Protein AF-0000000085050894 (afdb_homodimer)

Organism: Asticcacaulis excentricus (strain ATCC 15261 / DSM 4724 / KCTC 12464 / NCIMB 9791 / VKM B-1370 / CB 48) (NCBI:txid573065)

pLDDT: mean 85.48, std 16.92, range [28.52, 98.62]

Nearest PDB structures (foldseek):
  6xg8-assembly1_A  TM=5.434E-01  e=5.047E-07  Acetivibrio thermocellus ATCC 27405
  6xg8-assembly1_B  TM=5.609E-01  e=1.117E-05  Acetivibrio thermocellus ATCC 27405
  6xgx-assembly1_B  TM=5.479E-01  e=1.453E-05  Acetivibrio thermocellus ATCC 27405
  4d1q-assembly1_H-2  TM=3.005E-01  e=1.818E-03  Musca domestica
  5ejk-assembly1_D  TM=3.659E-01  e=9.323E-02  Rous sarcoma virus - Prague C

Sequence (912 aa):
MIRPPLRPLSDKEKDALIAEQAELLRQQGAMIEDLVRRLKDLEQRGGKPRKTSKNSHQPPSSDGPGKGNRSGGGGKKPRPSRPGVSRRLAETPNRTERVFASECRHCHADVSGLSQHVRCRYDHIDLPPIQPVVTRVELMGGRCRCGKRFRAPAPQSMPTGSPFGPGIRSLVMYLHHSHHVSFERLSRIMSELFGLKISEGGIGNIFKSLKGKMATACEAITARLRTASIVASDETTTRVSGVTQWQWSFSSEKAVLHKIAPSRAKSVPQDVMAGHYPDVWVSDRYGGQQELAKDHQVCLAHVLRDIQYAIDSGDSVFAPKIRDHLRWCIRVGKRRPDLKDNTLRAYAARADDKLDQLLALPAAHPAGAYLKKQIKGWRTKFFVFMTNRNVPPTNNISEREIRPSVVFRKVTNGFRSQWGADIHAGYRSITGTARLSGETPYAAIRRLVDGNFSLAMIRPPLRPLSDKEKDALIAEQAELLRQQGAMIEDLVRRLKDLEQRGGKPRKTSKNSHQPPSSDGPGKGNRSGGGGKKPRPSRPGVSRRLAETPNRTERVFASECRHCHADVSGLSQHVRCRYDHIDLPPIQPVVTRVELMGGRCRCGKRFRAPAPQSMPTGSPFGPGIRSLVMYLHHSHHVSFERLSRIMSELFGLKISEGGIGNIFKSLKGKMATACEAITARLRTASIVASDETTTRVSGVTQWQWSFSSEKAVLHKIAPSRAKSVPQDVMAGHYPDVWVSDRYGGQQELAKDHQVCLAHVLRDIQYAIDSGDSVFAPKIRDHLRWCIRVGKRRPDLKDNTLRAYAARADDKLDQLLALPAAHPAGAYLKKQIKGWRTKFFVFMTNRNVPPTNNISEREIRPSVVFRKVTNGFRSQWGADIHAGYRSITGTARLSGETPYAAIRRLVDGNFSLA

InterPro domains:
  IPR004291 Transposase IS66, central domain [PF03050] (162-422)
  IPR045618 Domain of unknown function DUF6444 [PF20042] (4-67)
  IPR052344 Transposase-related protein [PTHR33678] (12-452)

Secondary structure (DSSP, 8-state):
--PPPSS---HHHHHHHHHHHHHHHHHHHHHHHHHHHHHHHHHHHHHS----TTTSSS-GGGSTT------S-S-----------PPPPPSS-SEEEEE--SB-TTT--B-TTS--EEEEEEEEEEPPP--PEEEEEEEEEEE-TTS-EEEPPPPTTS-SS--B-HHHHHHHHIIIIIS---HHHHHHHHHHHH-----HHHHHHHHHHTHHHHHHHHHHHHHHHTT-SEEEEEEEEEEETTEEEEEEEEE-SS-EEEEEES--STHHHHHHHTT---SEEEE-S-GGGSSSSSEEEE-HHHHHHHHHHHHHHT--SHHHHHHHHHHHHHHHHHHGGGS-HHHHHHHHHHHHHHHHHHHTSPPSSHHHHHHHHHHHHHGGGSSGGGTSTTS-SS-HHHHHHHHHHHHHHHHH-SBSSHHHHHHHHHHHHHHHHHHHTT--HHHHHHHHHHT-----/-----SS---HHHHHHHHHHHHHHHHHHHHHHHHHHHHHHHHHHHHHS----TTTSSS-GGGSTT------S-------------PPPPPSS-SEEEEE--SB-TTT--B-TTS--EEEEEEEEEEPPP--PEEEEEEEEEEE-TTS-EEEPPPPTTS-SS--B-HHHHHHHHIIIIIS---HHHHHHHHHHHH-----HHHHHHHHHHTHHHHHHHHHHHHHHHTT-SEEEEEEEEEEETTEEEEEEEEE-SS-EEEEEES--STHHHHHHHTT---SEEEE-S-GGGSSSSSEEEE-HHHHHHHHHHHHHHT--SHHHHHHHHHHHHHHHHHHGGGS-HHHHHHHHHHHHHHHHHHHTSPPSSHHHHHHHHHHHHHGGGSSGGGTSTTS-SS-HHHHHHHHHHHHHHHHH-SBSSHHHHHHHHHHHHHHHHHHHTT--HHHHHHHHHHT-----

Foldseek 3Di:
DPPDDPDDQPPVRVVVVVVVVVVVVVVVVVVVVVVVVVVCVVCCVVVQPPDAVQQDVDPNVPRPPPDPDPDPDDPPPPPPPPPPPDDDDDPDDPDDDDDDDQADPPPRDGCNPPDDDDDDDDDDDDDDQAEDDQDDDDWDWDADPVGDIDTDADDPQCHPDQRDHLVLLLVLLCCCQVVQADLVRSQVCCCPRRVDHDHSVSNVVSLVVLLVLLVVLLVVLLVVLLVAQEKEKDKDWFAEQNAIWIWMWIDGLQFIFIDIGRDPALVVVCVSNVPRAHAEYEYAPDPSRPPRHVAYAHAVSNLLSLLVSLVVVPWDQLSVVVNVLLVVLLVCLVCLVVDDLVVLVVVLVVSLVVLVVSLPDDTPDPSSVVSSVVCVVCVRNQRVCSNPVVDHNHSVVNVVLCVSVVVSCVSHVHHSHPSVVVSSRSLSRQQVSCVSVPDHSSVSSSCSSVVNHDRD/DPPDDPDDQPPVRVVVVVVVVVVVVVVVVVVVVVVVVVVCVVCCVVPQPPDAVQQAVDPNVVRPPPDPPPDPDDPPPPPPPPPPPDDDDDPDDPDDDDDDDQADPPPRDGCVPPDDDDDDDDDDDDDDQAEDDQDDDDWDWDADPVGDIDTDADDPQCHPDQRDHLVLLLVLLCCCQVVLADLVRSQVCCCPRRVDHDHSVSNVVSLVVLLVLLVVLLVVLLVVLLVAQEKEKDKDWFAEQNAIWIWMWIDGLQFIFIDIGRDPALVVVCVSSVPRAHAEYEYAPDPSRPPRHVAYAHAVSNLLSLLVSLVVVPWDQLSVVVNVLLVVLLVCLVCLVVDDLVVLVVVVVVSLVVLVVSLPDDTPDPSNVVSSVVCVVCVRNQRVCSNPVVDHNHSVVNVVLCVSVVVSCVNHVGHSHPSVVSSSRSLSRQQVSCVSVPDHSSVSSSCSSVVNHDRD

Structure (mmCIF, N/CA/C/O backbone):
data_AF-0000000085050894-model_v1
#
loop_
_entity.id
_entity.type
_entity.pdbx_description
1 polymer 'Transposase IS66'
#
loop_
_atom_site.group_PDB
_atom_site.id
_atom_site.type_symbol
_atom_site.label_atom_id
_atom_site.label_alt_id
_atom_site.label_comp_id
_atom_site.label_asym_id
_atom_site.label_entity_id
_atom_site.label_seq_id
_atom_site.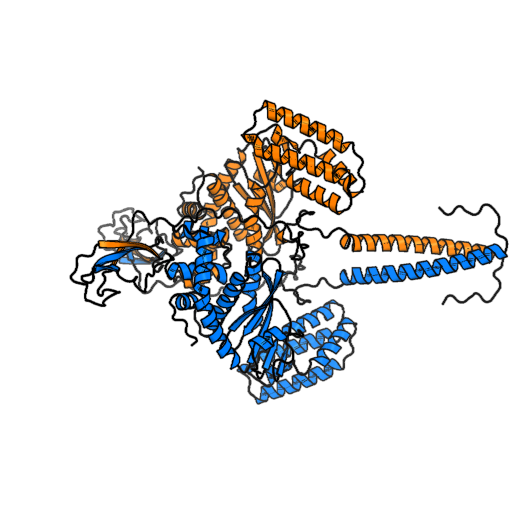pdbx_PDB_ins_code
_atom_site.Cartn_x
_atom_site.Cartn_y
_atom_site.Cartn_z
_atom_site.occupancy
_atom_site.B_iso_or_equiv
_atom_site.auth_seq_id
_atom_site.auth_comp_id
_atom_site.auth_asym_id
_atom_site.auth_atom_id
_atom_site.pdbx_PDB_model_num
ATOM 1 N N . MET A 1 1 ? 51.156 34.094 12.844 1 30.59 1 MET A N 1
ATOM 2 C CA . MET A 1 1 ? 52.062 35.188 12.531 1 30.59 1 MET A CA 1
ATOM 3 C C . MET A 1 1 ? 53.438 34.906 13.086 1 30.59 1 MET A C 1
ATOM 5 O O . MET A 1 1 ? 53.656 35 14.297 1 30.59 1 MET A O 1
ATOM 9 N N . ILE A 1 2 ? 54.25 34.062 12.414 1 37.66 2 ILE A N 1
ATOM 10 C CA . ILE A 1 2 ? 55.625 33.875 12.82 1 37.66 2 ILE A CA 1
ATOM 11 C C . ILE A 1 2 ? 56.344 35.219 12.797 1 37.66 2 ILE A C 1
ATOM 13 O O . ILE A 1 2 ? 56.438 35.875 11.75 1 37.66 2 ILE A O 1
ATOM 17 N N . ARG A 1 3 ? 56.594 35.844 14 1 42.56 3 ARG A N 1
ATOM 18 C CA . ARG A 1 3 ? 57.375 37.031 14.227 1 42.56 3 ARG A CA 1
ATOM 19 C C . ARG A 1 3 ? 58.75 36.938 13.547 1 42.56 3 ARG A C 1
ATOM 21 O O . ARG A 1 3 ? 59.438 35.906 13.672 1 42.56 3 ARG A O 1
ATOM 28 N N . PRO A 1 4 ? 58.969 37.812 12.602 1 45.06 4 PRO A N 1
ATOM 29 C CA . PRO A 1 4 ? 60.312 37.875 12.039 1 45.06 4 PRO A CA 1
ATOM 30 C C . PRO A 1 4 ? 61.406 37.875 13.117 1 45.06 4 PRO A C 1
ATOM 32 O O . PRO A 1 4 ? 61.188 38.438 14.195 1 45.06 4 PRO A O 1
ATOM 35 N N . PRO A 1 5 ? 62.312 36.938 13.07 1 47.81 5 PRO A N 1
ATOM 36 C CA . PRO A 1 5 ? 63.375 37 14.062 1 47.81 5 PRO A CA 1
ATOM 37 C C . PRO A 1 5 ? 64.062 38.375 14.094 1 47.81 5 PRO A C 1
ATOM 39 O O . PRO A 1 5 ? 64.25 39 13.055 1 47.81 5 PRO A O 1
ATOM 42 N N . LEU A 1 6 ? 64.062 39.156 15.211 1 47.5 6 LEU A N 1
ATOM 43 C CA . LEU A 1 6 ? 64.688 40.438 15.453 1 47.5 6 LEU A CA 1
ATOM 44 C C . LEU A 1 6 ? 66.188 40.406 15.039 1 47.5 6 LEU A C 1
ATOM 46 O O . LEU A 1 6 ? 66.75 41.438 14.812 1 47.5 6 LEU A O 1
ATOM 50 N N . ARG A 1 7 ? 67.062 39.344 15.359 1 58.28 7 ARG A N 1
ATOM 51 C CA . ARG A 1 7 ? 68.5 39.438 15.156 1 58.28 7 ARG A CA 1
ATOM 52 C C . ARG A 1 7 ? 68.938 38.719 13.898 1 58.28 7 ARG A C 1
ATOM 54 O O . ARG A 1 7 ? 68.312 37.75 13.492 1 58.28 7 ARG A O 1
ATOM 61 N N . PRO A 1 8 ? 70 39.344 13.094 1 61.5 8 PRO A N 1
ATOM 62 C CA . PRO A 1 8 ? 70.5 38.75 11.852 1 61.5 8 PRO A CA 1
ATOM 63 C C . PRO A 1 8 ? 71 37.344 12.039 1 61.5 8 PRO A C 1
ATOM 65 O O . PRO A 1 8 ? 71.75 37.062 13 1 61.5 8 PRO A O 1
ATOM 68 N N . LEU A 1 9 ? 70.438 36.344 11.516 1 69.81 9 LEU A N 1
ATOM 69 C CA . LEU A 1 9 ? 70.75 34.938 11.664 1 69.81 9 LEU A CA 1
ATOM 70 C C . LEU A 1 9 ? 72.188 34.625 11.109 1 69.81 9 LEU A C 1
ATOM 72 O O . LEU A 1 9 ? 72.562 35.188 10.086 1 69.81 9 LEU A O 1
ATOM 76 N N . SER A 1 10 ? 73.25 34.156 11.945 1 77.12 10 SER A N 1
ATOM 77 C CA . SER A 1 10 ? 74.562 33.719 11.492 1 77.12 10 SER A CA 1
ATOM 78 C C . SER A 1 10 ? 74.438 32.719 10.359 1 77.12 10 SER A C 1
ATOM 80 O O . SER A 1 10 ? 73.375 32.156 10.117 1 77.12 10 SER A O 1
ATOM 82 N N . ASP A 1 11 ? 75.5 32.5 9.586 1 76.19 11 ASP A N 1
ATOM 83 C CA . ASP A 1 11 ? 75.562 31.625 8.43 1 76.19 11 ASP A CA 1
ATOM 84 C C . ASP A 1 11 ? 75.125 30.203 8.797 1 76.19 11 ASP A C 1
ATOM 86 O O . ASP A 1 11 ? 74.375 29.562 8.055 1 76.19 11 ASP A O 1
ATOM 90 N N . LYS A 1 12 ? 75.5 29.828 9.992 1 77.94 12 LYS A N 1
ATOM 91 C CA . LYS A 1 12 ? 75.188 28.484 10.469 1 77.94 12 LYS A CA 1
ATOM 92 C C . LYS A 1 12 ? 73.688 28.406 10.836 1 77.94 12 LYS A C 1
ATOM 94 O O . LYS A 1 12 ? 73.062 27.375 10.594 1 77.94 12 LYS A O 1
ATOM 99 N N . GLU A 1 13 ? 73.25 29.531 11.312 1 78 13 GLU A N 1
ATOM 100 C CA . GLU A 1 13 ? 71.812 29.547 11.703 1 78 13 GLU A CA 1
ATOM 101 C C . GLU A 1 13 ? 70.938 29.594 10.477 1 78 13 GLU A C 1
ATOM 103 O O . GLU A 1 13 ? 69.812 29 10.484 1 78 13 GLU A O 1
ATOM 108 N N . LYS A 1 14 ? 71.312 30.156 9.445 1 78.94 14 LYS A N 1
ATOM 109 C CA . LYS A 1 14 ? 70.562 30.219 8.203 1 78.94 14 LYS A CA 1
ATOM 110 C C . LYS A 1 14 ? 70.5 28.859 7.535 1 78.94 14 LYS A C 1
ATOM 112 O O . LYS A 1 14 ? 69.438 28.453 7.039 1 78.94 14 LYS A O 1
ATOM 117 N N . ASP A 1 15 ? 71.688 28.188 7.664 1 79.19 15 ASP A N 1
ATOM 118 C CA . ASP A 1 15 ? 71.688 26.844 7.102 1 79.19 15 ASP A CA 1
ATOM 119 C C . ASP A 1 15 ? 70.75 25.922 7.867 1 79.19 15 ASP A C 1
ATOM 121 O O . ASP A 1 15 ? 70.062 25.109 7.262 1 79.19 15 ASP A O 1
ATOM 125 N N . ALA A 1 16 ? 70.75 26.125 9.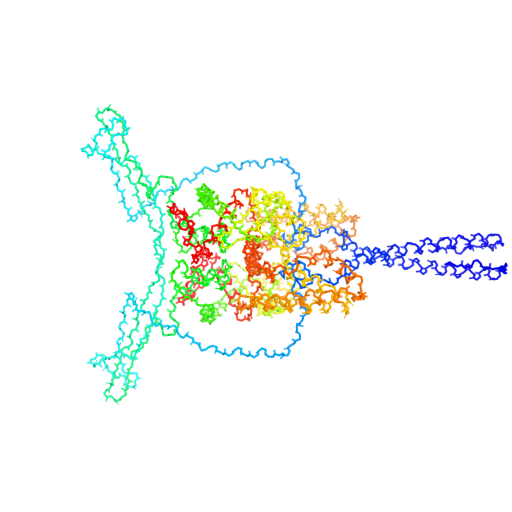203 1 78.38 16 ALA A N 1
ATOM 126 C CA . ALA A 1 16 ? 69.875 25.312 10.023 1 78.38 16 ALA A CA 1
ATOM 127 C C . ALA A 1 16 ? 68.375 25.641 9.734 1 78.38 16 ALA A C 1
ATOM 129 O O . ALA A 1 16 ? 67.562 24.734 9.664 1 78.38 16 ALA A O 1
ATOM 130 N N . LEU A 1 17 ? 68.125 26.844 9.461 1 78.88 17 LEU A N 1
ATOM 131 C CA . LEU A 1 17 ? 66.75 27.266 9.188 1 78.88 17 LEU A CA 1
ATOM 132 C C . LEU A 1 17 ? 66.312 26.766 7.812 1 78.88 17 LEU A C 1
ATOM 134 O O . LEU A 1 17 ? 65.188 26.359 7.645 1 78.88 17 LEU A O 1
ATOM 138 N N . ILE A 1 18 ? 67.25 26.734 6.902 1 78.94 18 ILE A N 1
ATOM 139 C CA . ILE A 1 18 ? 66.938 26.234 5.57 1 78.94 18 ILE A CA 1
ATOM 140 C C . ILE A 1 18 ? 66.625 24.75 5.637 1 78.94 18 ILE A C 1
ATOM 142 O O . ILE A 1 18 ? 65.625 24.281 5.023 1 78.94 18 ILE A O 1
ATOM 146 N N . ALA A 1 19 ? 67.438 24.094 6.457 1 77.88 19 ALA A N 1
ATOM 147 C CA . ALA A 1 19 ? 67.188 22.656 6.602 1 77.88 19 ALA A CA 1
ATOM 148 C C . ALA A 1 19 ? 65.875 22.375 7.324 1 77.88 19 ALA A C 1
ATOM 150 O O . ALA A 1 19 ? 65.188 21.469 6.945 1 77.88 19 ALA A O 1
ATOM 151 N N . GLU A 1 20 ? 65.562 23.156 8.32 1 78 20 GLU A N 1
ATOM 152 C CA . GLU A 1 20 ? 64.312 22.984 9.062 1 78 20 GLU A CA 1
ATOM 153 C C . GLU A 1 20 ? 63.125 23.312 8.195 1 78 20 GLU A C 1
ATOM 155 O O . GLU A 1 20 ? 62.125 22.594 8.203 1 78 20 GLU A O 1
ATOM 160 N N . GLN A 1 21 ? 63.219 24.281 7.402 1 77.69 21 GLN A N 1
ATOM 161 C CA . GLN A 1 21 ? 62.125 24.656 6.527 1 77.69 21 GLN A CA 1
ATOM 162 C C . GLN A 1 21 ? 61.906 23.609 5.422 1 77.69 21 GLN A C 1
ATOM 164 O O . GLN A 1 21 ? 60.781 23.297 5.047 1 77.69 21 GLN A O 1
ATOM 169 N N . ALA A 1 22 ? 63.031 23.078 5 1 77.5 22 ALA A N 1
ATOM 170 C CA . ALA A 1 22 ? 62.938 22.031 3.988 1 77.5 22 ALA A CA 1
ATOM 171 C C . ALA A 1 22 ? 62.25 20.797 4.551 1 77.5 22 ALA A C 1
ATOM 173 O O . ALA A 1 22 ? 61.438 20.172 3.869 1 77.5 22 ALA A O 1
ATOM 174 N N . GLU A 1 23 ? 62.594 20.484 5.824 1 76.75 23 GLU A N 1
ATOM 175 C CA . GLU A 1 23 ? 61.938 19.359 6.457 1 76.75 23 GLU A CA 1
ATOM 176 C C . GLU A 1 23 ? 60.438 19.641 6.684 1 76.75 23 GLU A C 1
ATOM 178 O O . GLU A 1 23 ? 59.594 18.781 6.473 1 76.75 23 GLU A O 1
ATOM 183 N N . LEU A 1 24 ? 60.125 20.828 7.043 1 78.12 24 LEU A N 1
ATOM 184 C CA . LEU A 1 24 ? 58.75 21.203 7.238 1 78.12 24 LEU A CA 1
ATOM 185 C C . LEU A 1 24 ? 57.969 21.203 5.914 1 78.12 24 LEU A C 1
ATOM 187 O O . LEU A 1 24 ? 56.812 20.766 5.855 1 78.12 24 LEU A O 1
ATOM 191 N N . LEU A 1 25 ? 58.594 21.547 4.875 1 77.88 25 LEU A N 1
ATOM 192 C CA . LEU A 1 25 ? 58 21.516 3.547 1 77.88 25 LEU A CA 1
ATOM 193 C C . LEU A 1 25 ? 57.719 20.078 3.105 1 77.88 25 LEU A C 1
ATOM 195 O O . LEU A 1 25 ? 56.688 19.797 2.521 1 77.88 25 LEU A O 1
ATOM 199 N N . ARG A 1 26 ? 58.656 19.234 3.438 1 75.38 26 ARG A N 1
ATOM 200 C CA . ARG A 1 26 ? 58.469 17.812 3.121 1 75.38 26 ARG A CA 1
ATOM 201 C C . ARG A 1 26 ? 57.312 17.234 3.926 1 75.38 26 ARG A C 1
ATOM 203 O O . ARG A 1 26 ? 56.469 16.5 3.387 1 75.38 26 ARG A O 1
ATOM 210 N N . GLN A 1 27 ? 57.219 17.578 5.168 1 76.81 27 GLN A N 1
ATOM 211 C CA . GLN A 1 27 ? 56.156 17.078 6.012 1 76.81 27 GLN A CA 1
ATOM 212 C C . GLN A 1 27 ? 54.812 17.641 5.574 1 76.81 27 GLN A C 1
ATOM 214 O O . GLN A 1 27 ? 53.812 16.906 5.484 1 76.81 27 GLN A O 1
ATOM 219 N N . GLN A 1 28 ? 54.75 18.891 5.25 1 73.69 28 GLN A N 1
ATOM 220 C CA . GLN A 1 28 ? 53.531 19.469 4.77 1 73.69 28 GLN A CA 1
ATOM 221 C C . GLN A 1 28 ? 53.125 18.922 3.4 1 73.69 28 GLN A C 1
ATOM 223 O O . GLN A 1 28 ? 51.969 18.688 3.127 1 73.69 28 GLN A O 1
ATOM 228 N N . GLY A 1 29 ? 54.156 18.625 2.615 1 73.06 29 GLY A N 1
ATOM 229 C CA . GLY A 1 29 ? 53.906 17.969 1.346 1 73.06 29 GLY A CA 1
ATOM 230 C C . GLY A 1 29 ? 53.312 16.578 1.506 1 73.06 29 GLY A C 1
ATOM 231 O O . GLY A 1 29 ? 52.344 16.219 0.813 1 73.06 29 GLY A O 1
ATOM 232 N N . ALA A 1 30 ? 53.844 15.859 2.441 1 73.38 30 ALA A N 1
ATOM 233 C CA . ALA A 1 30 ? 53.281 14.539 2.725 1 73.38 30 ALA A CA 1
ATOM 234 C C . ALA A 1 30 ? 51.875 14.641 3.297 1 73.38 30 ALA A C 1
ATOM 236 O O . ALA A 1 30 ? 51 13.852 2.943 1 73.38 30 ALA A O 1
ATOM 237 N N . MET A 1 31 ? 51.656 15.641 4.121 1 73.44 31 MET A N 1
ATOM 238 C CA . MET A 1 31 ? 50.344 15.859 4.676 1 73.44 31 MET A CA 1
ATOM 239 C C . MET A 1 31 ? 49.344 16.281 3.588 1 73.44 31 MET A C 1
ATOM 241 O O . MET A 1 31 ? 48.188 15.828 3.57 1 73.44 31 MET A O 1
ATOM 245 N N . ILE A 1 32 ? 49.719 17.016 2.693 1 69.75 32 ILE A N 1
ATOM 246 C CA . ILE A 1 32 ? 48.875 17.422 1.574 1 69.75 32 ILE A CA 1
ATOM 247 C C . ILE A 1 32 ? 48.562 16.219 0.688 1 69.75 32 ILE A C 1
ATOM 249 O O . ILE A 1 32 ? 47.406 16 0.288 1 69.75 32 ILE A O 1
ATOM 253 N N . GLU A 1 33 ? 49.562 15.422 0.422 1 68.06 33 GLU A N 1
ATOM 254 C CA . GLU A 1 33 ? 49.344 14.227 -0.373 1 68.06 33 GLU A CA 1
ATOM 255 C C . GLU A 1 33 ? 48.344 13.281 0.328 1 68.06 33 GLU A C 1
ATOM 257 O O . GLU A 1 33 ? 47.469 12.711 -0.311 1 68.06 33 GLU A O 1
ATOM 262 N N . ASP A 1 34 ? 48.5 13.141 1.566 1 67.62 34 ASP A N 1
ATOM 263 C CA . ASP A 1 34 ? 47.562 12.312 2.336 1 67.62 34 ASP A CA 1
ATOM 264 C C . ASP A 1 34 ? 46.188 12.93 2.369 1 67.62 34 ASP A C 1
ATOM 266 O O . ASP A 1 34 ? 45.188 12.227 2.191 1 67.62 34 ASP A O 1
ATOM 270 N N . LEU A 1 35 ? 46.062 14.18 2.596 1 67.69 35 LEU A N 1
ATOM 271 C CA . LEU A 1 35 ? 44.75 14.859 2.611 1 67.69 35 LEU A CA 1
ATOM 272 C C . LEU A 1 35 ? 44.125 14.844 1.228 1 67.69 35 LEU A C 1
ATOM 274 O O . LEU A 1 35 ? 42.906 14.633 1.099 1 67.69 35 LEU A O 1
ATOM 278 N N . VAL A 1 36 ? 44.938 14.938 0.213 1 65.12 36 VAL A N 1
ATOM 279 C CA . VAL A 1 36 ? 44.406 14.828 -1.149 1 65.12 36 VAL A CA 1
ATOM 280 C C . VAL A 1 36 ? 44 13.391 -1.424 1 65.12 36 VAL A C 1
ATOM 282 O O . VAL A 1 36 ? 42.938 13.156 -2.027 1 65.12 36 VAL A O 1
ATOM 285 N N . ARG A 1 37 ? 44.75 12.445 -1.027 1 64.62 37 ARG A N 1
ATOM 286 C CA . ARG A 1 37 ? 44.344 11.055 -1.15 1 64.62 37 ARG A CA 1
ATOM 287 C C . ARG A 1 37 ? 43.062 10.797 -0.357 1 64.62 37 ARG A C 1
ATOM 289 O O . ARG A 1 37 ? 42.125 10.156 -0.856 1 64.62 37 ARG A O 1
ATOM 296 N N . ARG A 1 38 ? 43 11.258 0.858 1 61.81 38 ARG A N 1
ATOM 297 C CA . ARG A 1 38 ? 41.781 11.125 1.659 1 61.81 38 ARG A CA 1
ATOM 298 C C . ARG A 1 38 ? 40.656 11.922 1.057 1 61.81 38 ARG A C 1
ATOM 300 O O . ARG A 1 38 ? 39.5 11.461 1.033 1 61.81 38 ARG A O 1
ATOM 307 N N . LEU A 1 39 ? 40.875 13.039 0.641 1 59.28 39 LEU A N 1
ATOM 308 C CA . LEU A 1 39 ? 39.875 13.828 -0.07 1 59.28 39 LEU A CA 1
ATOM 309 C C . LEU A 1 39 ? 39.469 13.156 -1.375 1 59.28 39 LEU A C 1
ATOM 311 O O . LEU A 1 39 ? 38.281 13.117 -1.721 1 59.28 39 LEU A O 1
ATOM 315 N N . LYS A 1 40 ? 40.438 12.734 -2.174 1 57.81 40 LYS A N 1
ATOM 316 C CA . LYS A 1 40 ? 40.125 11.953 -3.367 1 57.81 40 LYS A CA 1
ATOM 317 C C . LYS A 1 40 ? 39.375 10.68 -3.006 1 57.81 40 LYS A C 1
ATOM 319 O O . LYS A 1 40 ? 38.406 10.32 -3.682 1 57.81 40 LYS A O 1
ATOM 324 N N . ASP A 1 41 ? 39.781 9.961 -2.062 1 52.09 41 ASP A N 1
ATOM 325 C CA . ASP A 1 41 ? 39.031 8.812 -1.561 1 52.09 41 ASP A CA 1
ATOM 326 C C . ASP A 1 41 ? 37.625 9.242 -1.077 1 52.09 41 ASP A C 1
ATOM 328 O O . ASP A 1 41 ? 36.656 8.562 -1.354 1 52.09 41 ASP A O 1
ATOM 332 N N . LEU A 1 42 ? 37.5 10.227 -0.39 1 50.31 42 LEU A N 1
ATOM 333 C CA . LEU A 1 42 ? 36.219 10.773 0.021 1 50.31 42 LEU A CA 1
ATOM 334 C C . LEU A 1 42 ? 35.5 11.445 -1.153 1 50.31 42 LEU A C 1
ATOM 336 O O . LEU A 1 42 ? 34.281 11.336 -1.295 1 50.31 42 LEU A O 1
ATOM 340 N N . GLU A 1 43 ? 36.125 12.25 -1.919 1 46.84 43 GLU A N 1
ATOM 341 C CA . GLU A 1 43 ? 35.594 12.75 -3.172 1 46.84 43 GLU A CA 1
ATOM 342 C C . GLU A 1 43 ? 35.344 11.625 -4.168 1 46.84 43 GLU A C 1
ATOM 344 O O . GLU A 1 43 ? 34.375 11.641 -4.926 1 46.84 43 GLU A O 1
ATOM 349 N N . GLN A 1 44 ? 36.312 10.789 -4.562 1 44.78 44 GLN A N 1
ATOM 350 C CA . GLN A 1 44 ? 36.031 9.602 -5.352 1 44.78 44 GLN A CA 1
ATOM 351 C C . GLN A 1 44 ? 34.906 8.781 -4.723 1 44.78 44 GLN A C 1
ATOM 353 O O . GLN A 1 44 ? 34.125 8.156 -5.434 1 44.78 44 GLN A O 1
ATOM 358 N N . ARG A 1 45 ? 34.812 8.609 -3.523 1 40.75 45 ARG A N 1
ATOM 359 C CA . ARG A 1 45 ? 33.531 8.234 -2.932 1 40.75 45 ARG A CA 1
ATOM 360 C C . ARG A 1 45 ? 32.469 9.312 -3.182 1 40.75 45 ARG A C 1
ATOM 362 O O . ARG A 1 45 ? 31.297 9 -3.367 1 40.75 45 ARG A O 1
ATOM 369 N N . GLY A 1 46 ? 32.781 10.516 -3.225 1 41.22 46 GLY A N 1
ATOM 370 C CA . GLY A 1 46 ? 32.062 11.648 -3.785 1 41.22 46 GLY A CA 1
ATOM 371 C C . GLY A 1 46 ? 32.125 11.719 -5.297 1 41.22 46 GLY A C 1
ATOM 372 O O . GLY A 1 46 ? 31.234 12.25 -5.945 1 41.22 46 GLY A O 1
ATOM 373 N N . GLY A 1 47 ? 33.344 11.586 -6.031 1 41.84 47 GLY A N 1
ATOM 374 C CA . GLY A 1 47 ? 33.469 11.672 -7.477 1 41.84 47 GLY A CA 1
ATOM 375 C C . GLY A 1 47 ? 32.969 10.43 -8.195 1 41.84 47 GLY A C 1
ATOM 376 O O . GLY A 1 47 ? 33.188 10.273 -9.398 1 41.84 47 GLY A O 1
ATOM 377 N N . LYS A 1 48 ? 33.094 9.336 -7.609 1 46.25 48 LYS A N 1
ATOM 378 C CA . LYS A 1 48 ? 32.438 8.234 -8.289 1 46.25 48 LYS A CA 1
ATOM 379 C C . LYS A 1 48 ? 31.047 8.633 -8.766 1 46.25 48 LYS A C 1
ATOM 381 O O . LYS A 1 48 ? 30.344 9.367 -8.07 1 46.25 48 LYS A O 1
ATOM 386 N N . PRO A 1 49 ? 31.031 8.5 -10.148 1 49.59 49 PRO A N 1
ATOM 387 C CA . PRO A 1 49 ? 29.656 8.836 -10.57 1 49.59 49 PRO A CA 1
ATOM 388 C C . PRO A 1 49 ? 28.609 8.352 -9.578 1 49.59 49 PRO A C 1
ATOM 390 O O . PRO A 1 49 ? 28.797 7.332 -8.914 1 49.59 49 PRO A O 1
ATOM 393 N N . ARG A 1 50 ? 27.875 9.227 -9.211 1 51.06 50 ARG A N 1
ATOM 394 C CA . ARG A 1 50 ? 26.734 8.875 -8.367 1 51.06 50 ARG A CA 1
ATOM 395 C C . ARG A 1 50 ? 26.156 7.527 -8.773 1 51.06 50 ARG A C 1
ATOM 397 O O . ARG A 1 50 ? 25.859 7.297 -9.953 1 51.06 50 ARG A O 1
ATOM 404 N N . LYS A 1 51 ? 26.422 6.508 -8.008 1 52.31 51 LYS A N 1
ATOM 405 C CA . LYS A 1 51 ? 25.812 5.203 -8.258 1 52.31 51 LYS A CA 1
ATOM 406 C C . LYS A 1 51 ? 24.297 5.324 -8.43 1 52.31 51 LYS A C 1
ATOM 408 O O . LYS A 1 51 ? 23.625 5.918 -7.586 1 52.31 51 LYS A O 1
ATOM 413 N N . THR A 1 52 ? 23.875 5.25 -9.641 1 52.22 52 THR A N 1
ATOM 414 C CA . THR A 1 52 ? 22.453 5.195 -9.961 1 52.22 52 THR A CA 1
ATOM 415 C C . THR A 1 52 ? 22.016 3.76 -10.234 1 52.22 52 THR A C 1
ATOM 417 O O . THR A 1 52 ? 22.844 2.848 -10.266 1 52.22 52 THR A O 1
ATOM 420 N N . SER A 1 53 ? 20.906 3.445 -10.195 1 50.28 53 SER A N 1
ATOM 421 C CA . SER A 1 53 ? 20.391 2.123 -10.523 1 50.28 53 SER A CA 1
ATOM 422 C C . SER A 1 53 ? 20.922 1.646 -11.875 1 50.28 53 SER A C 1
ATOM 424 O O . SER A 1 53 ? 20.938 0.445 -12.148 1 50.28 53 SER A O 1
ATOM 426 N N . LYS A 1 54 ? 21.469 2.666 -12.695 1 50.06 54 LYS A N 1
ATOM 427 C CA . LYS A 1 54 ? 21.938 2.322 -14.039 1 50.06 54 LYS A CA 1
ATOM 428 C C . LYS A 1 54 ? 23.391 1.856 -14.016 1 50.06 54 LYS A C 1
ATOM 430 O O . LYS A 1 54 ? 23.812 1.119 -14.906 1 50.06 54 LYS A O 1
ATOM 435 N N . ASN A 1 55 ? 24.094 2.281 -13.062 1 52.69 55 ASN A N 1
ATOM 436 C CA . ASN A 1 55 ? 25.516 1.972 -13.109 1 52.69 55 ASN A CA 1
ATOM 437 C C . ASN A 1 55 ? 25.969 1.229 -11.852 1 52.69 55 ASN A C 1
ATOM 439 O O . ASN A 1 55 ? 27.156 1.137 -11.57 1 52.69 55 ASN A O 1
ATOM 443 N N . SER A 1 56 ? 24.938 0.979 -11.023 1 53.22 56 SER A N 1
ATOM 444 C CA . SER A 1 56 ? 25.219 0.234 -9.797 1 53.22 56 SER A CA 1
ATOM 445 C C . SER A 1 56 ? 24.172 -0.833 -9.539 1 53.22 56 SER A C 1
ATOM 447 O O . SER A 1 56 ? 23.266 -1.032 -10.359 1 53.22 56 SER A O 1
ATOM 449 N N . HIS A 1 57 ? 24.422 -1.636 -8.547 1 49.75 57 HIS A N 1
ATOM 450 C CA . HIS A 1 57 ? 23.5 -2.713 -8.211 1 49.75 57 HIS A CA 1
ATOM 451 C C . HIS A 1 57 ? 22.359 -2.209 -7.34 1 49.75 57 HIS A C 1
ATOM 453 O O . HIS A 1 57 ? 21.641 -3.004 -6.734 1 49.75 57 HIS A O 1
ATOM 459 N N . GLN A 1 58 ? 22.406 -0.866 -7.336 1 52.5 58 GLN A N 1
ATOM 460 C CA . GLN A 1 58 ? 21.344 -0.278 -6.547 1 52.5 58 GLN A CA 1
ATOM 461 C C . GLN A 1 58 ? 20.016 -0.332 -7.293 1 52.5 58 GLN A C 1
ATOM 463 O O . GLN A 1 58 ? 19.969 -0.188 -8.516 1 52.5 58 GLN A O 1
ATOM 468 N N . PRO A 1 59 ? 19.062 -0.76 -6.621 1 50.56 59 PRO A N 1
ATOM 469 C CA . PRO A 1 59 ? 17.75 -0.806 -7.293 1 50.56 59 PRO A CA 1
ATOM 470 C C . PRO A 1 59 ? 17.344 0.547 -7.867 1 50.56 59 PRO A C 1
ATOM 472 O O . PRO A 1 59 ? 17.734 1.592 -7.352 1 50.56 59 PRO A O 1
ATOM 475 N N . PRO A 1 60 ? 16.797 0.61 -9.023 1 47.72 60 PRO A N 1
ATOM 476 C CA . PRO A 1 60 ? 16.359 1.861 -9.648 1 47.72 60 PRO A CA 1
ATOM 477 C C . PRO A 1 60 ? 15.625 2.777 -8.68 1 47.72 60 PRO A C 1
ATOM 479 O O . PRO A 1 60 ? 15.688 4.004 -8.812 1 47.72 60 PRO A O 1
ATOM 482 N N . SER A 1 61 ? 14.984 2.213 -7.77 1 48.16 61 SER A N 1
ATOM 483 C CA . SER A 1 61 ? 14.18 2.996 -6.84 1 48.16 61 SER A CA 1
ATOM 484 C C . SER A 1 61 ? 15.055 3.877 -5.953 1 48.16 61 SER A C 1
ATOM 486 O O . SER A 1 61 ? 14.586 4.859 -5.383 1 48.16 61 SER A O 1
ATOM 488 N N . SER A 1 62 ? 16.297 3.506 -5.957 1 46.88 62 SER A N 1
ATOM 489 C CA . SER A 1 62 ? 17.203 4.215 -5.047 1 46.88 62 SER A CA 1
ATOM 490 C C . SER A 1 62 ? 17.781 5.457 -5.707 1 46.88 62 SER A C 1
ATOM 492 O O . SER A 1 62 ? 18.484 6.238 -5.059 1 46.88 62 SER A O 1
ATOM 494 N N . ASP A 1 63 ? 17.719 5.523 -7.055 1 51.03 63 ASP A N 1
ATOM 495 C CA . ASP A 1 63 ? 18.375 6.613 -7.773 1 51.03 63 ASP A CA 1
ATOM 496 C C . ASP A 1 63 ? 17.766 7.961 -7.406 1 51.03 63 ASP A C 1
ATOM 498 O O . ASP A 1 63 ? 18.312 9.016 -7.766 1 51.03 63 ASP A O 1
ATOM 502 N N . GLY A 1 64 ? 17.375 8.141 -6.383 1 45.41 64 GLY A N 1
ATOM 503 C CA . GLY A 1 64 ? 16.797 9.43 -6.02 1 45.41 64 GLY A CA 1
ATOM 504 C C . GLY A 1 64 ? 16.25 10.188 -7.211 1 45.41 64 GLY A C 1
ATOM 505 O O . GLY A 1 64 ? 16.422 9.773 -8.359 1 45.41 64 GLY A O 1
ATOM 506 N N . PRO A 1 65 ? 15.414 11.156 -7.145 1 43.53 65 PRO A N 1
ATOM 507 C CA . PRO A 1 65 ? 14.664 11.836 -8.211 1 43.53 65 PRO A CA 1
ATOM 508 C C . PRO A 1 65 ? 15.578 12.516 -9.227 1 43.53 65 PRO A C 1
ATOM 510 O O . PRO A 1 65 ? 15.094 13.102 -10.195 1 43.53 65 PRO A O 1
ATOM 513 N N . GLY A 1 66 ? 16.859 12.727 -9.039 1 39.38 66 GLY A N 1
ATOM 514 C CA . GLY A 1 66 ? 17.547 13.672 -9.891 1 39.38 66 GLY A CA 1
ATOM 515 C C . GLY A 1 66 ? 17.922 13.094 -11.242 1 39.38 66 GLY A C 1
ATOM 516 O O . GLY A 1 66 ? 19.109 13.016 -11.578 1 39.38 66 GLY A O 1
ATOM 517 N N . LYS A 1 67 ? 17.297 12.102 -11.68 1 39.44 67 LYS A N 1
ATOM 518 C CA . LYS A 1 67 ? 17.734 11.727 -13.023 1 39.44 67 LYS A CA 1
ATOM 519 C C . LYS A 1 67 ? 17.828 12.953 -13.938 1 39.44 67 LYS A C 1
ATOM 521 O O . LYS A 1 67 ? 16.938 13.812 -13.906 1 39.44 67 LYS A O 1
ATOM 526 N N . GLY A 1 68 ? 18.984 13.336 -14.492 1 33.28 68 GLY A N 1
ATOM 527 C CA . GLY A 1 68 ? 19.078 14.289 -15.586 1 33.28 68 GLY A CA 1
ATOM 528 C C . GLY A 1 68 ? 18.031 14.086 -16.656 1 33.28 68 GLY A C 1
ATOM 529 O O . GLY A 1 68 ? 17.469 12.992 -16.781 1 33.28 68 GLY A O 1
ATOM 530 N N . ASN A 1 69 ? 17.453 15.109 -17.125 1 30.78 69 ASN A N 1
ATOM 531 C CA . ASN A 1 69 ? 16.516 15.258 -18.234 1 30.78 69 ASN A CA 1
ATOM 532 C C . ASN A 1 69 ? 16.891 14.344 -19.406 1 30.78 69 ASN A C 1
ATOM 534 O O . ASN A 1 69 ? 18.016 14.406 -19.906 1 30.78 69 ASN A O 1
ATOM 538 N N . ARG A 1 70 ? 16.641 13.062 -19.469 1 30.53 70 ARG A N 1
ATOM 539 C CA . ARG A 1 70 ? 16.766 12.602 -20.859 1 30.53 70 ARG A CA 1
ATOM 540 C C . ARG A 1 70 ? 16.438 13.727 -21.828 1 30.53 70 ARG A C 1
ATOM 542 O O . ARG A 1 70 ? 15.633 14.609 -21.531 1 30.53 70 ARG A O 1
ATOM 549 N N . SER A 1 71 ? 17.328 13.961 -22.797 1 28.52 71 SER A N 1
ATOM 550 C CA . SER A 1 71 ? 17.078 14.805 -23.953 1 28.52 71 SER A CA 1
ATOM 551 C C . SER A 1 71 ? 15.641 14.641 -24.453 1 28.52 71 SER A C 1
ATOM 553 O O . SER A 1 71 ? 15.047 13.57 -24.297 1 28.52 71 SER A O 1
ATOM 555 N N . GLY A 1 72 ? 14.906 15.75 -24.547 1 29.75 72 GLY A N 1
ATOM 556 C CA . GLY A 1 72 ? 13.547 16.125 -24.891 1 29.75 72 GLY A CA 1
ATOM 557 C C . GLY A 1 72 ? 12.953 15.312 -26.016 1 29.75 72 GLY A C 1
ATOM 558 O O . GLY A 1 72 ? 11.742 15.359 -26.266 1 29.75 72 GLY A O 1
ATOM 559 N N . GLY A 1 73 ? 13.727 15.258 -27.234 1 29.72 73 GLY A N 1
ATOM 560 C CA . GLY A 1 73 ? 13.047 15.508 -28.5 1 29.72 73 GLY A CA 1
ATOM 561 C C . GLY A 1 73 ? 12.039 14.43 -28.859 1 29.72 73 GLY A C 1
ATOM 562 O O . GLY A 1 73 ? 11.242 14.609 -29.781 1 29.72 73 GLY A O 1
ATOM 563 N N . GLY A 1 74 ? 12.547 13.172 -28.953 1 31.5 74 GLY A N 1
ATOM 564 C CA . GLY A 1 74 ? 11.648 12.469 -29.844 1 31.5 74 GLY A CA 1
ATOM 565 C C . GLY A 1 74 ? 10.258 12.273 -29.281 1 31.5 74 GLY A C 1
ATOM 566 O O . GLY A 1 74 ? 10.102 12.008 -28.078 1 31.5 74 GLY A O 1
ATOM 567 N N . GLY A 1 75 ? 9.375 13.078 -29.719 1 31.8 75 GLY A N 1
ATOM 568 C CA . GLY A 1 75 ? 7.949 12.875 -29.516 1 31.8 75 GLY A CA 1
ATOM 569 C C . GLY A 1 75 ? 7.57 11.414 -29.375 1 31.8 75 GLY A C 1
ATOM 570 O O . GLY A 1 75 ? 7.949 10.578 -30.188 1 31.8 75 GLY A O 1
ATOM 571 N N . LYS A 1 76 ? 7.801 10.836 -28.312 1 33.53 76 LYS A N 1
ATOM 572 C CA . LYS A 1 76 ? 7.223 9.5 -28.328 1 33.53 76 LYS A CA 1
ATOM 573 C C . LYS A 1 76 ? 6.031 9.422 -29.281 1 33.53 76 LYS A C 1
ATOM 575 O O . LYS A 1 76 ? 5.109 10.234 -29.203 1 33.53 76 LYS A O 1
ATOM 580 N N . LYS A 1 77 ? 6.25 9.07 -30.547 1 33.59 77 LYS A N 1
ATOM 581 C CA . LYS A 1 77 ? 5.105 8.836 -31.422 1 33.59 77 LYS A CA 1
ATOM 582 C C . LYS A 1 77 ? 3.924 8.273 -30.641 1 33.59 77 LYS A C 1
ATOM 584 O O . LYS A 1 77 ? 4.094 7.383 -29.797 1 33.59 77 LYS A O 1
ATOM 589 N N . PRO A 1 78 ? 2.859 9.039 -30.531 1 35.12 78 PRO A N 1
ATOM 590 C CA . PRO A 1 78 ? 1.655 8.453 -29.938 1 35.12 78 PRO A CA 1
ATOM 591 C C . PRO A 1 78 ? 1.529 6.961 -30.219 1 35.12 78 PRO A C 1
ATOM 593 O O . PRO A 1 78 ? 1.82 6.504 -31.328 1 35.12 78 PRO A O 1
ATOM 596 N N . ARG A 1 79 ? 2.018 6.172 -29.438 1 37.34 79 ARG A N 1
ATOM 597 C CA . ARG A 1 79 ? 1.661 4.789 -29.75 1 37.34 79 ARG A CA 1
ATOM 598 C C . ARG A 1 79 ? 0.358 4.719 -30.531 1 37.34 79 ARG A C 1
ATOM 600 O O . ARG A 1 79 ? -0.563 5.5 -30.297 1 37.34 79 ARG A O 1
ATOM 607 N N . PRO A 1 80 ? 0.315 4.285 -31.688 1 35.31 80 PRO A N 1
ATOM 608 C CA . PRO A 1 80 ? -0.979 4.176 -32.375 1 35.31 80 PRO A CA 1
ATOM 609 C C . PRO A 1 80 ? -2.115 3.822 -31.406 1 35.31 80 PRO A C 1
ATOM 611 O O . PRO A 1 80 ? -1.896 3.127 -30.406 1 35.31 80 PRO A O 1
ATOM 614 N N . SER A 1 81 ? -3.037 4.773 -31.188 1 37.47 81 SER A N 1
ATOM 615 C CA . SER A 1 81 ? -4.258 4.527 -30.422 1 37.47 81 SER A CA 1
ATOM 616 C C . SER A 1 81 ? -4.734 3.09 -30.594 1 37.47 81 SER A C 1
ATOM 618 O O . SER A 1 81 ? -4.898 2.615 -31.719 1 37.47 81 SER A O 1
ATOM 620 N N . ARG A 1 82 ? -4.227 2.215 -29.953 1 43.62 82 ARG A N 1
ATOM 621 C CA . ARG A 1 82 ? -4.914 0.936 -30.094 1 43.62 82 ARG A CA 1
ATOM 622 C C . ARG A 1 82 ? -6.422 1.138 -30.219 1 43.62 82 ARG A C 1
ATOM 624 O O . ARG A 1 82 ? -6.98 2.074 -29.656 1 43.62 82 ARG A O 1
ATOM 631 N N . PRO A 1 83 ? -7.012 0.646 -31.141 1 43.59 83 PRO A N 1
ATOM 632 C CA . PRO A 1 83 ? -8.469 0.774 -31.219 1 43.59 83 PRO A CA 1
ATOM 633 C C . PRO A 1 83 ? -9.156 0.569 -29.875 1 43.59 83 PRO A C 1
ATOM 635 O O . PRO A 1 83 ? -8.711 -0.249 -29.062 1 43.59 83 PRO A O 1
ATOM 638 N N . GLY A 1 84 ? -9.617 1.65 -29.312 1 47.69 84 GLY A N 1
ATOM 639 C CA . GLY A 1 84 ? -10.398 1.569 -28.078 1 47.69 84 GLY A CA 1
ATOM 640 C C . GLY A 1 84 ? -11.297 0.348 -28.031 1 47.69 84 GLY A C 1
ATOM 641 O O . GLY A 1 84 ? -11.961 0.014 -29.016 1 47.69 84 GLY A O 1
ATOM 642 N N . VAL A 1 85 ? -10.93 -0.664 -27.5 1 56.47 85 VAL A N 1
ATOM 643 C CA . VAL A 1 85 ? -11.828 -1.801 -27.344 1 56.47 85 VAL A CA 1
ATOM 644 C C . VAL A 1 85 ? -12.961 -1.438 -26.375 1 56.47 85 VAL A C 1
ATOM 646 O O . VAL A 1 85 ? -12.711 -0.97 -25.266 1 56.47 85 VAL A O 1
ATOM 649 N N . SER A 1 86 ? -14.055 -1.083 -27 1 64.56 86 SER A N 1
ATOM 650 C CA . SER A 1 86 ? -15.234 -0.82 -26.188 1 64.56 86 SER A CA 1
ATOM 651 C C . SER A 1 86 ? -15.68 -2.074 -25.453 1 64.56 86 SER A C 1
ATOM 653 O O . SER A 1 86 ? -15.484 -3.191 -25.922 1 64.56 86 SER A O 1
ATOM 655 N N . ARG A 1 87 ? -15.93 -1.982 -24.25 1 71.5 87 ARG A N 1
ATOM 656 C CA . ARG A 1 87 ? -16.438 -3.098 -23.453 1 71.5 87 ARG A CA 1
ATOM 657 C C . ARG A 1 87 ? -17.688 -3.709 -24.094 1 71.5 87 ARG A C 1
ATOM 659 O O . ARG A 1 87 ? -18.641 -2.998 -24.406 1 71.5 87 ARG A O 1
ATOM 666 N N . ARG A 1 88 ? -17.547 -4.969 -24.375 1 77.25 88 ARG A N 1
ATOM 667 C CA . ARG A 1 88 ? -18.672 -5.699 -24.922 1 77.25 88 ARG A CA 1
ATOM 668 C C . ARG A 1 88 ? -19.781 -5.883 -23.875 1 77.25 88 ARG A C 1
ATOM 670 O O . ARG A 1 88 ? -19.5 -5.914 -22.672 1 77.25 88 ARG A O 1
ATOM 677 N N . LEU A 1 89 ? -21.031 -5.824 -24.391 1 84.94 89 LEU A N 1
ATOM 678 C CA . LEU A 1 89 ? -22.156 -6.098 -23.516 1 84.94 89 LEU A CA 1
ATOM 679 C C . LEU A 1 89 ? -22.047 -7.484 -22.891 1 84.94 89 LEU A C 1
ATOM 681 O O . LEU A 1 89 ? -21.562 -8.414 -23.531 1 84.94 89 LEU A O 1
ATOM 685 N N . ALA A 1 90 ? -22.359 -7.57 -21.641 1 87.19 90 ALA A N 1
ATOM 686 C CA . ALA A 1 90 ? -22.312 -8.859 -20.953 1 87.19 90 ALA A CA 1
ATOM 687 C C . ALA A 1 90 ? -23.219 -9.875 -21.656 1 87.19 90 ALA A C 1
ATOM 689 O O . ALA A 1 90 ? -24.297 -9.539 -22.125 1 87.19 90 ALA A O 1
ATOM 690 N N . GLU A 1 91 ? -22.781 -11.102 -21.75 1 85.06 91 GLU A N 1
ATOM 691 C CA . GLU A 1 91 ? -23.562 -12.156 -22.375 1 85.06 91 GLU A CA 1
ATOM 692 C C . GLU A 1 91 ? -24.844 -12.445 -21.594 1 85.06 91 GLU A C 1
ATOM 694 O O . GLU A 1 91 ? -25.922 -12.594 -22.188 1 85.06 91 GLU A O 1
ATOM 699 N N . THR A 1 92 ? -24.672 -12.453 -20.25 1 88.75 92 THR A N 1
ATOM 700 C CA . THR A 1 92 ? -25.828 -12.742 -19.406 1 88.75 92 THR A CA 1
ATOM 701 C C . THR A 1 92 ? -25.969 -11.688 -18.297 1 88.75 92 THR A C 1
ATOM 703 O O . THR A 1 92 ? -25.406 -11.844 -17.219 1 88.75 92 THR A O 1
ATOM 706 N N . PRO A 1 93 ? -26.844 -10.68 -18.672 1 92.19 93 PRO A N 1
ATOM 707 C CA . PRO A 1 93 ? -27.078 -9.695 -17.609 1 92.19 93 PRO A CA 1
ATOM 708 C C . PRO A 1 93 ? -27.906 -10.242 -16.453 1 92.19 93 PRO A C 1
ATOM 710 O O . PRO A 1 93 ? -28.703 -11.172 -16.641 1 92.19 93 PRO A O 1
ATOM 713 N N . ASN A 1 94 ? -27.656 -9.789 -15.289 1 92.94 94 ASN A N 1
ATOM 714 C CA . ASN A 1 94 ? -28.406 -10.219 -14.117 1 92.94 94 ASN A CA 1
ATOM 715 C C . ASN A 1 94 ? -29.844 -9.68 -14.141 1 92.94 94 ASN A C 1
ATOM 717 O O . ASN A 1 94 ? -30.766 -10.359 -13.703 1 92.94 94 ASN A O 1
ATOM 721 N N . ARG A 1 95 ? -29.922 -8.375 -14.531 1 93.69 95 ARG A N 1
ATOM 722 C CA . ARG A 1 95 ? -31.219 -7.703 -14.617 1 93.69 95 ARG A CA 1
ATOM 723 C C . ARG A 1 95 ? -31.328 -6.891 -15.906 1 93.69 95 ARG A C 1
ATOM 725 O O . ARG A 1 95 ? -30.312 -6.422 -16.438 1 93.69 95 ARG A O 1
ATOM 732 N N . THR A 1 96 ? -32.531 -6.852 -16.422 1 94.75 96 THR A N 1
ATOM 733 C CA . THR A 1 96 ? -32.812 -6.012 -17.578 1 94.75 96 THR A CA 1
ATOM 734 C C . THR A 1 96 ? -33.875 -4.961 -17.25 1 94.75 96 THR A C 1
ATOM 736 O O . THR A 1 96 ? -34.938 -5.281 -16.688 1 94.75 96 THR A O 1
ATOM 739 N N . GLU A 1 97 ? -33.5 -3.752 -17.453 1 94.56 97 GLU A N 1
ATOM 740 C CA . GLU A 1 97 ? -34.438 -2.643 -17.219 1 94.56 97 GLU A CA 1
ATOM 741 C C . GLU A 1 97 ? -34.781 -1.935 -18.516 1 94.56 97 GLU A C 1
ATOM 743 O O . GLU A 1 97 ? -33.938 -1.324 -19.156 1 94.56 97 GLU A O 1
ATOM 748 N N . ARG A 1 98 ? -36.062 -1.987 -18.891 1 94.94 98 ARG A N 1
ATOM 749 C CA . ARG A 1 98 ? -36.562 -1.312 -20.078 1 94.94 98 ARG A CA 1
ATOM 750 C C . ARG A 1 98 ? -37.094 0.068 -19.75 1 94.94 98 ARG A C 1
ATOM 752 O O . ARG A 1 98 ? -37.969 0.197 -18.875 1 94.94 98 ARG A O 1
ATOM 759 N N . VAL A 1 99 ? -36.531 1.081 -20.406 1 95.12 99 VAL A N 1
ATOM 760 C CA . VAL A 1 99 ? -37 2.451 -20.172 1 95.12 99 VAL A CA 1
ATOM 761 C C . VAL A 1 99 ? -37.781 2.945 -21.359 1 95.12 99 VAL A C 1
ATOM 763 O O . VAL A 1 99 ? -37.281 3.018 -22.484 1 95.12 99 VAL A O 1
ATOM 766 N N . PHE A 1 100 ? -39 3.34 -21.062 1 94.94 100 PHE A N 1
ATOM 767 C CA . PHE A 1 100 ? -39.906 3.791 -22.109 1 94.94 100 PHE A CA 1
ATOM 768 C C . PHE A 1 100 ? -40 5.312 -22.141 1 94.94 100 PHE A C 1
ATOM 770 O O . PHE A 1 100 ? -39.906 5.957 -21.094 1 94.94 100 PHE A O 1
ATOM 777 N N . ALA A 1 101 ? -40.156 5.77 -23.344 1 94.62 101 ALA A N 1
ATOM 778 C CA . ALA A 1 101 ? -40.344 7.211 -23.484 1 94.62 101 ALA A CA 1
ATOM 779 C C . ALA A 1 101 ? -41.781 7.594 -23.25 1 94.62 101 ALA A C 1
ATOM 781 O O . ALA A 1 101 ? -42.719 6.875 -23.656 1 94.62 101 ALA A O 1
ATOM 782 N N . SER A 1 102 ? -41.906 8.656 -22.5 1 93.56 102 SER A N 1
ATOM 783 C CA . SER A 1 102 ? -43.281 9.148 -22.234 1 93.56 102 SER A CA 1
ATOM 784 C C . SER A 1 102 ? -43.625 10.32 -23.141 1 93.56 102 SER A C 1
ATOM 786 O O . SER A 1 102 ? -44.781 10.586 -23.406 1 93.56 102 SER A O 1
ATOM 788 N N . GLU A 1 103 ? -42.531 10.984 -23.578 1 94.06 103 GLU A N 1
ATOM 789 C CA . GLU A 1 103 ? -42.719 12.18 -24.391 1 94.06 103 GLU A CA 1
ATOM 790 C C . GLU A 1 103 ? -41.719 12.234 -25.547 1 94.06 103 GLU A C 1
ATOM 792 O O . GLU A 1 103 ? -40.594 11.75 -25.422 1 94.06 103 GLU A O 1
ATOM 797 N N . CYS A 1 104 ? -42.25 12.75 -26.703 1 93.62 104 CYS A N 1
ATOM 798 C CA . CYS A 1 104 ? -41.375 12.984 -27.828 1 93.62 104 CYS A CA 1
ATOM 799 C C . CYS A 1 104 ? -40.469 14.195 -27.578 1 93.62 104 CYS A C 1
ATOM 801 O O . CYS A 1 104 ? -40.969 15.273 -27.234 1 93.62 104 CYS A O 1
ATOM 803 N N . ARG A 1 105 ? -39.156 13.992 -27.766 1 89.25 105 ARG A N 1
ATOM 804 C CA . ARG A 1 105 ? -38.188 15.062 -27.5 1 89.25 105 ARG A CA 1
ATOM 805 C C . ARG A 1 105 ? -38.344 16.203 -28.5 1 89.25 105 ARG A C 1
ATOM 807 O O . ARG A 1 105 ? -37.938 17.328 -28.234 1 89.25 105 ARG A O 1
ATOM 814 N N . HIS A 1 106 ? -39.094 15.992 -29.609 1 90.81 106 HIS A N 1
ATOM 815 C CA . HIS A 1 106 ? -39.188 16.969 -30.688 1 90.81 106 HIS A CA 1
ATOM 816 C C . HIS A 1 106 ? -40.469 17.781 -30.578 1 90.81 106 HIS A C 1
ATOM 818 O O . HIS A 1 106 ? -40.438 19.016 -30.641 1 90.81 106 HIS A O 1
ATOM 824 N N . CYS A 1 107 ? -41.656 17.172 -30.516 1 93.81 107 CYS A N 1
ATOM 825 C CA . CYS A 1 107 ? -42.938 17.891 -30.469 1 93.81 107 CYS A CA 1
ATOM 826 C C . CYS A 1 107 ? -43.562 17.828 -29.094 1 93.81 107 CYS A C 1
ATOM 828 O O . CYS A 1 107 ? -44.625 18.422 -28.844 1 93.81 107 CYS A O 1
ATOM 830 N N . HIS A 1 108 ? -43 17.062 -28.125 1 92.88 108 HIS A N 1
ATOM 831 C CA . HIS A 1 108 ? -43.438 16.938 -26.734 1 92.88 108 HIS A CA 1
ATOM 832 C C . HIS A 1 108 ? -44.781 16.234 -26.641 1 92.88 108 HIS A C 1
ATOM 834 O O . HIS A 1 108 ? -45.438 16.312 -25.594 1 92.88 108 HIS A O 1
ATOM 840 N N . ALA A 1 109 ? -45.156 15.641 -27.75 1 92.75 109 ALA A N 1
ATOM 841 C CA . ALA A 1 109 ? -46.406 14.859 -27.703 1 92.75 109 ALA A CA 1
ATOM 842 C C . ALA A 1 109 ? -46.219 13.594 -26.875 1 92.75 109 ALA A C 1
ATOM 844 O O . ALA A 1 109 ? -45.125 13.102 -26.719 1 92.75 109 ALA A O 1
ATOM 845 N N . ASP A 1 110 ? -47.344 13.102 -26.281 1 93.94 110 ASP A N 1
ATOM 846 C CA . ASP A 1 110 ? -47.344 11.867 -25.5 1 93.94 110 ASP A CA 1
ATOM 847 C C . ASP A 1 110 ? -47.125 10.648 -26.391 1 93.94 110 ASP A C 1
ATOM 849 O O . ASP A 1 110 ? -47.938 10.391 -27.297 1 93.94 110 ASP A O 1
ATOM 853 N N . VAL A 1 111 ? -46.062 9.922 -26.172 1 93.62 111 VAL A N 1
ATOM 854 C CA . VAL A 1 111 ? -45.719 8.773 -27.016 1 93.62 111 VAL A CA 1
ATOM 855 C C . VAL A 1 111 ? -45.844 7.484 -26.203 1 93.62 111 VAL A C 1
ATOM 857 O O . VAL A 1 111 ? -45.406 6.426 -26.641 1 93.62 111 VAL A O 1
ATOM 860 N N . SER A 1 112 ? -46.406 7.531 -24.984 1 91.25 112 SER A N 1
ATOM 861 C CA . SER A 1 112 ? -46.5 6.371 -24.094 1 91.25 112 SER A CA 1
ATOM 862 C C . SER A 1 112 ? -47.375 5.289 -24.719 1 91.25 112 SER A C 1
ATOM 864 O O . SER A 1 112 ? -47.219 4.102 -24.438 1 91.25 112 SER A O 1
ATOM 866 N N . GLY A 1 113 ? -48.281 5.648 -25.641 1 89.38 113 GLY A N 1
ATOM 867 C CA . GLY A 1 113 ? -49.188 4.707 -26.25 1 89.38 113 GLY A CA 1
ATOM 868 C C . GLY A 1 113 ? -48.688 4.152 -27.578 1 89.38 113 GLY A C 1
ATOM 869 O O . GLY A 1 113 ? -49.281 3.217 -28.125 1 89.38 113 GLY A O 1
ATOM 870 N N . LEU A 1 114 ? -47.625 4.68 -28.062 1 92.31 114 LEU A N 1
ATOM 871 C CA . LEU A 1 114 ? -47.062 4.23 -29.328 1 92.31 114 LEU A CA 1
ATOM 872 C C . LEU A 1 114 ? -46.188 3.012 -29.141 1 92.31 114 LEU A C 1
ATOM 874 O O . LEU A 1 114 ? -45.656 2.777 -28.047 1 92.31 114 LEU A O 1
ATOM 878 N N . SER A 1 115 ? -46.094 2.156 -30.266 1 92.06 115 SER A N 1
ATOM 879 C CA . SER A 1 115 ? -45.188 1.005 -30.234 1 92.06 115 SER A CA 1
ATOM 880 C C . SER A 1 115 ? -43.75 1.443 -30.156 1 92.06 115 SER A C 1
ATOM 882 O O . SER A 1 115 ? -43.312 2.273 -30.969 1 92.06 115 SER A O 1
ATOM 884 N N . GLN A 1 116 ? -43.094 0.955 -29.109 1 95.25 116 GLN A N 1
ATOM 885 C CA . GLN A 1 116 ? -41.688 1.287 -28.938 1 95.25 116 GLN A CA 1
ATOM 886 C C . GLN A 1 116 ? -40.812 0.041 -29.016 1 95.25 116 GLN A C 1
ATOM 888 O O . GLN A 1 116 ? -41.219 -1.038 -28.578 1 95.25 116 GLN A O 1
ATOM 893 N N . HIS A 1 117 ? -39.656 0.169 -29.75 1 94.31 117 HIS A N 1
ATOM 894 C CA . HIS A 1 117 ? -38.656 -0.891 -29.859 1 94.31 117 HIS A CA 1
ATOM 895 C C . HIS A 1 117 ? -37.312 -0.455 -29.266 1 94.31 117 HIS A C 1
ATOM 897 O O . HIS A 1 117 ? -37.125 0.729 -28.984 1 94.31 117 HIS A O 1
ATOM 903 N N . VAL A 1 118 ? -36.406 -1.461 -29.078 1 95.12 118 VAL A N 1
ATOM 904 C CA . VAL A 1 118 ? -35.125 -1.172 -28.484 1 95.12 118 VAL A CA 1
ATOM 905 C C . VAL A 1 118 ? -34.281 -0.327 -29.453 1 95.12 118 VAL A C 1
ATOM 907 O O . VAL A 1 118 ? -34.031 -0.73 -30.578 1 95.12 118 VAL A O 1
ATOM 910 N N . ARG A 1 119 ? -33.938 0.864 -29 1 92.81 119 ARG A N 1
ATOM 911 C CA . ARG A 1 119 ? -33.125 1.747 -29.828 1 92.81 119 ARG A CA 1
ATOM 912 C C . ARG A 1 119 ? -31.656 1.716 -29.391 1 92.81 119 ARG A C 1
ATOM 914 O O . ARG A 1 119 ? -30.75 1.929 -30.203 1 92.81 119 ARG A O 1
ATOM 921 N N . CYS A 1 120 ? -31.516 1.599 -28.125 1 92.5 120 CYS A N 1
ATOM 922 C CA . CYS A 1 120 ? -30.172 1.61 -27.562 1 92.5 120 CYS A CA 1
ATOM 923 C C . CYS A 1 120 ? -30.078 0.679 -26.359 1 92.5 120 CYS A C 1
ATOM 925 O O . CYS A 1 120 ? -31.016 0.588 -25.562 1 92.5 120 CYS A O 1
ATOM 927 N N . ARG A 1 121 ? -28.984 -0.139 -26.391 1 92.81 121 ARG A N 1
ATOM 928 C CA . ARG A 1 121 ? -28.719 -1.011 -25.25 1 92.81 121 ARG A CA 1
ATOM 929 C C . ARG A 1 121 ? -27.328 -0.757 -24.672 1 92.81 121 ARG A C 1
ATOM 931 O O . ARG A 1 121 ? -26.375 -0.521 -25.422 1 92.81 121 ARG A O 1
ATOM 938 N N . TYR A 1 122 ? -27.281 -0.661 -23.297 1 92.75 122 TYR A N 1
ATOM 939 C CA . TYR A 1 122 ? -25.984 -0.583 -22.641 1 92.75 122 TYR A CA 1
ATOM 940 C C . TYR A 1 122 ? -26.031 -1.229 -21.266 1 92.75 122 TYR A C 1
ATOM 942 O O . TYR A 1 122 ? -27.109 -1.485 -20.734 1 92.75 122 TYR A O 1
ATOM 950 N N . ASP A 1 123 ? -24.922 -1.564 -20.75 1 93.44 123 ASP A N 1
ATOM 951 C CA . ASP A 1 123 ? -24.844 -2.242 -19.453 1 93.44 123 ASP A CA 1
ATOM 952 C C . ASP A 1 123 ? -24.391 -1.281 -18.359 1 93.44 123 ASP A C 1
ATOM 954 O O . ASP A 1 123 ? -23.578 -0.395 -18.594 1 93.44 123 ASP A O 1
ATOM 958 N N . HIS A 1 124 ? -25.047 -1.456 -17.266 1 93.69 124 HIS A N 1
ATOM 959 C CA . HIS A 1 124 ? -24.625 -0.828 -16.016 1 93.69 124 HIS A CA 1
ATOM 960 C C . HIS A 1 124 ? -24.156 -1.869 -15.008 1 93.69 124 HIS A C 1
ATOM 962 O O . HIS A 1 124 ? -24.906 -2.795 -14.68 1 93.69 124 HIS A O 1
ATOM 968 N N . ILE A 1 125 ? -22.891 -1.753 -14.602 1 94 125 ILE A N 1
ATOM 969 C CA . ILE A 1 125 ? -22.297 -2.74 -13.703 1 94 125 ILE A CA 1
ATOM 970 C C . ILE A 1 125 ? -22 -2.098 -12.352 1 94 125 ILE A C 1
ATOM 972 O O . ILE A 1 125 ? -21.375 -1.034 -12.289 1 94 125 ILE A O 1
ATOM 976 N N . ASP A 1 126 ? -22.406 -2.729 -11.289 1 93.38 126 ASP A N 1
ATOM 977 C CA . ASP A 1 126 ? -22.094 -2.238 -9.953 1 93.38 126 ASP A CA 1
ATOM 978 C C . ASP A 1 126 ? -21.984 -3.391 -8.961 1 93.38 126 ASP A C 1
ATOM 980 O O . ASP A 1 126 ? -22.312 -4.535 -9.289 1 93.38 126 ASP A O 1
ATOM 984 N N . LEU A 1 127 ? -21.453 -3.117 -7.824 1 90.56 127 LEU A N 1
ATOM 985 C CA . LEU A 1 127 ? -21.328 -4.117 -6.77 1 90.56 127 LEU A CA 1
ATOM 986 C C . LEU A 1 127 ? -22.453 -3.98 -5.75 1 90.56 127 LEU A C 1
ATOM 988 O O . LEU A 1 127 ? -22.828 -2.865 -5.379 1 90.56 127 LEU A O 1
ATOM 992 N N . PRO A 1 128 ? -23.016 -5.066 -5.457 1 87.12 128 PRO A N 1
ATOM 993 C CA . PRO A 1 128 ? -23.984 -5.02 -4.355 1 87.12 128 PRO A CA 1
ATOM 994 C C . PRO A 1 128 ? -23.328 -4.695 -3.012 1 87.12 128 PRO A C 1
ATOM 996 O O . PRO A 1 128 ? -22.109 -4.797 -2.875 1 87.12 128 PRO A O 1
ATOM 999 N N . PRO A 1 129 ? -24.172 -4.184 -2.082 1 82.94 129 PRO A N 1
ATOM 1000 C CA . PRO A 1 129 ? -23.594 -3.982 -0.754 1 82.94 129 PRO A CA 1
ATOM 1001 C C . PRO A 1 129 ? -22.984 -5.258 -0.179 1 82.94 129 PRO A C 1
ATOM 1003 O O . PRO A 1 129 ? -23.578 -6.332 -0.272 1 82.94 129 PRO A O 1
ATOM 1006 N N . ILE A 1 130 ? -21.781 -5.16 0.232 1 86.25 130 ILE A N 1
ATOM 1007 C CA . ILE A 1 130 ? -21.078 -6.312 0.763 1 86.25 130 ILE A CA 1
ATOM 1008 C C . ILE A 1 130 ? -21.25 -6.383 2.277 1 86.25 130 ILE A C 1
ATOM 1010 O O . ILE A 1 130 ? -20.812 -5.484 3.002 1 86.25 130 ILE A O 1
ATOM 1014 N N . GLN A 1 131 ? -21.938 -7.367 2.719 1 89.06 131 GLN A N 1
ATOM 1015 C CA . GLN A 1 131 ? -22.156 -7.566 4.148 1 89.06 131 GLN A CA 1
ATOM 1016 C C . GLN A 1 131 ? -21.797 -8.984 4.566 1 89.06 131 GLN A C 1
ATOM 1018 O O . GLN A 1 131 ? -22.047 -9.945 3.834 1 89.06 131 GLN A O 1
ATOM 1023 N N . PRO A 1 132 ? -21.156 -9.031 5.691 1 92.31 132 PRO A N 1
ATOM 1024 C CA . PRO A 1 132 ? -20.844 -10.383 6.172 1 92.31 132 PRO A CA 1
ATOM 1025 C C . PRO A 1 132 ? -22.094 -11.18 6.539 1 92.31 132 PRO A C 1
ATOM 1027 O O . PRO A 1 132 ? -23.125 -10.602 6.906 1 92.31 132 PRO A O 1
ATOM 1030 N N . VAL A 1 133 ? -22.016 -12.422 6.418 1 93.69 133 VAL A N 1
ATOM 1031 C CA . VAL A 1 133 ? -23.078 -13.336 6.82 1 93.69 133 VAL A CA 1
ATOM 1032 C C . VAL A 1 133 ? -22.703 -14.016 8.141 1 93.69 133 VAL A C 1
ATOM 1034 O O . VAL A 1 133 ? -21.688 -14.711 8.227 1 93.69 133 VAL A O 1
ATOM 1037 N N . VAL A 1 134 ? -23.531 -13.75 9.125 1 94.56 134 VAL A N 1
ATOM 1038 C CA . VAL A 1 134 ? -23.297 -14.336 10.445 1 94.56 134 VAL A CA 1
ATOM 1039 C C . VAL A 1 134 ? -24.188 -15.562 10.625 1 94.56 134 VAL A C 1
ATOM 1041 O O . VAL A 1 134 ? -25.422 -15.453 10.594 1 94.56 134 VAL A O 1
ATOM 1044 N N . THR A 1 135 ? -23.578 -16.688 10.805 1 94.81 135 THR A N 1
ATOM 1045 C CA . THR A 1 135 ? -24.297 -17.922 11.102 1 94.81 135 THR A CA 1
ATOM 1046 C C . THR A 1 135 ? -24.094 -18.328 12.555 1 94.81 135 THR A C 1
ATOM 1048 O O . THR A 1 135 ? -22.969 -18.578 12.992 1 94.81 135 THR A O 1
ATOM 1051 N N . ARG A 1 136 ? -25.188 -18.344 13.305 1 95.81 136 ARG A N 1
ATOM 1052 C CA . ARG A 1 136 ? -25.141 -18.844 14.672 1 95.81 136 ARG A CA 1
ATOM 1053 C C . ARG A 1 136 ? -25.219 -20.359 14.719 1 95.81 136 ARG A C 1
ATOM 1055 O O . ARG A 1 136 ? -26.172 -20.953 14.211 1 95.81 136 ARG A O 1
ATOM 1062 N N . VAL A 1 137 ? -24.203 -20.953 15.25 1 94.94 137 VAL A N 1
ATOM 1063 C CA . VAL A 1 137 ? -24.188 -22.406 15.398 1 94.94 137 VAL A CA 1
ATOM 1064 C C . VAL A 1 137 ? -24.547 -22.766 16.844 1 94.94 137 VAL A C 1
ATOM 1066 O O . VAL A 1 137 ? -23.891 -22.328 17.781 1 94.94 137 VAL A O 1
ATOM 1069 N N . GLU A 1 138 ? -25.578 -23.516 16.922 1 95.31 138 GLU A N 1
ATOM 1070 C CA . GLU A 1 138 ? -26 -24.016 18.219 1 95.31 138 GLU A CA 1
ATOM 1071 C C . GLU A 1 138 ? -25.75 -25.516 18.344 1 95.31 138 GLU A C 1
ATOM 1073 O O . GLU A 1 138 ? -26.375 -26.312 17.641 1 95.31 138 GLU A O 1
ATOM 1078 N N . LEU A 1 139 ? -24.828 -25.828 19.266 1 95.38 139 LEU A N 1
ATOM 1079 C CA . LEU A 1 139 ? -24.562 -27.234 19.531 1 95.38 139 LEU A CA 1
ATOM 1080 C C . LEU A 1 139 ? -25.516 -27.781 20.594 1 95.38 139 LEU A C 1
ATOM 1082 O O . LEU A 1 139 ? -25.5 -27.344 21.734 1 95.38 139 LEU A O 1
ATOM 1086 N N . MET A 1 140 ? -26.266 -28.734 20.094 1 95.81 140 MET A N 1
ATOM 1087 C CA . MET A 1 140 ? -27.281 -29.312 20.969 1 95.81 140 MET A CA 1
ATOM 1088 C C . MET A 1 140 ? -26.703 -30.484 21.781 1 95.81 140 MET A C 1
ATOM 1090 O O . MET A 1 140 ? -25.703 -31.078 21.375 1 95.81 140 MET A O 1
ATOM 1094 N N . GLY A 1 141 ? -27.266 -30.641 22.969 1 94.38 141 GLY A N 1
ATOM 1095 C CA . GLY A 1 141 ? -26.844 -31.734 23.844 1 94.38 141 GLY A CA 1
ATOM 1096 C C . GLY A 1 141 ? -27.875 -32.062 24.906 1 94.38 141 GLY A C 1
ATOM 1097 O O . GLY A 1 141 ? -28.969 -31.516 24.906 1 94.38 141 GLY A O 1
ATOM 1098 N N . GLY A 1 142 ? -27.5 -33.094 25.734 1 93.69 142 GLY A N 1
ATOM 1099 C CA . GLY A 1 142 ? -28.375 -33.562 26.797 1 93.69 142 GLY A CA 1
ATOM 1100 C C . GLY A 1 142 ? -27.703 -34.594 27.688 1 93.69 142 GLY A C 1
ATOM 1101 O O . GLY A 1 142 ? -26.484 -34.594 27.859 1 93.69 142 GLY A O 1
ATOM 1102 N N . ARG A 1 143 ? -28.578 -35.219 28.359 1 94.06 143 ARG A N 1
ATOM 1103 C CA . ARG A 1 143 ? -28.094 -36.281 29.234 1 94.06 143 ARG A CA 1
ATOM 1104 C C . ARG A 1 143 ? -28.406 -37.656 28.641 1 94.06 143 ARG A C 1
ATOM 1106 O O . ARG A 1 143 ? -29.547 -37.938 28.281 1 94.06 143 ARG A O 1
ATOM 1113 N N . CYS A 1 144 ? -27.359 -38.375 28.516 1 94.25 144 CYS A N 1
ATOM 1114 C CA . CYS A 1 144 ? -27.5 -39.719 27.953 1 94.25 144 CYS A CA 1
ATOM 1115 C C . CYS A 1 144 ? -28.047 -40.688 29 1 94.25 144 CYS A C 1
ATOM 1117 O O . CYS A 1 144 ? -28.047 -40.375 30.203 1 94.25 144 CYS A O 1
ATOM 1119 N N . ARG A 1 145 ? -28.453 -41.875 28.609 1 91.69 145 ARG A N 1
ATOM 1120 C CA . ARG A 1 145 ? -28.922 -42.938 29.516 1 91.69 145 ARG A CA 1
ATOM 1121 C C . ARG A 1 145 ? -27.781 -43.469 30.359 1 91.69 145 ARG A C 1
ATOM 1123 O O . ARG A 1 145 ? -28.016 -44.031 31.438 1 91.69 145 ARG A O 1
ATOM 1130 N N . CYS A 1 146 ? -26.656 -43.281 29.859 1 93.88 146 CYS A N 1
ATOM 1131 C CA . CYS A 1 146 ? -25.484 -43.719 30.609 1 93.88 146 CYS A CA 1
ATOM 1132 C C . CYS A 1 146 ? -25.203 -42.75 31.766 1 93.88 146 CYS A C 1
ATOM 1134 O O . CYS A 1 146 ? -24.328 -43.031 32.594 1 93.88 146 CYS A O 1
ATOM 1136 N N . GLY A 1 147 ? -25.859 -41.656 31.828 1 92.19 147 GLY A N 1
ATOM 1137 C CA . GLY A 1 147 ? -25.75 -40.719 32.938 1 92.19 147 GLY A CA 1
ATOM 1138 C C . GLY A 1 147 ? -24.844 -39.562 32.594 1 92.19 147 GLY A C 1
ATOM 1139 O O . GLY A 1 147 ? -24.797 -38.562 33.344 1 92.19 147 GLY A O 1
ATOM 1140 N N . LYS A 1 148 ? -24.125 -39.625 31.578 1 93.81 148 LYS A N 1
ATOM 1141 C CA . LYS A 1 148 ? -23.172 -38.562 31.25 1 93.81 148 LYS A CA 1
ATOM 1142 C C . LYS A 1 148 ? -23.781 -37.531 30.297 1 93.81 148 LYS A C 1
ATOM 1144 O O . LYS A 1 148 ? -24.781 -37.812 29.625 1 93.81 148 LYS A O 1
ATOM 1149 N N . ARG A 1 149 ? -23.266 -36.344 30.297 1 94.12 149 ARG A N 1
ATOM 1150 C CA . ARG A 1 149 ? -23.703 -35.281 29.406 1 94.12 149 ARG A CA 1
ATOM 1151 C C . ARG A 1 149 ? -23.031 -35.406 28.031 1 94.12 149 ARG A C 1
ATOM 1153 O O . ARG A 1 149 ? -21.859 -35.781 27.953 1 94.12 149 ARG A O 1
ATOM 1160 N N . PHE A 1 150 ? -23.844 -35.219 27 1 93 150 PHE A N 1
ATOM 1161 C CA . PHE A 1 150 ? -23.297 -35.281 25.641 1 93 150 PHE A CA 1
ATOM 1162 C C . PHE A 1 150 ? -23.594 -33.969 24.922 1 93 150 PHE A C 1
ATOM 1164 O O . PHE A 1 150 ? -24.469 -33.188 25.328 1 93 150 PHE A O 1
ATOM 1171 N N . ARG A 1 151 ? -22.75 -33.562 23.906 1 94.44 151 ARG A N 1
ATOM 1172 C CA . ARG A 1 151 ? -22.875 -32.406 23.031 1 94.44 151 ARG A CA 1
ATOM 1173 C C . ARG A 1 151 ? -22.516 -32.75 21.594 1 94.44 151 ARG A C 1
ATOM 1175 O O . ARG A 1 151 ? -21.578 -33.5 21.359 1 94.44 151 ARG A O 1
ATOM 1182 N N . ALA A 1 152 ? -23.328 -32.219 20.719 1 94.06 152 ALA A N 1
ATOM 1183 C CA . ALA A 1 152 ? -23.031 -32.406 19.312 1 94.06 152 ALA A CA 1
ATOM 1184 C C . ALA A 1 152 ? -21.656 -31.844 18.953 1 94.06 152 ALA A C 1
ATOM 1186 O O . ALA A 1 152 ? -21.266 -30.781 19.438 1 94.06 152 ALA A O 1
ATOM 1187 N N . PRO A 1 153 ? -20.875 -32.594 18.188 1 91.25 153 PRO A N 1
ATOM 1188 C CA . PRO A 1 153 ? -19.609 -32.062 17.719 1 91.25 153 PRO A CA 1
ATOM 1189 C C . PRO A 1 153 ? -19.797 -30.875 16.75 1 91.25 153 PRO A C 1
ATOM 1191 O O . PRO A 1 153 ? -20.797 -30.828 16.031 1 91.25 153 PRO A O 1
ATOM 1194 N N . ALA A 1 154 ? -18.891 -29.969 16.781 1 92.19 154 ALA A N 1
ATOM 1195 C CA . ALA A 1 154 ? -18.938 -28.828 15.867 1 92.19 154 ALA A CA 1
ATOM 1196 C C . ALA A 1 154 ? -18.812 -29.297 14.422 1 92.19 154 ALA A C 1
ATOM 1198 O O . ALA A 1 154 ? -18.016 -30.188 14.117 1 92.19 154 ALA A O 1
ATOM 1199 N N . PRO A 1 155 ? -19.641 -28.719 13.57 1 90.5 155 PRO A N 1
ATOM 1200 C CA . PRO A 1 155 ? -19.484 -29.078 12.156 1 90.5 155 PRO A CA 1
ATOM 1201 C C . PRO A 1 155 ? -18.094 -28.75 11.609 1 90.5 155 PRO A C 1
ATOM 1203 O O . PRO A 1 155 ? -17.484 -27.75 12.008 1 90.5 155 PRO A O 1
ATOM 1206 N N . GLN A 1 156 ? -17.656 -29.5 10.641 1 85.44 156 GLN A N 1
ATOM 1207 C CA . GLN A 1 156 ? -16.328 -29.344 10.07 1 85.44 156 GLN A CA 1
ATOM 1208 C C . GLN A 1 156 ? -16.188 -28.016 9.344 1 85.44 156 GLN A C 1
ATOM 1210 O O . GLN A 1 156 ? -15.102 -27.422 9.352 1 85.44 156 GLN A O 1
ATOM 1215 N N . SER A 1 157 ? -17.188 -27.562 8.742 1 84.5 157 SER A N 1
ATOM 1216 C CA . SER A 1 157 ? -17.156 -26.328 7.953 1 84.5 157 SER A CA 1
ATOM 1217 C C . SER A 1 157 ? -17.188 -25.094 8.844 1 84.5 157 SER A C 1
ATOM 1219 O O . SER A 1 157 ? -16.844 -24 8.414 1 84.5 157 SER A O 1
ATOM 1221 N N . MET A 1 158 ? -17.672 -25.281 10.031 1 89.81 158 MET A N 1
ATOM 1222 C CA . MET A 1 158 ? -17.766 -24.172 10.977 1 89.81 158 MET A CA 1
ATOM 1223 C C . MET A 1 158 ? -17.281 -24.578 12.359 1 89.81 158 MET A C 1
ATOM 1225 O O . MET A 1 158 ? -18.062 -24.641 13.305 1 89.81 158 MET A O 1
ATOM 1229 N N . PRO A 1 159 ? -16.016 -24.797 12.445 1 85.75 159 PRO A N 1
ATOM 1230 C CA . PRO A 1 159 ? -15.453 -25.25 13.719 1 85.75 159 PRO A CA 1
ATOM 1231 C C . PRO A 1 159 ? -15.531 -24.172 14.812 1 85.75 159 PRO A C 1
ATOM 1233 O O . PRO A 1 159 ? -15.781 -23 14.516 1 85.75 159 PRO A O 1
ATOM 1236 N N . THR A 1 160 ? -15.32 -24.656 16.031 1 84.06 160 THR A N 1
ATOM 1237 C CA . THR A 1 160 ? -15.258 -23.734 17.156 1 84.06 160 THR A CA 1
ATOM 1238 C C . THR A 1 160 ? -13.938 -22.969 17.141 1 84.06 160 THR A C 1
ATOM 1240 O O . THR A 1 160 ? -13.008 -23.328 16.422 1 84.06 160 THR A O 1
ATOM 1243 N N . GLY A 1 161 ? -13.953 -21.859 17.812 1 79.88 161 GLY A N 1
ATOM 1244 C CA . GLY A 1 161 ? -12.734 -21.062 17.844 1 79.88 161 GLY A CA 1
ATOM 1245 C C . GLY A 1 161 ? -12.898 -19.688 17.219 1 79.88 161 GLY A C 1
ATOM 1246 O O . GLY A 1 161 ? -13.797 -18.922 17.594 1 79.88 161 GLY A O 1
ATOM 1247 N N . SER A 1 162 ? -12.133 -19.594 16.062 1 82.62 162 SER A N 1
ATOM 1248 C CA . SER A 1 162 ? -12.211 -18.297 15.406 1 82.62 162 SER A CA 1
ATOM 1249 C C . SER A 1 162 ? -13.531 -18.141 14.648 1 82.62 162 SER A C 1
ATOM 1251 O O . SER A 1 162 ? -13.93 -19.031 13.898 1 82.62 162 SER A O 1
ATOM 1253 N N . PRO A 1 163 ? -14.133 -17.078 14.867 1 90.38 163 PRO A N 1
ATOM 1254 C CA . PRO A 1 163 ? -15.438 -16.875 14.234 1 90.38 163 PRO A CA 1
ATOM 1255 C C . PRO A 1 163 ? -15.336 -16.578 12.734 1 90.38 163 PRO A C 1
ATOM 1257 O O . PRO A 1 163 ? -16.344 -16.594 12.031 1 90.38 163 PRO A O 1
ATOM 1260 N N . PHE A 1 164 ? -14.188 -16.406 12.234 1 93.19 164 PHE A N 1
ATOM 1261 C CA . PHE A 1 164 ? -14.039 -15.938 10.859 1 93.19 164 PHE A CA 1
ATOM 1262 C C . PHE A 1 164 ? -13.891 -17.125 9.906 1 93.19 164 PHE A C 1
ATOM 1264 O O . PHE A 1 164 ? -13.031 -17.984 10.102 1 93.19 164 PHE A O 1
ATOM 1271 N N . GLY A 1 165 ? -14.719 -17.109 8.898 1 93.06 165 GLY A N 1
ATOM 1272 C CA . GLY A 1 165 ? -14.734 -18.172 7.91 1 93.06 165 GLY A CA 1
ATOM 1273 C C . GLY A 1 165 ? -13.625 -18.047 6.879 1 93.06 165 GLY A C 1
ATOM 1274 O O . GLY A 1 165 ? -12.812 -17.141 6.945 1 93.06 165 GLY A O 1
ATOM 1275 N N . PRO A 1 166 ? -13.594 -19 5.941 1 92.5 166 PRO A N 1
ATOM 1276 C CA . PRO A 1 166 ? -12.516 -19.062 4.949 1 92.5 166 PRO A CA 1
ATOM 1277 C C . PRO A 1 166 ? -12.477 -17.844 4.035 1 92.5 166 PRO A C 1
ATOM 1279 O O . PRO A 1 166 ? -11.406 -17.438 3.584 1 92.5 166 PRO A O 1
ATOM 1282 N N . GLY A 1 167 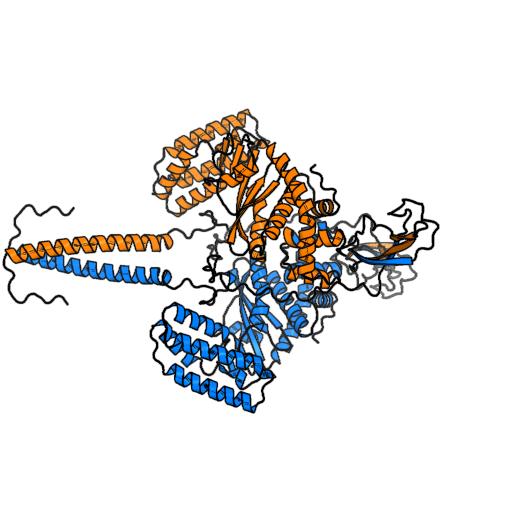? -13.602 -17.297 3.768 1 93 167 GLY A N 1
ATOM 1283 C CA . GLY A 1 167 ? -13.625 -16.125 2.924 1 93 167 GLY A CA 1
ATOM 1284 C C . GLY A 1 167 ? -12.898 -14.938 3.537 1 93 167 GLY A C 1
ATOM 1285 O O . GLY A 1 167 ? -12.109 -14.266 2.863 1 93 167 GLY A O 1
ATOM 1286 N N . ILE A 1 168 ? -13.148 -14.695 4.75 1 95 168 ILE A N 1
ATOM 1287 C CA . ILE A 1 168 ? -12.523 -13.586 5.465 1 95 168 ILE A CA 1
ATOM 1288 C C . ILE A 1 168 ? -11.031 -13.852 5.637 1 95 168 ILE A C 1
ATOM 1290 O O . ILE A 1 168 ? -10.211 -12.961 5.422 1 95 168 ILE A O 1
ATOM 1294 N N . ARG A 1 169 ? -10.727 -15.07 5.969 1 95.25 169 ARG A N 1
ATOM 1295 C CA . ARG A 1 169 ? -9.328 -15.438 6.176 1 95.25 169 ARG A CA 1
ATOM 1296 C C . ARG A 1 169 ? -8.516 -15.258 4.898 1 95.25 169 ARG A C 1
ATOM 1298 O O . ARG A 1 169 ? -7.426 -14.688 4.926 1 95.25 169 ARG A O 1
ATOM 1305 N N . SER A 1 170 ? -9.055 -15.703 3.76 1 95.5 170 SER A N 1
ATOM 1306 C CA . SER A 1 170 ? -8.383 -15.578 2.475 1 95.5 170 SER A CA 1
ATOM 1307 C C . SER A 1 170 ? -8.25 -14.117 2.062 1 95.5 170 SER A C 1
ATOM 1309 O O . SER A 1 170 ? -7.207 -13.703 1.549 1 95.5 170 SER A O 1
ATOM 1311 N N . LEU A 1 171 ? -9.297 -13.391 2.357 1 95.5 171 LEU A N 1
ATOM 1312 C CA . LEU A 1 171 ? -9.336 -11.984 1.973 1 95.5 171 LEU A CA 1
ATOM 1313 C C . LEU A 1 171 ? -8.25 -11.195 2.703 1 95.5 171 LEU A C 1
ATOM 1315 O O . LEU A 1 171 ? -7.52 -10.422 2.086 1 95.5 171 LEU A O 1
ATOM 1319 N N . VAL A 1 172 ? -8.109 -11.391 3.973 1 96.31 172 VAL A N 1
ATOM 1320 C CA . VAL A 1 172 ? -7.156 -10.641 4.781 1 96.31 172 VAL A CA 1
ATOM 1321 C C . VAL A 1 172 ? -5.73 -11.016 4.375 1 96.31 172 VAL A C 1
ATOM 1323 O O . VAL A 1 172 ? -4.863 -10.148 4.258 1 96.31 172 VAL A O 1
ATOM 1326 N N . MET A 1 173 ? -5.48 -12.258 4.07 1 96.56 173 MET A N 1
ATOM 1327 C CA . MET A 1 173 ? -4.164 -12.703 3.627 1 96.56 173 MET A CA 1
ATOM 1328 C C . MET A 1 173 ? -3.811 -12.094 2.275 1 96.56 173 MET A C 1
ATOM 1330 O O . MET A 1 173 ? -2.697 -11.602 2.082 1 96.56 173 MET A O 1
ATOM 1334 N N . TYR A 1 174 ? -4.762 -12.164 1.433 1 96.69 174 TYR A N 1
ATOM 1335 C CA . TYR A 1 174 ? -4.582 -11.672 0.07 1 96.69 174 TYR A CA 1
ATOM 1336 C C . TYR A 1 174 ? -4.27 -10.18 0.062 1 96.69 174 TYR A C 1
ATOM 1338 O O . TYR A 1 174 ? -3.297 -9.75 -0.562 1 96.69 174 TYR A O 1
ATOM 1346 N N . LEU A 1 175 ? -5.02 -9.375 0.799 1 96 175 LEU A N 1
ATOM 1347 C CA . LEU A 1 175 ? -4.832 -7.93 0.816 1 96 175 LEU A CA 1
ATOM 1348 C C . LEU A 1 175 ? -3.523 -7.559 1.51 1 96 175 LEU A C 1
ATOM 1350 O O . LEU A 1 175 ? -2.826 -6.637 1.078 1 96 175 LEU A O 1
ATOM 1354 N N . HIS A 1 176 ? -3.203 -8.25 2.541 1 96.31 176 HIS A N 1
ATOM 1355 C CA . HIS A 1 176 ? -1.998 -7.93 3.297 1 96.31 176 HIS A CA 1
ATOM 1356 C C . HIS A 1 176 ? -0.742 -8.25 2.494 1 96.31 176 HIS A C 1
ATOM 1358 O O . HIS A 1 176 ? 0.145 -7.406 2.355 1 96.31 176 HIS A O 1
ATOM 1364 N N . HIS A 1 177 ? -0.684 -9.43 1.901 1 95.81 177 HIS A N 1
ATOM 1365 C CA . HIS A 1 177 ? 0.591 -9.898 1.369 1 95.81 177 HIS A CA 1
ATOM 1366 C C . HIS A 1 177 ? 0.705 -9.609 -0.123 1 95.81 177 HIS A C 1
ATOM 1368 O O . HIS A 1 177 ? 1.805 -9.391 -0.636 1 95.81 177 HIS A O 1
ATOM 1374 N N . SER A 1 178 ? -0.355 -9.648 -0.844 1 94.88 178 SER A N 1
ATOM 1375 C CA . SER A 1 178 ? -0.292 -9.375 -2.275 1 94.88 178 SER A CA 1
ATOM 1376 C C . SER A 1 178 ? -0.374 -7.879 -2.555 1 94.88 178 SER A C 1
ATOM 1378 O O . SER A 1 178 ? 0.195 -7.395 -3.535 1 94.88 178 SER A O 1
ATOM 1380 N N . HIS A 1 179 ? -1.112 -7.234 -1.663 1 93.31 179 HIS A N 1
ATOM 1381 C CA . HIS A 1 179 ? -1.365 -5.836 -1.979 1 93.31 179 HIS A CA 1
ATOM 1382 C C . HIS A 1 179 ? -0.826 -4.918 -0.885 1 93.31 179 HIS A C 1
ATOM 1384 O O . HIS A 1 179 ? -1.16 -3.732 -0.843 1 93.31 179 HIS A O 1
ATOM 1390 N N . HIS A 1 180 ? -0.114 -5.438 0.005 1 92.06 180 HIS A N 1
ATOM 1391 C CA . HIS A 1 180 ? 0.747 -4.73 0.947 1 92.06 180 HIS A CA 1
ATOM 1392 C C . HIS A 1 180 ? -0.064 -3.807 1.85 1 92.06 180 HIS A C 1
ATOM 1394 O O . HIS A 1 180 ? 0.302 -2.645 2.047 1 92.06 180 HIS A O 1
ATOM 1400 N N . VAL A 1 181 ? -1.16 -4.281 2.316 1 92.62 181 VAL A N 1
ATOM 1401 C CA . VAL A 1 181 ? -1.993 -3.508 3.232 1 92.62 181 VAL A CA 1
ATOM 1402 C C . VAL A 1 181 ? -1.618 -3.84 4.676 1 92.62 181 VAL A C 1
ATOM 1404 O O . VAL A 1 181 ? -1.603 -5.008 5.066 1 92.62 181 VAL A O 1
ATOM 1407 N N . SER A 1 182 ? -1.308 -2.82 5.457 1 91.06 182 SER A N 1
ATOM 1408 C CA . SER A 1 182 ? -0.918 -3.025 6.848 1 91.06 182 SER A CA 1
ATOM 1409 C C . SER A 1 182 ? -2.094 -3.521 7.684 1 91.06 182 SER A C 1
ATOM 1411 O O . SER A 1 182 ? -3.246 -3.447 7.25 1 91.06 182 SER A O 1
ATOM 1413 N N . PHE A 1 183 ? -1.823 -3.998 8.898 1 91.75 183 PHE A N 1
ATOM 1414 C CA . PHE A 1 183 ? -2.854 -4.535 9.781 1 91.75 183 PHE A CA 1
ATOM 1415 C C . PHE A 1 183 ? -3.879 -3.461 10.133 1 91.75 183 PHE A C 1
ATOM 1417 O O . PHE A 1 183 ? -5.082 -3.717 10.117 1 91.75 183 PHE A O 1
ATOM 1424 N N . GLU A 1 184 ? -3.391 -2.328 10.414 1 91.88 184 GLU A N 1
ATOM 1425 C CA . GLU A 1 184 ? -4.289 -1.23 10.758 1 91.88 184 GLU A CA 1
ATOM 1426 C C . GLU A 1 184 ? -5.219 -0.894 9.594 1 91.88 184 GLU A C 1
ATOM 1428 O O . GLU A 1 184 ? -6.426 -0.735 9.789 1 91.88 184 GLU A O 1
ATOM 1433 N N . ARG A 1 185 ? -4.68 -0.817 8.438 1 92.94 185 ARG A N 1
ATOM 1434 C CA . ARG A 1 185 ? -5.477 -0.492 7.262 1 92.94 185 ARG A CA 1
ATOM 1435 C C . ARG A 1 185 ? -6.414 -1.639 6.898 1 92.94 185 ARG A C 1
ATOM 1437 O O . ARG A 1 185 ? -7.52 -1.411 6.406 1 92.94 185 ARG A O 1
ATOM 1444 N N . LEU A 1 186 ? -5.918 -2.797 7.145 1 94.94 186 LEU A N 1
ATOM 1445 C CA . LEU A 1 186 ? -6.777 -3.951 6.91 1 94.94 186 LEU A CA 1
ATOM 1446 C C . LEU A 1 186 ? -8.016 -3.895 7.797 1 94.94 186 LEU A C 1
ATOM 1448 O O . LEU A 1 186 ? -9.133 -4.133 7.328 1 94.94 186 LEU A O 1
ATOM 1452 N N . SER A 1 187 ? -7.754 -3.652 9.062 1 95.62 187 SER A N 1
ATOM 1453 C CA . SER A 1 187 ? -8.867 -3.516 9.984 1 95.62 187 SER A CA 1
ATOM 1454 C C . SER A 1 187 ? -9.844 -2.436 9.523 1 95.62 187 SER A C 1
ATOM 1456 O O . SER A 1 187 ? -11.062 -2.627 9.57 1 95.62 187 SER A O 1
ATOM 1458 N N . ARG A 1 188 ? -9.352 -1.38 8.984 1 94.69 188 ARG A N 1
ATOM 1459 C CA . ARG A 1 188 ? -10.172 -0.283 8.484 1 94.69 188 ARG A CA 1
ATOM 1460 C C . ARG A 1 188 ? -10.961 -0.708 7.25 1 94.69 188 ARG A C 1
ATOM 1462 O O . ARG A 1 188 ? -12.164 -0.434 7.152 1 94.69 188 ARG A O 1
ATOM 1469 N N . ILE A 1 189 ? -10.289 -1.365 6.332 1 95.12 189 ILE A N 1
ATOM 1470 C CA . ILE A 1 189 ? -10.953 -1.836 5.121 1 95.12 189 ILE A CA 1
ATOM 1471 C C . ILE A 1 189 ? -12.102 -2.771 5.488 1 95.12 189 ILE A C 1
ATOM 1473 O O . ILE A 1 189 ? -13.211 -2.631 4.969 1 95.12 189 ILE A O 1
ATOM 1477 N N . MET A 1 190 ? -11.82 -3.672 6.41 1 95.38 190 MET A N 1
ATOM 1478 C CA . MET A 1 190 ? -12.828 -4.652 6.797 1 95.38 190 MET A CA 1
ATOM 1479 C C . MET A 1 190 ? -14.039 -3.969 7.43 1 95.38 190 MET A C 1
ATOM 1481 O O . MET A 1 190 ? -15.18 -4.359 7.176 1 95.38 190 MET A O 1
ATOM 1485 N N . SER A 1 191 ? -13.812 -2.973 8.164 1 94.56 191 SER A N 1
ATOM 1486 C CA . SER A 1 191 ? -14.891 -2.246 8.82 1 94.56 191 SER A CA 1
ATOM 1487 C C . SER A 1 191 ? -15.641 -1.35 7.836 1 94.56 191 SER A C 1
ATOM 1489 O O . SER A 1 191 ? -16.859 -1.408 7.742 1 94.56 191 SER A O 1
ATOM 1491 N N . GLU A 1 192 ? -14.906 -0.602 7.047 1 92.81 192 GLU A N 1
ATOM 1492 C CA . GLU A 1 192 ? -15.5 0.444 6.219 1 92.81 192 GLU A CA 1
ATOM 1493 C C . GLU A 1 192 ? -16.125 -0.139 4.953 1 92.81 192 GLU A C 1
ATOM 1495 O O . GLU A 1 192 ? -17.156 0.332 4.492 1 92.81 192 GLU A O 1
ATOM 1500 N N . LEU A 1 193 ? -15.492 -1.132 4.379 1 90.81 193 LEU A N 1
ATOM 1501 C CA . LEU A 1 193 ? -15.945 -1.658 3.096 1 90.81 193 LEU A CA 1
ATOM 1502 C C . LEU A 1 193 ? -16.859 -2.859 3.295 1 90.81 193 LEU A C 1
ATOM 1504 O O . LEU A 1 193 ? -17.844 -3.023 2.564 1 90.81 193 LEU A O 1
ATOM 1508 N N . PHE A 1 194 ? -16.531 -3.674 4.316 1 91.62 194 PHE A N 1
ATOM 1509 C CA . PHE A 1 194 ? -17.266 -4.934 4.441 1 91.62 194 PHE A CA 1
ATOM 1510 C C . PHE A 1 194 ? -18.156 -4.926 5.676 1 91.62 194 PHE A C 1
ATOM 1512 O O . PHE A 1 194 ? -18.875 -5.891 5.934 1 91.62 194 PHE A O 1
ATOM 1519 N N . GLY A 1 195 ? -18.094 -3.896 6.488 1 89.75 195 GLY A N 1
ATOM 1520 C CA . GLY A 1 195 ? -18.938 -3.795 7.676 1 89.75 195 GLY A CA 1
ATOM 1521 C C . GLY A 1 195 ? -18.547 -4.781 8.758 1 89.75 195 GLY A C 1
ATOM 1522 O O . GLY A 1 195 ? -19.406 -5.223 9.539 1 89.75 195 GLY A O 1
ATOM 1523 N N . LEU A 1 196 ? -17.344 -5.203 8.766 1 92.38 196 LEU A N 1
ATOM 1524 C CA . LEU A 1 196 ? -16.859 -6.188 9.727 1 92.38 196 LEU A CA 1
ATOM 1525 C C . LEU A 1 196 ? -15.797 -5.586 10.641 1 92.38 196 LEU A C 1
ATOM 1527 O O . LEU A 1 196 ? -14.727 -5.191 10.172 1 92.38 196 LEU A O 1
ATOM 1531 N N . LYS A 1 197 ? -16.094 -5.547 11.883 1 92.06 197 LYS A N 1
ATOM 1532 C CA . LYS A 1 197 ? -15.109 -5.066 12.844 1 92.06 197 LYS A CA 1
ATOM 1533 C C . LYS A 1 197 ? -14.141 -6.176 13.25 1 92.06 197 LYS A C 1
ATOM 1535 O O . LYS A 1 197 ? -14.555 -7.188 13.82 1 92.06 197 LYS A O 1
ATOM 1540 N N . ILE A 1 198 ? -12.938 -6.078 12.93 1 93.12 198 ILE A N 1
ATOM 1541 C CA . ILE A 1 198 ? -11.898 -7.035 13.289 1 93.12 198 ILE A CA 1
ATOM 1542 C C . ILE A 1 198 ? -10.672 -6.289 13.82 1 93.12 198 ILE A C 1
ATOM 1544 O O . ILE A 1 198 ? -10.258 -5.281 13.242 1 93.12 198 ILE A O 1
ATOM 1548 N N . SER A 1 199 ? -10.148 -6.711 14.906 1 93.62 199 SER A N 1
ATOM 1549 C CA . SER A 1 199 ? -8.969 -6.082 15.492 1 93.62 199 SER A CA 1
ATOM 1550 C C . SER A 1 199 ? -7.691 -6.566 14.82 1 93.62 199 SER A C 1
ATOM 1552 O O . SER A 1 199 ? -7.703 -7.574 14.109 1 93.62 199 SER A O 1
ATOM 1554 N N . GLU A 1 200 ? -6.641 -5.797 15.023 1 93.19 200 GLU A N 1
ATOM 1555 C CA . GLU A 1 200 ? -5.336 -6.211 14.516 1 93.19 200 GLU A CA 1
ATOM 1556 C C . GLU A 1 200 ? -4.914 -7.551 15.102 1 93.19 200 GLU A C 1
ATOM 1558 O O . GLU A 1 200 ? -4.301 -8.375 14.422 1 93.19 200 GLU A O 1
ATOM 1563 N N . GLY A 1 201 ? -5.223 -7.723 16.406 1 90.38 201 GLY A N 1
ATOM 1564 C CA . GLY A 1 201 ? -4.953 -9.008 17.031 1 90.38 201 GLY A CA 1
ATOM 1565 C C . GLY A 1 201 ? -5.703 -10.156 16.391 1 90.38 201 GLY A C 1
ATOM 1566 O O . GLY A 1 201 ? -5.156 -11.25 16.219 1 90.38 201 GLY A O 1
ATOM 1567 N N . GLY A 1 202 ? -6.98 -9.891 16.031 1 91.75 202 GLY A N 1
ATOM 1568 C CA . GLY A 1 202 ? -7.762 -10.891 15.32 1 91.75 202 GLY A CA 1
ATOM 1569 C C . GLY A 1 202 ? -7.152 -11.273 13.984 1 91.75 202 GLY A C 1
ATOM 1570 O O . GLY A 1 202 ? -7.129 -12.453 13.633 1 91.75 202 GLY A O 1
ATOM 1571 N N . ILE A 1 203 ? -6.668 -10.289 13.273 1 94.56 203 ILE A N 1
ATOM 1572 C CA . ILE A 1 203 ? -6 -10.531 12 1 94.56 203 ILE A CA 1
ATOM 1573 C C . ILE A 1 203 ? -4.742 -11.367 12.227 1 94.56 203 ILE A C 1
ATOM 1575 O O . ILE A 1 203 ? -4.492 -12.328 11.5 1 94.56 203 ILE A O 1
ATOM 1579 N N . GLY A 1 204 ? -3.957 -10.992 13.234 1 93.62 204 GLY A N 1
ATOM 1580 C CA . GLY A 1 204 ? -2.783 -11.773 13.586 1 93.62 204 GLY A CA 1
ATOM 1581 C C . GLY A 1 204 ? -3.105 -13.227 13.891 1 93.62 204 GLY A C 1
ATOM 1582 O O . GLY A 1 204 ? -2.389 -14.133 13.461 1 93.62 204 GLY A O 1
ATOM 1583 N N . ASN A 1 205 ? -4.168 -13.414 14.578 1 92.5 205 ASN A N 1
ATOM 1584 C CA . ASN A 1 205 ? -4.586 -14.766 14.93 1 92.5 205 ASN A CA 1
ATOM 1585 C C . ASN A 1 205 ? -4.973 -15.578 13.688 1 92.5 205 ASN A C 1
ATOM 1587 O O . ASN A 1 205 ? -4.711 -16.781 13.617 1 92.5 205 ASN A O 1
ATOM 1591 N N . ILE A 1 206 ? -5.609 -14.922 12.805 1 93.94 206 ILE A N 1
ATOM 1592 C CA . ILE A 1 206 ? -5.957 -15.57 11.547 1 93.94 206 ILE A CA 1
ATOM 1593 C C . ILE A 1 206 ? -4.688 -16.062 10.852 1 93.94 206 ILE A C 1
ATOM 1595 O O . ILE A 1 206 ? -4.617 -17.203 10.414 1 93.94 206 ILE A O 1
ATOM 1599 N N . PHE A 1 207 ? -3.705 -15.258 10.781 1 94.75 207 PHE A N 1
ATOM 1600 C CA . PHE A 1 207 ? -2.451 -15.609 10.125 1 94.75 207 PHE A CA 1
ATOM 1601 C C . PHE A 1 207 ? -1.763 -16.75 10.859 1 94.75 207 PHE A C 1
ATOM 1603 O O . PHE A 1 207 ? -1.317 -17.719 10.234 1 94.75 207 PHE A O 1
ATOM 1610 N N . LYS A 1 208 ? -1.731 -16.703 12.141 1 92.62 208 LYS A N 1
ATOM 1611 C CA . LYS A 1 208 ? -1.085 -17.734 12.945 1 92.62 208 LYS A CA 1
ATOM 1612 C C . LYS A 1 208 ? -1.78 -19.078 12.773 1 92.62 208 LYS A C 1
ATOM 1614 O O . LYS A 1 208 ? -1.128 -20.125 12.773 1 92.62 208 LYS A O 1
ATOM 1619 N N . SER A 1 209 ? -3.037 -18.984 12.641 1 91.25 209 SER A N 1
ATOM 1620 C CA . SER A 1 209 ? -3.811 -20.219 12.516 1 91.25 209 SER A CA 1
ATOM 1621 C C . SER A 1 209 ? -3.492 -20.938 11.211 1 91.25 209 SER A C 1
ATOM 1623 O O . SER A 1 209 ? -3.754 -22.141 11.078 1 91.25 209 SER A O 1
ATOM 1625 N N . LEU A 1 210 ? -2.924 -20.266 10.297 1 92.38 210 LEU A N 1
ATOM 1626 C CA . LEU A 1 210 ? -2.646 -20.859 8.984 1 92.38 210 LEU A CA 1
ATOM 1627 C C . LEU A 1 210 ? -1.196 -21.312 8.891 1 92.38 210 LEU A C 1
ATOM 1629 O O . LEU A 1 210 ? -0.776 -21.859 7.867 1 92.38 210 LEU A O 1
ATOM 1633 N N . LYS A 1 211 ? -0.457 -21.156 9.898 1 92.81 211 LYS A N 1
ATOM 1634 C CA . LYS A 1 211 ? 0.967 -21.484 9.922 1 92.81 211 LYS A CA 1
ATOM 1635 C C . LYS A 1 211 ? 1.208 -22.938 9.555 1 92.81 211 LYS A C 1
ATOM 1637 O O . LYS A 1 211 ? 2.08 -23.25 8.742 1 92.81 211 LYS A O 1
ATOM 1642 N N . GLY A 1 212 ? 0.426 -23.797 10.188 1 92.12 212 GLY A N 1
ATOM 1643 C CA . GLY A 1 212 ? 0.586 -25.219 9.93 1 92.12 212 GLY A CA 1
ATOM 1644 C C . GLY A 1 212 ? 0.331 -25.594 8.484 1 92.12 212 GLY A C 1
ATOM 1645 O O . GLY A 1 212 ? 1.15 -26.266 7.859 1 92.12 212 GLY A O 1
ATOM 1646 N N . LYS A 1 213 ? -0.771 -25.141 7.941 1 92.5 213 LYS A N 1
ATOM 1647 C CA . LYS A 1 213 ? -1.113 -25.406 6.547 1 92.5 213 LYS A CA 1
ATOM 1648 C C . LYS A 1 213 ? -0.059 -24.844 5.602 1 92.5 213 LYS A C 1
ATOM 1650 O O . LYS A 1 213 ? 0.287 -25.469 4.598 1 92.5 213 LYS A O 1
ATOM 1655 N N . MET A 1 214 ? 0.438 -23.734 5.914 1 94.25 214 MET A N 1
ATOM 1656 C CA . MET A 1 214 ? 1.449 -23.094 5.09 1 94.25 214 MET A CA 1
ATOM 1657 C C . MET A 1 214 ? 2.758 -23.875 5.109 1 94.25 214 MET A C 1
ATOM 1659 O O . MET A 1 214 ? 3.404 -24.031 4.074 1 94.25 214 MET A O 1
ATOM 1663 N N . ALA A 1 215 ? 3.111 -24.297 6.289 1 94.12 215 ALA A N 1
ATOM 1664 C CA . ALA A 1 215 ? 4.336 -25.094 6.414 1 94.12 215 ALA A CA 1
ATOM 1665 C C . ALA A 1 215 ? 4.258 -26.359 5.578 1 94.12 215 ALA A C 1
ATOM 1667 O O . ALA A 1 215 ? 5.219 -26.719 4.891 1 94.12 215 ALA A O 1
ATOM 1668 N N . THR A 1 216 ? 3.123 -26.969 5.609 1 95.06 216 THR A N 1
ATOM 1669 C CA . THR A 1 216 ? 2.916 -28.188 4.84 1 95.06 216 THR A CA 1
ATOM 1670 C C . THR A 1 216 ? 3.01 -27.906 3.344 1 95.06 216 THR A C 1
ATOM 1672 O O . THR A 1 216 ? 3.662 -28.656 2.605 1 95.06 216 THR A O 1
ATOM 1675 N N . ALA A 1 217 ? 2.373 -26.891 2.924 1 95.88 217 ALA A N 1
ATOM 1676 C CA . ALA A 1 217 ? 2.42 -26.5 1.518 1 95.88 217 ALA A CA 1
ATOM 1677 C C . ALA A 1 217 ? 3.848 -26.172 1.087 1 95.88 217 ALA A C 1
ATOM 1679 O O . ALA A 1 217 ? 4.285 -26.578 0.007 1 95.88 217 ALA A O 1
ATOM 1680 N N . CYS A 1 218 ? 4.59 -25.516 1.902 1 96.44 218 CYS A N 1
ATOM 1681 C CA . CYS A 1 218 ? 5.957 -25.125 1.584 1 96.44 218 CYS A CA 1
ATOM 1682 C C . CYS A 1 218 ? 6.875 -26.344 1.521 1 96.44 218 CYS A C 1
ATOM 1684 O O . CYS A 1 218 ? 7.82 -26.359 0.729 1 96.44 218 CYS A O 1
ATOM 1686 N N . GLU A 1 219 ? 6.594 -27.266 2.34 1 96.12 219 GLU A N 1
ATOM 1687 C CA . GLU A 1 219 ? 7.359 -28.5 2.273 1 96.12 219 GLU A CA 1
ATOM 1688 C C . GLU A 1 219 ? 7.16 -29.203 0.933 1 96.12 219 GLU A C 1
ATOM 1690 O O . GLU A 1 219 ? 8.117 -29.703 0.339 1 96.12 219 GLU A O 1
ATOM 1695 N N . ALA A 1 220 ? 5.957 -29.203 0.542 1 96.44 220 ALA A N 1
ATOM 1696 C CA . ALA A 1 220 ? 5.664 -29.797 -0.76 1 96.44 220 ALA A CA 1
ATOM 1697 C C . ALA A 1 220 ? 6.352 -29.031 -1.881 1 96.44 220 ALA A C 1
ATOM 1699 O O . ALA A 1 220 ? 6.887 -29.625 -2.818 1 96.44 220 ALA A O 1
ATOM 1700 N N . ILE A 1 221 ? 6.348 -27.75 -1.812 1 97.75 221 ILE A N 1
ATOM 1701 C CA . ILE A 1 221 ? 6.977 -26.875 -2.807 1 97.75 221 ILE A CA 1
ATOM 1702 C C . ILE A 1 221 ? 8.484 -27.125 -2.816 1 97.75 221 ILE A C 1
ATOM 1704 O O . ILE A 1 221 ? 9.094 -27.203 -3.883 1 97.75 221 ILE A O 1
ATOM 1708 N N . THR A 1 222 ? 9.055 -27.25 -1.643 1 97.88 222 THR A N 1
ATOM 1709 C CA . THR A 1 222 ? 10.484 -27.5 -1.514 1 97.88 222 THR A CA 1
ATOM 1710 C C . THR A 1 222 ? 10.859 -28.828 -2.139 1 97.88 222 THR A C 1
ATOM 1712 O O . THR A 1 222 ? 11.875 -28.938 -2.84 1 97.88 222 THR A O 1
ATOM 1715 N N . ALA A 1 223 ? 10.07 -29.812 -1.907 1 97.19 223 ALA A N 1
ATOM 1716 C CA . ALA A 1 223 ? 10.312 -31.125 -2.492 1 97.19 223 ALA A CA 1
ATOM 1717 C C . ALA A 1 223 ? 10.297 -31.062 -4.016 1 97.19 223 ALA A C 1
ATOM 1719 O O . ALA A 1 223 ? 11.125 -31.688 -4.68 1 97.19 223 ALA A O 1
ATOM 1720 N N . ARG A 1 224 ? 9.414 -30.312 -4.512 1 97.06 224 ARG A N 1
ATOM 1721 C CA . ARG A 1 224 ? 9.336 -30.141 -5.957 1 97.06 224 ARG A CA 1
ATOM 1722 C C . ARG A 1 224 ? 10.539 -29.375 -6.488 1 97.06 224 ARG A C 1
ATOM 1724 O O . ARG A 1 224 ? 11.07 -29.703 -7.551 1 97.06 224 ARG A O 1
ATOM 1731 N N . LEU A 1 225 ? 10.898 -28.391 -5.777 1 97.81 225 LEU A N 1
ATOM 1732 C CA . LEU A 1 225 ? 12.07 -27.594 -6.148 1 97.81 225 LEU A CA 1
ATOM 1733 C C . LEU A 1 225 ? 13.312 -28.469 -6.234 1 97.81 225 LEU A C 1
ATOM 1735 O O . LEU A 1 225 ? 14.148 -28.281 -7.125 1 97.81 225 LEU A O 1
ATOM 1739 N N . ARG A 1 226 ? 13.422 -29.438 -5.379 1 97.69 226 ARG A N 1
ATOM 1740 C CA . ARG A 1 226 ? 14.578 -30.328 -5.273 1 97.69 226 ARG A CA 1
ATOM 1741 C C . ARG A 1 226 ? 14.578 -31.359 -6.383 1 97.69 226 ARG A C 1
ATOM 1743 O O . ARG A 1 226 ? 15.391 -32.281 -6.371 1 97.69 226 ARG A O 1
ATOM 1750 N N . THR A 1 227 ? 13.766 -31.219 -7.312 1 96.81 227 THR A N 1
ATOM 1751 C CA . THR A 1 227 ? 13.773 -32.062 -8.492 1 96.81 227 THR A CA 1
ATOM 1752 C C . THR A 1 227 ? 14.117 -31.266 -9.742 1 96.81 227 THR A C 1
ATOM 1754 O O . THR A 1 227 ? 14.281 -31.844 -10.828 1 96.81 227 THR A O 1
ATOM 1757 N N . ALA A 1 228 ? 14.258 -30.031 -9.617 1 97.44 228 ALA A N 1
ATOM 1758 C CA . ALA A 1 228 ? 14.445 -29.141 -10.766 1 97.44 228 ALA A CA 1
ATOM 1759 C C . ALA A 1 228 ? 15.875 -29.234 -11.297 1 97.44 228 ALA A C 1
ATOM 1761 O O . ALA A 1 228 ? 16.828 -29.328 -10.516 1 97.44 228 ALA A O 1
ATOM 1762 N N . SER A 1 229 ? 16.047 -29.125 -12.617 1 97.69 229 SER A N 1
ATOM 1763 C CA . SER A 1 229 ? 17.359 -29.141 -13.258 1 97.69 229 SER A CA 1
ATOM 1764 C C . SER A 1 229 ? 17.953 -27.734 -13.32 1 97.69 229 SER A C 1
ATOM 1766 O O . SER A 1 229 ? 19.172 -27.594 -13.367 1 97.69 229 SER A O 1
ATOM 1768 N N . ILE A 1 230 ? 17.047 -26.812 -13.383 1 98.12 230 ILE A N 1
ATOM 1769 C CA . ILE A 1 230 ? 17.484 -25.422 -13.43 1 98.12 230 ILE A CA 1
ATOM 1770 C C . ILE A 1 230 ? 16.844 -24.641 -12.281 1 98.12 230 ILE A C 1
ATOM 1772 O O . ILE A 1 230 ? 15.625 -24.656 -12.109 1 98.12 230 ILE A O 1
ATOM 1776 N N . VAL A 1 231 ? 17.656 -23.938 -11.484 1 98.44 231 VAL A N 1
ATOM 1777 C CA . VAL A 1 231 ? 17.172 -23.156 -10.359 1 98.44 231 VAL A CA 1
ATOM 1778 C C . VAL A 1 231 ? 17.734 -21.734 -10.438 1 98.44 231 VAL A C 1
ATOM 1780 O O . VAL A 1 231 ? 18.938 -21.547 -10.633 1 98.44 231 VAL A O 1
ATOM 1783 N N . ALA A 1 232 ? 16.844 -20.781 -10.406 1 98.44 232 ALA A N 1
ATOM 1784 C CA . ALA A 1 232 ? 17.219 -19.375 -10.328 1 98.44 232 ALA A CA 1
ATOM 1785 C C . ALA A 1 232 ? 17.047 -18.844 -8.906 1 98.44 232 ALA A C 1
ATOM 1787 O O . ALA A 1 232 ? 16.078 -19.188 -8.219 1 98.44 232 ALA A O 1
ATOM 1788 N N . SER A 1 233 ? 17.953 -18.031 -8.438 1 98.12 233 SER A N 1
ATOM 1789 C CA . SER A 1 233 ? 17.875 -17.562 -7.059 1 98.12 233 SER A CA 1
ATOM 1790 C C . SER A 1 233 ? 18.344 -16.109 -6.945 1 98.12 233 SER A C 1
ATOM 1792 O O . SER A 1 233 ? 19.156 -15.656 -7.746 1 98.12 233 SER A O 1
ATOM 1794 N N . ASP A 1 234 ? 17.75 -15.422 -6.109 1 96.62 234 ASP A N 1
ATOM 1795 C CA . ASP A 1 234 ? 18.109 -14.062 -5.73 1 96.62 234 ASP A CA 1
ATOM 1796 C C . ASP A 1 234 ? 17.734 -13.781 -4.277 1 96.62 234 ASP A C 1
ATOM 1798 O O . ASP A 1 234 ? 17.047 -14.578 -3.639 1 96.62 234 ASP A O 1
ATOM 1802 N N . GLU A 1 235 ? 18.344 -12.773 -3.723 1 94.25 235 GLU A N 1
ATOM 1803 C CA . GLU A 1 235 ? 18.047 -12.445 -2.334 1 94.25 235 GLU A CA 1
ATOM 1804 C C . GLU A 1 235 ? 17.922 -10.938 -2.141 1 94.25 235 GLU A C 1
ATOM 1806 O O . GLU A 1 235 ? 18.453 -10.156 -2.932 1 94.25 235 GLU A O 1
ATOM 1811 N N . THR A 1 236 ? 17.094 -10.508 -1.242 1 93.88 236 THR A N 1
ATOM 1812 C CA . THR A 1 236 ? 16.938 -9.117 -0.824 1 93.88 236 THR A CA 1
ATOM 1813 C C . THR A 1 236 ? 16.875 -9.016 0.697 1 93.88 236 THR A C 1
ATOM 1815 O O . THR A 1 236 ? 16.688 -10.016 1.388 1 93.88 236 THR A O 1
ATOM 1818 N N . THR A 1 237 ? 17.125 -7.895 1.205 1 92.94 237 THR A N 1
ATOM 1819 C CA . THR A 1 237 ? 17.125 -7.703 2.65 1 92.94 237 THR A CA 1
ATOM 1820 C C . THR A 1 237 ? 15.703 -7.477 3.164 1 92.94 237 THR A C 1
ATOM 1822 O O . THR A 1 237 ? 14.82 -7.078 2.404 1 92.94 237 THR A O 1
ATOM 1825 N N . THR A 1 238 ? 15.492 -7.844 4.371 1 92.5 238 THR A N 1
ATOM 1826 C CA . THR A 1 238 ? 14.266 -7.543 5.102 1 92.5 238 THR A CA 1
ATOM 1827 C C . THR A 1 238 ? 14.555 -7.312 6.582 1 92.5 238 THR A C 1
ATOM 1829 O O . THR A 1 238 ? 15.68 -7.539 7.039 1 92.5 238 THR A O 1
ATOM 1832 N N . ARG A 1 239 ? 13.602 -6.711 7.246 1 91.5 239 ARG A N 1
ATOM 1833 C CA . ARG A 1 239 ? 13.75 -6.438 8.672 1 91.5 239 ARG A CA 1
ATOM 1834 C C . ARG A 1 239 ? 12.766 -7.262 9.492 1 91.5 239 ARG A C 1
ATOM 1836 O O . ARG A 1 239 ? 11.562 -7.242 9.234 1 91.5 239 ARG A O 1
ATOM 1843 N N . VAL A 1 240 ? 13.344 -8 10.445 1 92.25 240 VAL A N 1
ATOM 1844 C CA . VAL A 1 240 ? 12.531 -8.781 11.375 1 92.25 240 VAL A CA 1
ATOM 1845 C C . VAL A 1 240 ? 12.844 -8.359 12.812 1 92.25 240 VAL A C 1
ATOM 1847 O O . VAL A 1 240 ? 13.969 -8.547 13.289 1 92.25 240 VAL A O 1
ATOM 1850 N N . SER A 1 241 ? 11.883 -7.832 13.453 1 88.88 241 SER A N 1
ATOM 1851 C CA . SER A 1 241 ? 12.062 -7.332 14.812 1 88.88 241 SER A CA 1
ATOM 1852 C C . SER A 1 241 ? 13.266 -6.402 14.914 1 88.88 241 SER A C 1
ATOM 1854 O O . SER A 1 241 ? 14.102 -6.551 15.805 1 88.88 241 SER A O 1
ATOM 1856 N N . GLY A 1 242 ? 13.414 -5.668 13.93 1 82.62 242 GLY A N 1
ATOM 1857 C CA . GLY A 1 242 ? 14.453 -4.645 13.938 1 82.62 242 GLY A CA 1
ATOM 1858 C C . GLY A 1 242 ? 15.797 -5.156 13.469 1 82.62 242 GLY A C 1
ATOM 1859 O O . GLY A 1 242 ? 16.75 -4.387 13.336 1 82.62 242 GLY A O 1
ATOM 1860 N N . VAL A 1 243 ? 15.852 -6.418 13.25 1 87.31 243 VAL A N 1
ATOM 1861 C CA . VAL A 1 243 ? 17.109 -7.02 12.812 1 87.31 243 VAL A CA 1
ATOM 1862 C C . VAL A 1 243 ? 17.062 -7.309 11.32 1 87.31 243 VAL A C 1
ATOM 1864 O O . VAL A 1 243 ? 16.031 -7.773 10.805 1 87.31 243 VAL A O 1
ATOM 1867 N N . THR A 1 244 ? 18.156 -7.008 10.688 1 91 244 THR A N 1
ATOM 1868 C CA . THR A 1 244 ? 18.219 -7.25 9.25 1 91 244 THR A CA 1
ATOM 1869 C C . THR A 1 244 ? 18.344 -8.742 8.961 1 91 244 THR A C 1
ATOM 1871 O O . THR A 1 244 ? 19.188 -9.422 9.547 1 91 244 THR A O 1
ATOM 1874 N N . GLN A 1 245 ? 17.531 -9.188 8.172 1 94.94 245 GLN A N 1
ATOM 1875 C CA . GLN A 1 245 ? 17.562 -10.547 7.637 1 94.94 245 GLN A CA 1
ATOM 1876 C C . GLN A 1 245 ? 17.5 -10.539 6.113 1 94.94 245 GLN A C 1
ATOM 1878 O O . GLN A 1 245 ? 17.531 -9.477 5.488 1 94.94 245 GLN A O 1
ATOM 1883 N N . TRP A 1 246 ? 17.578 -11.844 5.523 1 95.62 246 TRP A N 1
ATOM 1884 C CA . TRP A 1 246 ? 17.594 -11.938 4.07 1 95.62 246 TRP A CA 1
ATOM 1885 C C . TRP A 1 246 ? 16.469 -12.828 3.561 1 95.62 246 TRP A C 1
ATOM 1887 O O . TRP A 1 246 ? 16.281 -13.938 4.055 1 95.62 246 TRP A O 1
ATOM 1897 N N . GLN A 1 247 ? 15.711 -12.242 2.658 1 96.81 247 GLN A N 1
ATOM 1898 C CA . GLN A 1 247 ? 14.703 -13.047 1.969 1 96.81 247 GLN A CA 1
ATOM 1899 C C . GLN A 1 247 ? 15.258 -13.633 0.675 1 96.81 247 GLN A C 1
ATOM 1901 O O . GLN A 1 247 ? 15.617 -12.891 -0.244 1 96.81 247 GLN A O 1
ATOM 1906 N N . TRP A 1 248 ? 15.328 -14.922 0.638 1 97.62 248 TRP A N 1
ATOM 1907 C CA . TRP A 1 248 ? 15.797 -15.656 -0.533 1 97.62 248 TRP A CA 1
ATOM 1908 C C . TRP A 1 248 ? 14.625 -16.109 -1.4 1 97.62 248 TRP A C 1
ATOM 1910 O O . TRP A 1 248 ? 13.57 -16.484 -0.884 1 97.62 248 TRP A O 1
ATOM 1920 N N . SER A 1 249 ? 14.789 -16.047 -2.643 1 98.12 249 SER A N 1
ATOM 1921 C CA . SER A 1 249 ? 13.836 -16.625 -3.59 1 98.12 249 SER A CA 1
ATOM 1922 C C . SER A 1 249 ? 14.492 -17.688 -4.457 1 98.12 249 SER A C 1
ATOM 1924 O O . SER A 1 249 ? 15.617 -17.5 -4.938 1 98.12 249 SER A O 1
ATOM 1926 N N . PHE A 1 250 ? 13.961 -18.797 -4.547 1 98.62 250 PHE A N 1
ATOM 1927 C CA . PHE A 1 250 ? 14.352 -19.906 -5.418 1 98.62 250 PHE A CA 1
ATOM 1928 C C . PHE A 1 250 ? 13.258 -20.219 -6.426 1 98.62 250 PHE A C 1
ATOM 1930 O O . PHE A 1 250 ? 12.117 -20.5 -6.043 1 98.62 250 PHE A O 1
ATOM 1937 N N . SER A 1 251 ? 13.57 -20.125 -7.668 1 98.06 251 SER A N 1
ATOM 1938 C CA . SER A 1 251 ? 12.555 -20.328 -8.703 1 98.06 251 SER A CA 1
ATOM 1939 C C . SER A 1 251 ? 12.977 -21.422 -9.68 1 98.06 251 SER A C 1
ATOM 1941 O O . SER A 1 251 ? 14.148 -21.5 -10.062 1 98.06 251 SER A O 1
ATOM 1943 N N . SER A 1 252 ? 12.141 -22.25 -9.984 1 97.62 252 SER A N 1
ATOM 1944 C CA . SER A 1 252 ? 12.258 -23.25 -11.047 1 97.62 252 SER A CA 1
ATOM 1945 C C . SER A 1 252 ? 11.047 -23.219 -11.969 1 97.62 252 SER A C 1
ATOM 1947 O O . SER A 1 252 ? 10.195 -22.344 -11.859 1 97.62 252 SER A O 1
ATOM 1949 N N . GLU A 1 253 ? 11.039 -24.109 -12.883 1 95 253 GLU A N 1
ATOM 1950 C CA . GLU A 1 253 ? 9.938 -24.188 -13.836 1 95 253 GLU A CA 1
ATOM 1951 C C . GLU A 1 253 ? 8.633 -24.578 -13.148 1 95 253 GLU A C 1
ATOM 1953 O O . GLU A 1 253 ? 7.551 -24.188 -13.57 1 95 253 GLU A O 1
ATOM 1958 N N . LYS A 1 254 ? 8.773 -25.25 -11.969 1 95.44 254 LYS A N 1
ATOM 1959 C CA . LYS A 1 254 ? 7.574 -25.844 -11.398 1 95.44 254 LYS A CA 1
ATOM 1960 C C . LYS A 1 254 ? 7.34 -25.359 -9.969 1 95.44 254 LYS A C 1
ATOM 1962 O O . LYS A 1 254 ? 6.289 -25.641 -9.383 1 95.44 254 LYS A O 1
ATOM 1967 N N . ALA A 1 255 ? 8.312 -24.656 -9.453 1 97.12 255 ALA A N 1
ATOM 1968 C CA . ALA A 1 255 ? 8.18 -24.281 -8.047 1 97.12 255 ALA A CA 1
ATOM 1969 C C . ALA A 1 255 ? 8.898 -22.969 -7.758 1 97.12 255 ALA A C 1
ATOM 1971 O O . ALA A 1 255 ? 9.945 -22.688 -8.352 1 97.12 255 ALA A O 1
ATOM 1972 N N . VAL A 1 256 ? 8.32 -22.25 -6.906 1 98.31 256 VAL A N 1
ATOM 1973 C CA . VAL A 1 256 ? 8.914 -21.031 -6.367 1 98.31 256 VAL A CA 1
ATOM 1974 C C . VAL A 1 256 ? 8.938 -21.094 -4.844 1 98.31 256 VAL A C 1
ATOM 1976 O O . VAL A 1 256 ? 7.906 -21.328 -4.211 1 98.31 256 VAL A O 1
ATOM 1979 N N . LEU A 1 257 ? 10.102 -20.891 -4.262 1 98.56 257 LEU A N 1
ATOM 1980 C CA . LEU A 1 257 ? 10.242 -20.953 -2.811 1 98.56 257 LEU A CA 1
ATOM 1981 C C . LEU A 1 257 ? 10.891 -19.672 -2.283 1 98.56 257 LEU A C 1
ATOM 1983 O O . LEU A 1 257 ? 11.906 -19.219 -2.812 1 98.56 257 LEU A O 1
ATOM 1987 N N . HIS A 1 258 ? 10.234 -19.109 -1.389 1 98.44 258 HIS A N 1
ATOM 1988 C CA . HIS A 1 258 ? 10.805 -17.984 -0.642 1 98.44 258 HIS A CA 1
ATOM 1989 C C . HIS A 1 258 ? 11.188 -18.406 0.772 1 98.44 258 HIS A C 1
ATOM 1991 O O . HIS A 1 258 ? 10.461 -19.172 1.412 1 98.44 258 HIS A O 1
ATOM 1997 N N . LYS A 1 259 ? 12.305 -17.953 1.216 1 97.5 259 LYS A N 1
ATOM 1998 C CA . LYS A 1 259 ? 12.781 -18.234 2.566 1 97.5 259 LYS A CA 1
ATOM 1999 C C . LYS A 1 259 ? 13.484 -17.016 3.17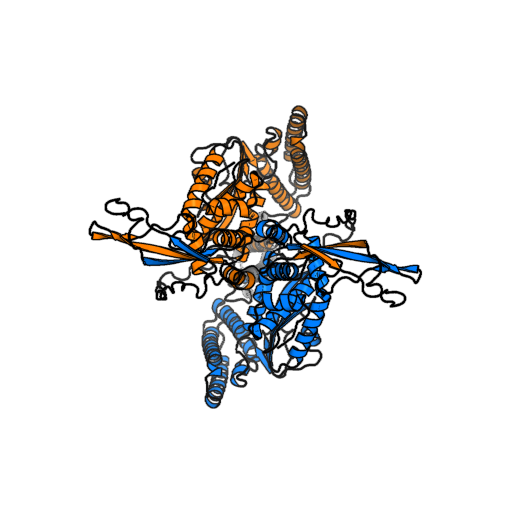 1 97.5 259 LYS A C 1
ATOM 2001 O O . LYS A 1 259 ? 14.312 -16.391 2.516 1 97.5 259 LYS A O 1
ATOM 2006 N N . ILE A 1 260 ? 13.047 -16.703 4.332 1 96.88 260 ILE A N 1
ATOM 2007 C CA . ILE A 1 260 ? 13.719 -15.625 5.059 1 96.88 260 ILE A CA 1
ATOM 2008 C C . ILE A 1 260 ? 14.688 -16.219 6.082 1 96.88 260 ILE A C 1
ATOM 2010 O O . ILE A 1 260 ? 14.297 -17.031 6.914 1 96.88 260 ILE A O 1
ATOM 2014 N N . ALA A 1 261 ? 15.945 -15.836 5.965 1 96.06 261 ALA A N 1
ATOM 2015 C CA . ALA A 1 261 ? 17 -16.375 6.824 1 96.06 261 ALA A CA 1
ATOM 2016 C C . ALA A 1 261 ? 17.844 -15.242 7.426 1 96.06 261 ALA A C 1
ATOM 2018 O O . ALA A 1 261 ? 17.922 -14.148 6.859 1 96.06 261 ALA A O 1
ATOM 2019 N N . PRO A 1 262 ? 18.391 -15.484 8.562 1 92.44 262 PRO A N 1
ATOM 2020 C CA . PRO A 1 262 ? 19.188 -14.453 9.227 1 92.44 262 PRO A CA 1
ATOM 2021 C C . PRO A 1 262 ? 20.516 -14.195 8.516 1 92.44 262 PRO A C 1
ATOM 2023 O O . PRO A 1 262 ? 21.156 -13.164 8.742 1 92.44 262 PRO A O 1
ATOM 2026 N N . SER A 1 263 ? 20.906 -15.156 7.691 1 90.12 263 SER A N 1
ATOM 2027 C CA . SER A 1 263 ? 22.219 -15.039 7.062 1 90.12 263 SER A CA 1
ATOM 2028 C C . SER A 1 263 ? 22.094 -15 5.543 1 90.12 263 SER A C 1
ATOM 2030 O O . SER A 1 263 ? 21.141 -15.516 4.977 1 90.12 263 SER A O 1
ATOM 2032 N N . ARG A 1 264 ? 23.094 -14.32 5.012 1 91.81 264 ARG A N 1
ATOM 2033 C CA . ARG A 1 264 ? 23.234 -14.281 3.559 1 91.81 264 ARG A CA 1
ATOM 2034 C C . ARG A 1 264 ? 24.266 -15.297 3.078 1 91.81 264 ARG A C 1
ATOM 2036 O O . ARG A 1 264 ? 24.734 -15.219 1.943 1 91.81 264 ARG A O 1
ATOM 2043 N N . ALA A 1 265 ? 24.578 -16.203 3.902 1 92.06 265 ALA A N 1
ATOM 2044 C CA . ALA A 1 265 ? 25.672 -17.141 3.637 1 92.06 265 ALA A CA 1
ATOM 2045 C C . ALA A 1 265 ? 25.219 -18.266 2.709 1 92.06 265 ALA A C 1
ATOM 2047 O O . ALA A 1 265 ? 24.016 -18.531 2.586 1 92.06 265 ALA A O 1
ATOM 2048 N N . LYS A 1 266 ? 26.203 -18.938 2.074 1 94.12 266 LYS A N 1
ATOM 2049 C CA . LYS A 1 266 ? 25.969 -20.031 1.151 1 94.12 266 LYS A CA 1
ATOM 2050 C C . LYS A 1 266 ? 25.266 -21.203 1.85 1 94.12 266 LYS A C 1
ATOM 2052 O O . LYS A 1 266 ? 24.641 -22.047 1.195 1 94.12 266 LYS A O 1
ATOM 2057 N N . SER A 1 267 ? 25.328 -21.188 3.133 1 94.5 267 SER A N 1
ATOM 2058 C CA . SER A 1 267 ? 24.719 -22.266 3.898 1 94.5 267 SER A CA 1
ATOM 2059 C C . SER A 1 267 ? 23.203 -22.266 3.725 1 94.5 267 SER A C 1
ATOM 2061 O O . SER A 1 267 ? 22.562 -23.312 3.795 1 94.5 267 SER A O 1
ATOM 2063 N N . VAL A 1 268 ? 22.609 -21.109 3.428 1 95.94 268 VAL A N 1
ATOM 2064 C CA . VAL A 1 268 ? 21.156 -20.984 3.316 1 95.94 268 VAL A CA 1
ATOM 2065 C C . VAL A 1 268 ? 20.672 -21.75 2.088 1 95.94 268 VAL A C 1
ATOM 2067 O O . VAL A 1 268 ? 19.844 -22.672 2.203 1 95.94 268 VAL A O 1
ATOM 2070 N N . PRO A 1 269 ? 21.203 -21.422 0.877 1 97.19 269 PRO A N 1
ATOM 2071 C CA . PRO A 1 269 ? 20.766 -22.219 -0.273 1 97.19 269 PRO A CA 1
ATOM 2072 C C . PRO A 1 269 ? 21.156 -23.688 -0.162 1 97.19 269 PRO A C 1
ATOM 2074 O O . PRO A 1 269 ? 20.438 -24.562 -0.647 1 97.19 269 PRO A O 1
ATOM 2077 N N . GLN A 1 270 ? 22.281 -24 0.451 1 96.81 270 GLN A N 1
ATOM 2078 C CA . GLN A 1 270 ? 22.688 -25.391 0.639 1 96.81 270 GLN A CA 1
ATOM 2079 C C . GLN A 1 270 ? 21.688 -26.156 1.506 1 96.81 270 GLN A C 1
ATOM 2081 O O . GLN A 1 270 ? 21.328 -27.281 1.2 1 96.81 270 GLN A O 1
ATOM 2086 N N . ASP A 1 271 ? 21.266 -25.516 2.529 1 96.06 271 ASP A N 1
ATOM 2087 C CA . ASP A 1 271 ? 20.281 -26.125 3.418 1 96.06 271 ASP A CA 1
ATOM 2088 C C . ASP A 1 271 ? 18.938 -26.328 2.705 1 96.06 271 ASP A C 1
ATOM 2090 O O . ASP A 1 271 ? 18.281 -27.359 2.873 1 96.06 271 ASP A O 1
ATOM 2094 N N . VAL A 1 272 ? 18.531 -25.344 1.927 1 96.88 272 VAL A N 1
ATOM 2095 C CA . VAL A 1 272 ? 17.266 -25.391 1.21 1 96.88 272 VAL A CA 1
ATOM 2096 C C . VAL A 1 272 ? 17.297 -26.547 0.203 1 96.88 272 VAL A C 1
ATOM 2098 O O . VAL A 1 272 ? 16.328 -27.297 0.082 1 96.88 272 VAL A O 1
ATOM 2101 N N . MET A 1 273 ? 18.406 -26.688 -0.52 1 97.31 273 MET A N 1
ATOM 2102 C CA . MET A 1 273 ? 18.531 -27.719 -1.558 1 97.31 273 MET A CA 1
ATOM 2103 C C . MET A 1 273 ? 18.781 -29.078 -0.946 1 97.31 273 MET A C 1
ATOM 2105 O O . MET A 1 273 ? 18.594 -30.109 -1.603 1 97.31 273 MET A O 1
ATOM 2109 N N . ALA A 1 274 ? 19.25 -29.141 0.288 1 96.25 274 ALA A N 1
ATOM 2110 C CA . ALA A 1 274 ? 19.422 -30.344 1.077 1 96.25 274 ALA A CA 1
ATOM 2111 C C . ALA A 1 274 ? 20.062 -31.453 0.243 1 96.25 274 ALA A C 1
ATOM 2113 O O . ALA A 1 274 ? 19.547 -32.562 0.182 1 96.25 274 ALA A O 1
ATOM 2114 N N . GLY A 1 275 ? 21.125 -31.188 -0.438 1 94.25 275 GLY A N 1
ATOM 2115 C CA . GLY A 1 275 ? 21.875 -32.188 -1.165 1 94.25 275 GLY A CA 1
ATOM 2116 C C . GLY A 1 275 ? 21.547 -32.25 -2.643 1 94.25 275 GLY A C 1
ATOM 2117 O O . GLY A 1 275 ? 22.297 -32.812 -3.441 1 94.25 275 GLY A O 1
ATOM 2118 N N . HIS A 1 276 ? 20.359 -31.688 -3.006 1 96.88 276 HIS A N 1
ATOM 2119 C CA . HIS A 1 276 ? 20.047 -31.625 -4.426 1 96.88 276 HIS A CA 1
ATOM 2120 C C . HIS A 1 276 ? 21 -30.703 -5.164 1 96.88 276 HIS A C 1
ATOM 2122 O O . HIS A 1 276 ? 21.234 -29.562 -4.734 1 96.88 276 HIS A O 1
ATOM 2128 N N . TYR A 1 277 ? 21.547 -31.188 -6.215 1 97.56 277 TYR A N 1
ATOM 2129 C CA . TYR A 1 277 ? 22.516 -30.453 -7.023 1 97.56 277 TYR A CA 1
ATOM 2130 C C . TYR A 1 277 ? 22.031 -30.312 -8.461 1 97.56 277 TYR A C 1
ATOM 2132 O O . TYR A 1 277 ? 22.297 -31.188 -9.297 1 97.56 277 TYR A O 1
ATOM 2140 N N . PRO A 1 278 ? 21.375 -29.203 -8.812 1 97.94 278 PRO A N 1
ATOM 2141 C CA . PRO A 1 278 ? 20.797 -29.016 -10.148 1 97.94 278 PRO A CA 1
ATOM 2142 C C . PRO A 1 278 ? 21.875 -28.938 -11.234 1 97.94 278 PRO A C 1
ATOM 2144 O O . PRO A 1 278 ? 23.062 -28.906 -10.93 1 97.94 278 PRO A O 1
ATOM 2147 N N . ASP A 1 279 ? 21.375 -28.891 -12.484 1 97.5 279 ASP A N 1
ATOM 2148 C CA . ASP A 1 279 ? 22.297 -28.781 -13.609 1 97.5 279 ASP A CA 1
ATOM 2149 C C . ASP A 1 279 ? 22.828 -27.359 -13.758 1 97.5 279 ASP A C 1
ATOM 2151 O O . ASP A 1 279 ? 24 -27.156 -14.07 1 97.5 279 ASP A O 1
ATOM 2155 N N . VAL A 1 280 ? 21.891 -26.469 -13.539 1 98.12 280 VAL A N 1
ATOM 2156 C CA . VAL A 1 280 ? 22.281 -25.094 -13.758 1 98.12 280 VAL A CA 1
ATOM 2157 C C . VAL A 1 280 ? 21.734 -24.219 -12.641 1 98.12 280 VAL A C 1
ATOM 2159 O O . VAL A 1 280 ? 20.578 -24.391 -12.219 1 98.12 280 VAL A O 1
ATOM 2162 N N . TRP A 1 281 ? 22.531 -23.312 -12.125 1 98.12 281 TRP A N 1
ATOM 2163 C CA . TRP A 1 281 ? 22.156 -22.281 -11.18 1 98.12 281 TRP A CA 1
ATOM 2164 C C . TRP A 1 281 ? 22.234 -20.906 -11.82 1 98.12 281 TRP A C 1
ATOM 2166 O O . TRP A 1 281 ? 23.25 -20.547 -12.438 1 98.12 281 TRP A O 1
ATOM 2176 N N . VAL A 1 282 ? 21.141 -20.172 -11.781 1 98.12 282 VAL A N 1
ATOM 2177 C CA . VAL A 1 282 ? 21.094 -18.844 -12.383 1 98.12 282 VAL A CA 1
ATOM 2178 C C . VAL A 1 282 ? 21.047 -17.781 -11.281 1 98.12 282 VAL A C 1
ATOM 2180 O O . VAL A 1 282 ? 20.109 -17.75 -10.484 1 98.12 282 VAL A O 1
ATOM 2183 N N . SER A 1 283 ? 21.938 -16.922 -11.188 1 97.38 283 SER A N 1
ATOM 2184 C CA . SER A 1 283 ? 22 -15.875 -10.164 1 97.38 283 SER A CA 1
ATOM 2185 C C . SER A 1 283 ? 23 -14.789 -10.539 1 97.38 283 SER A C 1
ATOM 2187 O O . SER A 1 283 ? 23.562 -14.812 -11.633 1 97.38 283 SER A O 1
ATOM 2189 N N . ASP A 1 284 ? 23.109 -13.859 -9.664 1 93.44 284 ASP A N 1
ATOM 2190 C CA . ASP A 1 284 ? 24.188 -12.891 -9.828 1 93.44 284 ASP A CA 1
ATOM 2191 C C . ASP A 1 284 ? 25.516 -13.484 -9.406 1 93.44 284 ASP A C 1
ATOM 2193 O O . ASP A 1 284 ? 25.656 -14.703 -9.266 1 93.44 284 ASP A O 1
ATOM 2197 N N . ARG A 1 285 ? 26.547 -12.664 -9.266 1 90.44 285 ARG A N 1
ATOM 2198 C CA . ARG A 1 285 ? 27.906 -13.148 -9.016 1 90.44 285 ARG A CA 1
ATOM 2199 C C . ARG A 1 285 ? 28.203 -13.172 -7.516 1 90.44 285 ARG A C 1
ATOM 2201 O O . ARG A 1 285 ? 29.359 -13.234 -7.113 1 90.44 285 ARG A O 1
ATOM 2208 N N . TYR A 1 286 ? 27.156 -13.102 -6.762 1 90.81 286 TYR A N 1
ATOM 2209 C CA . TYR A 1 286 ? 27.344 -13.086 -5.312 1 90.81 286 TYR A CA 1
ATOM 2210 C C . TYR A 1 286 ? 27.969 -14.383 -4.832 1 90.81 286 TYR A C 1
ATOM 2212 O O . TYR A 1 286 ? 27.609 -15.469 -5.289 1 90.81 286 TYR A O 1
ATOM 2220 N N . GLY A 1 287 ? 28.938 -14.312 -3.959 1 89.12 287 GLY A N 1
ATOM 2221 C CA . GLY A 1 287 ? 29.688 -15.453 -3.467 1 89.12 287 GLY A CA 1
ATOM 2222 C C . GLY A 1 287 ? 28.812 -16.531 -2.846 1 89.12 287 GLY A C 1
ATOM 2223 O O . GLY A 1 287 ? 29.094 -17.719 -2.973 1 89.12 287 GLY A O 1
ATOM 2224 N N . GLY A 1 288 ? 27.75 -16.109 -2.188 1 91.31 288 GLY A N 1
ATOM 2225 C CA . GLY A 1 288 ? 26.844 -17.047 -1.542 1 91.31 288 GLY A CA 1
ATOM 2226 C C . GLY A 1 288 ? 26.047 -17.875 -2.525 1 91.31 288 GLY A C 1
ATOM 2227 O O . GLY A 1 288 ? 25.438 -18.875 -2.148 1 91.31 288 GLY A O 1
ATOM 2228 N N . GLN A 1 289 ? 26.125 -17.531 -3.789 1 93.12 289 GLN A N 1
ATOM 2229 C CA . GLN A 1 289 ? 25.359 -18.203 -4.844 1 93.12 289 GLN A CA 1
ATOM 2230 C C . GLN A 1 289 ? 26.266 -19.094 -5.695 1 93.12 289 GLN A C 1
ATOM 2232 O O . GLN A 1 289 ? 25.828 -19.609 -6.73 1 93.12 289 GLN A O 1
ATOM 2237 N N . GLN A 1 290 ? 27.5 -19.266 -5.293 1 92.31 290 GLN A N 1
ATOM 2238 C CA . GLN A 1 290 ? 28.453 -19.984 -6.121 1 92.31 290 GLN A CA 1
ATOM 2239 C C . GLN A 1 290 ? 28.5 -21.469 -5.746 1 92.31 290 GLN A C 1
ATOM 2241 O O . GLN A 1 290 ? 28.219 -21.828 -4.605 1 92.31 290 GLN A O 1
ATOM 2246 N N . GLU A 1 291 ? 28.828 -22.266 -6.781 1 93.81 291 GLU A N 1
ATOM 2247 C CA . GLU A 1 291 ? 29.078 -23.688 -6.609 1 93.81 291 GLU A CA 1
ATOM 2248 C C . GLU A 1 291 ? 27.859 -24.406 -6.051 1 93.81 291 GLU A C 1
ATOM 2250 O O . GLU A 1 291 ? 27.984 -25.219 -5.133 1 93.81 291 GLU A O 1
ATOM 2255 N N . LEU A 1 292 ? 26.75 -24.031 -6.555 1 96.12 292 LEU A N 1
ATOM 2256 C CA . LEU A 1 292 ? 25.5 -24.641 -6.082 1 96.12 292 LEU A CA 1
ATOM 2257 C C . LEU A 1 292 ? 24.906 -25.562 -7.141 1 96.12 292 LEU A C 1
ATOM 2259 O O . LEU A 1 292 ? 23.891 -26.203 -6.898 1 96.12 292 LEU A O 1
ATOM 2263 N N . ALA A 1 293 ? 25.562 -25.641 -8.289 1 97.44 293 ALA A N 1
ATOM 2264 C CA . ALA A 1 293 ? 25.141 -26.5 -9.391 1 97.44 293 ALA A CA 1
ATOM 2265 C C . ALA A 1 293 ? 26.328 -26.891 -10.273 1 97.44 293 ALA A C 1
ATOM 2267 O O . ALA A 1 293 ? 27.453 -26.453 -10.031 1 97.44 293 ALA A O 1
ATOM 2268 N N . LYS A 1 294 ? 26.016 -27.734 -11.25 1 96.44 294 LYS A N 1
ATOM 2269 C CA . LYS A 1 294 ? 27.062 -28.141 -12.18 1 96.44 294 LYS A CA 1
ATOM 2270 C C . LYS A 1 294 ? 27.562 -26.953 -12.984 1 96.44 294 LYS A C 1
ATOM 2272 O O . LYS A 1 294 ? 28.781 -26.75 -13.109 1 96.44 294 LYS A O 1
ATOM 2277 N N . ASP A 1 295 ? 26.609 -26.219 -13.492 1 96.75 295 ASP A N 1
ATOM 2278 C CA . ASP A 1 295 ? 26.922 -25 -14.219 1 96.75 295 ASP A CA 1
ATOM 2279 C C . ASP A 1 295 ? 26.25 -23.797 -13.586 1 96.75 295 ASP A C 1
ATOM 2281 O O . ASP A 1 295 ? 25.25 -23.938 -12.875 1 96.75 295 ASP A O 1
ATOM 2285 N N . HIS A 1 296 ? 26.875 -22.656 -13.75 1 97.06 296 HIS A N 1
ATOM 2286 C CA . HIS A 1 296 ? 26.344 -21.406 -13.242 1 97.06 296 HIS A CA 1
ATOM 2287 C C . HIS A 1 296 ? 26.172 -20.375 -14.359 1 97.06 296 HIS A C 1
ATOM 2289 O O . HIS A 1 296 ? 27.141 -20.062 -15.07 1 97.06 296 HIS A O 1
ATOM 2295 N N . GLN A 1 297 ? 24.938 -19.953 -14.562 1 97.31 297 GLN A N 1
ATOM 2296 C CA . GLN A 1 297 ? 24.688 -18.844 -15.484 1 97.31 297 GLN A CA 1
ATOM 2297 C C . GLN A 1 297 ? 24.594 -17.516 -14.734 1 97.31 297 GLN A C 1
ATOM 2299 O O . GLN A 1 297 ? 23.625 -17.266 -14.016 1 97.31 297 GLN A O 1
ATOM 2304 N N . VAL A 1 298 ? 25.531 -16.75 -14.992 1 95.94 298 VAL A N 1
ATOM 2305 C CA . VAL A 1 298 ? 25.547 -15.438 -14.359 1 95.94 298 VAL A CA 1
ATOM 2306 C C . VAL A 1 298 ? 24.562 -14.516 -15.055 1 95.94 298 VAL A C 1
ATOM 2308 O O . VAL A 1 298 ? 24.453 -14.523 -16.281 1 95.94 298 VAL A O 1
ATOM 2311 N N . CYS A 1 299 ? 23.828 -13.797 -14.258 1 96.06 299 CYS A N 1
ATOM 2312 C CA . CYS A 1 299 ? 22.875 -12.836 -14.805 1 96.06 299 CYS A CA 1
ATOM 2313 C C . CYS A 1 299 ? 23.594 -11.75 -15.594 1 96.06 299 CYS A C 1
ATOM 2315 O O . CYS A 1 299 ? 24.234 -10.867 -15.016 1 96.06 299 CYS A O 1
ATOM 2317 N N . LEU A 1 300 ? 23.359 -11.68 -16.891 1 95.38 300 LEU A N 1
ATOM 2318 C CA . LEU A 1 300 ? 24.094 -10.766 -17.75 1 95.38 300 LEU A CA 1
ATOM 2319 C C . LEU A 1 300 ? 23.609 -9.328 -17.547 1 95.38 300 LEU A C 1
ATOM 2321 O O . LEU A 1 300 ? 24.312 -8.375 -17.875 1 95.38 300 LEU A O 1
ATOM 2325 N N . ALA A 1 301 ? 22.438 -9.203 -17.016 1 93.12 301 ALA A N 1
ATOM 2326 C CA . ALA A 1 301 ? 21.953 -7.859 -16.734 1 93.12 301 ALA A CA 1
ATOM 2327 C C . ALA A 1 301 ? 22.812 -7.18 -15.672 1 93.12 301 ALA A C 1
ATOM 2329 O O . ALA A 1 301 ? 23.062 -5.973 -15.742 1 93.12 301 ALA A O 1
ATOM 2330 N N . HIS A 1 302 ? 23.234 -7.953 -14.727 1 90.94 302 HIS A N 1
ATOM 2331 C CA . HIS A 1 302 ? 24.109 -7.414 -13.688 1 90.94 302 HIS A CA 1
ATOM 2332 C C . HIS A 1 302 ? 25.484 -7.059 -14.25 1 90.94 302 HIS A C 1
ATOM 2334 O O . HIS A 1 302 ? 26.078 -6.059 -13.844 1 90.94 302 HIS A O 1
ATOM 2340 N N . VAL A 1 303 ? 25.922 -7.832 -15.109 1 91.38 303 VAL A N 1
ATOM 2341 C CA . VAL A 1 303 ? 27.203 -7.559 -15.75 1 91.38 303 VAL A CA 1
ATOM 2342 C C . VAL A 1 303 ? 27.109 -6.27 -16.562 1 91.38 303 VAL A C 1
ATOM 2344 O O . VAL A 1 303 ? 28.031 -5.445 -16.531 1 91.38 303 VAL A O 1
ATOM 2347 N N . LEU A 1 304 ? 26.047 -6.109 -17.219 1 92.38 304 LEU A N 1
ATOM 2348 C CA . LEU A 1 304 ? 25.828 -4.898 -18.016 1 92.38 304 LEU A CA 1
ATOM 2349 C C . LEU A 1 304 ? 25.859 -3.658 -17.125 1 92.38 304 LEU A C 1
ATOM 2351 O O . LEU A 1 304 ? 26.344 -2.602 -17.547 1 92.38 304 LEU A O 1
ATOM 2355 N N . ARG A 1 305 ? 25.359 -3.834 -15.961 1 87.19 305 ARG A N 1
ATOM 2356 C CA . ARG A 1 305 ? 25.391 -2.715 -15.031 1 87.19 305 ARG A CA 1
ATOM 2357 C C . ARG A 1 305 ? 26.828 -2.377 -14.641 1 87.19 305 ARG A C 1
ATOM 2359 O O . ARG A 1 305 ? 27.188 -1.203 -14.531 1 87.19 305 ARG A O 1
ATOM 2366 N N . ASP A 1 306 ? 27.609 -3.326 -14.438 1 86.88 306 ASP A N 1
ATOM 2367 C CA . ASP A 1 306 ? 29.031 -3.123 -14.117 1 86.88 306 ASP A CA 1
ATOM 2368 C C . ASP A 1 306 ? 29.75 -2.457 -15.281 1 86.88 306 ASP A C 1
ATOM 2370 O O . ASP A 1 306 ? 30.625 -1.605 -15.07 1 86.88 306 ASP A O 1
ATOM 2374 N N . ILE A 1 307 ? 29.375 -2.887 -16.406 1 91 307 ILE A N 1
ATOM 2375 C CA . ILE A 1 307 ? 29.969 -2.316 -17.609 1 91 307 ILE A CA 1
ATOM 2376 C C . ILE A 1 307 ? 29.609 -0.836 -17.719 1 91 307 ILE A C 1
ATOM 2378 O O . ILE A 1 307 ? 30.469 -0.002 -18.016 1 91 307 ILE A O 1
ATOM 2382 N N . GLN A 1 308 ? 28.391 -0.588 -17.453 1 88.25 308 GLN A N 1
ATOM 2383 C CA . GLN A 1 308 ? 27.953 0.801 -17.5 1 88.25 308 GLN A CA 1
ATOM 2384 C C . GLN A 1 308 ? 28.703 1.659 -16.5 1 88.25 308 GLN A C 1
ATOM 2386 O O . GLN A 1 308 ? 29.016 2.82 -16.766 1 88.25 308 GLN A O 1
ATOM 2391 N N . TYR A 1 309 ? 28.953 1.085 -15.398 1 85.44 309 TYR A N 1
ATOM 2392 C CA . TYR A 1 309 ? 29.75 1.787 -14.398 1 85.44 309 TYR A CA 1
ATOM 2393 C C . TYR A 1 309 ? 31.141 2.111 -14.938 1 85.44 309 TYR A C 1
ATOM 2395 O O . TYR A 1 309 ? 31.656 3.215 -14.727 1 85.44 309 TYR A O 1
ATOM 2403 N N . ALA A 1 310 ? 31.703 1.221 -15.578 1 86.5 310 ALA A N 1
ATOM 2404 C CA . ALA A 1 310 ? 33.031 1.438 -16.156 1 86.5 310 ALA A CA 1
ATOM 2405 C C . ALA A 1 310 ? 33 2.518 -17.234 1 86.5 310 ALA A C 1
ATOM 2407 O O . ALA A 1 310 ? 33.906 3.344 -17.328 1 86.5 310 ALA A O 1
ATOM 2408 N N . ILE A 1 311 ? 31.969 2.535 -17.984 1 87.25 311 ILE A N 1
ATOM 2409 C CA . ILE A 1 311 ? 31.797 3.549 -19.016 1 87.25 311 ILE A CA 1
ATOM 2410 C C . ILE A 1 311 ? 31.656 4.926 -18.375 1 87.25 311 ILE A C 1
ATOM 2412 O O . ILE A 1 311 ? 32.312 5.887 -18.797 1 87.25 311 ILE A O 1
ATOM 2416 N N . ASP A 1 312 ? 30.859 4.926 -17.312 1 82.38 312 ASP A N 1
ATOM 2417 C CA . ASP A 1 312 ? 30.609 6.188 -16.625 1 82.38 312 ASP A CA 1
ATOM 2418 C C . ASP A 1 312 ? 31.859 6.691 -15.922 1 82.38 312 ASP A C 1
ATOM 2420 O O . ASP A 1 312 ? 32 7.891 -15.68 1 82.38 312 ASP A O 1
ATOM 2424 N N . SER A 1 313 ? 32.688 5.762 -15.633 1 81.5 313 SER A N 1
ATOM 2425 C CA . SER A 1 313 ? 33.938 6.121 -14.969 1 81.5 313 SER A CA 1
ATOM 2426 C C . SER A 1 313 ? 34.969 6.664 -15.969 1 81.5 313 SER A C 1
ATOM 2428 O O . SER A 1 313 ? 35.938 7.301 -15.578 1 81.5 313 SER A O 1
ATOM 2430 N N . GLY A 1 314 ? 34.781 6.395 -17.312 1 80.81 314 GLY A N 1
ATOM 2431 C CA . GLY A 1 314 ? 35.656 7.023 -18.297 1 80.81 314 GLY A CA 1
ATOM 2432 C C . GLY A 1 314 ? 36.25 6.035 -19.281 1 80.81 314 GLY A C 1
ATOM 2433 O O . GLY A 1 314 ? 37.031 6.422 -20.172 1 80.81 314 GLY A O 1
ATOM 2434 N N . ASP A 1 315 ? 35.969 4.754 -19.078 1 84.62 315 ASP A N 1
ATOM 2435 C CA . ASP A 1 315 ? 36.5 3.789 -20.047 1 84.62 315 ASP A CA 1
ATOM 2436 C C . ASP A 1 315 ? 35.75 3.887 -21.375 1 84.62 315 ASP A C 1
ATOM 2438 O O . ASP A 1 315 ? 34.562 3.555 -21.453 1 84.62 315 ASP A O 1
ATOM 2442 N N . SER A 1 316 ? 36.469 4.258 -22.359 1 84.31 316 SER A N 1
ATOM 2443 C CA . SER A 1 316 ? 35.812 4.52 -23.641 1 84.31 316 SER A CA 1
ATOM 2444 C C . SER A 1 316 ? 36.219 3.486 -24.688 1 84.31 316 SER A C 1
ATOM 2446 O O . SER A 1 316 ? 35.688 3.496 -25.797 1 84.31 316 SER A O 1
ATOM 2448 N N . VAL A 1 317 ? 37.031 2.598 -24.359 1 84.31 317 VAL A N 1
ATOM 2449 C CA . VAL A 1 317 ? 37.562 1.684 -25.375 1 84.31 317 VAL A CA 1
ATOM 2450 C C . VAL A 1 317 ? 37.031 0.277 -25.125 1 84.31 317 VAL A C 1
ATOM 2452 O O . VAL A 1 317 ? 36.188 -0.213 -25.891 1 84.31 317 VAL A O 1
ATOM 2455 N N . PHE A 1 318 ? 37.344 -0.286 -24 1 90.06 318 PHE A N 1
ATOM 2456 C CA . PHE A 1 318 ? 37.031 -1.674 -23.688 1 90.06 318 PHE A CA 1
ATOM 2457 C C . PHE A 1 318 ? 35.531 -1.82 -23.312 1 90.06 318 PHE A C 1
ATOM 2459 O O . PHE A 1 318 ? 34.844 -2.643 -23.891 1 90.06 318 PHE A O 1
ATOM 2466 N N . ALA A 1 319 ? 35 -0.926 -22.5 1 91.38 319 ALA A N 1
ATOM 2467 C CA . ALA A 1 319 ? 33.719 -1.085 -21.859 1 91.38 319 ALA A CA 1
ATOM 2468 C C . ALA A 1 319 ? 32.562 -0.948 -22.859 1 91.38 319 ALA A C 1
ATOM 2470 O O . ALA A 1 319 ? 31.656 -1.774 -22.891 1 91.38 319 ALA A O 1
ATOM 2471 N N . PRO A 1 320 ? 32.625 0.015 -23.734 1 92 320 PRO A N 1
ATOM 2472 C CA . PRO A 1 320 ? 31.531 0.133 -24.688 1 92 320 PRO A CA 1
ATOM 2473 C C . PRO A 1 320 ? 31.438 -1.054 -25.641 1 92 320 PRO A C 1
ATOM 2475 O O . PRO A 1 320 ? 30.344 -1.48 -26 1 92 320 PRO A O 1
ATOM 2478 N N . LYS A 1 321 ? 32.5 -1.55 -26 1 92.44 321 LYS A N 1
ATOM 2479 C CA . LYS A 1 321 ? 32.531 -2.67 -26.938 1 92.44 321 LYS A CA 1
ATOM 2480 C C . LYS A 1 321 ? 31.984 -3.939 -26.281 1 92.44 321 LYS A C 1
ATOM 2482 O O . LYS A 1 321 ? 31.234 -4.688 -26.906 1 92.44 321 LYS A O 1
ATOM 2487 N N . ILE A 1 322 ? 32.406 -4.105 -25.078 1 94.12 322 ILE A N 1
ATOM 2488 C CA . ILE A 1 322 ? 31.891 -5.281 -24.375 1 94.12 322 ILE A CA 1
ATOM 2489 C C . ILE A 1 322 ? 30.391 -5.137 -24.125 1 94.12 322 ILE A C 1
ATOM 2491 O O . ILE A 1 322 ? 29.656 -6.125 -24.156 1 94.12 322 ILE A O 1
ATOM 2495 N N . ARG A 1 323 ? 29.953 -3.941 -23.828 1 94.88 323 ARG A N 1
ATOM 2496 C CA . ARG A 1 323 ? 28.516 -3.688 -23.672 1 94.88 323 ARG A CA 1
ATOM 2497 C C . ARG A 1 323 ? 27.734 -4.121 -24.906 1 94.88 323 ARG A C 1
ATOM 2499 O O . ARG A 1 323 ? 26.75 -4.84 -24.797 1 94.88 323 ARG A O 1
ATOM 2506 N N . ASP A 1 324 ? 28.234 -3.717 -26 1 95.5 324 ASP A N 1
ATOM 2507 C CA . ASP A 1 324 ? 27.531 -4.023 -27.25 1 95.5 324 ASP A CA 1
ATOM 2508 C C . ASP A 1 324 ? 27.531 -5.527 -27.516 1 95.5 324 ASP A C 1
ATOM 2510 O O . ASP A 1 324 ? 26.531 -6.074 -27.984 1 95.5 324 ASP A O 1
ATOM 2514 N N . HIS A 1 325 ? 28.594 -6.137 -27.219 1 96.19 325 HIS A N 1
ATOM 2515 C CA . HIS A 1 325 ? 28.688 -7.578 -27.406 1 96.19 325 HIS A CA 1
ATOM 2516 C C . HIS A 1 325 ? 27.703 -8.32 -26.5 1 96.19 325 HIS A C 1
ATOM 2518 O O . HIS A 1 325 ? 26.984 -9.211 -26.969 1 96.19 325 HIS A O 1
ATOM 2524 N N . LEU A 1 326 ? 27.672 -7.977 -25.281 1 95.75 326 LEU A N 1
ATOM 2525 C CA . LEU A 1 326 ? 26.781 -8.648 -24.344 1 95.75 326 LEU A CA 1
ATOM 2526 C C . LEU A 1 326 ? 25.328 -8.375 -24.688 1 95.75 326 LEU A C 1
ATOM 2528 O O . LEU A 1 326 ? 24.469 -9.242 -24.516 1 95.75 326 LEU A O 1
ATOM 2532 N N . ARG A 1 327 ? 25.031 -7.199 -25.156 1 96.38 327 ARG A N 1
ATOM 2533 C CA . ARG A 1 327 ? 23.672 -6.895 -25.594 1 96.38 327 ARG A CA 1
ATOM 2534 C C . ARG A 1 327 ? 23.266 -7.793 -26.75 1 96.38 327 ARG A C 1
ATOM 2536 O O . ARG A 1 327 ? 22.125 -8.266 -26.797 1 96.38 327 ARG A O 1
ATOM 2543 N N . TRP A 1 328 ? 24.203 -7.953 -27.609 1 96.06 328 TRP A N 1
ATOM 2544 C CA . TRP A 1 328 ? 23.953 -8.875 -28.703 1 96.06 328 TRP A CA 1
ATOM 2545 C C . TRP A 1 328 ? 23.688 -10.289 -28.188 1 96.06 328 TRP A C 1
ATOM 2547 O O . TRP A 1 328 ? 22.766 -10.961 -28.641 1 96.06 328 TRP A O 1
ATOM 2557 N N . CYS A 1 329 ? 24.484 -10.719 -27.281 1 96.31 329 CYS A N 1
ATOM 2558 C CA . CYS A 1 329 ? 24.328 -12.055 -26.719 1 96.31 329 CYS A CA 1
ATOM 2559 C C . CYS A 1 329 ? 22.969 -12.203 -26.047 1 96.31 329 CYS A C 1
ATOM 2561 O O . CYS A 1 329 ? 22.312 -13.242 -26.188 1 96.31 329 CYS A O 1
ATOM 2563 N N . ILE A 1 330 ? 22.547 -11.211 -25.344 1 96 330 ILE A N 1
ATOM 2564 C CA . ILE A 1 330 ? 21.25 -11.242 -24.656 1 96 330 ILE A CA 1
ATOM 2565 C C . ILE A 1 330 ? 20.125 -11.328 -25.688 1 96 330 ILE A C 1
ATOM 2567 O O . ILE A 1 330 ? 19.141 -12.039 -25.484 1 96 330 ILE A O 1
ATOM 2571 N N . ARG A 1 331 ? 20.297 -10.656 -26.75 1 95.19 331 ARG A N 1
ATOM 2572 C CA . ARG A 1 331 ? 19.297 -10.734 -27.828 1 95.19 331 ARG A CA 1
ATOM 2573 C C . ARG A 1 331 ? 19.203 -12.141 -28.391 1 95.19 331 ARG A C 1
ATOM 2575 O O . ARG A 1 331 ? 18.109 -12.633 -28.672 1 95.19 331 ARG A O 1
ATOM 2582 N N . VAL A 1 332 ? 20.359 -12.711 -28.562 1 94.12 332 VAL A N 1
ATOM 2583 C CA . VAL A 1 332 ? 20.375 -14.102 -29 1 94.12 332 VAL A CA 1
ATOM 2584 C C . VAL A 1 332 ? 19.656 -14.984 -27.984 1 94.12 332 VAL A C 1
ATOM 2586 O O . VAL A 1 332 ? 18.875 -15.867 -28.359 1 94.12 332 VAL A O 1
ATOM 2589 N N . GLY A 1 333 ? 19.922 -14.766 -26.781 1 93.38 333 GLY A N 1
ATOM 2590 C CA . GLY A 1 333 ? 19.266 -15.5 -25.703 1 93.38 333 GLY A CA 1
ATOM 2591 C C . GLY A 1 333 ? 17.75 -15.375 -25.734 1 93.38 333 GLY A C 1
ATOM 2592 O O . GLY A 1 333 ? 17.047 -16.328 -25.438 1 93.38 333 GLY A O 1
ATOM 2593 N N . LYS A 1 334 ? 17.266 -14.227 -26.062 1 92.44 334 LYS A N 1
ATOM 2594 C CA . LYS A 1 334 ? 15.828 -14 -26.125 1 92.44 334 LYS A CA 1
ATOM 2595 C C . LYS A 1 334 ? 15.195 -14.773 -27.281 1 92.44 334 LYS A C 1
ATOM 2597 O O . LYS A 1 334 ? 14.047 -15.195 -27.188 1 92.44 334 LYS A O 1
ATOM 2602 N N . ARG A 1 335 ? 15.969 -15.078 -28.281 1 92.19 335 ARG A N 1
ATOM 2603 C CA . ARG A 1 335 ? 15.469 -15.758 -29.469 1 92.19 335 ARG A CA 1
ATOM 2604 C C . ARG A 1 335 ? 15.773 -17.25 -29.422 1 92.19 335 ARG A C 1
ATOM 2606 O O . ARG A 1 335 ? 15.414 -18 -30.328 1 92.19 335 ARG A O 1
ATOM 2613 N N . ARG A 1 336 ? 16.344 -17.672 -28.438 1 89.25 336 ARG A N 1
ATOM 2614 C CA . ARG A 1 336 ? 16.891 -19.016 -28.328 1 89.25 336 ARG A CA 1
ATOM 2615 C C . ARG A 1 336 ? 15.82 -20.078 -28.547 1 89.25 336 ARG A C 1
ATOM 2617 O O . ARG A 1 336 ? 16.062 -21.109 -29.172 1 89.25 336 ARG A O 1
ATOM 2624 N N . PRO A 1 337 ? 14.57 -19.812 -28.031 1 87.38 337 PRO A N 1
ATOM 2625 C CA . PRO A 1 337 ? 13.555 -20.844 -28.25 1 87.38 337 PRO A CA 1
ATOM 2626 C C . PRO A 1 337 ? 13.219 -21.047 -29.719 1 87.38 337 PRO A C 1
ATOM 2628 O O . PRO A 1 337 ? 12.805 -22.141 -30.125 1 87.38 337 PRO A O 1
ATOM 2631 N N . ASP A 1 338 ? 13.508 -20.109 -30.547 1 91.44 338 ASP A N 1
ATOM 2632 C CA . ASP A 1 338 ? 13.109 -20.125 -31.953 1 91.44 338 ASP A CA 1
ATOM 2633 C C . ASP A 1 338 ? 14.281 -20.516 -32.844 1 91.44 338 ASP A C 1
ATOM 2635 O O . ASP A 1 338 ? 14.109 -20.734 -34.062 1 91.44 338 ASP A O 1
ATOM 2639 N N . LEU A 1 339 ? 15.398 -20.688 -32.312 1 92.06 339 LEU A N 1
ATOM 2640 C CA . LEU A 1 339 ? 16.594 -20.922 -33.125 1 92.06 339 LEU A CA 1
ATOM 2641 C C . LEU A 1 339 ? 16.875 -22.422 -33.219 1 92.06 339 LEU A C 1
ATOM 2643 O O . LEU A 1 339 ? 16.609 -23.188 -32.281 1 92.06 339 LEU A O 1
ATOM 2647 N N . LYS A 1 340 ? 17.438 -22.75 -34.375 1 93.69 340 LYS A N 1
ATOM 2648 C CA . LYS A 1 340 ? 17.891 -24.125 -34.531 1 93.69 340 LYS A CA 1
ATOM 2649 C C . LYS A 1 340 ? 19.125 -24.406 -33.688 1 93.69 340 LYS A C 1
ATOM 2651 O O . LYS A 1 340 ? 19.875 -23.484 -33.344 1 93.69 340 LYS A O 1
ATOM 2656 N N . ASP A 1 341 ? 19.359 -25.672 -33.344 1 91.31 341 ASP A N 1
ATOM 2657 C CA . ASP A 1 341 ? 20.469 -26.062 -32.5 1 91.31 341 ASP A CA 1
ATOM 2658 C C . ASP A 1 341 ? 21.812 -25.688 -33.125 1 91.31 341 ASP A C 1
ATOM 2660 O O . ASP A 1 341 ? 22.703 -25.203 -32.438 1 91.31 341 ASP A O 1
ATOM 2664 N N . ASN A 1 342 ? 21.859 -25.844 -34.406 1 93.12 342 ASN A N 1
ATOM 2665 C CA . ASN A 1 342 ? 23.094 -25.531 -35.094 1 93.12 342 ASN A CA 1
ATOM 2666 C C . ASN A 1 342 ? 23.391 -24.047 -35.062 1 93.12 342 ASN A C 1
ATOM 2668 O O . ASN A 1 342 ? 24.547 -23.625 -34.906 1 93.12 342 ASN A O 1
ATOM 2672 N N . THR A 1 343 ? 22.375 -23.297 -35.219 1 94.12 343 THR A N 1
ATOM 2673 C CA . THR A 1 343 ? 22.516 -21.844 -35.219 1 94.12 343 THR A CA 1
ATOM 2674 C C . THR A 1 343 ? 22.938 -21.375 -33.812 1 94.12 343 THR A C 1
ATOM 2676 O O . THR A 1 343 ? 23.797 -20.5 -33.688 1 94.12 343 THR A O 1
ATOM 2679 N N . LEU A 1 344 ? 22.375 -22 -32.844 1 94 344 LEU A N 1
ATOM 2680 C CA . LEU A 1 344 ? 22.703 -21.625 -31.484 1 94 344 LEU A CA 1
ATOM 2681 C C . LEU A 1 344 ? 24.141 -21.969 -31.156 1 94 344 LEU A C 1
ATOM 2683 O O . LEU A 1 344 ? 24.844 -21.203 -30.484 1 94 344 LEU A O 1
ATOM 2687 N N . ARG A 1 345 ? 24.578 -23.031 -31.641 1 93.06 345 ARG A N 1
ATOM 2688 C CA . ARG A 1 345 ? 25.969 -23.438 -31.453 1 93.06 345 ARG A CA 1
ATOM 2689 C C . ARG A 1 345 ? 26.922 -22.484 -32.156 1 93.06 345 ARG A C 1
ATOM 2691 O O . ARG A 1 345 ? 27.984 -22.156 -31.625 1 93.06 345 ARG A O 1
ATOM 2698 N N . ALA A 1 346 ? 26.531 -22.094 -33.281 1 94.94 346 ALA A N 1
ATOM 2699 C CA . ALA A 1 346 ? 27.344 -21.141 -34.031 1 94.94 346 ALA A CA 1
ATOM 2700 C C . ALA A 1 346 ? 27.422 -19.797 -33.312 1 94.94 346 ALA A C 1
ATOM 2702 O O . ALA A 1 346 ? 28.484 -19.188 -33.25 1 94.94 346 ALA A O 1
ATOM 2703 N N . TYR A 1 347 ? 26.281 -19.453 -32.875 1 95.25 347 TYR A N 1
ATOM 2704 C CA . TYR A 1 347 ? 26.25 -18.188 -32.125 1 95.25 347 TYR A CA 1
ATOM 2705 C C . TYR A 1 347 ? 27.094 -18.297 -30.859 1 95.25 347 TYR A C 1
ATOM 2707 O O . TYR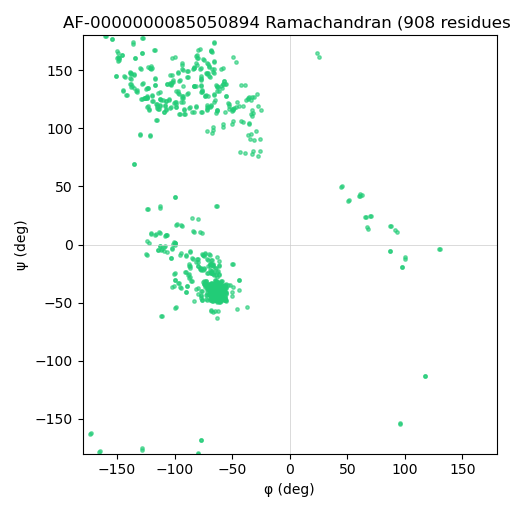 A 1 347 ? 27.75 -17.328 -30.469 1 95.25 347 TYR A O 1
ATOM 2715 N N . ALA A 1 348 ? 27.047 -19.469 -30.219 1 95.31 348 ALA A N 1
ATOM 2716 C CA . ALA A 1 348 ? 27.859 -19.672 -29.016 1 95.31 348 ALA A CA 1
ATOM 2717 C C . ALA A 1 348 ? 29.344 -19.547 -29.328 1 95.31 348 ALA A C 1
ATOM 2719 O O . ALA A 1 348 ? 30.078 -18.906 -28.578 1 95.31 348 ALA A O 1
ATOM 2720 N N . ALA A 1 349 ? 29.719 -20.047 -30.406 1 95.69 349 ALA A N 1
ATOM 2721 C CA . ALA A 1 349 ? 31.125 -19.984 -30.828 1 95.69 349 ALA A CA 1
ATOM 2722 C C . ALA A 1 349 ? 31.516 -18.547 -31.156 1 95.69 349 ALA A C 1
ATOM 2724 O O . ALA A 1 349 ? 32.594 -18.094 -30.766 1 95.69 349 ALA A O 1
ATOM 2725 N N . ARG A 1 350 ? 30.656 -17.953 -31.797 1 95.69 350 ARG A N 1
ATOM 2726 C CA . ARG A 1 350 ? 30.906 -16.562 -32.156 1 95.69 350 ARG A CA 1
ATOM 2727 C C . ARG A 1 350 ? 31 -15.672 -30.922 1 95.69 350 ARG A C 1
ATOM 2729 O O . ARG A 1 350 ? 31.828 -14.773 -30.859 1 95.69 350 ARG A O 1
ATOM 2736 N N . ALA A 1 351 ? 30.109 -15.945 -30.031 1 96.5 351 ALA A N 1
ATOM 2737 C CA . ALA A 1 351 ? 30.094 -15.164 -28.797 1 96.5 351 ALA A CA 1
ATOM 2738 C C . ALA A 1 351 ? 31.391 -15.336 -28.031 1 96.5 351 ALA A C 1
ATOM 2740 O O . ALA A 1 351 ? 31.984 -14.359 -27.562 1 96.5 351 ALA A O 1
ATOM 2741 N N . ASP A 1 352 ? 31.859 -16.531 -27.984 1 95.25 352 ASP A N 1
ATOM 2742 C CA . ASP A 1 352 ? 33.094 -16.828 -27.266 1 95.25 352 ASP A CA 1
ATOM 2743 C C . ASP A 1 352 ? 34.312 -16.219 -27.969 1 95.25 352 ASP A C 1
ATOM 2745 O O . ASP A 1 352 ? 35.188 -15.672 -27.328 1 95.25 352 ASP A O 1
ATOM 2749 N N . ASP A 1 353 ? 34.281 -16.328 -29.234 1 95.56 353 ASP A N 1
ATOM 2750 C CA . ASP A 1 353 ? 35.406 -15.797 -30.016 1 95.56 353 ASP A CA 1
ATOM 2751 C C . ASP A 1 353 ? 35.5 -14.281 -29.891 1 95.56 353 ASP A C 1
ATOM 2753 O O . ASP A 1 353 ? 36.594 -13.734 -29.703 1 95.56 353 ASP A O 1
ATOM 2757 N N . LYS A 1 354 ? 34.375 -13.727 -30.031 1 95.62 354 LYS A N 1
ATOM 2758 C CA . LYS A 1 354 ? 34.375 -12.273 -29.938 1 95.62 354 LYS A CA 1
ATOM 2759 C C . LYS A 1 354 ? 34.75 -11.805 -28.531 1 95.62 354 LYS A C 1
ATOM 2761 O O . LYS A 1 354 ? 35.438 -10.781 -28.391 1 95.62 354 LYS A O 1
ATOM 2766 N N . LEU A 1 355 ? 34.312 -12.547 -27.578 1 95.44 355 LEU A N 1
ATOM 2767 C CA . LEU A 1 355 ? 34.688 -12.195 -26.219 1 95.44 355 LEU A CA 1
ATOM 2768 C C . LEU A 1 355 ? 36.188 -12.281 -26.031 1 95.44 355 LEU A C 1
ATOM 2770 O O . LEU A 1 355 ? 36.781 -11.422 -25.375 1 95.44 355 LEU A O 1
ATOM 2774 N N . ASP A 1 356 ? 36.812 -13.234 -26.625 1 93.94 356 ASP A N 1
ATOM 2775 C CA . ASP A 1 356 ? 38.281 -13.383 -26.562 1 93.94 356 ASP A CA 1
ATOM 2776 C C . ASP A 1 356 ? 38.969 -12.195 -27.219 1 93.94 356 ASP A C 1
ATOM 2778 O O . ASP A 1 356 ? 39.969 -11.68 -26.688 1 93.94 356 ASP A O 1
ATOM 2782 N N . GLN A 1 357 ? 38.438 -11.797 -28.297 1 93.94 357 GLN A N 1
ATOM 2783 C CA . GLN A 1 357 ? 39.031 -10.656 -29 1 93.94 357 GLN A CA 1
ATOM 2784 C C . GLN A 1 357 ? 38.906 -9.375 -28.172 1 93.94 357 GLN A C 1
ATOM 2786 O O . GLN A 1 357 ? 39.844 -8.578 -28.109 1 93.94 357 GLN A O 1
ATOM 2791 N N . LEU A 1 358 ? 37.781 -9.281 -27.531 1 93.81 358 LEU A N 1
ATOM 2792 C CA . LEU A 1 358 ? 37.531 -8.062 -26.766 1 93.81 358 LEU A CA 1
ATOM 2793 C C . LEU A 1 358 ? 38.375 -8.039 -25.5 1 93.81 358 LEU A C 1
ATOM 2795 O O . LEU A 1 358 ? 38.812 -6.973 -25.062 1 93.81 358 LEU A O 1
ATOM 2799 N N . LEU A 1 359 ? 38.594 -9.219 -24.938 1 92.06 359 LEU A N 1
ATOM 2800 C CA . LEU A 1 359 ? 39.375 -9.297 -23.703 1 92.06 359 LEU A CA 1
ATOM 2801 C C . LEU A 1 359 ? 40.844 -9.008 -23.984 1 92.06 359 LEU A C 1
ATOM 2803 O O . LEU A 1 359 ? 41.625 -8.734 -23.062 1 92.06 359 LEU A O 1
ATOM 2807 N N . ALA A 1 360 ? 41.219 -9.008 -25.266 1 89.75 360 ALA A N 1
ATOM 2808 C CA . ALA A 1 360 ? 42.594 -8.703 -25.656 1 89.75 360 ALA A CA 1
ATOM 2809 C C . ALA A 1 360 ? 42.781 -7.195 -25.781 1 89.75 360 ALA A C 1
ATOM 2811 O O . ALA A 1 360 ? 43.938 -6.715 -25.766 1 89.75 360 ALA A O 1
ATOM 2812 N N . LEU A 1 361 ? 41.719 -6.457 -25.766 1 89.5 361 LEU A N 1
ATOM 2813 C CA . LEU A 1 361 ? 41.812 -5.008 -25.875 1 89.5 361 LEU A CA 1
ATOM 2814 C C . LEU A 1 361 ? 42.25 -4.383 -24.562 1 89.5 361 LEU A C 1
ATOM 2816 O O . LEU A 1 361 ? 41.875 -4.848 -23.484 1 89.5 361 LEU A O 1
ATOM 2820 N N . PRO A 1 362 ? 43.062 -3.363 -24.703 1 85.38 362 PRO A N 1
ATOM 2821 C CA . PRO A 1 362 ? 43.469 -2.684 -23.469 1 85.38 362 PRO A CA 1
ATOM 2822 C C . PRO A 1 362 ? 42.344 -1.849 -22.859 1 85.38 362 PRO A C 1
ATOM 2824 O O . PRO A 1 362 ? 41.469 -1.365 -23.578 1 85.38 362 PRO A O 1
ATOM 2827 N N . ALA A 1 363 ? 42.375 -1.785 -21.484 1 84.5 363 ALA A N 1
ATOM 2828 C CA . ALA A 1 363 ? 41.406 -0.93 -20.766 1 84.5 363 ALA A CA 1
ATOM 2829 C C . ALA A 1 363 ? 41.969 0.478 -20.594 1 84.5 363 ALA A C 1
ATOM 2831 O O . ALA A 1 363 ? 43.156 0.647 -20.234 1 84.5 363 ALA A O 1
ATOM 2832 N N . ALA A 1 364 ? 41.25 1.47 -20.938 1 78.62 364 ALA A N 1
ATOM 2833 C CA . ALA A 1 364 ? 41.688 2.857 -20.891 1 78.62 364 ALA A CA 1
ATOM 2834 C C . ALA A 1 364 ? 41.594 3.422 -19.469 1 78.62 364 ALA A C 1
ATOM 2836 O O . ALA A 1 364 ? 42.125 4.492 -19.188 1 78.62 364 ALA A O 1
ATOM 2837 N N . HIS A 1 365 ? 40.906 2.73 -18.719 1 86.19 365 HIS A N 1
ATOM 2838 C CA . HIS A 1 365 ? 40.656 3.203 -17.359 1 86.19 365 HIS A CA 1
ATOM 2839 C C . HIS A 1 365 ? 40.75 2.066 -16.344 1 86.19 365 HIS A C 1
ATOM 2841 O O . HIS A 1 365 ? 40.469 0.91 -16.672 1 86.19 365 HIS A O 1
ATOM 2847 N N . PRO A 1 366 ? 41.188 2.4 -15.148 1 83.69 366 PRO A N 1
ATOM 2848 C CA . PRO A 1 366 ? 41.281 1.36 -14.117 1 83.69 366 PRO A CA 1
ATOM 2849 C C . PRO A 1 366 ? 39.969 0.612 -13.914 1 83.69 366 PRO A C 1
ATOM 2851 O O . PRO A 1 366 ? 39.969 -0.592 -13.648 1 83.69 366 PRO A O 1
ATOM 2854 N N . ALA A 1 367 ? 38.875 1.307 -14.047 1 85.31 367 ALA A N 1
ATOM 2855 C CA . ALA A 1 367 ? 37.594 0.655 -13.922 1 85.31 367 ALA A CA 1
ATOM 2856 C C . ALA A 1 367 ? 37.375 -0.39 -15.016 1 85.31 367 ALA A C 1
ATOM 2858 O O . ALA A 1 367 ? 36.812 -1.451 -14.773 1 85.31 367 ALA A O 1
ATOM 2859 N N . GLY A 1 368 ? 37.906 -0.064 -16.078 1 87.12 368 GLY A N 1
ATOM 2860 C CA . GLY A 1 368 ? 37.844 -1.019 -17.172 1 87.12 368 GLY A CA 1
ATOM 2861 C C . GLY A 1 368 ? 38.75 -2.221 -16.953 1 87.12 368 GLY A C 1
ATOM 2862 O O . GLY A 1 368 ? 38.375 -3.348 -17.297 1 87.12 368 GLY A O 1
ATOM 2863 N N . ALA A 1 369 ? 39.875 -1.956 -16.422 1 88.81 369 ALA A N 1
ATOM 2864 C CA . ALA A 1 369 ? 40.812 -3.041 -16.125 1 88.81 369 ALA A CA 1
ATOM 2865 C C . ALA A 1 369 ? 40.219 -4.012 -15.102 1 88.81 369 ALA A C 1
ATOM 2867 O O . ALA A 1 369 ? 40.375 -5.227 -15.234 1 88.81 369 ALA A O 1
ATOM 2868 N N . TYR A 1 370 ? 39.656 -3.365 -14.164 1 88.5 370 TYR A N 1
ATOM 2869 C CA . TYR A 1 370 ? 39 -4.191 -13.156 1 88.5 370 TYR A CA 1
ATOM 2870 C C . TYR A 1 370 ? 37.906 -5.035 -13.781 1 88.5 370 TYR A C 1
ATOM 2872 O O . TYR A 1 370 ? 37.781 -6.23 -13.492 1 88.5 370 TYR A O 1
ATOM 2880 N N . LEU A 1 371 ? 37.094 -4.41 -14.562 1 89.88 371 LEU A N 1
ATOM 2881 C CA . LEU A 1 371 ? 36.031 -5.109 -15.273 1 89.88 371 LEU A CA 1
ATOM 2882 C C . LEU A 1 371 ? 36.594 -6.258 -16.109 1 89.88 371 LEU A C 1
ATOM 2884 O O . LEU A 1 371 ? 36.031 -7.355 -16.109 1 89.88 371 LEU A O 1
ATOM 2888 N N . LYS A 1 372 ? 37.656 -6 -16.734 1 90.5 372 LYS A N 1
ATOM 2889 C CA . LYS A 1 372 ? 38.281 -7.008 -17.562 1 90.5 372 LYS A CA 1
ATOM 2890 C C . LYS A 1 372 ? 38.719 -8.219 -16.719 1 90.5 372 LYS A C 1
ATOM 2892 O O . LYS A 1 372 ? 38.5 -9.359 -17.125 1 90.5 372 LYS A O 1
ATOM 2897 N N . LYS A 1 373 ? 39.25 -7.969 -15.641 1 90.19 373 LYS A N 1
ATOM 2898 C CA . LYS A 1 373 ? 39.688 -9.039 -14.734 1 90.19 373 LYS A CA 1
ATOM 2899 C C . LYS A 1 373 ? 38.469 -9.867 -14.281 1 90.19 373 LYS A C 1
ATOM 2901 O O . LYS A 1 373 ? 38.531 -11.094 -14.242 1 90.19 373 LYS A O 1
ATOM 2906 N N . GLN A 1 374 ? 37.406 -9.203 -14 1 88.94 374 GLN A N 1
ATOM 2907 C CA . GLN A 1 374 ? 36.188 -9.875 -13.547 1 88.94 374 GLN A CA 1
ATOM 2908 C C . GLN A 1 374 ? 35.625 -10.75 -14.656 1 88.94 374 GLN A C 1
ATOM 2910 O O . GLN A 1 374 ? 35.219 -11.891 -14.406 1 88.94 374 GLN A O 1
ATOM 2915 N N . ILE A 1 375 ? 35.562 -10.164 -15.781 1 91.69 375 ILE A N 1
ATOM 2916 C CA . ILE A 1 375 ? 34.969 -10.883 -16.906 1 91.69 375 ILE A CA 1
ATOM 2917 C C . ILE A 1 375 ? 35.812 -12.125 -17.219 1 91.69 375 ILE A C 1
ATOM 2919 O O . ILE A 1 375 ? 35.281 -13.188 -17.516 1 91.69 375 ILE A O 1
ATOM 2923 N N . LYS A 1 376 ? 37.125 -12.023 -17.109 1 90.69 376 LYS A N 1
ATOM 2924 C CA . LYS A 1 376 ? 38 -13.172 -17.344 1 90.69 376 LYS A CA 1
ATOM 2925 C C . LYS A 1 376 ? 37.719 -14.273 -16.328 1 90.69 376 LYS A C 1
ATOM 2927 O O . LYS A 1 376 ? 37.688 -15.461 -16.688 1 90.69 376 LYS A O 1
ATOM 2932 N N . GLY A 1 377 ? 37.469 -13.891 -15.156 1 90.19 377 GLY A N 1
ATOM 2933 C CA . GLY A 1 377 ? 37.219 -14.852 -14.086 1 90.19 377 GLY A CA 1
ATOM 2934 C C . GLY A 1 377 ? 35.875 -15.562 -14.219 1 90.19 377 GLY A C 1
ATOM 2935 O O . GLY A 1 377 ? 35.75 -16.703 -13.766 1 90.19 377 GLY A O 1
ATOM 2936 N N . TRP A 1 378 ? 34.938 -14.93 -14.898 1 91.56 378 TRP A N 1
ATOM 2937 C CA . TRP A 1 378 ? 33.594 -15.469 -14.953 1 91.56 378 TRP A CA 1
ATOM 2938 C C . TRP A 1 378 ? 33.219 -15.852 -16.375 1 91.56 378 TRP A C 1
ATOM 2940 O O . TRP A 1 378 ? 32.031 -16.156 -16.656 1 91.56 378 TRP A O 1
ATOM 2950 N N . ARG A 1 379 ? 34.062 -15.859 -17.297 1 89.69 379 ARG A N 1
ATOM 2951 C CA . ARG A 1 379 ? 33.781 -16 -18.719 1 89.69 379 ARG A CA 1
ATOM 2952 C C . ARG A 1 379 ? 33.062 -17.328 -19 1 89.69 379 ARG A C 1
ATOM 2954 O O . ARG A 1 379 ? 32.188 -17.375 -19.859 1 89.69 379 ARG A O 1
ATOM 2961 N N . THR A 1 380 ? 33.344 -18.391 -18.188 1 91.81 380 THR A N 1
ATOM 2962 C CA . THR A 1 380 ? 32.75 -19.688 -18.438 1 91.81 380 THR A CA 1
ATOM 2963 C C . THR A 1 380 ? 31.281 -19.719 -18.016 1 91.81 380 THR A C 1
ATOM 2965 O O . THR A 1 380 ? 30.547 -20.656 -18.312 1 91.81 380 THR A O 1
ATOM 2968 N N . LYS A 1 381 ? 30.875 -18.703 -17.359 1 95.38 381 LYS A N 1
ATOM 2969 C CA . LYS A 1 381 ? 29.531 -18.656 -16.797 1 95.38 381 LYS A CA 1
ATOM 2970 C C . LYS A 1 381 ? 28.641 -17.688 -17.578 1 95.38 381 LYS A C 1
ATOM 2972 O O . LYS A 1 381 ? 27.5 -17.438 -17.188 1 95.38 381 LYS A O 1
ATOM 2977 N N . PHE A 1 382 ? 29.094 -17.156 -18.703 1 95.12 382 PHE A N 1
ATOM 2978 C CA . PHE A 1 382 ? 28.375 -16.094 -19.406 1 95.12 382 PHE A CA 1
ATOM 2979 C C . PHE A 1 382 ? 27.391 -16.688 -20.406 1 95.12 382 PHE A C 1
ATOM 2981 O O . PHE A 1 382 ? 26.297 -16.156 -20.594 1 95.12 382 PHE A O 1
ATOM 2988 N N . PHE A 1 383 ? 27.766 -17.812 -21.031 1 95.94 383 PHE A N 1
ATOM 2989 C CA . PHE A 1 383 ? 27.016 -18.219 -22.219 1 95.94 383 PHE A CA 1
ATOM 2990 C C . PHE A 1 383 ? 26.453 -19.625 -22.062 1 95.94 383 PHE A C 1
ATOM 2992 O O . PHE A 1 383 ? 26.328 -20.359 -23.047 1 95.94 383 PHE A O 1
ATOM 2999 N N . VAL A 1 384 ? 26.156 -20 -20.859 1 95.81 384 VAL A N 1
ATOM 3000 C CA . VAL A 1 384 ? 25.562 -21.297 -20.578 1 95.81 384 VAL A CA 1
ATOM 3001 C C . VAL A 1 384 ? 24.219 -21.406 -21.312 1 95.81 384 VAL A C 1
ATOM 3003 O O . VAL A 1 384 ? 23.875 -22.484 -21.797 1 95.81 384 VAL A O 1
ATOM 3006 N N . PHE A 1 385 ? 23.484 -20.359 -21.484 1 96.06 385 PHE A N 1
ATOM 3007 C CA . PHE A 1 385 ? 22.156 -20.328 -22.094 1 96.06 385 PHE A CA 1
ATOM 3008 C C . PHE A 1 385 ? 22.234 -20.625 -23.578 1 96.06 385 PHE A C 1
ATOM 3010 O O . PHE A 1 385 ? 21.219 -20.938 -24.203 1 96.06 385 PHE A O 1
ATOM 3017 N N . MET A 1 386 ? 23.406 -20.531 -24.141 1 94.44 386 MET A N 1
ATOM 3018 C CA . MET A 1 386 ? 23.547 -20.812 -25.562 1 94.44 386 MET A CA 1
ATOM 3019 C C . MET A 1 386 ? 23.766 -22.297 -25.812 1 94.44 386 MET A C 1
ATOM 3021 O O . MET A 1 386 ? 23.594 -22.781 -26.938 1 94.44 386 MET A O 1
ATOM 3025 N N . THR A 1 387 ? 24.172 -23.016 -24.781 1 91.44 387 THR A N 1
ATOM 3026 C CA . THR A 1 387 ? 24.359 -24.469 -24.891 1 91.44 387 THR A CA 1
ATOM 3027 C C . THR A 1 387 ? 23.156 -25.203 -24.312 1 91.44 387 THR A C 1
ATOM 3029 O O . THR A 1 387 ? 22.859 -26.328 -24.719 1 91.44 387 THR A O 1
ATOM 3032 N N . ASN A 1 388 ? 22.547 -24.672 -23.391 1 93.25 388 ASN A N 1
ATOM 3033 C CA . ASN A 1 388 ? 21.312 -25.156 -22.781 1 93.25 388 ASN A CA 1
ATOM 3034 C C . ASN A 1 388 ? 20.156 -24.188 -23.016 1 93.25 388 ASN A C 1
ATOM 3036 O O . ASN A 1 388 ? 20.047 -23.172 -22.328 1 93.25 388 ASN A O 1
ATOM 3040 N N . ARG A 1 389 ? 19.25 -24.578 -23.875 1 91.44 389 ARG A N 1
ATOM 3041 C CA . ARG A 1 389 ? 18.203 -23.688 -24.359 1 91.44 389 ARG A CA 1
ATOM 3042 C C . ARG A 1 389 ? 17.203 -23.344 -23.25 1 91.44 389 ARG A C 1
ATOM 3044 O O . ARG A 1 389 ? 16.469 -22.375 -23.344 1 91.44 389 ARG A O 1
ATOM 3051 N N . ASN A 1 390 ? 17.219 -24.109 -22.219 1 93.25 390 ASN A N 1
ATOM 3052 C CA . ASN A 1 390 ? 16.25 -23.891 -21.156 1 93.25 390 ASN A CA 1
ATOM 3053 C C . ASN A 1 390 ? 16.719 -22.859 -20.141 1 93.25 390 ASN A C 1
ATOM 3055 O O . ASN A 1 390 ? 15.969 -22.438 -19.266 1 93.25 390 ASN A O 1
ATOM 3059 N N . VAL A 1 391 ? 17.938 -22.422 -20.297 1 95.62 391 VAL A N 1
ATOM 3060 C CA . VAL A 1 391 ? 18.547 -21.484 -19.344 1 95.62 391 VAL A CA 1
ATOM 3061 C C . VAL A 1 391 ? 18.406 -20.062 -19.891 1 95.62 391 VAL A C 1
ATOM 3063 O O . VAL A 1 391 ? 18.75 -19.797 -21.047 1 95.62 391 VAL A O 1
ATOM 3066 N N . PRO A 1 392 ? 17.922 -19.125 -19.078 1 95.62 392 PRO A N 1
ATOM 3067 C CA . PRO A 1 392 ? 17.844 -17.719 -19.5 1 95.62 392 PRO A CA 1
ATOM 3068 C C . PRO A 1 392 ? 19.172 -16.984 -19.359 1 95.62 392 PRO A C 1
ATOM 3070 O O . PRO A 1 392 ? 20 -17.359 -18.516 1 95.62 392 PRO A O 1
ATOM 3073 N N . PRO A 1 393 ? 19.312 -15.938 -20.141 1 96 393 PRO A N 1
ATOM 3074 C CA . PRO A 1 393 ? 20.547 -15.164 -20.062 1 96 393 PRO A CA 1
ATOM 3075 C C . PRO A 1 393 ? 20.594 -14.25 -18.844 1 96 393 PRO A C 1
ATOM 3077 O O . PRO A 1 393 ? 21.672 -13.773 -18.453 1 96 393 PRO A O 1
ATOM 3080 N N . THR A 1 394 ? 19.359 -13.984 -18.344 1 96 394 THR A N 1
ATOM 3081 C CA . THR A 1 394 ? 19.281 -13.086 -17.203 1 96 394 THR A CA 1
ATOM 3082 C C . THR A 1 394 ? 18.453 -13.711 -16.078 1 96 394 THR A C 1
ATOM 3084 O O . THR A 1 394 ? 17.828 -14.758 -16.266 1 96 394 THR A O 1
ATOM 3087 N N . ASN A 1 395 ? 18.578 -13.109 -14.875 1 96.38 395 ASN A N 1
ATOM 3088 C CA . ASN A 1 395 ? 17.875 -13.586 -13.695 1 96.38 395 ASN A CA 1
ATOM 3089 C C . ASN A 1 395 ? 16.625 -12.758 -13.414 1 96.38 395 ASN A C 1
ATOM 3091 O O . ASN A 1 395 ? 16.359 -12.391 -12.266 1 96.38 395 ASN A O 1
ATOM 3095 N N . ASN A 1 396 ? 15.906 -12.406 -14.461 1 91.69 396 ASN A N 1
ATOM 3096 C CA . ASN A 1 396 ? 14.727 -11.547 -14.359 1 91.69 396 ASN A CA 1
ATOM 3097 C C . ASN A 1 396 ? 13.617 -12.211 -13.555 1 91.69 396 ASN A C 1
ATOM 3099 O O . ASN A 1 396 ? 12.852 -11.531 -12.867 1 91.69 396 ASN A O 1
ATOM 3103 N N . ILE A 1 397 ? 13.539 -13.508 -13.625 1 93.94 397 ILE A N 1
ATOM 3104 C CA . ILE A 1 397 ? 12.477 -14.234 -12.938 1 93.94 397 ILE A CA 1
ATOM 3105 C C . ILE A 1 397 ? 12.602 -14.031 -11.43 1 93.94 397 ILE A C 1
ATOM 3107 O O . ILE A 1 397 ? 11.609 -13.758 -10.758 1 93.94 397 ILE A O 1
ATOM 3111 N N . SER A 1 398 ? 13.805 -14.18 -10.945 1 95.5 398 SER A N 1
ATOM 3112 C CA . SER A 1 398 ? 14.008 -14 -9.516 1 95.5 398 SER A CA 1
ATOM 3113 C C . SER A 1 398 ? 13.742 -12.555 -9.094 1 95.5 398 SER A C 1
ATOM 3115 O O . SER A 1 398 ? 13.203 -12.305 -8.016 1 95.5 398 SER A O 1
ATOM 3117 N N . GLU A 1 399 ? 14.148 -11.641 -9.945 1 90.75 399 GLU A N 1
ATOM 3118 C CA . GLU A 1 399 ? 13.906 -10.227 -9.664 1 90.75 399 GLU A CA 1
ATOM 3119 C C . GLU A 1 399 ? 12.406 -9.938 -9.562 1 90.75 399 GLU A C 1
ATOM 3121 O O . GLU A 1 399 ? 11.969 -9.211 -8.672 1 90.75 399 GLU A O 1
ATOM 3126 N N . ARG A 1 400 ? 11.68 -10.484 -10.414 1 92.12 400 ARG A N 1
ATOM 3127 C CA . ARG A 1 400 ? 10.234 -10.312 -10.414 1 92.12 400 ARG A CA 1
ATOM 3128 C C . ARG A 1 400 ? 9.609 -10.938 -9.172 1 92.12 400 ARG A C 1
ATOM 3130 O O . ARG A 1 400 ? 8.625 -10.422 -8.641 1 92.12 400 ARG A O 1
ATOM 3137 N N . GLU A 1 401 ? 10.188 -11.992 -8.734 1 95 401 GLU A N 1
ATOM 3138 C CA . GLU A 1 401 ? 9.664 -12.688 -7.562 1 95 401 GLU A CA 1
ATOM 3139 C C . GLU A 1 401 ? 9.945 -11.906 -6.281 1 95 401 GLU A C 1
ATOM 3141 O O . GLU A 1 401 ? 9.156 -11.953 -5.336 1 95 401 GLU A O 1
ATOM 3146 N N . ILE A 1 402 ? 11.016 -11.188 -6.242 1 95.06 402 ILE A N 1
ATOM 3147 C CA . ILE A 1 402 ? 11.422 -10.523 -5.008 1 95.06 402 ILE A CA 1
ATOM 3148 C C . ILE A 1 402 ? 10.812 -9.125 -4.941 1 95.06 402 ILE A C 1
ATOM 3150 O O . ILE A 1 402 ? 10.609 -8.586 -3.855 1 95.06 402 ILE A O 1
ATOM 3154 N N . ARG A 1 403 ? 10.484 -8.562 -6.043 1 91.12 403 ARG A N 1
ATOM 3155 C CA . ARG A 1 403 ? 10.047 -7.172 -6.137 1 91.12 403 ARG A CA 1
ATOM 3156 C C . ARG A 1 403 ? 8.852 -6.906 -5.227 1 91.12 403 ARG A C 1
ATOM 3158 O O . ARG A 1 403 ? 8.836 -5.926 -4.484 1 91.12 403 ARG A O 1
ATOM 3165 N N . PRO A 1 404 ? 7.785 -7.73 -5.215 1 92.31 404 PRO A N 1
ATOM 3166 C CA . PRO A 1 404 ? 6.656 -7.469 -4.32 1 92.31 404 PRO A CA 1
ATOM 3167 C C . PRO A 1 404 ? 7.07 -7.41 -2.85 1 92.31 404 PRO A C 1
ATOM 3169 O O . PRO A 1 404 ? 6.523 -6.613 -2.082 1 92.31 404 PRO A O 1
ATOM 3172 N N . SER A 1 405 ? 8.031 -8.234 -2.5 1 94.12 405 SER A N 1
ATOM 3173 C CA . SER A 1 405 ? 8.477 -8.234 -1.112 1 94.12 405 SER A CA 1
ATOM 3174 C C . SER A 1 405 ? 9.242 -6.961 -0.776 1 94.12 405 SER A C 1
ATOM 3176 O O . SER A 1 405 ? 9.195 -6.48 0.358 1 94.12 405 SER A O 1
ATOM 3178 N N . VAL A 1 406 ? 9.977 -6.434 -1.76 1 90.75 406 VAL A N 1
ATOM 3179 C CA . VAL A 1 406 ? 10.672 -5.168 -1.567 1 90.75 406 VAL A CA 1
ATOM 3180 C C . VAL A 1 406 ? 9.664 -4.047 -1.341 1 90.75 406 VAL A C 1
ATOM 3182 O O . VAL A 1 406 ? 9.82 -3.232 -0.428 1 90.75 406 VAL A O 1
ATOM 3185 N N . VAL A 1 407 ? 8.617 -4.055 -2.115 1 86.69 407 VAL A N 1
ATOM 3186 C CA . VAL A 1 407 ? 7.559 -3.059 -1.974 1 86.69 407 VAL A CA 1
ATOM 3187 C C . VAL A 1 407 ? 6.859 -3.234 -0.628 1 86.69 407 VAL A C 1
ATOM 3189 O O . VAL A 1 407 ? 6.562 -2.254 0.057 1 86.69 407 VAL A O 1
ATOM 3192 N N . PHE A 1 408 ? 6.625 -4.461 -0.262 1 91.44 408 PHE A N 1
ATOM 3193 C CA . PHE A 1 408 ? 6 -4.781 1.015 1 91.44 408 PHE A CA 1
ATOM 3194 C C . PHE A 1 408 ? 6.789 -4.18 2.172 1 91.44 408 PHE A C 1
ATOM 3196 O O . PHE A 1 408 ? 6.207 -3.576 3.076 1 91.44 408 PHE A O 1
ATOM 3203 N N . ARG A 1 409 ? 8.039 -4.32 2.113 1 87.88 409 ARG A N 1
ATOM 3204 C CA . ARG A 1 409 ? 8.914 -3.797 3.156 1 87.88 409 ARG A CA 1
ATOM 3205 C C . ARG A 1 409 ? 8.859 -2.273 3.201 1 87.88 409 ARG A C 1
ATOM 3207 O O . ARG A 1 409 ? 8.914 -1.678 4.281 1 87.88 409 ARG A O 1
ATOM 3214 N N . LYS A 1 410 ? 8.742 -1.625 2.074 1 79.62 410 LYS A N 1
ATOM 3215 C CA . LYS A 1 410 ? 8.672 -0.168 2.014 1 79.62 410 LYS A CA 1
ATOM 3216 C C . LYS A 1 410 ? 7.402 0.345 2.693 1 79.62 410 LYS A C 1
ATOM 3218 O O . LYS A 1 410 ? 7.41 1.418 3.301 1 79.62 410 LYS A O 1
ATOM 3223 N N . VAL A 1 411 ? 6.41 -0.469 2.613 1 81.38 411 VAL A N 1
ATOM 3224 C CA . VAL A 1 411 ? 5.105 -0.038 3.104 1 81.38 411 VAL A CA 1
ATOM 3225 C C . VAL A 1 411 ? 4.961 -0.406 4.578 1 81.38 411 VAL A C 1
ATOM 3227 O O . VAL A 1 411 ? 4.434 0.38 5.371 1 81.38 411 VAL A O 1
ATOM 3230 N N . THR A 1 412 ? 5.414 -1.561 4.965 1 83.25 412 THR A N 1
ATOM 3231 C CA . THR A 1 412 ? 5.133 -2.088 6.297 1 83.25 412 THR A CA 1
ATOM 3232 C C . THR A 1 412 ? 6.348 -1.938 7.207 1 83.25 412 THR A C 1
ATOM 3234 O O . THR A 1 412 ? 6.238 -2.086 8.422 1 83.25 412 THR A O 1
ATOM 3237 N N . ASN A 1 413 ? 7.484 -1.598 6.641 1 78.31 413 ASN A N 1
ATOM 3238 C CA . ASN A 1 413 ? 8.742 -1.479 7.375 1 78.31 413 ASN A CA 1
ATOM 3239 C C . ASN A 1 413 ? 9.203 -2.83 7.914 1 78.31 413 ASN A C 1
ATOM 3241 O O . ASN A 1 413 ? 9.859 -2.896 8.953 1 78.31 413 ASN A O 1
ATOM 3245 N N . GLY A 1 414 ? 8.773 -3.91 7.305 1 85.94 414 GLY A N 1
ATOM 3246 C CA . GLY A 1 414 ? 9.227 -5.242 7.676 1 85.94 414 GLY A CA 1
ATOM 3247 C C . GLY A 1 414 ? 8.297 -5.945 8.641 1 85.94 414 GLY A C 1
ATOM 3248 O O . GLY A 1 414 ? 7.078 -5.734 8.594 1 85.94 414 GLY A O 1
ATOM 3249 N N . PHE A 1 415 ? 8.922 -6.902 9.438 1 91.31 415 PHE A N 1
ATOM 3250 C CA . PHE A 1 415 ? 8.109 -7.754 10.297 1 91.31 415 PHE A CA 1
ATOM 3251 C C . PHE A 1 415 ? 8.445 -7.523 11.766 1 91.31 415 PHE A C 1
ATOM 3253 O O . PHE A 1 415 ? 9.609 -7.309 12.117 1 91.31 415 PHE A O 1
ATOM 3260 N N . ARG A 1 416 ? 7.422 -7.582 12.57 1 87.56 416 ARG A N 1
ATOM 3261 C CA . ARG A 1 416 ? 7.617 -7.379 14.008 1 87.56 416 ARG A CA 1
ATOM 3262 C C . ARG A 1 416 ? 7.902 -8.703 14.711 1 87.56 416 ARG A C 1
ATOM 3264 O O . ARG A 1 416 ? 8.188 -8.727 15.914 1 87.56 416 ARG A O 1
ATOM 3271 N N . SER A 1 417 ? 7.75 -9.812 14.016 1 90.75 417 SER A N 1
ATOM 3272 C CA . SER A 1 417 ? 7.973 -11.141 14.57 1 90.75 417 SER A CA 1
ATOM 3273 C C . SER A 1 417 ? 8.469 -12.109 13.5 1 90.75 417 SER A C 1
ATOM 3275 O O . SER A 1 417 ? 8.258 -11.883 12.305 1 90.75 417 SER A O 1
ATOM 3277 N N . GLN A 1 418 ? 9.125 -13.188 14 1 91.12 418 GLN A N 1
ATOM 3278 C CA . GLN A 1 418 ? 9.625 -14.211 13.086 1 91.12 418 GLN A CA 1
ATOM 3279 C C . GLN A 1 418 ? 8.469 -14.945 12.406 1 91.12 418 GLN A C 1
ATOM 3281 O O . GLN A 1 418 ? 8.555 -15.281 11.219 1 91.12 418 GLN A O 1
ATOM 3286 N N . TRP A 1 419 ? 7.465 -15.219 13.148 1 91.62 419 TRP A N 1
ATOM 3287 C CA . TRP A 1 419 ? 6.355 -15.938 12.539 1 91.62 419 TRP A CA 1
ATOM 3288 C C . TRP A 1 419 ? 5.73 -15.125 11.406 1 91.62 419 TRP A C 1
ATOM 3290 O O . TRP A 1 419 ? 5.285 -15.688 10.406 1 91.62 419 TRP A O 1
ATOM 3300 N N . GLY A 1 420 ? 5.672 -13.844 11.555 1 92.44 420 GLY A N 1
ATOM 3301 C CA . GLY A 1 420 ? 5.195 -12.992 10.477 1 92.44 420 GLY A CA 1
ATOM 3302 C C . GLY A 1 420 ? 6.027 -13.109 9.211 1 92.44 420 GLY A C 1
ATOM 3303 O O . GLY A 1 420 ? 5.48 -13.141 8.109 1 92.44 420 GLY A O 1
ATOM 3304 N N . ALA A 1 421 ? 7.301 -13.148 9.438 1 94.88 421 ALA A N 1
ATOM 3305 C CA . ALA A 1 421 ? 8.219 -13.305 8.312 1 94.88 421 ALA A CA 1
ATOM 3306 C C . ALA A 1 421 ? 8.016 -14.648 7.617 1 94.88 421 ALA A C 1
ATOM 3308 O O . ALA A 1 421 ? 7.988 -14.727 6.387 1 94.88 421 ALA A O 1
ATOM 3309 N N . ASP A 1 422 ? 7.84 -15.633 8.422 1 95.25 422 ASP A N 1
ATOM 3310 C CA . ASP A 1 422 ? 7.633 -16.984 7.891 1 95.25 422 ASP A CA 1
ATOM 3311 C C . ASP A 1 422 ? 6.336 -17.062 7.094 1 95.25 422 ASP A C 1
ATOM 3313 O O . ASP A 1 422 ? 6.285 -17.703 6.043 1 95.25 422 ASP A O 1
ATOM 3317 N N . ILE A 1 423 ? 5.332 -16.453 7.555 1 96.19 423 ILE A N 1
ATOM 3318 C CA . ILE A 1 423 ? 4.039 -16.453 6.879 1 96.19 423 ILE A CA 1
ATOM 3319 C C . ILE A 1 423 ? 4.164 -15.734 5.535 1 96.19 423 ILE A C 1
ATOM 3321 O O . ILE A 1 423 ? 3.623 -16.203 4.527 1 96.19 423 ILE A O 1
ATOM 3325 N N . HIS A 1 424 ? 4.871 -14.648 5.559 1 96.88 424 HIS A N 1
ATOM 3326 C CA . HIS A 1 424 ? 5.051 -13.898 4.316 1 96.88 424 HIS A CA 1
ATOM 3327 C C . HIS A 1 424 ? 5.812 -14.727 3.287 1 96.88 424 HIS A C 1
ATOM 3329 O O . HIS A 1 424 ? 5.414 -14.797 2.121 1 96.88 424 HIS A O 1
ATOM 3335 N N . ALA A 1 425 ? 6.891 -15.344 3.715 1 97.25 425 ALA A N 1
ATOM 3336 C CA . ALA A 1 425 ? 7.656 -16.203 2.82 1 97.25 425 ALA A CA 1
ATOM 3337 C C . ALA A 1 425 ? 6.797 -17.344 2.291 1 97.25 425 ALA A C 1
ATOM 3339 O O . ALA A 1 425 ? 6.867 -17.688 1.108 1 97.25 425 ALA A O 1
ATOM 3340 N N . GLY A 1 426 ? 6.062 -17.922 3.207 1 97.38 426 GLY A N 1
ATOM 3341 C CA . GLY A 1 426 ? 5.152 -18.969 2.795 1 97.38 426 GLY A CA 1
ATOM 3342 C C . GLY A 1 426 ? 4.113 -18.5 1.794 1 97.38 426 GLY A C 1
ATOM 3343 O O . GLY A 1 426 ? 3.854 -19.188 0.798 1 97.38 426 GLY A O 1
ATOM 3344 N N . TYR A 1 427 ? 3.531 -17.375 2.072 1 97.56 427 TYR A N 1
ATOM 3345 C CA . TYR A 1 427 ? 2.539 -16.812 1.169 1 97.56 427 TYR A CA 1
ATOM 3346 C C . TYR A 1 427 ? 3.117 -16.625 -0.229 1 97.56 427 TYR A C 1
ATOM 3348 O O . TYR A 1 427 ? 2.494 -17 -1.222 1 97.56 427 TYR A O 1
ATOM 3356 N N . ARG A 1 428 ? 4.281 -16.062 -0.304 1 97.88 428 ARG A N 1
ATOM 3357 C CA . ARG A 1 428 ? 4.941 -15.797 -1.579 1 97.88 428 ARG A CA 1
ATOM 3358 C C . ARG A 1 428 ? 5.281 -17.094 -2.297 1 97.88 428 ARG A C 1
ATOM 3360 O O . ARG A 1 428 ? 5.203 -17.172 -3.525 1 97.88 428 ARG A O 1
ATOM 3367 N N . SER A 1 429 ? 5.68 -18.062 -1.536 1 98.19 429 SER A N 1
ATOM 3368 C CA . SER A 1 429 ? 5.996 -19.359 -2.115 1 98.19 429 SER A CA 1
ATOM 3369 C C . SER A 1 429 ? 4.766 -20 -2.75 1 98.19 429 SER A C 1
ATOM 3371 O O . SER A 1 429 ? 4.816 -20.469 -3.893 1 98.19 429 SER A O 1
ATOM 3373 N N . ILE A 1 430 ? 3.705 -19.969 -2.014 1 97.56 430 ILE A N 1
ATOM 3374 C CA . ILE A 1 430 ? 2.471 -20.609 -2.449 1 97.56 430 ILE A CA 1
ATOM 3375 C C . ILE A 1 430 ? 1.911 -19.891 -3.67 1 97.56 430 ILE A C 1
ATOM 3377 O O . ILE A 1 430 ? 1.584 -20.516 -4.68 1 97.56 430 ILE A O 1
ATOM 3381 N N . THR A 1 431 ? 1.827 -18.594 -3.602 1 96.94 431 THR A N 1
ATOM 3382 C CA . THR A 1 431 ? 1.246 -17.828 -4.699 1 96.94 431 THR A CA 1
ATOM 3383 C C . THR A 1 431 ? 2.189 -17.797 -5.898 1 96.94 431 THR A C 1
ATOM 3385 O O . THR A 1 431 ? 1.741 -17.797 -7.047 1 96.94 431 THR A O 1
ATOM 3388 N N . GLY A 1 432 ? 3.494 -17.75 -5.641 1 96.88 432 GLY A N 1
ATOM 3389 C CA . GLY A 1 432 ? 4.453 -17.828 -6.734 1 96.88 432 GLY A CA 1
ATOM 3390 C C . GLY A 1 432 ? 4.367 -19.141 -7.5 1 96.88 432 GLY A C 1
ATOM 3391 O O . GLY A 1 432 ? 4.406 -19.141 -8.734 1 96.88 432 GLY A O 1
ATOM 3392 N N . THR A 1 433 ? 4.293 -20.203 -6.789 1 97.38 433 THR A N 1
ATOM 3393 C CA . THR A 1 433 ? 4.168 -21.516 -7.414 1 97.38 433 THR A CA 1
ATOM 3394 C C . THR A 1 433 ? 2.854 -21.625 -8.18 1 97.38 433 THR A C 1
ATOM 3396 O O . THR A 1 433 ? 2.822 -22.141 -9.297 1 97.38 433 THR A O 1
ATOM 3399 N N . ALA A 1 434 ? 1.772 -21.125 -7.535 1 95.75 434 ALA A N 1
ATOM 3400 C CA . ALA A 1 434 ? 0.46 -21.156 -8.172 1 95.75 434 ALA A CA 1
ATOM 3401 C C . ALA A 1 434 ? 0.47 -20.375 -9.484 1 95.75 434 ALA A C 1
ATOM 3403 O O . ALA A 1 434 ? -0.183 -20.781 -10.453 1 95.75 434 ALA A O 1
ATOM 3404 N N . ARG A 1 435 ? 1.147 -19.344 -9.57 1 94.44 435 ARG A N 1
ATOM 3405 C CA . ARG A 1 435 ? 1.228 -18.516 -10.773 1 94.44 435 ARG A CA 1
ATOM 3406 C C . ARG A 1 435 ? 1.829 -19.297 -11.938 1 94.44 435 ARG A C 1
ATOM 3408 O O . ARG A 1 435 ? 1.452 -19.078 -13.094 1 94.44 435 ARG A O 1
ATOM 3415 N N . LEU A 1 436 ? 2.787 -20.172 -11.656 1 94.25 436 LEU A N 1
ATOM 3416 C CA . LEU A 1 436 ? 3.426 -20.969 -12.695 1 94.25 436 LEU A CA 1
ATOM 3417 C C . LEU A 1 436 ? 2.404 -21.859 -13.398 1 94.25 436 LEU A C 1
ATOM 3419 O O . LEU A 1 436 ? 2.566 -22.203 -14.57 1 94.25 436 LEU A O 1
ATOM 3423 N N . SER A 1 437 ? 1.343 -22.188 -12.688 1 92.12 437 SER A N 1
ATOM 3424 C CA . SER A 1 437 ? 0.293 -23.016 -13.258 1 92.12 437 SER A CA 1
ATOM 3425 C C . SER A 1 437 ? -0.887 -22.172 -13.734 1 92.12 437 SER A C 1
ATOM 3427 O O . SER A 1 437 ? -1.951 -22.719 -14.047 1 92.12 437 SER A O 1
ATOM 3429 N N . GLY A 1 438 ? -0.833 -20.906 -13.586 1 92.25 438 GLY A N 1
ATOM 3430 C CA . GLY A 1 438 ? -1.864 -20.016 -14.102 1 92.25 438 GLY A CA 1
ATOM 3431 C C . GLY A 1 438 ? -2.949 -19.703 -13.086 1 92.25 438 GLY A C 1
ATOM 3432 O O . GLY A 1 438 ? -4.004 -19.172 -13.43 1 92.25 438 GLY A O 1
ATOM 3433 N N . GLU A 1 439 ? -2.754 -20.047 -11.906 1 93.88 439 GLU A N 1
ATOM 3434 C CA . GLU A 1 439 ? -3.721 -19.766 -10.844 1 93.88 439 GLU A CA 1
ATOM 3435 C C . GLU A 1 439 ? -3.475 -18.406 -10.219 1 93.88 439 GLU A C 1
ATOM 3437 O O . GLU A 1 439 ? -2.326 -18 -10.008 1 93.88 439 GLU A O 1
ATOM 3442 N N . THR A 1 440 ? -4.562 -17.734 -9.859 1 94.38 440 THR A N 1
ATOM 3443 C CA . THR A 1 440 ? -4.434 -16.422 -9.227 1 94.38 440 THR A CA 1
ATOM 3444 C C . THR A 1 440 ? -4.027 -16.562 -7.758 1 94.38 440 THR A C 1
ATOM 3446 O O . THR A 1 440 ? -4.32 -17.594 -7.129 1 94.38 440 THR A O 1
ATOM 3449 N N . PRO A 1 441 ? -3.346 -15.562 -7.273 1 95.62 441 PRO A N 1
ATOM 3450 C CA . PRO A 1 441 ? -2.955 -15.609 -5.859 1 95.62 441 PRO A CA 1
ATOM 3451 C C . PRO A 1 441 ? -4.145 -15.812 -4.926 1 95.62 441 PRO A C 1
ATOM 3453 O O . PRO A 1 441 ? -4.066 -16.594 -3.98 1 95.62 441 PRO A O 1
ATOM 3456 N N . TYR A 1 442 ? -5.25 -15.18 -5.164 1 95.31 442 TYR A N 1
ATOM 3457 C CA . TYR A 1 442 ? -6.418 -15.305 -4.297 1 95.31 442 TYR A CA 1
ATOM 3458 C C . TYR A 1 442 ? -6.949 -16.734 -4.309 1 95.31 442 TYR A C 1
ATOM 3460 O O . TYR A 1 442 ? -7.266 -17.297 -3.256 1 95.31 442 TYR A O 1
ATOM 3468 N N . ALA A 1 443 ? -7.055 -17.297 -5.465 1 94.25 443 ALA A N 1
ATOM 3469 C CA . ALA A 1 443 ? -7.535 -18.656 -5.582 1 94.25 443 ALA A CA 1
ATOM 3470 C C . ALA A 1 443 ? -6.609 -19.625 -4.852 1 94.25 443 ALA A C 1
ATOM 3472 O O . ALA A 1 443 ? -7.074 -20.562 -4.188 1 94.25 443 ALA A O 1
ATOM 3473 N N . ALA A 1 444 ? -5.344 -19.422 -4.992 1 95.88 444 ALA A N 1
ATOM 3474 C CA . ALA A 1 444 ? -4.355 -20.297 -4.352 1 95.88 444 ALA A CA 1
ATOM 3475 C C . ALA A 1 444 ? -4.492 -20.25 -2.832 1 95.88 444 ALA A C 1
ATOM 3477 O O . ALA A 1 444 ? -4.469 -21.297 -2.172 1 95.88 444 ALA A O 1
ATOM 3478 N N . ILE A 1 445 ? -4.652 -19.047 -2.309 1 95.75 445 ILE A N 1
ATOM 3479 C CA . ILE A 1 445 ? -4.738 -18.891 -0.86 1 95.75 445 ILE A CA 1
ATOM 3480 C C . ILE A 1 445 ? -6.074 -19.453 -0.365 1 95.75 445 ILE A C 1
ATOM 3482 O O . ILE A 1 445 ? -6.148 -20.016 0.723 1 95.75 445 ILE A O 1
ATOM 3486 N N . ARG A 1 446 ? -7.113 -19.234 -1.13 1 93.81 446 ARG A N 1
ATOM 3487 C CA . ARG A 1 446 ? -8.406 -19.812 -0.775 1 93.81 446 ARG A CA 1
ATOM 3488 C C . ARG A 1 446 ? -8.32 -21.328 -0.686 1 93.81 446 ARG A C 1
ATOM 3490 O O . ARG A 1 446 ? -8.852 -21.938 0.247 1 93.81 446 ARG A O 1
ATOM 3497 N N . ARG A 1 447 ? -7.617 -21.938 -1.588 1 94.06 447 ARG A N 1
ATOM 3498 C CA . ARG A 1 447 ? -7.422 -23.391 -1.567 1 94.06 447 ARG A CA 1
ATOM 3499 C C . ARG A 1 447 ? -6.633 -23.812 -0.335 1 94.06 447 ARG A C 1
ATOM 3501 O O . ARG A 1 447 ? -6.941 -24.844 0.282 1 94.06 447 ARG A O 1
ATOM 3508 N N . LEU A 1 448 ? -5.637 -23.047 -0.044 1 94.69 448 LEU A N 1
ATOM 3509 C CA . LEU A 1 448 ? -4.855 -23.344 1.151 1 94.69 448 LEU A CA 1
ATOM 3510 C C . LEU A 1 448 ? -5.734 -23.312 2.398 1 94.69 448 LEU A C 1
ATOM 3512 O O . LEU A 1 448 ? -5.676 -24.219 3.23 1 94.69 448 LEU A O 1
ATOM 3516 N N . VAL A 1 449 ? -6.566 -22.188 2.521 1 93 449 VAL A N 1
ATOM 3517 C CA . VAL A 1 449 ? -7.418 -22 3.689 1 93 449 VAL A CA 1
ATOM 3518 C C . VAL A 1 449 ? -8.438 -23.125 3.781 1 93 449 VAL A C 1
ATOM 3520 O O . VAL A 1 449 ? -8.75 -23.609 4.875 1 93 449 VAL A O 1
ATOM 3523 N N . ASP A 1 450 ? -8.852 -23.609 2.621 1 90.31 450 ASP A N 1
ATOM 3524 C CA . ASP A 1 450 ? -9.836 -24.672 2.566 1 90.31 450 ASP A CA 1
ATOM 3525 C C . ASP A 1 450 ? -9.195 -26.031 2.826 1 90.31 450 ASP A C 1
ATOM 3527 O O . ASP A 1 450 ? -9.891 -27.031 3.021 1 90.31 450 ASP A O 1
ATOM 3531 N N . GLY A 1 451 ? -7.91 -26.109 2.801 1 85.38 451 GLY A N 1
ATOM 3532 C CA . GLY A 1 451 ? -7.207 -27.359 3.047 1 85.38 451 GLY A CA 1
ATOM 3533 C C . GLY A 1 451 ? -7.012 -28.188 1.795 1 85.38 451 GLY A C 1
ATOM 3534 O O . GLY A 1 451 ? -6.738 -29.391 1.877 1 85.38 451 GLY A O 1
ATOM 3535 N N . ASN A 1 452 ? -7.188 -27.578 0.67 1 80.94 452 ASN A N 1
ATOM 3536 C CA . ASN A 1 452 ? -7.102 -28.297 -0.6 1 80.94 452 ASN A CA 1
ATOM 3537 C C . ASN A 1 452 ? -5.891 -27.844 -1.415 1 80.94 452 ASN A C 1
ATOM 3539 O O . ASN A 1 452 ? -5.93 -27.859 -2.646 1 80.94 452 ASN A O 1
ATOM 3543 N N . PHE A 1 453 ? -4.914 -27.516 -0.688 1 82.56 453 PHE A N 1
ATOM 3544 C CA . PHE A 1 453 ? -3.74 -27.094 -1.435 1 82.56 453 PHE A CA 1
ATOM 3545 C C . PHE A 1 453 ? -3.066 -28.266 -2.115 1 82.56 453 PHE A C 1
ATOM 3547 O O . PHE A 1 453 ? -2.859 -29.312 -1.495 1 82.56 453 PHE A O 1
ATOM 3554 N N . SER A 1 454 ? -2.971 -28.203 -3.443 1 79.25 454 SER A N 1
ATOM 3555 C CA . SER A 1 454 ? -2.26 -29.219 -4.211 1 79.25 454 SER A CA 1
ATOM 3556 C C . SER A 1 454 ? -1.367 -28.578 -5.273 1 79.25 454 SER A C 1
ATOM 3558 O O . SER A 1 454 ? -1.71 -27.547 -5.844 1 79.25 454 SER A O 1
ATOM 3560 N N . LEU A 1 455 ? -0.175 -29.094 -5.332 1 78.94 455 LEU A N 1
ATOM 3561 C CA . LEU A 1 455 ? 0.726 -28.641 -6.387 1 78.94 455 LEU A CA 1
ATOM 3562 C C . LEU A 1 455 ? 0.355 -29.266 -7.723 1 78.94 455 LEU A C 1
ATOM 3564 O O . LEU A 1 455 ? -0.055 -30.438 -7.777 1 78.94 455 LEU A O 1
ATOM 3568 N N . ALA A 1 456 ? -0.06 -28.656 -8.672 1 61.47 456 ALA A N 1
ATOM 3569 C CA . ALA A 1 456 ? -0.331 -29.266 -9.977 1 61.47 456 ALA A CA 1
ATOM 3570 C C . ALA A 1 456 ? 0.887 -30.016 -10.492 1 61.47 456 ALA A C 1
ATOM 3572 O O . ALA A 1 456 ? 2.027 -29.656 -10.195 1 61.47 456 ALA A O 1
ATOM 3573 N N . MET B 1 1 ? 62.531 14.75 -5.902 1 30.36 1 MET B N 1
ATOM 3574 C CA . MET B 1 1 ? 63.906 14.711 -5.426 1 30.36 1 MET B CA 1
ATOM 3575 C C . MET B 1 1 ? 64.625 16.047 -5.648 1 30.36 1 MET B C 1
ATOM 3577 O O . MET B 1 1 ? 64.938 16.391 -6.777 1 30.36 1 MET B O 1
ATOM 3581 N N . ILE B 1 2 ? 64.312 17.078 -4.863 1 38.38 2 ILE B N 1
ATOM 3582 C CA . ILE B 1 2 ? 65 18.359 -4.969 1 38.38 2 ILE B CA 1
ATOM 3583 C C . ILE B 1 2 ? 66.5 18.125 -4.754 1 38.38 2 ILE B C 1
ATOM 3585 O O . ILE B 1 2 ? 66.875 17.656 -3.693 1 38.38 2 ILE B O 1
ATOM 3589 N N . ARG B 1 3 ? 67.25 18.094 -5.863 1 41.34 3 ARG B N 1
ATOM 3590 C CA . ARG B 1 3 ? 68.688 18.016 -5.926 1 41.34 3 ARG B CA 1
ATOM 3591 C C . ARG B 1 3 ? 69.375 19.047 -5.008 1 41.34 3 ARG B C 1
ATOM 3593 O O . ARG B 1 3 ? 69 20.219 -5.016 1 41.34 3 ARG B O 1
ATOM 3600 N N . PRO B 1 4 ? 70.125 18.469 -4.012 1 44.94 4 PRO B N 1
ATOM 3601 C CA . PRO B 1 4 ? 70.938 19.406 -3.199 1 44.94 4 PRO B CA 1
ATOM 3602 C C . PRO B 1 4 ? 71.75 20.359 -4.047 1 44.94 4 PRO B C 1
ATOM 3604 O O . PRO B 1 4 ? 72.25 19.984 -5.105 1 44.94 4 PRO B O 1
ATOM 3607 N N . PRO B 1 5 ? 71.5 21.625 -3.984 1 47.66 5 PRO B N 1
ATOM 3608 C CA . PRO B 1 5 ? 72.375 22.531 -4.762 1 47.66 5 PRO B CA 1
ATOM 3609 C C . PRO B 1 5 ? 73.812 22.266 -4.57 1 47.66 5 PRO B C 1
ATOM 3611 O O . PRO B 1 5 ? 74.25 21.922 -3.467 1 47.66 5 PRO B O 1
ATOM 3614 N N . LEU B 1 6 ? 74.688 21.859 -5.598 1 46.59 6 LEU B N 1
ATOM 3615 C CA . LEU B 1 6 ? 76.125 21.609 -5.688 1 46.59 6 LEU B CA 1
ATOM 3616 C C . LEU B 1 6 ? 76.875 22.734 -5.016 1 46.59 6 LEU B C 1
ATOM 3618 O O . LEU B 1 6 ? 78.062 22.547 -4.664 1 46.59 6 LEU B O 1
ATOM 3622 N N . ARG B 1 7 ? 76.75 24.094 -5.336 1 56.03 7 ARG B N 1
ATOM 3623 C CA . ARG B 1 7 ? 77.625 25.156 -4.879 1 56.03 7 ARG B CA 1
ATOM 3624 C C . ARG B 1 7 ? 77.125 25.812 -3.611 1 56.03 7 ARG B C 1
ATOM 3626 O O . ARG B 1 7 ? 75.875 25.844 -3.385 1 56.03 7 ARG B O 1
ATOM 3633 N N . PRO B 1 8 ? 78.062 26.109 -2.539 1 60.84 8 PRO B N 1
ATOM 3634 C CA . PRO B 1 8 ? 77.688 26.766 -1.285 1 60.84 8 PRO B CA 1
ATOM 3635 C C . PRO B 1 8 ? 76.875 28.062 -1.505 1 60.84 8 PRO B C 1
ATOM 3637 O O . PRO B 1 8 ? 77.25 28.875 -2.357 1 60.84 8 PRO B O 1
ATOM 3640 N N . LEU B 1 9 ? 75.75 28.141 -1.154 1 68.56 9 LEU B N 1
ATOM 3641 C CA . LEU B 1 9 ? 74.812 29.266 -1.373 1 68.56 9 LEU B CA 1
ATOM 3642 C C . LEU B 1 9 ? 75.312 30.516 -0.651 1 68.56 9 LEU B C 1
ATOM 3644 O O . LEU B 1 9 ? 75.812 30.438 0.467 1 68.56 9 LEU B O 1
ATOM 3648 N N . SER B 1 10 ? 75.75 31.656 -1.412 1 76 10 SER B N 1
ATOM 3649 C CA . SER B 1 10 ? 76.125 32.938 -0.815 1 76 10 SER B CA 1
ATOM 3650 C C . SER B 1 10 ? 75.125 33.406 0.202 1 76 10 SER B C 1
ATOM 3652 O O . SER B 1 10 ? 74 32.875 0.244 1 76 10 SER B O 1
ATOM 3654 N N . ASP B 1 11 ? 75.5 34.312 1.192 1 76.25 11 ASP B N 1
ATOM 3655 C CA . ASP B 1 11 ? 74.625 34.812 2.262 1 76.25 11 ASP B CA 1
ATOM 3656 C C . ASP B 1 11 ? 73.312 35.375 1.702 1 76.25 11 ASP B C 1
ATOM 3658 O O . ASP B 1 11 ? 72.25 35.125 2.268 1 76.25 11 ASP B O 1
ATOM 3662 N N . LYS B 1 12 ? 73.375 35.969 0.554 1 77.38 12 LYS B N 1
ATOM 3663 C CA . LYS B 1 12 ? 72.188 36.531 -0.079 1 77.38 12 LYS B CA 1
ATOM 3664 C C . LYS B 1 12 ? 71.312 35.438 -0.658 1 77.38 12 LYS B C 1
ATOM 3666 O O . LYS B 1 12 ? 70.062 35.531 -0.599 1 77.38 12 LYS B O 1
ATOM 3671 N N . GLU B 1 13 ? 72 34.438 -1.103 1 77.31 13 GLU B N 1
ATOM 3672 C CA . GLU B 1 13 ? 71.25 33.312 -1.699 1 77.31 13 GLU B CA 1
ATOM 3673 C C . GLU B 1 13 ? 70.562 32.5 -0.628 1 77.31 13 GLU B C 1
ATOM 3675 O O . GLU B 1 13 ? 69.438 32 -0.839 1 77.31 13 GLU B O 1
ATOM 3680 N N . LYS B 1 14 ? 71.125 32.406 0.54 1 78.5 14 LYS B N 1
ATOM 3681 C CA . LYS B 1 14 ? 70.5 31.672 1.646 1 78.5 14 LYS B CA 1
ATOM 3682 C C . LYS B 1 14 ? 69.312 32.406 2.189 1 78.5 14 LYS B C 1
ATOM 3684 O O . LYS B 1 14 ? 68.25 31.797 2.486 1 78.5 14 LYS B O 1
ATOM 3689 N N . ASP B 1 15 ? 69.5 33.75 2.168 1 79.31 15 ASP B N 1
ATOM 3690 C CA . ASP B 1 15 ? 68.375 34.562 2.611 1 79.31 15 ASP B CA 1
ATOM 3691 C C . ASP B 1 15 ? 67.188 34.438 1.639 1 79.31 15 ASP B C 1
ATOM 3693 O O . ASP B 1 15 ? 66 34.312 2.059 1 79.31 15 ASP B O 1
ATOM 3697 N N . ALA B 1 16 ? 67.562 34.406 0.354 1 78.25 16 ALA B N 1
ATOM 3698 C CA . ALA B 1 16 ? 66.5 34.25 -0.656 1 78.25 16 ALA B CA 1
ATOM 3699 C C . ALA B 1 16 ? 65.875 32.875 -0.572 1 78.25 16 ALA B C 1
ATOM 3701 O O . ALA B 1 16 ? 64.625 32.781 -0.704 1 78.25 16 ALA B O 1
ATOM 3702 N N . LEU B 1 17 ? 66.562 31.891 -0.242 1 78.62 17 LEU B N 1
ATOM 3703 C CA . LEU B 1 17 ? 66.062 30.547 -0.151 1 78.62 17 LEU B CA 1
ATOM 3704 C C . LEU B 1 17 ? 65.188 30.391 1.096 1 78.62 17 LEU B C 1
ATOM 3706 O O . LEU B 1 17 ? 64.125 29.734 1.055 1 78.62 17 LEU B O 1
ATOM 3710 N N . ILE B 1 18 ? 65.562 31.047 2.148 1 79.25 18 ILE B N 1
ATOM 3711 C CA . ILE B 1 18 ? 64.75 31.016 3.373 1 79.25 18 ILE B CA 1
ATOM 3712 C C . ILE B 1 18 ? 63.438 31.703 3.137 1 79.25 18 ILE B C 1
ATOM 3714 O O . ILE B 1 18 ? 62.406 31.188 3.557 1 79.25 18 ILE B O 1
ATOM 3718 N N . ALA B 1 19 ? 63.594 32.812 2.408 1 77.69 19 ALA B N 1
ATOM 3719 C CA . ALA B 1 19 ? 62.344 33.531 2.123 1 77.69 19 ALA B CA 1
ATOM 3720 C C . ALA B 1 19 ? 61.438 32.75 1.189 1 77.69 19 ALA B C 1
ATOM 3722 O O . ALA B 1 19 ? 60.219 32.688 1.382 1 77.69 19 ALA B O 1
ATOM 3723 N N . GLU B 1 20 ? 62 32.062 0.222 1 77.69 20 GLU B N 1
ATOM 3724 C CA . GLU B 1 20 ? 61.25 31.25 -0.712 1 77.69 20 GLU B CA 1
ATOM 3725 C C . GLU B 1 20 ? 60.625 30.047 -0.014 1 77.69 20 GLU B C 1
ATOM 3727 O O . GLU B 1 20 ? 59.469 29.719 -0.229 1 77.69 20 GLU B O 1
ATOM 3732 N N . GLN B 1 21 ? 61.312 29.453 0.85 1 77.56 21 GLN B N 1
ATOM 3733 C CA . GLN B 1 21 ? 60.812 28.297 1.576 1 77.56 21 GLN B CA 1
ATOM 3734 C C . GLN B 1 21 ? 59.719 28.703 2.562 1 77.56 21 GLN B C 1
ATOM 3736 O O . GLN B 1 21 ? 58.719 27.984 2.742 1 77.56 21 GLN B O 1
ATOM 3741 N N . ALA B 1 22 ? 59.938 29.875 3.096 1 77.19 22 ALA B N 1
ATOM 3742 C CA . ALA B 1 22 ? 58.906 30.375 3.994 1 77.19 22 ALA B CA 1
ATOM 3743 C C . ALA B 1 22 ? 57.594 30.641 3.242 1 77.19 22 ALA B C 1
ATOM 3745 O O . ALA B 1 22 ? 56.5 30.344 3.744 1 77.19 22 ALA B O 1
ATOM 3746 N N . GLU B 1 23 ? 57.75 31.203 2.029 1 76.62 23 GLU B N 1
ATOM 3747 C CA . GLU B 1 23 ? 56.562 31.422 1.217 1 76.62 23 GLU B CA 1
ATOM 3748 C C . GLU B 1 23 ? 55.938 30.094 0.795 1 76.62 23 GLU B C 1
ATOM 3750 O O . GLU B 1 23 ? 54.719 29.953 0.81 1 76.62 23 GLU B O 1
ATOM 3755 N N . LEU B 1 24 ? 56.719 29.125 0.476 1 77.88 24 LEU B N 1
ATOM 3756 C CA . LEU B 1 24 ? 56.188 27.812 0.102 1 77.88 24 LEU B CA 1
ATOM 3757 C C . LEU B 1 24 ? 55.531 27.125 1.296 1 77.88 24 LEU B C 1
ATOM 3759 O O . LEU B 1 24 ? 54.5 26.484 1.152 1 77.88 24 LEU B O 1
ATOM 3763 N N . LEU B 1 25 ? 56.031 27.312 2.445 1 77.81 25 LEU B N 1
ATOM 3764 C CA . LEU B 1 25 ? 55.438 26.766 3.664 1 77.81 25 LEU B CA 1
ATOM 3765 C C . LEU B 1 25 ? 54.094 27.422 3.951 1 77.81 25 LEU B C 1
ATOM 3767 O O . LEU B 1 25 ? 53.156 26.75 4.348 1 77.81 25 LEU B O 1
ATOM 3771 N N . ARG B 1 26 ? 54.062 28.703 3.686 1 74.75 26 ARG B N 1
ATOM 3772 C CA . ARG B 1 26 ? 52.812 29.406 3.861 1 74.75 26 ARG B CA 1
ATOM 3773 C C . ARG B 1 26 ? 51.75 28.922 2.855 1 74.75 26 ARG B C 1
ATOM 3775 O O . ARG B 1 26 ? 50.594 28.688 3.211 1 74.75 26 ARG B O 1
ATOM 3782 N N . GLN B 1 27 ? 52.156 28.719 1.645 1 76.44 27 GLN B N 1
ATOM 3783 C CA . GLN B 1 27 ? 51.25 28.25 0.615 1 76.44 27 GLN B CA 1
ATOM 3784 C C . GLN B 1 27 ? 50.781 26.828 0.893 1 76.44 27 GLN B C 1
ATOM 3786 O O . GLN B 1 27 ? 49.594 26.5 0.78 1 76.44 27 GLN B O 1
ATOM 3791 N N . GLN B 1 28 ? 51.688 25.969 1.294 1 73.06 28 GLN B N 1
ATOM 3792 C CA . GLN B 1 28 ? 51.344 24.609 1.632 1 73.06 28 GLN B CA 1
ATOM 3793 C C . GLN B 1 28 ? 50.469 24.562 2.891 1 73.06 28 GLN B C 1
ATOM 3795 O O . GLN B 1 28 ? 49.531 23.766 2.977 1 73.06 28 GLN B O 1
ATOM 3800 N N . GLY B 1 29 ? 50.781 25.5 3.799 1 72.62 29 GLY B N 1
ATOM 3801 C CA . GLY B 1 29 ? 49.906 25.625 4.961 1 72.62 29 GLY B CA 1
ATOM 3802 C C . GLY B 1 29 ? 48.5 26.031 4.617 1 72.62 29 GLY B C 1
ATOM 3803 O O . GLY B 1 29 ? 47.531 25.469 5.137 1 72.62 29 GLY B O 1
ATOM 3804 N N . ALA B 1 30 ? 48.406 26.953 3.715 1 72.31 30 ALA B N 1
ATOM 3805 C CA . ALA B 1 30 ? 47.094 27.375 3.262 1 72.31 30 ALA B CA 1
ATOM 3806 C C . ALA B 1 30 ? 46.375 26.25 2.506 1 72.31 30 ALA B C 1
ATOM 3808 O O . ALA B 1 30 ? 45.188 26.031 2.674 1 72.31 30 ALA B O 1
ATOM 3809 N N . MET B 1 31 ? 47.125 25.5 1.737 1 73.06 31 MET B N 1
ATOM 3810 C CA . MET B 1 31 ? 46.562 24.359 1.015 1 73.06 31 MET B CA 1
ATOM 3811 C C . MET B 1 31 ? 46.156 23.266 1.979 1 73.06 31 MET B C 1
ATOM 3813 O O . MET B 1 31 ? 45.094 22.641 1.8 1 73.06 31 MET B O 1
ATOM 3817 N N . ILE B 1 32 ? 46.812 23.016 2.971 1 69.38 32 ILE B N 1
ATOM 3818 C CA . ILE B 1 32 ? 46.469 22.031 3.986 1 69.38 32 ILE B CA 1
ATOM 3819 C C . ILE B 1 32 ? 45.219 22.5 4.738 1 69.38 32 ILE B C 1
ATOM 3821 O O . ILE B 1 32 ? 44.281 21.719 4.957 1 69.38 32 ILE B O 1
ATOM 3825 N N . GLU B 1 33 ? 45.188 23.766 5.074 1 67.06 33 GLU B N 1
ATOM 3826 C CA . GLU B 1 33 ? 44 24.281 5.742 1 67.06 33 GLU B CA 1
ATOM 3827 C C . GLU B 1 33 ? 42.781 24.156 4.848 1 67.06 33 GLU B C 1
ATOM 3829 O O . GLU B 1 33 ? 41.688 23.781 5.316 1 67.06 33 GLU B O 1
ATOM 3834 N N . ASP B 1 34 ? 42.906 24.406 3.631 1 67 34 ASP B N 1
ATOM 3835 C CA . ASP B 1 34 ? 41.812 24.266 2.684 1 67 34 ASP B CA 1
ATOM 3836 C C . ASP B 1 34 ? 41.438 22.797 2.5 1 67 34 ASP B C 1
ATOM 3838 O O . ASP B 1 34 ? 40.25 22.438 2.49 1 67 34 ASP B O 1
ATOM 3842 N N . LEU B 1 35 ? 42.375 21.922 2.344 1 67.69 35 LEU B N 1
ATOM 3843 C CA . LEU B 1 35 ? 42.094 20.5 2.201 1 67.69 35 LEU B CA 1
ATOM 3844 C C . LEU B 1 35 ? 41.531 19.922 3.484 1 67.69 35 LEU B C 1
ATOM 3846 O O . LEU B 1 35 ? 40.594 19.109 3.434 1 67.69 35 LEU B O 1
ATOM 3850 N N . VAL B 1 36 ? 41.969 20.422 4.602 1 64.88 36 VAL B N 1
ATOM 3851 C CA . VAL B 1 36 ? 41.375 20.016 5.871 1 64.88 36 VAL B CA 1
ATOM 3852 C C . VAL B 1 36 ? 39.969 20.562 5.988 1 64.88 36 VAL B C 1
ATOM 3854 O O . VAL B 1 36 ? 39.062 19.859 6.422 1 64.88 36 VAL B O 1
ATOM 3857 N N . ARG B 1 37 ? 39.75 21.781 5.629 1 63.69 37 ARG B N 1
ATOM 3858 C CA . ARG B 1 37 ? 38.375 22.312 5.598 1 63.69 37 ARG B CA 1
ATOM 3859 C C . ARG B 1 37 ? 37.5 21.531 4.621 1 63.69 37 ARG B C 1
ATOM 3861 O O . ARG B 1 37 ? 36.375 21.172 4.945 1 63.69 37 ARG B O 1
ATOM 3868 N N . ARG B 1 38 ? 38.031 21.266 3.449 1 61.53 38 ARG B N 1
ATOM 3869 C CA . ARG B 1 38 ? 37.281 20.453 2.484 1 61.53 38 ARG B CA 1
ATOM 3870 C C . ARG B 1 38 ? 37.125 19.031 2.984 1 61.53 38 ARG B C 1
ATOM 3872 O O . ARG B 1 38 ? 36.062 18.438 2.82 1 61.53 38 ARG B O 1
ATOM 3879 N N . LEU B 1 39 ? 38.094 18.484 3.504 1 60 39 LEU B N 1
ATOM 3880 C CA . LEU B 1 39 ? 37.969 17.172 4.133 1 60 39 LEU B CA 1
ATOM 3881 C C . LEU B 1 39 ? 37.031 17.219 5.328 1 60 39 LEU B C 1
ATOM 3883 O O . LEU B 1 39 ? 36.219 16.297 5.52 1 60 39 LEU B O 1
ATOM 3887 N N . LYS B 1 40 ? 37.219 18.172 6.234 1 56.91 40 LYS B N 1
ATOM 3888 C CA . LYS B 1 40 ? 36.281 18.344 7.328 1 56.91 40 LYS B CA 1
ATOM 3889 C C . LYS B 1 40 ? 34.875 18.578 6.793 1 56.91 40 LYS B C 1
ATOM 3891 O O . LYS B 1 40 ? 33.906 18.016 7.312 1 56.91 40 LYS B O 1
ATOM 3896 N N . ASP B 1 41 ? 34.656 19.422 5.848 1 50.97 41 ASP B N 1
ATOM 3897 C CA . ASP B 1 41 ? 33.375 19.594 5.18 1 50.97 41 ASP B CA 1
ATOM 3898 C C . ASP B 1 41 ? 32.906 18.281 4.551 1 50.97 41 ASP B C 1
ATOM 3900 O O . ASP B 1 41 ? 31.734 17.922 4.648 1 50.97 41 ASP B O 1
ATOM 3904 N N . LEU B 1 42 ? 33.688 17.594 3.92 1 50.84 42 LEU B N 1
ATOM 3905 C CA . LEU B 1 42 ? 33.375 16.266 3.396 1 50.84 42 LEU B CA 1
ATOM 3906 C C . LEU B 1 42 ? 33.281 15.242 4.523 1 50.84 42 LEU B C 1
ATOM 3908 O O . LEU B 1 42 ? 32.438 14.352 4.504 1 50.84 42 LEU B O 1
ATOM 3912 N N . GLU B 1 43 ? 34.219 15.195 5.426 1 47.44 43 GLU B N 1
ATOM 3913 C CA . GLU B 1 43 ? 34.094 14.375 6.629 1 47.44 43 GLU B CA 1
ATOM 3914 C C . GLU B 1 43 ? 32.969 14.859 7.527 1 47.44 43 GLU B C 1
ATOM 3916 O O . GLU B 1 43 ? 32.281 14.055 8.156 1 47.44 43 GLU B O 1
ATOM 3921 N N . GLN B 1 44 ? 32.875 16.109 8.039 1 43.91 44 GLN B N 1
ATOM 3922 C CA . GLN B 1 44 ? 31.688 16.609 8.727 1 43.91 44 GLN B CA 1
ATOM 3923 C C . GLN B 1 44 ? 30.422 16.328 7.91 1 43.91 44 GLN B C 1
ATOM 3925 O O . GLN B 1 44 ? 29.359 16.094 8.469 1 43.91 44 GLN B O 1
ATOM 3930 N N . ARG B 1 45 ? 30.422 16.391 6.684 1 40.41 45 ARG B N 1
ATOM 3931 C CA . ARG B 1 45 ? 29.391 15.672 5.938 1 40.41 45 ARG B CA 1
ATOM 3932 C C . ARG B 1 45 ? 29.5 14.172 6.16 1 40.41 45 ARG B C 1
ATOM 3934 O O . ARG B 1 45 ? 28.484 13.461 6.176 1 40.41 45 ARG B O 1
ATOM 3941 N N . GLY B 1 46 ? 30.594 13.672 6.422 1 41.34 46 GLY B N 1
ATOM 3942 C CA . GLY B 1 46 ? 30.906 12.383 7.027 1 41.34 46 GLY B CA 1
ATOM 3943 C C . GLY B 1 46 ? 30.828 12.398 8.539 1 41.34 46 GLY B C 1
ATOM 3944 O O . GLY B 1 46 ? 30.531 11.375 9.164 1 41.34 46 GLY B O 1
ATOM 3945 N N . GLY B 1 47 ? 31.406 13.352 9.43 1 41.03 47 GLY B N 1
ATOM 3946 C CA . GLY B 1 47 ? 31.422 13.445 10.883 1 41.03 47 GLY B CA 1
ATOM 3947 C C . GLY B 1 47 ? 30.141 14.008 11.461 1 41.03 47 GLY B C 1
ATOM 3948 O O . GLY B 1 47 ? 30.047 14.219 12.672 1 41.03 47 GLY B O 1
ATOM 3949 N N . LYS B 1 48 ? 29.562 14.984 10.938 1 46.41 48 LYS B N 1
ATOM 3950 C CA . LYS B 1 48 ? 28.25 15.336 11.484 1 46.41 48 LYS B CA 1
ATOM 3951 C C . LYS B 1 48 ? 27.438 14.086 11.789 1 46.41 48 LYS B C 1
ATOM 3953 O O . LYS B 1 48 ? 27.5 13.102 11.055 1 46.41 48 LYS B O 1
ATOM 3958 N N . PRO B 1 49 ? 27.172 14.109 13.18 1 50.53 49 PRO B N 1
ATOM 3959 C CA . PRO B 1 49 ? 26.375 12.906 13.461 1 50.53 49 PRO B CA 1
ATOM 3960 C C . PRO B 1 49 ? 25.406 12.562 12.336 1 50.53 49 PRO B C 1
ATOM 3962 O O . PRO B 1 49 ? 24.922 13.453 11.633 1 50.53 49 PRO B O 1
ATOM 3965 N N . ARG B 1 50 ? 25.578 11.398 11.938 1 50.62 50 ARG B N 1
ATOM 3966 C CA . ARG B 1 50 ? 24.625 10.891 10.961 1 50.62 50 ARG B CA 1
ATOM 3967 C C . ARG B 1 50 ? 23.219 11.43 11.227 1 50.62 50 ARG B C 1
ATOM 3969 O O . ARG B 1 50 ? 22.719 11.352 12.352 1 50.62 50 ARG B O 1
ATOM 3976 N N . LYS B 1 51 ? 22.797 12.398 10.43 1 52.75 51 LYS B N 1
ATOM 3977 C CA . LYS B 1 51 ? 21.422 12.891 10.555 1 52.75 51 LYS B CA 1
ATOM 3978 C C . LYS B 1 51 ? 20.422 11.742 10.562 1 52.75 51 LYS B C 1
ATOM 3980 O O . LYS B 1 51 ? 20.453 10.883 9.68 1 52.75 51 LYS B O 1
ATOM 3985 N N . THR B 1 52 ? 19.891 11.484 11.719 1 51.78 52 THR B N 1
ATOM 3986 C CA . THR B 1 52 ? 18.812 10.516 11.875 1 51.78 52 THR B CA 1
ATOM 3987 C C . THR B 1 52 ? 17.469 11.227 12.023 1 51.78 52 THR B C 1
ATOM 3989 O O . THR B 1 52 ? 17.422 12.453 12.102 1 51.78 52 THR B O 1
ATOM 3992 N N . SER B 1 53 ? 16.469 10.688 11.836 1 49.78 53 SER B N 1
ATOM 3993 C CA . SER B 1 53 ? 15.141 11.258 12.047 1 49.78 53 SER B CA 1
ATOM 3994 C C . SER B 1 53 ? 15.031 11.906 13.422 1 49.78 53 SER B C 1
ATOM 3996 O O . SER B 1 53 ? 14.172 12.773 13.641 1 49.78 53 SER B O 1
ATOM 3998 N N . LYS B 1 54 ? 16.031 11.547 14.367 1 50.41 54 LYS B N 1
ATOM 3999 C CA . LYS B 1 54 ? 15.969 12.055 15.727 1 50.41 54 LYS B CA 1
ATOM 4000 C C . LYS B 1 54 ? 16.688 13.398 15.844 1 50.41 54 LYS B C 1
ATOM 4002 O O . LYS B 1 54 ? 16.391 14.195 16.734 1 50.41 54 LYS B O 1
ATOM 4007 N N . ASN B 1 55 ? 17.594 13.617 15.023 1 50.97 55 ASN B N 1
ATOM 4008 C CA . ASN B 1 55 ? 18.406 14.82 15.211 1 50.97 55 ASN B CA 1
ATOM 4009 C C . ASN B 1 55 ? 18.344 15.734 13.984 1 50.97 55 ASN B C 1
ATOM 4011 O O . ASN B 1 55 ? 19.172 16.641 13.844 1 50.97 55 ASN B O 1
ATOM 4015 N N . SER B 1 56 ? 17.531 15.234 13.039 1 52.44 56 SER B N 1
ATOM 4016 C CA . SER B 1 56 ? 17.359 16.031 11.828 1 52.44 56 SER B CA 1
ATOM 4017 C C . SER B 1 56 ? 15.891 16.078 11.406 1 52.44 56 SER B C 1
ATOM 4019 O O . SER B 1 56 ? 15.016 15.555 12.102 1 52.44 56 SER B O 1
ATOM 4021 N N . HIS B 1 57 ? 15.641 16.859 10.398 1 49.66 57 HIS B N 1
ATOM 4022 C CA . HIS B 1 57 ? 14.273 17 9.898 1 49.66 57 HIS B CA 1
ATOM 4023 C C . HIS B 1 57 ? 13.922 15.883 8.93 1 49.66 57 HIS B C 1
ATOM 4025 O O . HIS B 1 57 ? 12.93 15.977 8.203 1 49.66 57 HIS B O 1
ATOM 4031 N N . GLN B 1 58 ? 14.891 14.945 9.008 1 53.06 58 GLN B N 1
ATOM 4032 C CA . GLN B 1 58 ? 14.641 13.805 8.125 1 53.06 58 GLN B CA 1
ATOM 4033 C C . GLN B 1 58 ? 13.57 12.891 8.711 1 53.06 58 GLN B C 1
ATOM 4035 O O . GLN B 1 58 ? 13.492 12.711 9.93 1 53.06 58 GLN B O 1
ATOM 4040 N N . PRO B 1 59 ? 12.68 12.547 7.875 1 49.97 59 PRO B N 1
ATOM 4041 C CA . PRO B 1 59 ? 11.641 11.641 8.383 1 49.97 59 PRO B CA 1
ATOM 4042 C C . PRO B 1 59 ? 12.219 10.359 8.977 1 49.97 59 PRO B C 1
ATOM 4044 O O . PRO B 1 59 ? 13.297 9.914 8.57 1 49.97 59 PRO B O 1
ATOM 4047 N N . PRO B 1 60 ? 11.742 9.891 10.07 1 47.69 60 PRO B N 1
ATOM 4048 C CA . PRO B 1 60 ? 12.227 8.664 10.711 1 47.69 60 PRO B CA 1
ATOM 4049 C C . PRO B 1 60 ? 12.453 7.527 9.711 1 47.69 60 PRO B C 1
ATOM 4051 O O . PRO B 1 60 ? 13.336 6.691 9.906 1 47.69 60 PRO B O 1
ATOM 4054 N N . SER B 1 61 ? 11.719 7.508 8.695 1 48.16 61 SER B N 1
ATOM 4055 C CA . SER B 1 61 ? 11.805 6.422 7.727 1 48.16 61 SER B CA 1
ATOM 4056 C C . SER B 1 61 ? 13.148 6.445 6.996 1 48.16 61 SER B C 1
ATOM 4058 O O . SER B 1 61 ? 13.562 5.434 6.43 1 48.16 61 SER B O 1
ATOM 4060 N N . SER B 1 62 ? 13.766 7.566 7.082 1 46.56 62 SER B N 1
ATOM 4061 C CA . SER B 1 62 ? 15 7.715 6.316 1 46.56 62 SER B CA 1
ATOM 4062 C C . SER B 1 62 ? 16.203 7.219 7.109 1 46.56 62 SER B C 1
ATOM 4064 O O . SER B 1 62 ? 17.328 7.184 6.59 1 46.56 62 SER B O 1
ATOM 4066 N N . ASP B 1 63 ? 16.062 7.059 8.438 1 50.78 63 ASP B N 1
ATOM 4067 C CA . ASP B 1 63 ? 17.203 6.719 9.289 1 50.78 63 ASP B CA 1
ATOM 4068 C C . ASP B 1 63 ? 17.766 5.348 8.93 1 50.78 63 ASP B C 1
ATOM 4070 O O . ASP B 1 63 ? 18.844 4.961 9.414 1 50.78 63 ASP B O 1
ATOM 4074 N N . GLY B 1 64 ? 17.75 4.988 7.887 1 45.28 64 GLY B N 1
ATOM 4075 C CA . GLY B 1 64 ? 18.281 3.682 7.539 1 45.28 64 GLY B CA 1
ATOM 4076 C C . GLY B 1 64 ? 18.297 2.711 8.703 1 45.28 64 GLY B C 1
ATOM 4077 O O . GLY B 1 64 ? 17.969 3.082 9.828 1 45.28 64 GLY B O 1
ATOM 4078 N N . PRO B 1 65 ? 18.453 1.417 8.633 1 45.16 65 PRO B N 1
ATOM 4079 C CA . PRO B 1 65 ? 18.297 0.352 9.625 1 45.16 65 PRO B CA 1
ATOM 4080 C C . PRO B 1 65 ? 19.281 0.479 10.789 1 45.16 65 PRO B C 1
ATOM 4082 O O . PRO B 1 65 ? 19.266 -0.345 11.703 1 45.16 65 PRO B O 1
ATOM 4085 N N . GLY B 1 66 ? 20.281 1.275 10.836 1 37.31 66 GLY B N 1
ATOM 4086 C CA . GLY B 1 66 ? 21.328 1.097 11.82 1 37.31 66 GLY B CA 1
ATOM 4087 C C . GLY B 1 66 ? 21.016 1.74 13.156 1 37.31 66 GLY B C 1
ATOM 4088 O O . GLY B 1 66 ? 21.781 2.58 13.641 1 37.31 66 GLY B O 1
ATOM 4089 N N . LYS B 1 67 ? 19.812 1.969 13.469 1 39.72 67 LYS B N 1
ATOM 4090 C CA . LYS B 1 67 ? 19.703 2.51 14.82 1 39.72 67 LYS B CA 1
ATOM 4091 C C . LYS B 1 67 ? 20.422 1.616 15.828 1 39.72 67 LYS B C 1
ATOM 4093 O O . LYS B 1 67 ? 20.328 0.389 15.758 1 39.72 67 LYS B O 1
ATOM 4098 N N . GLY B 1 68 ? 21.516 2.064 16.547 1 32.19 68 GLY B N 1
ATOM 4099 C CA . GLY B 1 68 ? 22.094 1.426 17.719 1 32.19 68 GLY B CA 1
ATOM 4100 C C . GLY B 1 68 ? 21.062 0.841 18.656 1 32.19 68 GLY B C 1
ATOM 4101 O O . GLY B 1 68 ? 19.891 1.263 18.641 1 32.19 68 GLY B O 1
ATOM 4102 N N . ASN B 1 69 ? 21.297 -0.299 19.141 1 30.39 69 ASN B N 1
ATOM 4103 C CA . ASN B 1 69 ? 20.562 -1.035 20.172 1 30.39 69 ASN B CA 1
ATOM 4104 C C . ASN B 1 69 ? 20.156 -0.125 21.328 1 30.39 69 ASN B C 1
ATOM 4106 O O . ASN B 1 69 ? 21 0.499 21.969 1 30.39 69 ASN B O 1
ATOM 4110 N N . ARG B 1 70 ? 19.109 0.681 21.266 1 30.94 70 ARG B N 1
ATOM 4111 C CA . ARG B 1 70 ? 18.781 1.076 22.641 1 30.94 70 ARG B CA 1
ATOM 4112 C C . ARG B 1 70 ? 19.141 -0.024 23.625 1 30.94 70 ARG B C 1
ATOM 4114 O O . ARG B 1 70 ? 19.125 -1.208 23.281 1 30.94 70 ARG B O 1
ATOM 4121 N N . SER B 1 71 ? 19.938 0.315 24.703 1 28.97 71 SER B N 1
ATOM 4122 C CA . SER B 1 71 ? 20.188 -0.546 25.859 1 28.97 71 SER B CA 1
ATOM 4123 C C . SER B 1 71 ? 18.969 -1.414 26.172 1 28.97 71 SER B C 1
ATOM 4125 O O . SER B 1 71 ? 17.828 -1.002 25.953 1 28.97 71 SER B O 1
ATOM 4127 N N . GLY B 1 72 ? 19.125 -2.711 26.281 1 31.12 72 GLY B N 1
ATOM 4128 C CA . GLY B 1 72 ? 18.344 -3.922 26.5 1 31.12 72 GLY B CA 1
ATOM 4129 C C . GLY B 1 72 ? 17.312 -3.779 27.609 1 31.12 72 GLY B C 1
ATOM 4130 O O . GLY B 1 72 ? 16.609 -4.738 27.938 1 31.12 72 GLY B O 1
ATOM 4131 N N . GLY B 1 73 ? 17.688 -3.059 28.734 1 29.48 73 GLY B N 1
ATOM 4132 C CA . GLY B 1 73 ? 17.203 -3.621 29.984 1 29.48 73 GLY B CA 1
ATOM 4133 C C . GLY B 1 73 ? 15.68 -3.629 30.094 1 29.48 73 GLY B C 1
ATOM 4134 O O . GLY B 1 73 ? 15.117 -4.375 30.891 1 29.48 73 GLY B O 1
ATOM 4135 N N . GLY B 1 74 ? 14.984 -2.43 30.094 1 29.42 74 GLY B N 1
ATOM 4136 C CA . GLY B 1 74 ? 13.727 -2.555 30.812 1 29.42 74 GLY B CA 1
ATOM 4137 C C . GLY B 1 74 ? 12.695 -3.383 30.062 1 29.42 74 GLY B C 1
ATOM 4138 O O . GLY B 1 74 ? 12.547 -3.242 28.844 1 29.42 74 GLY B O 1
ATOM 4139 N N . GLY B 1 75 ? 12.602 -4.656 30.422 1 29.14 75 GLY B N 1
ATOM 4140 C CA . GLY B 1 75 ? 11.453 -5.469 30.078 1 29.14 75 GLY B CA 1
ATOM 4141 C C . GLY B 1 75 ? 10.188 -4.656 29.875 1 29.14 75 GLY B C 1
ATOM 4142 O O . GLY B 1 75 ? 9.812 -3.859 30.734 1 29.14 75 GLY B O 1
ATOM 4143 N N . LYS B 1 76 ? 10.031 -4.059 28.719 1 35.53 76 LYS B N 1
ATOM 4144 C CA . LYS B 1 76 ? 8.711 -3.461 28.609 1 35.53 76 LYS B CA 1
ATOM 4145 C C . LYS B 1 76 ? 7.684 -4.23 29.438 1 35.53 76 LYS B C 1
ATOM 4147 O O . LYS B 1 76 ? 7.578 -5.453 29.312 1 35.53 76 LYS B O 1
ATOM 4152 N N . LYS B 1 77 ? 7.371 -3.809 30.625 1 32.56 77 LYS B N 1
ATOM 4153 C CA . LYS B 1 77 ? 6.281 -4.402 31.391 1 32.56 77 LYS B CA 1
ATOM 4154 C C . LYS B 1 77 ? 5.156 -4.875 30.484 1 32.56 77 LYS B C 1
ATOM 4156 O O . LYS B 1 77 ? 4.781 -4.172 29.547 1 32.56 77 LYS B O 1
ATOM 4161 N N . PRO B 1 78 ? 4.977 -6.184 30.375 1 32.91 78 PRO B N 1
ATOM 4162 C CA . PRO B 1 78 ? 3.791 -6.633 29.641 1 32.91 78 PRO B CA 1
ATOM 4163 C C . PRO B 1 78 ? 2.59 -5.715 29.844 1 32.91 78 PRO B C 1
ATOM 4165 O O . PRO B 1 78 ? 2.307 -5.297 30.969 1 32.91 78 PRO B O 1
ATOM 4168 N N . ARG B 1 79 ? 2.391 -4.738 29.047 1 37.44 79 ARG B N 1
ATOM 4169 C CA . ARG B 1 79 ? 1.124 -4.07 29.312 1 37.44 79 ARG B CA 1
ATOM 4170 C C . ARG B 1 79 ? 0.117 -5.035 29.938 1 37.44 79 ARG B C 1
ATOM 4172 O O . ARG B 1 79 ? 0.118 -6.227 29.625 1 37.44 79 ARG B O 1
ATOM 4179 N N . PRO B 1 80 ? -0.375 -4.824 31.109 1 37.56 80 PRO B N 1
ATOM 4180 C CA . PRO B 1 80 ? -1.407 -5.73 31.625 1 37.56 80 PRO B CA 1
ATOM 4181 C C . PRO B 1 80 ? -2.303 -6.281 30.516 1 37.56 80 PRO B C 1
ATOM 4183 O O . PRO B 1 80 ? -2.494 -5.629 29.484 1 37.56 80 PRO B O 1
ATOM 4186 N N . SER B 1 81 ? -2.238 -7.547 30.344 1 37.28 81 SER B N 1
ATOM 4187 C CA . SER B 1 81 ? -3.148 -8.242 29.438 1 37.28 81 SER B CA 1
ATOM 4188 C C . SER B 1 81 ? -4.516 -7.562 29.406 1 37.28 81 SER B C 1
ATOM 4190 O O . SER B 1 81 ? -5.137 -7.352 30.453 1 37.28 81 SER B O 1
ATOM 4192 N N . ARG B 1 82 ? -4.676 -6.531 28.75 1 43.28 82 ARG B N 1
ATOM 4193 C CA . ARG B 1 82 ? -6.074 -6.121 28.672 1 43.28 82 ARG B CA 1
ATOM 4194 C C . ARG B 1 82 ? -7 -7.332 28.641 1 43.28 82 ARG B C 1
ATOM 4196 O O . ARG B 1 82 ? -6.648 -8.367 28.078 1 43.28 82 ARG B O 1
ATOM 4203 N N . PRO B 1 83 ? -7.898 -7.457 29.469 1 44.91 83 PRO B N 1
ATOM 4204 C CA . PRO B 1 83 ? -8.852 -8.562 29.391 1 44.91 83 PRO B CA 1
ATOM 4205 C C . PRO B 1 83 ? -9.297 -8.859 27.953 1 44.91 83 PRO B C 1
ATOM 4207 O O . PRO B 1 83 ? -9.438 -7.941 27.141 1 44.91 83 PRO B O 1
ATOM 4210 N N . GLY B 1 84 ? -8.758 -9.953 27.438 1 47.97 84 GLY B N 1
ATOM 4211 C CA . GLY B 1 84 ? -9.211 -10.414 26.141 1 47.97 84 GLY B CA 1
ATOM 4212 C C . GLY B 1 84 ? -10.68 -10.141 25.891 1 47.97 84 GLY B C 1
ATOM 4213 O O . GLY B 1 84 ? -11.516 -10.328 26.781 1 47.97 84 GLY B O 1
ATOM 4214 N N . VAL B 1 85 ? -11.031 -9.148 25.297 1 56.88 85 VAL B N 1
ATOM 4215 C CA . VAL B 1 85 ? -12.438 -8.953 24.953 1 56.88 85 VAL B CA 1
ATOM 4216 C C . VAL B 1 85 ? -12.859 -9.977 23.906 1 56.88 85 VAL B C 1
ATOM 4218 O O . VAL B 1 85 ? -12.211 -10.117 22.875 1 56.88 85 VAL B O 1
ATOM 4221 N N . SER B 1 86 ? -13.438 -11.031 24.422 1 64.56 86 SER B N 1
ATOM 4222 C CA . SER B 1 86 ? -14 -12.016 23.5 1 64.56 86 SER B CA 1
ATOM 4223 C C . SER B 1 86 ? -15.102 -11.398 22.641 1 64.56 86 SER B C 1
ATOM 4225 O O . SER B 1 86 ? -15.797 -10.477 23.078 1 64.56 86 SER B O 1
ATOM 4227 N N . ARG B 1 87 ? -15.047 -11.617 21.406 1 71.44 87 ARG B N 1
ATOM 4228 C CA . ARG B 1 87 ? -16.094 -11.141 20.516 1 71.44 87 ARG B CA 1
ATOM 4229 C C . ARG B 1 87 ? -17.469 -11.594 20.984 1 71.44 87 ARG B C 1
ATOM 4231 O O . ARG B 1 87 ? -17.688 -12.781 21.219 1 71.44 87 ARG B O 1
ATOM 4238 N N . ARG B 1 88 ? -18.281 -10.609 21.203 1 77.25 88 ARG B N 1
ATOM 4239 C CA . ARG B 1 88 ? -19.656 -10.898 21.594 1 77.25 88 ARG B CA 1
ATOM 4240 C C . ARG B 1 88 ? -20.438 -11.484 20.422 1 77.25 88 ARG B C 1
ATOM 4242 O O . ARG B 1 88 ? -20.125 -11.219 19.266 1 77.25 88 ARG B O 1
ATOM 4249 N N . LEU B 1 89 ? -21.344 -12.422 20.797 1 84.88 89 LEU B N 1
ATOM 4250 C CA . LEU B 1 89 ? -22.234 -12.977 19.797 1 84.88 89 LEU B CA 1
ATOM 4251 C C . LEU B 1 89 ? -23.047 -11.867 19.125 1 84.88 89 LEU B C 1
ATOM 4253 O O . LEU B 1 89 ? -23.406 -10.883 19.766 1 84.88 89 LEU B O 1
ATOM 4257 N N . ALA B 1 90 ? -23.188 -11.977 17.828 1 87.25 90 ALA B N 1
ATOM 4258 C CA . ALA B 1 90 ? -23.969 -10.992 17.094 1 87.25 90 ALA B CA 1
ATOM 4259 C C . ALA B 1 90 ? -25.391 -10.906 17.641 1 87.25 90 ALA B C 1
ATOM 4261 O O . ALA B 1 90 ? -25.984 -11.922 18.016 1 87.25 90 ALA B O 1
ATOM 4262 N N . GLU B 1 91 ? -25.938 -9.734 17.719 1 84.81 91 GLU B N 1
ATOM 4263 C CA . GLU B 1 91 ? -27.297 -9.547 18.219 1 84.81 91 GLU B CA 1
ATOM 4264 C C . GLU B 1 91 ? -28.328 -10.195 17.281 1 84.81 91 GLU B C 1
ATOM 4266 O O . GLU B 1 91 ? -29.25 -10.852 17.734 1 84.81 91 GLU B O 1
ATOM 4271 N N . THR B 1 92 ? -28.062 -10.023 15.977 1 88.88 92 THR B N 1
ATOM 4272 C CA . THR B 1 92 ? -28.984 -10.57 14.984 1 88.88 92 THR B CA 1
ATOM 4273 C C . THR B 1 92 ? -28.234 -11.375 13.93 1 88.88 92 THR B C 1
ATOM 4275 O O . THR B 1 92 ? -27.812 -10.828 12.906 1 88.88 92 THR B O 1
ATOM 4278 N N . PRO B 1 93 ? -28.203 -12.727 14.242 1 92.25 93 PRO B N 1
ATOM 4279 C CA . PRO B 1 93 ? -27.547 -13.547 13.219 1 92.25 93 PRO B CA 1
ATOM 4280 C C . PRO B 1 93 ? -28.391 -13.68 11.953 1 92.25 93 PRO B C 1
ATOM 4282 O O . PRO B 1 93 ? -29.625 -13.57 12.008 1 92.25 93 PRO B O 1
ATOM 4285 N N . ASN B 1 94 ? -27.766 -13.781 10.828 1 92.94 94 ASN B N 1
ATOM 4286 C CA . ASN B 1 94 ? -28.469 -13.945 9.562 1 92.94 94 ASN B CA 1
ATOM 4287 C C . ASN B 1 94 ? -29.109 -15.32 9.453 1 92.94 94 ASN B C 1
ATOM 4289 O O . ASN B 1 94 ? -30.203 -15.461 8.883 1 92.94 94 ASN B O 1
ATOM 4293 N N . ARG B 1 95 ? -28.297 -16.312 9.898 1 93.69 95 ARG B N 1
ATOM 4294 C CA . ARG B 1 95 ? -28.766 -17.703 9.875 1 93.69 95 ARG B CA 1
ATOM 4295 C C . ARG B 1 95 ? -28.422 -18.406 11.18 1 93.69 95 ARG B C 1
ATOM 4297 O O . ARG B 1 95 ? -27.453 -18.062 11.844 1 93.69 95 ARG B O 1
ATOM 4304 N N . THR B 1 96 ? -29.344 -19.312 11.531 1 94.88 96 THR B N 1
ATOM 4305 C CA . THR B 1 96 ? -29.078 -20.156 12.695 1 94.88 96 THR B CA 1
ATOM 4306 C C . THR B 1 96 ? -29.062 -21.641 12.297 1 94.88 96 THR B C 1
ATOM 4308 O O . THR B 1 96 ? -29.969 -22.109 11.602 1 94.88 96 THR B O 1
ATOM 4311 N N . GLU B 1 97 ? -27.984 -22.25 12.602 1 94.69 97 GLU B N 1
ATOM 4312 C CA . GLU B 1 97 ? -27.844 -23.688 12.32 1 94.69 97 GLU B CA 1
ATOM 4313 C C . GLU B 1 97 ? -27.766 -24.5 13.609 1 94.69 97 GLU B C 1
ATOM 4315 O O . GLU B 1 97 ? -26.797 -24.359 14.367 1 94.69 97 GLU B O 1
ATOM 4320 N N . ARG B 1 98 ? -28.734 -25.359 13.828 1 95.06 98 ARG B N 1
ATOM 4321 C CA . ARG B 1 98 ? -28.766 -26.234 14.992 1 95.06 98 ARG B CA 1
ATOM 4322 C C . ARG B 1 98 ? -28.156 -27.594 14.656 1 95.06 98 ARG B C 1
ATOM 4324 O O . ARG B 1 98 ? -28.594 -28.266 13.711 1 95.06 98 ARG B O 1
ATOM 4331 N N . VAL B 1 99 ? -27.125 -27.969 15.414 1 95.19 99 VAL B N 1
ATOM 4332 C CA . VAL B 1 99 ? -26.453 -29.25 15.195 1 95.19 99 VAL B CA 1
ATOM 4333 C C . VAL B 1 99 ? -26.828 -30.219 16.328 1 95.19 99 VAL B C 1
ATOM 4335 O O . VAL B 1 99 ? -26.547 -29.953 17.5 1 95.19 99 VAL B O 1
ATOM 4338 N N . PHE B 1 100 ? -27.359 -31.328 15.898 1 95.12 100 PHE B N 1
ATOM 4339 C CA . PHE B 1 100 ? -27.812 -32.312 16.875 1 95.12 100 PHE B CA 1
ATOM 4340 C C . PHE B 1 100 ? -26.828 -33.469 16.953 1 95.12 100 PHE B C 1
ATOM 4342 O O . PHE B 1 100 ? -26.188 -33.812 15.961 1 95.12 100 PHE B O 1
ATOM 4349 N N . ALA B 1 101 ? -26.75 -33.938 18.141 1 94.75 101 ALA B N 1
ATOM 4350 C CA . ALA B 1 101 ? -25.906 -35.125 18.344 1 94.75 101 ALA B CA 1
ATOM 4351 C C . ALA B 1 101 ? -26.641 -36.406 17.953 1 94.75 101 ALA B C 1
ATOM 4353 O O . ALA B 1 101 ? -27.828 -36.531 18.219 1 94.75 101 ALA B O 1
ATOM 4354 N N . SER B 1 102 ? -25.891 -37.219 17.266 1 93.75 102 SER B N 1
ATOM 4355 C CA . SER B 1 102 ? -26.469 -38.5 16.891 1 93.75 102 SER B CA 1
ATOM 4356 C C . SER B 1 102 ? -26 -39.625 17.797 1 93.75 102 SER B C 1
ATOM 4358 O O . SER B 1 102 ? -26.688 -40.625 17.953 1 93.75 102 SER B O 1
ATOM 4360 N N . GLU B 1 103 ? -24.812 -39.344 18.359 1 94.25 103 GLU B N 1
ATOM 4361 C CA . GLU B 1 103 ? -24.219 -40.375 19.203 1 94.25 103 GLU B CA 1
ATOM 4362 C C . GLU B 1 103 ? -23.609 -39.781 20.469 1 94.25 103 GLU B C 1
ATOM 4364 O O . GLU B 1 103 ? -23.125 -38.625 20.453 1 94.25 103 GLU B O 1
ATOM 4369 N N . CYS B 1 104 ? -23.766 -40.562 21.594 1 93.88 104 CYS B N 1
ATOM 4370 C CA . CYS B 1 104 ? -23.109 -40.188 22.828 1 93.88 104 CYS B CA 1
ATOM 4371 C C . CYS B 1 104 ? -21.609 -40.406 22.734 1 93.88 104 CYS B C 1
ATOM 4373 O O . CYS B 1 104 ? -21.156 -41.5 22.391 1 93.88 104 CYS B O 1
ATOM 4375 N N . ARG B 1 105 ? -20.828 -39.344 23.062 1 89.5 105 ARG B N 1
ATOM 4376 C CA . ARG B 1 105 ? -19.375 -39.438 22.953 1 89.5 105 ARG B CA 1
ATOM 4377 C C . ARG B 1 105 ? -18.812 -40.406 23.984 1 89.5 105 ARG B C 1
ATOM 4379 O O . ARG B 1 105 ? -17.688 -40.875 23.828 1 89.5 105 ARG B O 1
ATOM 4386 N N . HIS B 1 106 ? -19.594 -40.812 24.984 1 91 106 HIS B N 1
ATOM 4387 C CA . HIS B 1 106 ? -19.109 -41.625 26.094 1 91 106 HIS B CA 1
ATOM 4388 C C . HIS B 1 106 ? -19.438 -43.094 25.875 1 91 106 HIS B C 1
ATOM 4390 O O . HIS B 1 106 ? -18.562 -43.969 26 1 91 106 HIS B O 1
ATOM 4396 N N . CYS B 1 107 ? -20.688 -43.5 25.625 1 94 107 CYS B N 1
ATOM 4397 C CA . CYS B 1 107 ? -21.078 -44.875 25.484 1 94 107 CYS B CA 1
ATOM 4398 C C . CYS B 1 107 ? -21.422 -45.219 24.047 1 94 107 CYS B C 1
ATOM 4400 O O . CYS B 1 107 ? -21.719 -46.375 23.719 1 94 107 CYS B O 1
ATOM 4402 N N . HIS B 1 108 ? -21.438 -44.25 23.125 1 93.12 108 HIS B N 1
ATOM 4403 C CA . HIS B 1 108 ? -21.656 -44.375 21.688 1 93.12 108 HIS B CA 1
ATOM 4404 C C . HIS B 1 108 ? -23.094 -44.812 21.406 1 93.12 108 HIS B C 1
ATOM 4406 O O . HIS B 1 108 ? -23.406 -45.281 20.312 1 93.12 108 HIS B O 1
ATOM 4412 N N . ALA B 1 109 ? -23.922 -44.688 22.422 1 92.94 109 ALA B N 1
ATOM 4413 C CA . ALA B 1 109 ? -25.344 -45 22.219 1 92.94 109 ALA B CA 1
ATOM 4414 C C . ALA B 1 109 ? -26 -43.938 21.344 1 92.94 109 ALA B C 1
ATOM 4416 O O . ALA B 1 109 ? -25.547 -42.812 21.297 1 92.94 109 ALA B O 1
ATOM 4417 N N . ASP B 1 110 ? -27.078 -44.312 20.625 1 94.19 110 ASP B N 1
ATOM 4418 C CA . ASP B 1 110 ? -27.844 -43.406 19.781 1 94.19 110 ASP B CA 1
ATOM 4419 C C . ASP B 1 110 ? -28.656 -42.438 20.641 1 94.19 110 ASP B C 1
ATOM 4421 O O . ASP B 1 110 ? -29.5 -42.844 21.438 1 94.19 110 ASP B O 1
ATOM 4425 N N . VAL B 1 111 ? -28.359 -41.125 20.5 1 93.75 111 VAL B N 1
ATOM 4426 C CA . VAL B 1 111 ? -29.016 -40.125 21.328 1 93.75 111 VAL B CA 1
ATOM 4427 C C . VAL B 1 111 ? -29.906 -39.25 20.438 1 93.75 111 VAL B C 1
ATOM 4429 O O . VAL B 1 111 ? -30.375 -38.188 20.875 1 93.75 111 VAL B O 1
ATOM 4432 N N . SER B 1 112 ? -30.125 -39.625 19.172 1 91.38 112 SER B N 1
ATOM 4433 C CA . SER B 1 112 ? -30.922 -38.844 18.234 1 91.38 112 SER B CA 1
ATOM 4434 C C . SER B 1 112 ? -32.375 -38.719 18.703 1 91.38 112 SER B C 1
ATOM 4436 O O . SER B 1 112 ? -33.031 -37.75 18.391 1 91.38 112 SER B O 1
ATOM 4438 N N . GLY B 1 113 ? -32.844 -39.625 19.531 1 89.5 113 GLY B N 1
ATOM 4439 C CA . GLY B 1 113 ? -34.219 -39.625 20 1 89.5 113 GLY B CA 1
ATOM 4440 C C . GLY B 1 113 ? -34.406 -38.938 21.328 1 89.5 113 GLY B C 1
ATOM 4441 O O . GLY B 1 113 ? -35.531 -38.688 21.766 1 89.5 113 GLY B O 1
ATOM 4442 N N . LEU B 1 114 ? -33.344 -38.594 21.969 1 92.38 114 LEU B N 1
ATOM 4443 C CA . LEU B 1 114 ? -33.406 -37.938 23.266 1 92.38 114 LEU B CA 1
ATOM 4444 C C . LEU B 1 114 ? -33.594 -36.438 23.125 1 92.38 114 LEU B C 1
ATOM 4446 O O . LEU B 1 114 ? -33.281 -35.875 22.078 1 92.38 114 LEU B O 1
ATOM 4450 N N . SER B 1 115 ? -34.281 -35.812 24.203 1 92.12 115 SER B N 1
ATOM 4451 C CA . SER B 1 115 ? -34.438 -34.375 24.203 1 92.12 115 SER B CA 1
ATOM 4452 C C . SER B 1 115 ? -33.062 -33.656 24.328 1 92.12 115 SER B C 1
ATOM 4454 O O . SER B 1 115 ? -32.281 -34 25.203 1 92.12 115 SER B O 1
ATOM 4456 N N . GLN B 1 116 ? -32.844 -32.812 23.344 1 95.19 116 GLN B N 1
ATOM 4457 C CA . GLN B 1 116 ? -31.594 -32.062 23.344 1 95.19 116 GLN B CA 1
ATOM 4458 C C . GLN B 1 116 ? -31.859 -30.562 23.469 1 95.19 116 GLN B C 1
ATOM 4460 O O . GLN B 1 116 ? -32.844 -30.047 22.938 1 95.19 116 GLN B O 1
ATOM 4465 N N . HIS B 1 117 ? -31.031 -29.891 24.312 1 94.44 117 HIS B N 1
ATOM 4466 C CA . HIS B 1 117 ? -31.062 -28.438 24.484 1 94.44 117 HIS B CA 1
ATOM 4467 C C . HIS B 1 117 ? -29.75 -27.797 24.062 1 94.44 117 HIS B C 1
ATOM 4469 O O . HIS B 1 117 ? -28.75 -28.5 23.875 1 94.44 117 HIS B O 1
ATOM 4475 N N . VAL B 1 118 ? -29.781 -26.438 23.938 1 95.25 118 VAL B N 1
ATOM 4476 C CA . VAL B 1 118 ? -28.578 -25.719 23.5 1 95.25 118 VAL B CA 1
ATOM 4477 C C . VAL B 1 118 ? -27.516 -25.797 24.594 1 95.25 118 VAL B C 1
ATOM 4479 O O . VAL B 1 118 ? -27.75 -25.375 25.719 1 95.25 118 VAL B O 1
ATOM 4482 N N . ARG B 1 119 ? -26.391 -26.375 24.234 1 92.94 119 ARG B N 1
ATOM 4483 C CA . ARG B 1 119 ? -25.281 -26.484 25.188 1 92.94 119 ARG B CA 1
ATOM 4484 C C . ARG B 1 119 ? -24.219 -25.438 24.906 1 92.94 119 ARG B C 1
ATOM 4486 O O . ARG B 1 119 ? -23.531 -24.984 25.828 1 92.94 119 ARG B O 1
ATOM 4493 N N . CYS B 1 120 ? -24.062 -25.219 23.672 1 92.5 120 CYS B N 1
ATOM 4494 C CA . CYS B 1 120 ? -23.031 -24.266 23.266 1 92.5 120 CYS B CA 1
ATOM 4495 C C . CYS B 1 120 ? -23.469 -23.469 22.031 1 92.5 120 CYS B C 1
ATOM 4497 O O . CYS B 1 120 ? -24.125 -24.031 21.141 1 92.5 120 CYS B O 1
ATOM 4499 N N . ARG B 1 121 ? -23.266 -22.125 22.156 1 92.81 121 ARG B N 1
ATOM 4500 C CA . ARG B 1 121 ? -23.562 -21.281 21.016 1 92.81 121 ARG B CA 1
ATOM 4501 C C . ARG B 1 121 ? -22.328 -20.469 20.609 1 92.81 121 ARG B C 1
ATOM 4503 O O . ARG B 1 121 ? -21.578 -20 21.469 1 92.81 121 ARG B O 1
ATOM 4510 N N . TYR B 1 122 ? -22.062 -20.438 19.25 1 92.75 122 TYR B N 1
ATOM 4511 C CA . TYR B 1 122 ? -21.016 -19.562 18.75 1 92.75 122 TYR B CA 1
ATOM 4512 C C . TYR B 1 122 ? -21.328 -19.062 17.344 1 92.75 122 TYR B C 1
ATOM 4514 O O . TYR B 1 122 ? -22.219 -19.609 16.672 1 92.75 122 TYR B O 1
ATOM 4522 N N . ASP B 1 123 ? -20.734 -18.031 16.922 1 93.56 123 ASP B N 1
ATOM 4523 C CA . ASP B 1 123 ? -21 -17.422 15.625 1 93.56 123 ASP B CA 1
ATOM 4524 C C . ASP B 1 123 ? -19.891 -17.75 14.633 1 93.56 123 ASP B C 1
ATOM 4526 O O . ASP B 1 123 ? -18.719 -17.828 15 1 93.56 123 ASP B O 1
ATOM 4530 N N . HIS B 1 124 ? -20.344 -18.031 13.477 1 93.75 124 HIS B N 1
ATOM 4531 C CA . HIS B 1 124 ? -19.469 -18.141 12.32 1 93.75 124 HIS B CA 1
ATOM 4532 C C . HIS B 1 124 ? -19.75 -17.016 11.32 1 93.75 124 HIS B C 1
ATOM 4534 O O . HIS B 1 124 ? -20.875 -16.859 10.867 1 93.75 124 HIS B O 1
ATOM 4540 N N . ILE B 1 125 ? -18.719 -16.203 11.055 1 94 125 ILE B N 1
ATOM 4541 C CA . ILE B 1 125 ? -18.891 -15.031 10.188 1 94 125 ILE B CA 1
ATOM 4542 C C . ILE B 1 125 ? -18.078 -15.219 8.914 1 94 125 ILE B C 1
ATOM 4544 O O . ILE B 1 125 ? -16.891 -15.547 8.969 1 94 125 ILE B O 1
ATOM 4548 N N . ASP B 1 126 ? -18.672 -15.016 7.785 1 93.44 126 ASP B N 1
ATOM 4549 C CA . ASP B 1 126 ? -17.969 -15.086 6.516 1 93.44 126 ASP B CA 1
ATOM 4550 C C . ASP B 1 126 ? -18.578 -14.141 5.484 1 93.44 126 ASP B C 1
ATOM 4552 O O . ASP B 1 126 ? -19.641 -13.562 5.723 1 93.44 126 ASP B O 1
ATOM 4556 N N . LEU B 1 127 ? -17.859 -13.906 4.438 1 90.69 127 LEU B N 1
ATOM 4557 C CA . LEU B 1 127 ? -18.344 -13.047 3.357 1 90.69 127 LEU B CA 1
ATOM 4558 C C . LEU B 1 127 ? -18.938 -13.883 2.223 1 90.69 127 LEU B C 1
ATOM 4560 O O . LEU B 1 127 ? -18.391 -14.93 1.863 1 90.69 127 LEU B O 1
ATOM 4564 N N . PRO B 1 128 ? -20.062 -13.484 1.821 1 87.19 128 PRO B N 1
ATOM 4565 C CA . PRO B 1 128 ? -20.594 -14.141 0.62 1 87.19 128 PRO B CA 1
ATOM 4566 C C . PRO B 1 128 ? -19.75 -13.859 -0.623 1 87.19 128 PRO B C 1
ATOM 4568 O O . PRO B 1 128 ? -18.938 -12.922 -0.625 1 87.19 128 PRO B O 1
ATOM 4571 N N . PRO B 1 129 ? -19.875 -14.773 -1.618 1 83.19 129 PRO B N 1
ATOM 4572 C CA . PRO B 1 129 ? -19.172 -14.445 -2.861 1 83.19 129 PRO B CA 1
ATOM 4573 C C . PRO B 1 129 ? -19.562 -13.086 -3.424 1 83.19 129 PRO B C 1
ATOM 4575 O O . PRO B 1 129 ? -20.75 -12.75 -3.453 1 83.19 129 PRO B O 1
ATOM 4578 N N . ILE B 1 130 ? -18.609 -12.297 -3.682 1 86.31 130 ILE B N 1
ATOM 4579 C CA . ILE B 1 130 ? -18.844 -10.945 -4.184 1 86.31 130 ILE B CA 1
ATOM 4580 C C . ILE B 1 130 ? -18.859 -10.961 -5.711 1 86.31 130 ILE B C 1
ATOM 4582 O O . ILE B 1 130 ? -17.844 -11.258 -6.34 1 86.31 130 ILE B O 1
ATOM 4586 N N . GLN B 1 131 ? -19.984 -10.719 -6.266 1 89.06 131 GLN B N 1
ATOM 4587 C CA . GLN B 1 131 ? -20.125 -10.664 -7.719 1 89.06 131 GLN B CA 1
ATOM 4588 C C . GLN B 1 131 ? -20.797 -9.375 -8.164 1 89.06 131 GLN B C 1
ATOM 4590 O O . GLN B 1 131 ? -21.734 -8.906 -7.508 1 89.06 131 GLN B O 1
ATOM 4595 N N . PRO B 1 132 ? -20.266 -8.859 -9.219 1 92.31 132 PRO B N 1
ATOM 4596 C CA . PRO B 1 132 ? -20.922 -7.652 -9.719 1 92.31 132 PRO B CA 1
ATOM 4597 C C . PRO B 1 132 ? -22.312 -7.926 -10.266 1 92.31 132 PRO B C 1
ATOM 4599 O O . PRO B 1 132 ? -22.609 -9.039 -10.719 1 92.31 132 PRO B O 1
ATOM 4602 N N . VAL B 1 133 ? -23.141 -6.98 -10.195 1 93.69 133 VAL B N 1
ATOM 4603 C CA . VAL B 1 133 ? -24.484 -7.035 -10.758 1 93.69 133 VAL B CA 1
ATOM 4604 C C . VAL B 1 133 ? -24.531 -6.234 -12.055 1 93.69 133 VAL B C 1
ATOM 4606 O O . VAL B 1 133 ? -24.281 -5.023 -12.055 1 93.69 133 VAL B O 1
ATOM 4609 N N . VAL B 1 134 ? -24.828 -6.949 -13.125 1 94.5 134 VAL B N 1
ATOM 4610 C CA . VAL B 1 134 ? -24.922 -6.309 -14.43 1 94.5 134 VAL B CA 1
ATOM 4611 C C . VAL B 1 134 ? -26.375 -6.035 -14.766 1 94.5 134 VAL B C 1
ATOM 4613 O O . VAL B 1 134 ? -27.188 -6.961 -14.852 1 94.5 134 VAL B O 1
ATOM 4616 N N . THR B 1 135 ? -26.703 -4.793 -14.922 1 94.81 135 THR B N 1
ATOM 4617 C CA . THR B 1 135 ? -28.047 -4.375 -15.352 1 94.81 135 THR B CA 1
ATOM 4618 C C . THR B 1 135 ? -28.016 -3.879 -16.797 1 94.81 135 THR B C 1
ATOM 4620 O O . THR B 1 135 ? -27.328 -2.9 -17.109 1 94.81 135 THR B O 1
ATOM 4623 N N . ARG B 1 136 ? -28.719 -4.59 -17.672 1 95.56 136 ARG B N 1
ATOM 4624 C CA . ARG B 1 136 ? -28.875 -4.145 -19.047 1 95.56 136 ARG B CA 1
ATOM 4625 C C . ARG B 1 136 ? -29.984 -3.102 -19.172 1 95.56 136 ARG B C 1
ATOM 4627 O O . ARG B 1 136 ? -31.125 -3.361 -18.797 1 95.56 136 ARG B O 1
ATOM 4634 N N . VAL B 1 137 ? -29.609 -1.944 -19.594 1 94.81 137 VAL B N 1
ATOM 4635 C CA . VAL B 1 137 ? -30.578 -0.883 -19.797 1 94.81 137 VAL B CA 1
ATOM 4636 C C . VAL B 1 137 ? -30.938 -0.797 -21.281 1 94.81 137 VAL B C 1
ATOM 4638 O O . VAL B 1 137 ? -30.047 -0.626 -22.125 1 94.81 137 VAL B O 1
ATOM 4641 N N . GLU B 1 138 ? -32.188 -0.974 -21.516 1 95.19 138 GLU B N 1
ATOM 4642 C CA . GLU B 1 138 ? -32.688 -0.847 -22.875 1 95.19 138 GLU B CA 1
ATOM 4643 C C . GLU B 1 138 ? -33.531 0.407 -23.047 1 95.19 138 GLU B C 1
ATOM 4645 O O . GLU B 1 138 ? -34.594 0.516 -22.438 1 95.19 138 GLU B O 1
ATOM 4650 N N . LEU B 1 139 ? -32.969 1.312 -23.875 1 95.31 139 LEU B N 1
ATOM 4651 C CA . LEU B 1 139 ? -33.75 2.521 -24.172 1 95.31 139 LEU B CA 1
ATOM 4652 C C . LEU B 1 139 ? -34.688 2.295 -25.344 1 95.31 139 LEU B C 1
ATOM 4654 O O . LEU B 1 139 ? -34.25 2.055 -26.469 1 95.31 139 LEU B O 1
ATOM 4658 N N . MET B 1 140 ? -35.938 2.449 -24.969 1 95.75 140 MET B N 1
ATOM 4659 C CA . MET B 1 140 ? -36.969 2.199 -25.984 1 95.75 140 MET B CA 1
ATOM 4660 C C . MET B 1 140 ? -37.281 3.471 -26.75 1 95.75 140 MET B C 1
ATOM 4662 O O . MET B 1 140 ? -37.031 4.578 -26.281 1 95.75 140 MET B O 1
ATOM 4666 N N . GLY B 1 141 ? -37.656 3.266 -28.031 1 94.31 141 GLY B N 1
ATOM 4667 C CA . GLY B 1 141 ? -38.031 4.375 -28.891 1 94.31 141 GLY B CA 1
ATOM 4668 C C . GLY B 1 141 ? -38.844 3.953 -30.078 1 94.31 141 GLY B C 1
ATOM 4669 O O . GLY B 1 141 ? -39.219 2.787 -30.188 1 94.31 141 GLY B O 1
ATOM 4670 N N . GLY B 1 142 ? -39.219 4.98 -30.906 1 93.62 142 GLY B N 1
ATOM 4671 C CA . GLY B 1 142 ? -40.062 4.77 -32.094 1 93.62 142 GLY B CA 1
ATOM 4672 C C . GLY B 1 142 ? -40.188 6.012 -32.938 1 93.62 142 GLY B C 1
ATOM 4673 O O . GLY B 1 142 ? -39.312 6.859 -32.969 1 93.62 142 GLY B O 1
ATOM 4674 N N . ARG B 1 143 ? -41.188 5.891 -33.719 1 93.94 143 ARG B N 1
ATOM 4675 C CA . ARG B 1 143 ? -41.5 7.027 -34.562 1 93.94 143 ARG B CA 1
ATOM 4676 C C . ARG B 1 143 ? -42.719 7.773 -34.062 1 93.94 143 ARG B C 1
ATOM 4678 O O . ARG B 1 143 ? -43.781 7.172 -33.875 1 93.94 143 ARG B O 1
ATOM 4685 N N . CYS B 1 144 ? -42.5 9.016 -33.875 1 94.19 144 CYS B N 1
ATOM 4686 C CA . CYS B 1 144 ? -43.594 9.852 -33.406 1 94.19 144 CYS B CA 1
ATOM 4687 C C . CYS B 1 144 ? -44.531 10.219 -34.562 1 94.19 144 CYS B C 1
ATOM 4689 O O . CYS B 1 144 ? -44.188 10.055 -35.719 1 94.19 144 CYS B O 1
ATOM 4691 N N . ARG B 1 145 ? -45.719 10.773 -34.25 1 91.56 145 ARG B N 1
ATOM 4692 C CA . ARG B 1 145 ? -46.688 11.242 -35.25 1 91.56 145 ARG B CA 1
ATOM 4693 C C . ARG B 1 145 ? -46.156 12.469 -35.969 1 91.56 145 ARG B C 1
ATOM 4695 O O . ARG B 1 145 ? -46.594 12.766 -37.094 1 91.56 145 ARG B O 1
ATOM 4702 N N . CYS B 1 146 ? -45.281 13.086 -35.344 1 93.75 146 CYS B N 1
ATOM 4703 C CA . CYS B 1 146 ? -44.656 14.242 -36 1 93.75 146 CYS B CA 1
ATOM 4704 C C . CYS B 1 146 ? -43.688 13.812 -37.062 1 93.75 146 CYS B C 1
ATOM 4706 O O . CYS B 1 146 ? -43.156 14.648 -37.812 1 93.75 146 CYS B O 1
ATOM 4708 N N . GLY B 1 147 ? -43.375 12.57 -37.156 1 92.19 147 GLY B N 1
ATOM 4709 C CA . GLY B 1 147 ? -42.531 12.023 -38.188 1 92.19 147 GLY B CA 1
ATOM 4710 C C . GLY B 1 147 ? -41.094 11.797 -37.719 1 92.19 147 GLY B C 1
ATOM 4711 O O . GLY B 1 147 ? -40.312 11.156 -38.406 1 92.19 147 GLY B O 1
ATOM 4712 N N . LYS B 1 148 ? -40.75 12.281 -36.625 1 93.81 148 LYS B N 1
ATOM 4713 C CA . LYS B 1 148 ? -39.375 12.18 -36.125 1 93.81 148 LYS B CA 1
ATOM 4714 C C . LYS B 1 148 ? -39.188 10.969 -35.219 1 93.81 148 LYS B C 1
ATOM 4716 O O . LYS B 1 148 ? -40.156 10.453 -34.688 1 93.81 148 LYS B O 1
ATOM 4721 N N . ARG B 1 149 ? -37.969 10.469 -35.125 1 94.06 149 ARG B N 1
ATOM 4722 C CA . ARG B 1 149 ? -37.656 9.367 -34.219 1 94.06 149 ARG B CA 1
ATOM 4723 C C . ARG B 1 149 ? -37.406 9.867 -32.812 1 94.06 149 ARG B C 1
ATOM 4725 O O . ARG B 1 149 ? -36.844 10.945 -32.594 1 94.06 149 ARG B O 1
ATOM 4732 N N . PHE B 1 150 ? -38 9.117 -31.859 1 92.88 150 PHE B N 1
ATOM 4733 C CA . PHE B 1 150 ? -37.781 9.453 -30.453 1 92.88 150 PHE B CA 1
ATOM 4734 C C . PHE B 1 150 ? -37.156 8.281 -29.703 1 92.88 150 PHE B C 1
ATOM 4736 O O . PHE B 1 150 ? -37.188 7.145 -30.172 1 92.88 150 PHE B O 1
ATOM 4743 N N . ARG B 1 151 ? -36.375 8.555 -28.578 1 94.38 151 ARG B N 1
ATOM 4744 C CA . ARG B 1 151 ? -35.781 7.578 -27.688 1 94.38 151 ARG B CA 1
ATOM 4745 C C . ARG B 1 151 ? -35.906 8.008 -26.219 1 94.38 151 ARG B C 1
ATOM 4747 O O . ARG B 1 151 ? -35.812 9.195 -25.906 1 94.38 151 ARG B O 1
ATOM 4754 N N . ALA B 1 152 ? -36.219 7.031 -25.438 1 93.94 152 ALA B N 1
ATOM 4755 C CA . ALA B 1 152 ? -36.312 7.312 -24 1 93.94 152 ALA B CA 1
ATOM 4756 C C . ALA B 1 152 ? -34.969 7.836 -23.469 1 93.94 152 ALA B C 1
ATOM 4758 O O . ALA B 1 152 ? -33.906 7.359 -23.859 1 93.94 152 ALA B O 1
ATOM 4759 N N . PRO B 1 153 ? -35.031 8.883 -22.641 1 91.19 153 PRO B N 1
ATOM 4760 C CA . PRO B 1 153 ? -33.781 9.336 -22 1 91.19 153 PRO B CA 1
ATOM 4761 C C . PRO B 1 153 ? -33.219 8.312 -21.016 1 91.19 153 PRO B C 1
ATOM 4763 O O . PRO B 1 153 ? -33.969 7.562 -20.406 1 91.19 153 PRO B O 1
ATOM 4766 N N . ALA B 1 154 ? -31.953 8.297 -20.922 1 92.12 154 ALA B N 1
ATOM 4767 C CA . ALA B 1 154 ? -31.312 7.402 -19.969 1 92.12 154 ALA B CA 1
ATOM 4768 C C . ALA B 1 154 ? -31.688 7.766 -18.531 1 92.12 154 ALA B C 1
ATOM 4770 O O . ALA B 1 154 ? -31.781 8.945 -18.188 1 92.12 154 ALA B O 1
ATOM 4771 N N . PRO B 1 155 ? -31.969 6.75 -17.766 1 90.5 155 PRO B N 1
ATOM 4772 C CA . PRO B 1 155 ? -32.25 7.035 -16.359 1 90.5 155 PRO B CA 1
ATOM 4773 C C . PRO B 1 155 ? -31.109 7.746 -15.641 1 90.5 155 PRO B C 1
ATOM 4775 O O . PRO B 1 155 ? -29.938 7.465 -15.914 1 90.5 155 PRO B O 1
ATOM 4778 N N . GLN B 1 156 ? -31.422 8.508 -14.656 1 85.25 156 GLN B N 1
ATOM 4779 C CA . GLN B 1 156 ? -30.438 9.305 -13.93 1 85.25 156 GLN B CA 1
ATOM 4780 C C . GLN B 1 156 ? -29.484 8.406 -13.141 1 85.25 156 GLN B C 1
ATOM 4782 O O . GLN B 1 156 ? -28.312 8.719 -12.992 1 85.25 156 GLN B O 1
ATOM 4787 N N . SER B 1 157 ? -29.969 7.352 -12.641 1 84.44 157 SER B N 1
ATOM 4788 C CA . SER B 1 157 ? -29.172 6.453 -11.805 1 84.44 157 SER B CA 1
ATOM 4789 C C . SER B 1 157 ? -28.25 5.582 -12.641 1 84.44 157 SER B C 1
ATOM 4791 O O . SER B 1 157 ? -27.281 5.02 -12.125 1 84.44 157 SER B O 1
ATOM 4793 N N . MET B 1 158 ? -28.578 5.438 -13.867 1 89.94 158 MET B N 1
ATOM 4794 C CA . MET B 1 158 ? -27.766 4.613 -14.773 1 89.94 158 MET B CA 1
ATOM 4795 C C . MET B 1 158 ? -27.547 5.32 -16.109 1 89.94 158 MET B C 1
ATOM 4797 O O . MET B 1 158 ? -28.047 4.863 -17.141 1 89.94 158 MET B O 1
ATOM 4801 N N . PRO B 1 159 ? -26.781 6.363 -16.047 1 85.69 159 PRO B N 1
ATOM 4802 C CA . PRO B 1 159 ? -26.562 7.133 -17.281 1 85.69 159 PRO B CA 1
ATOM 4803 C C . PRO B 1 159 ? -25.75 6.363 -18.312 1 85.69 159 PRO B C 1
ATOM 4805 O O . PRO B 1 159 ? -25.156 5.332 -18 1 85.69 159 PRO B O 1
ATOM 4808 N N . THR B 1 160 ? -25.781 6.914 -19.516 1 83.88 160 THR B N 1
ATOM 4809 C CA . THR B 1 160 ? -24.969 6.344 -20.578 1 83.88 160 THR B CA 1
ATOM 4810 C C . THR B 1 160 ? -23.5 6.707 -20.391 1 83.88 160 THR B C 1
ATOM 4812 O O . THR B 1 160 ? -23.172 7.566 -19.578 1 83.88 160 THR B O 1
ATOM 4815 N N . GLY B 1 161 ? -22.656 5.938 -21.016 1 79.75 161 GLY B N 1
ATOM 4816 C CA . GLY B 1 161 ? -21.234 6.215 -20.875 1 79.75 161 GLY B CA 1
ATOM 4817 C C . GLY B 1 161 ? -20.469 5.082 -20.219 1 79.75 161 GLY B C 1
ATOM 4818 O O . GLY B 1 161 ? -20.547 3.936 -20.656 1 79.75 161 GLY B O 1
ATOM 4819 N N . SER B 1 162 ? -20 5.496 -18.969 1 82.69 162 SER B N 1
ATOM 4820 C CA . SER B 1 162 ? -19.234 4.477 -18.266 1 82.69 162 SER B CA 1
ATOM 4821 C C . SER B 1 162 ? -20.141 3.414 -17.656 1 82.69 162 SER B C 1
ATOM 4823 O O . SER B 1 162 ? -21.141 3.742 -17.016 1 82.69 162 SER B O 1
ATOM 4825 N N . PRO B 1 163 ? -19.812 2.254 -17.891 1 90.38 163 PRO B N 1
ATOM 4826 C CA . PRO B 1 163 ? -20.672 1.173 -17.406 1 90.38 163 PRO B CA 1
ATOM 4827 C C . PRO B 1 163 ? -20.562 0.965 -15.898 1 90.38 163 PRO B C 1
ATOM 4829 O O . PRO B 1 163 ? -21.375 0.24 -15.312 1 90.38 163 PRO B O 1
ATOM 4832 N N . PHE B 1 164 ? -19.672 1.601 -15.258 1 93.12 164 PHE B N 1
ATOM 4833 C CA . PHE B 1 164 ? -19.406 1.301 -13.852 1 93.12 164 PHE B CA 1
ATOM 4834 C C . PHE B 1 164 ? -20.234 2.205 -12.945 1 93.12 164 PHE B C 1
ATOM 4836 O O . PHE B 1 164 ? -20.188 3.43 -13.078 1 93.12 164 PHE B O 1
ATOM 4843 N N . GLY B 1 165 ? -20.938 1.584 -12.031 1 93.06 165 GLY B N 1
ATOM 4844 C CA . GLY B 1 165 ? -21.797 2.293 -11.109 1 93.06 165 GLY B CA 1
ATOM 4845 C C . GLY B 1 165 ? -21.047 2.928 -9.953 1 93.06 165 GLY B C 1
ATOM 4846 O O . GLY B 1 165 ? -19.812 2.838 -9.883 1 93.06 165 GLY B O 1
ATOM 4847 N N . PRO B 1 166 ? -21.781 3.584 -9.062 1 92.38 166 PRO B N 1
ATOM 4848 C CA . PRO B 1 166 ? -21.172 4.336 -7.965 1 92.38 166 PRO B CA 1
ATOM 4849 C C . PRO B 1 166 ? -20.406 3.439 -6.996 1 92.38 166 PRO B C 1
ATOM 4851 O O . PRO B 1 166 ? -19.406 3.873 -6.406 1 92.38 166 PRO B O 1
ATOM 4854 N N . GLY B 1 167 ? -20.859 2.262 -6.832 1 93 167 GLY B N 1
ATOM 4855 C CA . GLY B 1 167 ? -20.156 1.355 -5.941 1 93 167 GLY B CA 1
ATOM 4856 C C . GLY B 1 167 ? -18.75 1.037 -6.414 1 93 167 GLY B C 1
ATOM 4857 O O . GLY B 1 167 ? -17.797 1.074 -5.629 1 93 167 GLY B O 1
ATOM 4858 N N . ILE B 1 168 ? -18.625 0.749 -7.633 1 95 168 ILE B N 1
ATOM 4859 C CA . ILE B 1 168 ? -17.328 0.416 -8.219 1 95 168 ILE B CA 1
ATOM 4860 C C . ILE B 1 168 ? -16.438 1.653 -8.234 1 95 168 ILE B C 1
ATOM 4862 O O . ILE B 1 168 ? -15.25 1.577 -7.895 1 95 168 ILE B O 1
ATOM 4866 N N . ARG B 1 169 ? -17.016 2.764 -8.594 1 95.25 169 ARG B N 1
ATOM 4867 C CA . ARG B 1 169 ? -16.266 4.012 -8.656 1 95.25 169 ARG B CA 1
ATOM 4868 C C . ARG B 1 169 ? -15.711 4.383 -7.289 1 95.25 169 ARG B C 1
ATOM 4870 O O . ARG B 1 169 ? -14.531 4.738 -7.168 1 95.25 169 ARG B O 1
ATOM 4877 N N . SER B 1 170 ? -16.531 4.277 -6.238 1 95.44 170 SER B N 1
ATOM 4878 C CA . SER B 1 170 ? -16.094 4.598 -4.879 1 95.44 170 SER B CA 1
ATOM 4879 C C . SER B 1 170 ? -15.039 3.617 -4.391 1 95.44 170 SER B C 1
ATOM 4881 O O . SER B 1 170 ? -14.07 4.02 -3.744 1 95.44 170 SER B O 1
ATOM 4883 N N . LEU B 1 171 ? -15.242 2.381 -4.77 1 95.44 171 LEU B N 1
ATOM 4884 C CA . LEU B 1 171 ? -14.328 1.328 -4.332 1 95.44 171 LEU B CA 1
ATOM 4885 C C . LEU B 1 171 ? -12.93 1.545 -4.902 1 95.44 171 LEU B C 1
ATOM 4887 O O . LEU B 1 171 ? -11.945 1.469 -4.172 1 95.44 171 LEU B O 1
ATOM 4891 N N . VAL B 1 172 ? -12.828 1.836 -6.148 1 96.31 172 VAL B N 1
ATOM 4892 C CA . VAL B 1 172 ? -11.539 2.006 -6.812 1 96.31 172 VAL B CA 1
ATOM 4893 C C . VAL B 1 172 ? -10.828 3.242 -6.262 1 96.31 172 VAL B C 1
ATOM 4895 O O . VAL B 1 172 ? -9.625 3.215 -6.012 1 96.31 172 VAL B O 1
ATOM 4898 N N . MET B 1 173 ? -11.555 4.305 -5.996 1 96.56 173 MET B N 1
ATOM 4899 C CA . MET B 1 173 ? -10.977 5.52 -5.422 1 96.56 173 MET B CA 1
ATOM 4900 C C . MET B 1 173 ? -10.453 5.258 -4.016 1 96.56 173 MET B C 1
ATOM 4902 O O . MET B 1 173 ? -9.344 5.668 -3.678 1 96.56 173 MET B O 1
ATOM 4906 N N . TYR B 1 174 ? -11.266 4.598 -3.291 1 96.69 174 TYR B N 1
ATOM 4907 C CA . TYR B 1 174 ? -10.953 4.309 -1.896 1 96.69 174 TYR B CA 1
ATOM 4908 C C . TYR B 1 174 ? -9.695 3.455 -1.786 1 96.69 174 TYR B C 1
ATOM 4910 O O . TYR B 1 174 ? -8.773 3.785 -1.033 1 96.69 174 TYR B O 1
ATOM 4918 N N . LEU B 1 175 ? -9.586 2.398 -2.564 1 96.06 175 LEU B N 1
ATOM 4919 C CA . LEU B 1 175 ? -8.445 1.491 -2.498 1 96.06 175 LEU B CA 1
ATOM 4920 C C . LEU B 1 175 ? -7.18 2.166 -3.021 1 96.06 175 LEU B C 1
ATOM 4922 O O . LEU B 1 175 ? -6.094 1.972 -2.473 1 96.06 175 LEU B O 1
ATOM 4926 N N . HIS B 1 176 ? -7.312 2.926 -4.043 1 96.31 176 HIS B N 1
ATOM 4927 C CA . HIS B 1 176 ? -6.152 3.572 -4.645 1 96.31 176 HIS B CA 1
ATOM 4928 C C . HIS B 1 176 ? -5.574 4.637 -3.721 1 96.31 176 HIS B C 1
ATOM 4930 O O . HIS B 1 176 ? -4.371 4.641 -3.445 1 96.31 176 HIS B O 1
ATOM 4936 N N . HIS B 1 177 ? -6.422 5.504 -3.176 1 95.88 177 HIS B N 1
ATOM 4937 C CA . HIS B 1 177 ? -5.898 6.699 -2.523 1 95.88 177 HIS B CA 1
ATOM 4938 C C . HIS B 1 177 ? -5.781 6.5 -1.017 1 95.88 177 HIS B C 1
ATOM 4940 O O . HIS B 1 177 ? -4.902 7.082 -0.375 1 95.88 177 HIS B O 1
ATOM 4946 N N . SER B 1 178 ? -6.648 5.754 -0.429 1 95 178 SER B N 1
ATOM 4947 C CA . SER B 1 178 ? -6.574 5.539 1.012 1 95 178 SER B CA 1
ATOM 4948 C C . SER B 1 178 ? -5.625 4.395 1.35 1 95 178 SER B C 1
ATOM 4950 O O . SER B 1 178 ? -5 4.391 2.412 1 95 178 SER B O 1
ATOM 4952 N N . HIS B 1 179 ? -5.59 3.463 0.415 1 93.38 179 HIS B N 1
ATOM 4953 C CA . HIS B 1 179 ? -4.832 2.268 0.761 1 93.38 179 HIS B CA 1
ATOM 4954 C C . HIS B 1 179 ? -3.689 2.035 -0.221 1 93.38 179 HIS B C 1
ATOM 4956 O O . HIS B 1 179 ? -3.096 0.954 -0.247 1 93.38 179 HIS B O 1
ATOM 4962 N N . HIS B 1 180 ? -3.441 2.949 -1.035 1 92 180 HIS B N 1
ATOM 4963 C CA . HIS B 1 180 ? -2.234 3.082 -1.843 1 92 180 HIS B CA 1
ATOM 4964 C C . HIS B 1 180 ? -2.07 1.894 -2.785 1 92 180 HIS B C 1
ATOM 4966 O O . HIS B 1 180 ? -0.982 1.32 -2.885 1 92 180 HIS B O 1
ATOM 4972 N N . VAL B 1 181 ? -3.121 1.499 -3.402 1 92.75 181 VAL B N 1
ATOM 4973 C CA . VAL B 1 181 ? -3.07 0.406 -4.367 1 92.75 181 VAL B CA 1
ATOM 4974 C C . VAL B 1 181 ? -2.867 0.965 -5.773 1 92.75 181 VAL B C 1
ATOM 4976 O O . VAL B 1 181 ? -3.623 1.833 -6.219 1 92.75 181 VAL B O 1
ATOM 4979 N N . SER B 1 182 ? -1.856 0.492 -6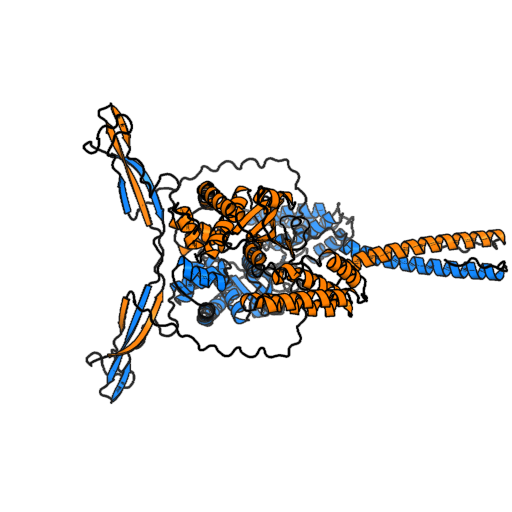.477 1 91 182 SER B N 1
ATOM 4980 C CA . SER B 1 182 ? -1.562 0.968 -7.824 1 91 182 SER B CA 1
ATOM 4981 C C . SER B 1 182 ? -2.648 0.546 -8.805 1 91 182 SER B C 1
ATOM 4983 O O . SER B 1 182 ? -3.467 -0.323 -8.5 1 91 182 SER B O 1
ATOM 4985 N N . PHE B 1 183 ? -2.645 1.133 -10 1 91.81 183 PHE B N 1
ATOM 4986 C CA . PHE B 1 183 ? -3.652 0.845 -11.008 1 91.81 183 PHE B CA 1
ATOM 4987 C C . PHE B 1 183 ? -3.598 -0.621 -11.43 1 91.81 183 PHE B C 1
ATOM 4989 O O . PHE B 1 183 ? -4.637 -1.273 -11.555 1 91.81 183 PHE B O 1
ATOM 4996 N N . GLU B 1 184 ? -2.434 -1.083 -11.586 1 91.88 184 GLU B N 1
ATOM 4997 C CA . GLU B 1 184 ? -2.273 -2.48 -11.984 1 91.88 184 GLU B CA 1
ATOM 4998 C C . GLU B 1 184 ? -2.832 -3.42 -10.922 1 91.88 184 GLU B C 1
ATOM 5000 O O . GLU B 1 184 ? -3.561 -4.363 -11.234 1 91.88 184 GLU B O 1
ATOM 5005 N N . ARG B 1 185 ? -2.521 -3.16 -9.711 1 93 185 ARG B N 1
ATOM 5006 C CA . ARG B 1 185 ? -2.994 -4 -8.609 1 93 185 ARG B CA 1
ATOM 5007 C C . ARG B 1 185 ? -4.5 -3.844 -8.414 1 93 185 ARG B C 1
ATOM 5009 O O . ARG B 1 185 ? -5.184 -4.801 -8.039 1 93 185 ARG B O 1
ATOM 5016 N N . LEU B 1 186 ? -4.922 -2.658 -8.656 1 95 186 LEU B N 1
ATOM 5017 C CA . LEU B 1 186 ? -6.363 -2.438 -8.578 1 95 186 LEU B CA 1
ATOM 5018 C C . LEU B 1 186 ? -7.102 -3.299 -9.594 1 95 186 LEU B C 1
ATOM 5020 O O . LEU B 1 186 ? -8.117 -3.924 -9.266 1 95 186 LEU B O 1
ATOM 5024 N N . SER B 1 187 ? -6.594 -3.232 -10.812 1 95.62 187 SER B N 1
ATOM 5025 C CA . SER B 1 187 ? -7.191 -4.062 -11.852 1 95.62 187 SER B CA 1
ATOM 5026 C C . SER B 1 187 ? -7.184 -5.535 -11.453 1 95.62 187 SER B C 1
ATOM 5028 O O . SER B 1 187 ? -8.172 -6.242 -11.648 1 95.62 187 SER B O 1
ATOM 5030 N N . ARG B 1 188 ? -6.164 -5.977 -10.805 1 94.81 188 ARG B N 1
ATOM 5031 C CA . ARG B 1 188 ? -6.047 -7.359 -10.352 1 94.81 188 ARG B CA 1
ATOM 5032 C C . ARG B 1 188 ? -7.047 -7.66 -9.242 1 94.81 188 ARG B C 1
ATOM 5034 O O . ARG B 1 188 ? -7.719 -8.695 -9.266 1 94.81 188 ARG B O 1
ATOM 5041 N N . ILE B 1 189 ? -7.125 -6.762 -8.281 1 95.19 189 ILE B N 1
ATOM 5042 C CA . ILE B 1 189 ? -8.062 -6.941 -7.172 1 95.19 189 ILE B CA 1
ATOM 5043 C C . ILE B 1 189 ? -9.484 -7.051 -7.707 1 95.19 189 ILE B C 1
ATOM 5045 O O . ILE B 1 189 ? -10.234 -7.945 -7.316 1 95.19 189 ILE B O 1
ATOM 5049 N N . MET B 1 190 ? -9.812 -6.164 -8.641 1 95.38 190 MET B N 1
ATOM 5050 C CA . MET B 1 190 ? -11.164 -6.145 -9.188 1 95.38 190 MET B CA 1
ATOM 5051 C C . MET B 1 190 ? -11.477 -7.445 -9.914 1 95.38 190 MET B C 1
ATOM 5053 O O . MET B 1 190 ? -12.586 -7.969 -9.812 1 95.38 190 MET B O 1
ATOM 5057 N N . SER B 1 191 ? -10.523 -7.973 -10.57 1 94.56 191 SER B N 1
ATOM 5058 C CA . SER B 1 191 ? -10.711 -9.211 -11.312 1 94.56 191 SER B CA 1
ATOM 5059 C C . SER B 1 191 ? -10.727 -10.422 -10.383 1 94.56 191 SER B C 1
ATOM 5061 O O . SER B 1 191 ? -11.648 -11.234 -10.43 1 94.56 191 SER B O 1
ATOM 5063 N N . GLU B 1 192 ? -9.797 -10.484 -9.477 1 92.94 192 GLU B N 1
ATOM 5064 C CA . GLU B 1 192 ? -9.578 -11.688 -8.672 1 92.94 192 GLU B CA 1
ATOM 5065 C C . GLU B 1 192 ? -10.57 -11.758 -7.516 1 92.94 192 GLU B C 1
ATOM 5067 O O . GLU B 1 192 ? -11.031 -12.844 -7.152 1 92.94 192 GLU B O 1
ATOM 5072 N N . LEU B 1 193 ? -10.867 -10.641 -6.926 1 90.94 193 LEU B N 1
ATOM 5073 C CA . LEU B 1 193 ? -11.703 -10.641 -5.73 1 90.94 193 LEU B CA 1
ATOM 5074 C C . LEU B 1 193 ? -13.172 -10.414 -6.09 1 90.94 193 LEU B C 1
ATOM 5076 O O . LEU B 1 193 ? -14.062 -11.008 -5.488 1 90.94 193 LEU B O 1
ATOM 5080 N N . PHE B 1 194 ? -13.391 -9.539 -7.098 1 91.69 194 PHE B N 1
ATOM 5081 C CA . PHE B 1 194 ? -14.766 -9.133 -7.363 1 91.69 194 PHE B CA 1
ATOM 5082 C C . PHE B 1 194 ? -15.25 -9.703 -8.695 1 91.69 194 PHE B C 1
ATOM 5084 O O . PHE B 1 194 ? -16.391 -9.492 -9.086 1 91.69 194 PHE B O 1
ATOM 5091 N N . GLY B 1 195 ? -14.406 -10.375 -9.438 1 89.81 195 GLY B N 1
ATOM 5092 C CA . GLY B 1 195 ? -14.789 -10.977 -10.711 1 89.81 195 GLY B CA 1
ATOM 5093 C C . GLY B 1 195 ? -15.07 -9.945 -11.789 1 89.81 195 GLY B C 1
ATOM 5094 O O . GLY B 1 195 ? -15.891 -10.188 -12.68 1 89.81 195 GLY B O 1
ATOM 5095 N N . LEU B 1 196 ? -14.516 -8.797 -11.68 1 92.38 196 LEU B N 1
ATOM 5096 C CA . LEU B 1 196 ? -14.75 -7.719 -12.625 1 92.38 196 LEU B CA 1
ATOM 5097 C C . LEU B 1 196 ? -13.469 -7.363 -13.375 1 92.38 196 LEU B C 1
ATOM 5099 O O . LEU B 1 196 ? -12.484 -6.941 -12.766 1 92.38 196 LEU B O 1
ATOM 5103 N N . LYS B 1 197 ? -13.523 -7.523 -14.648 1 92 197 LYS B N 1
ATOM 5104 C CA . LYS B 1 197 ? -12.375 -7.141 -15.461 1 92 197 LYS B CA 1
ATOM 5105 C C . LYS B 1 197 ? -12.414 -5.652 -15.805 1 92 197 LYS B C 1
ATOM 5107 O O . LYS B 1 197 ? -13.336 -5.188 -16.469 1 92 197 LYS B O 1
ATOM 5112 N N . ILE B 1 198 ? -11.539 -4.902 -15.336 1 93.19 198 ILE B N 1
ATOM 5113 C CA . ILE B 1 198 ? -11.422 -3.475 -15.609 1 93.19 198 ILE B CA 1
ATOM 5114 C C . ILE B 1 198 ? -9.977 -3.137 -15.961 1 93.19 198 ILE B C 1
ATOM 5116 O O . ILE B 1 198 ? -9.047 -3.602 -15.305 1 93.19 198 ILE B O 1
ATOM 5120 N N . SER B 1 199 ? -9.766 -2.43 -17 1 93.75 199 SER B N 1
ATOM 5121 C CA . SER B 1 199 ? -8.43 -2.035 -17.422 1 93.75 199 SER B CA 1
ATOM 5122 C C . SER B 1 199 ? -7.934 -0.825 -16.625 1 93.75 199 SER B C 1
ATOM 5124 O O . SER B 1 199 ? -8.719 -0.141 -15.977 1 93.75 199 SER B O 1
ATOM 5126 N N . GLU B 1 200 ? -6.629 -0.631 -16.688 1 93.12 200 GLU B N 1
ATOM 5127 C CA . GLU B 1 200 ? -6.051 0.549 -16.062 1 93.12 200 GLU B CA 1
ATOM 5128 C C . GLU B 1 200 ? -6.617 1.832 -16.656 1 93.12 200 GLU B C 1
ATOM 5130 O O . GLU B 1 200 ? -6.832 2.814 -15.945 1 93.12 200 GLU B O 1
ATOM 5135 N N . GLY B 1 201 ? -6.809 1.8 -18 1 90.44 201 GLY B N 1
ATOM 5136 C CA . GLY B 1 201 ? -7.441 2.938 -18.641 1 90.44 201 GLY B CA 1
ATOM 5137 C C . GLY B 1 201 ? -8.844 3.207 -18.141 1 90.44 201 GLY B C 1
ATOM 5138 O O . GLY B 1 201 ? -9.234 4.363 -17.969 1 90.44 201 GLY B O 1
ATOM 5139 N N . GLY B 1 202 ? -9.609 2.107 -17.922 1 91.81 202 GLY B N 1
ATOM 5140 C CA . GLY B 1 202 ? -10.938 2.248 -17.344 1 91.81 202 GLY B CA 1
ATOM 5141 C C . GLY B 1 202 ? -10.93 2.893 -15.969 1 91.81 202 GLY B C 1
ATOM 5142 O O . GLY B 1 202 ? -11.773 3.736 -15.672 1 91.81 202 GLY B O 1
ATOM 5143 N N . ILE B 1 203 ? -9.969 2.484 -15.156 1 94.56 203 ILE B N 1
ATOM 5144 C CA . ILE B 1 203 ? -9.805 3.064 -13.828 1 94.56 203 ILE B CA 1
ATOM 5145 C C . ILE B 1 203 ? -9.477 4.551 -13.953 1 94.56 203 ILE B C 1
ATOM 5147 O O . ILE B 1 203 ? -10.047 5.379 -13.242 1 94.56 203 ILE B O 1
ATOM 5151 N N . GLY B 1 204 ? -8.555 4.879 -14.859 1 93.62 204 GLY B N 1
ATOM 5152 C CA . GLY B 1 204 ? -8.227 6.273 -15.102 1 93.62 204 GLY B CA 1
ATOM 5153 C C . GLY B 1 204 ? -9.43 7.105 -15.508 1 93.62 204 GLY B C 1
ATOM 5154 O O . GLY B 1 204 ? -9.602 8.234 -15.039 1 93.62 204 GLY B O 1
ATOM 5155 N N . ASN B 1 205 ? -10.242 6.535 -16.312 1 92.56 205 ASN B N 1
ATOM 5156 C CA . ASN B 1 205 ? -11.438 7.23 -16.766 1 92.56 205 ASN B CA 1
ATOM 5157 C C . ASN B 1 205 ? -12.406 7.48 -15.625 1 92.56 205 ASN B C 1
ATOM 5159 O O . ASN B 1 205 ? -13.062 8.523 -15.57 1 92.56 205 ASN B O 1
ATOM 5163 N N . ILE B 1 206 ? -12.516 6.523 -14.789 1 93.88 206 ILE B N 1
ATOM 5164 C CA . ILE B 1 206 ? -13.352 6.691 -13.609 1 93.88 206 ILE B CA 1
ATOM 5165 C C . ILE B 1 206 ? -12.867 7.891 -12.797 1 93.88 206 ILE B C 1
ATOM 5167 O O . ILE B 1 206 ? -13.672 8.742 -12.398 1 93.88 206 ILE B O 1
ATOM 5171 N N . PHE B 1 207 ? -11.617 7.988 -12.586 1 94.75 207 PHE B N 1
ATOM 5172 C CA . PHE B 1 207 ? -11.039 9.086 -11.805 1 94.75 207 PHE B CA 1
ATOM 5173 C C . PHE B 1 207 ? -11.266 10.422 -12.5 1 94.75 207 PHE B C 1
ATOM 5175 O O . PHE B 1 207 ? -11.688 11.391 -11.875 1 94.75 207 PHE B O 1
ATOM 5182 N N . LYS B 1 208 ? -11.078 10.469 -13.766 1 92.69 208 LYS B N 1
ATOM 5183 C CA . LYS B 1 208 ? -11.242 11.695 -14.539 1 92.69 208 LYS B CA 1
ATOM 5184 C C . LYS B 1 208 ? -12.695 12.172 -14.508 1 92.69 208 LYS B C 1
ATOM 5186 O O . LYS B 1 208 ? -12.953 13.375 -14.484 1 92.69 208 LYS B O 1
ATOM 5191 N N . SER B 1 209 ? -13.539 11.227 -14.508 1 91.25 209 SER B N 1
ATOM 5192 C CA . SER B 1 209 ? -14.961 11.562 -14.523 1 91.25 209 SER B CA 1
ATOM 5193 C C . SER B 1 209 ? -15.383 12.234 -13.227 1 91.25 209 SER B C 1
ATOM 5195 O O . SER B 1 209 ? -16.422 12.906 -13.18 1 91.25 209 SER B O 1
ATOM 5197 N N . LEU B 1 210 ? -14.617 12.109 -12.219 1 92.38 210 LEU B N 1
ATOM 5198 C CA . LEU B 1 210 ? -14.977 12.656 -10.914 1 92.38 210 LEU B CA 1
ATOM 5199 C C . LEU B 1 210 ? -14.273 13.992 -10.68 1 92.38 210 LEU B C 1
ATOM 5201 O O . LEU B 1 210 ? -14.469 14.617 -9.641 1 92.38 210 LEU B O 1
ATOM 5205 N N . LYS B 1 211 ? -13.531 14.453 -11.594 1 92.75 211 LYS B N 1
ATOM 5206 C CA . LYS B 1 211 ? -12.742 15.672 -11.469 1 92.75 211 LYS B CA 1
ATOM 5207 C C . LYS B 1 211 ? -13.625 16.875 -11.141 1 92.75 211 LYS B C 1
ATOM 5209 O O . LYS B 1 211 ? -13.312 17.656 -10.242 1 92.75 211 LYS B O 1
ATOM 5214 N N . GLY B 1 212 ? -14.711 16.969 -11.898 1 92 212 GLY B N 1
ATOM 5215 C CA . GLY B 1 212 ? -15.617 18.078 -11.688 1 92 212 GLY B CA 1
ATOM 5216 C C . GLY B 1 212 ? -16.219 18.109 -10.297 1 92 212 GLY B C 1
ATOM 5217 O O . GLY B 1 212 ? -16.188 19.141 -9.617 1 92 212 GLY B O 1
ATOM 5218 N N . LYS B 1 213 ? -16.75 16.984 -9.859 1 92.5 213 LYS B N 1
ATOM 5219 C CA . LYS B 1 213 ? -17.344 16.875 -8.531 1 92.5 213 LYS B CA 1
ATOM 5220 C C . LYS B 1 213 ? -16.297 17.172 -7.445 1 92.5 213 LYS B C 1
ATOM 5222 O O . LYS B 1 213 ? -16.609 17.812 -6.441 1 92.5 213 LYS B O 1
ATOM 5227 N N . MET B 1 214 ? -15.141 16.734 -7.664 1 94.25 214 MET B N 1
ATOM 5228 C CA . MET B 1 214 ? -14.062 16.938 -6.703 1 94.25 214 MET B CA 1
ATOM 5229 C C . MET B 1 214 ? -13.68 18.406 -6.609 1 94.25 214 MET B C 1
ATOM 5231 O O . MET B 1 214 ? -13.453 18.922 -5.516 1 94.25 214 MET B O 1
ATOM 5235 N N . ALA B 1 215 ? -13.594 19.016 -7.754 1 94.06 215 ALA B N 1
ATOM 5236 C CA . ALA B 1 215 ? -13.258 20.438 -7.777 1 94.06 215 ALA B CA 1
ATOM 5237 C C . ALA B 1 215 ? -14.297 21.266 -7.008 1 94.06 215 ALA B C 1
ATOM 5239 O O . ALA B 1 215 ? -13.938 22.156 -6.242 1 94.06 215 ALA B O 1
ATOM 5240 N N . THR B 1 216 ? -15.523 20.906 -7.195 1 95 216 THR B N 1
ATOM 5241 C CA . THR B 1 216 ? -16.609 21.594 -6.508 1 95 216 THR B CA 1
ATOM 5242 C C . THR B 1 216 ? -16.5 21.391 -5 1 95 216 THR B C 1
ATOM 5244 O O . THR B 1 216 ? -16.656 22.344 -4.227 1 95 216 THR B O 1
ATOM 5247 N N . ALA B 1 217 ? -16.297 20.203 -4.613 1 95.88 217 ALA B N 1
ATOM 5248 C CA . ALA B 1 217 ? -16.141 19.891 -3.193 1 95.88 217 ALA B CA 1
ATOM 5249 C C . ALA B 1 217 ? -14.953 20.625 -2.59 1 95.88 217 ALA B C 1
ATOM 5251 O O . ALA B 1 217 ? -15.047 21.172 -1.487 1 95.88 217 ALA B O 1
ATOM 5252 N N . CYS B 1 218 ? -13.875 20.703 -3.291 1 96.31 218 CYS B N 1
ATOM 5253 C CA . CYS B 1 218 ? -12.664 21.359 -2.805 1 96.31 218 CYS B CA 1
ATOM 5254 C C . CYS B 1 218 ? -12.859 22.859 -2.691 1 96.31 218 CYS B C 1
ATOM 5256 O O . CYS B 1 218 ? -12.297 23.5 -1.8 1 96.31 218 CYS B O 1
ATOM 5258 N N . GLU B 1 219 ? -13.617 23.375 -3.568 1 96 219 GLU B N 1
ATOM 5259 C CA . GLU B 1 219 ? -13.945 24.797 -3.471 1 96 219 GLU B CA 1
ATOM 5260 C C . GLU B 1 219 ? -14.727 25.094 -2.193 1 96 219 GLU B C 1
ATOM 5262 O O . GLU B 1 219 ? -14.461 26.094 -1.52 1 96 219 GLU B O 1
ATOM 5267 N N . ALA B 1 220 ? -15.633 24.25 -1.935 1 96.31 220 ALA B N 1
ATOM 5268 C CA . ALA B 1 220 ? -16.391 24.406 -0.699 1 96.31 220 ALA B CA 1
ATOM 5269 C C . ALA B 1 220 ? -15.492 24.266 0.524 1 96.31 220 ALA B C 1
ATOM 5271 O O . ALA B 1 220 ? -15.633 25.031 1.491 1 96.31 220 ALA B O 1
ATOM 5272 N N . ILE B 1 221 ? -14.602 23.344 0.49 1 97.69 221 ILE B N 1
ATOM 5273 C CA . ILE B 1 221 ? -13.664 23.109 1.585 1 97.69 221 ILE B CA 1
ATOM 5274 C C . ILE B 1 221 ? -12.766 24.328 1.756 1 97.69 221 ILE B C 1
ATOM 5276 O O . ILE B 1 221 ? -12.5 24.766 2.879 1 97.69 221 ILE B O 1
ATOM 5280 N N . THR B 1 222 ? -12.32 24.875 0.654 1 97.81 222 THR B N 1
ATOM 5281 C CA . THR B 1 222 ? -11.461 26.062 0.678 1 97.81 222 THR B CA 1
ATOM 5282 C C . THR B 1 222 ? -12.195 27.25 1.288 1 97.81 222 THR B C 1
ATOM 5284 O O . THR B 1 222 ? -11.625 28 2.088 1 97.81 222 THR B O 1
ATOM 5287 N N . ALA 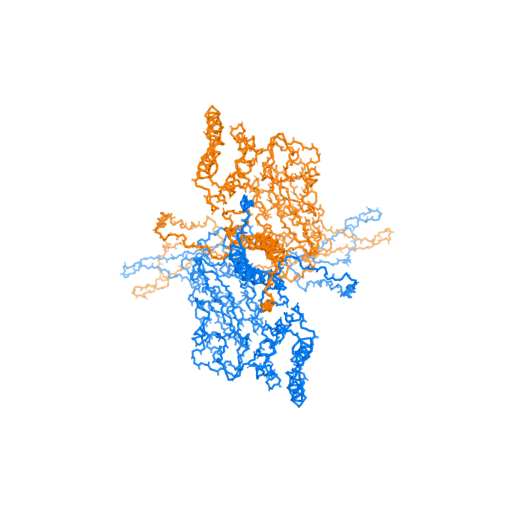B 1 223 ? -13.414 27.406 0.93 1 97.06 223 ALA B N 1
ATOM 5288 C CA . ALA B 1 223 ? -14.219 28.484 1.481 1 97.06 223 ALA B CA 1
ATOM 5289 C C . ALA B 1 223 ? -14.352 28.359 2.996 1 97.06 223 ALA B C 1
ATOM 5291 O O . ALA B 1 223 ? -14.273 29.359 3.721 1 97.06 223 ALA B O 1
ATOM 5292 N N . ARG B 1 224 ? -14.523 27.188 3.42 1 96.94 224 ARG B N 1
ATOM 5293 C CA . ARG B 1 224 ? -14.625 26.938 4.855 1 96.94 224 ARG B CA 1
ATOM 5294 C C . ARG B 1 224 ? -13.289 27.203 5.551 1 96.94 224 ARG B C 1
ATOM 5296 O O . ARG B 1 224 ? -13.258 27.734 6.656 1 96.94 224 ARG B O 1
ATOM 5303 N N . LEU B 1 225 ? -12.266 26.797 4.922 1 97.75 225 LEU B N 1
ATOM 5304 C CA . LEU B 1 225 ? -10.922 27.016 5.457 1 97.75 225 LEU B CA 1
ATOM 5305 C C . LEU B 1 225 ? -10.656 28.5 5.645 1 97.75 225 LEU B C 1
ATOM 5307 O O . LEU B 1 225 ? -10.031 28.906 6.629 1 97.75 225 LEU B O 1
ATOM 5311 N N . ARG B 1 226 ? -11.18 29.312 4.766 1 97.62 226 ARG B N 1
ATOM 5312 C CA . ARG B 1 226 ? -10.953 30.766 4.758 1 97.62 226 ARG B CA 1
ATOM 5313 C C . ARG B 1 226 ? -11.797 31.453 5.816 1 97.62 226 ARG B C 1
ATOM 5315 O O . ARG B 1 226 ? -11.867 32.688 5.863 1 97.62 226 ARG B O 1
ATOM 5322 N N . THR B 1 227 ? -12.383 30.75 6.66 1 96.69 227 THR B N 1
ATOM 5323 C CA . THR B 1 227 ? -13.109 31.297 7.793 1 96.69 227 THR B CA 1
ATOM 5324 C C . THR B 1 227 ? -12.445 30.906 9.109 1 96.69 227 THR B C 1
ATOM 5326 O O . THR B 1 227 ? -12.844 31.375 10.18 1 96.69 227 THR B O 1
ATOM 5329 N N . ALA B 1 228 ? -11.461 30.125 9.031 1 97.31 228 ALA B N 1
ATOM 5330 C CA . ALA B 1 228 ? -10.836 29.562 10.234 1 97.31 228 ALA B CA 1
ATOM 5331 C C . ALA B 1 228 ? -9.938 30.594 10.914 1 97.31 228 ALA B C 1
ATOM 5333 O O . ALA B 1 228 ? -9.25 31.375 10.25 1 97.31 228 ALA B O 1
ATOM 5334 N N . SER B 1 229 ? -9.906 30.594 12.258 1 97.56 229 SER B N 1
ATOM 5335 C CA . SER B 1 229 ? -9.055 31.484 13.039 1 97.56 229 SER B CA 1
ATOM 5336 C C . SER B 1 229 ? -7.664 30.891 13.234 1 97.56 229 SER B C 1
ATOM 5338 O O . SER B 1 229 ? -6.695 31.641 13.43 1 97.56 229 SER B O 1
ATOM 5340 N N . ILE B 1 230 ? -7.66 29.578 13.219 1 98.12 230 ILE B N 1
ATOM 5341 C CA . ILE B 1 230 ? -6.391 28.875 13.375 1 98.12 230 ILE B CA 1
ATOM 5342 C C . ILE B 1 230 ? -6.172 27.938 12.195 1 98.12 230 ILE B C 1
ATOM 5344 O O . ILE B 1 230 ? -7.035 27.109 11.891 1 98.12 230 ILE B O 1
ATOM 5348 N N . VAL B 1 231 ? -5.023 28.031 11.523 1 98.44 231 VAL B N 1
ATOM 5349 C CA . VAL B 1 231 ? -4.699 27.188 10.383 1 98.44 231 VAL B CA 1
ATOM 5350 C C . VAL B 1 231 ? -3.324 26.547 10.586 1 98.44 231 VAL B C 1
ATOM 5352 O O . VAL B 1 231 ? -2.359 27.25 10.922 1 98.44 231 VAL B O 1
ATOM 5355 N N . ALA B 1 232 ? -3.283 25.25 10.508 1 98.44 232 ALA B N 1
ATOM 5356 C CA . ALA B 1 232 ? -2.027 24.516 10.531 1 98.44 232 ALA B CA 1
ATOM 5357 C C . ALA B 1 232 ? -1.623 24.078 9.125 1 98.44 232 ALA B C 1
ATOM 5359 O O . ALA B 1 232 ? -2.473 23.688 8.32 1 98.44 232 ALA B O 1
ATOM 5360 N N . SER B 1 233 ? -0.36 24.156 8.797 1 98.12 233 SER B N 1
ATOM 5361 C CA . SER B 1 233 ? 0.073 23.828 7.445 1 98.12 233 SER B CA 1
ATOM 5362 C C . SER B 1 233 ? 1.422 23.125 7.449 1 98.12 233 SER B C 1
ATOM 5364 O O . SER B 1 233 ? 2.23 23.328 8.359 1 98.12 233 SER B O 1
ATOM 5366 N N . ASP B 1 234 ? 1.576 22.25 6.594 1 96.56 234 ASP B N 1
ATOM 5367 C CA . ASP B 1 234 ? 2.826 21.547 6.32 1 96.56 234 ASP B CA 1
ATOM 5368 C C . ASP B 1 234 ? 2.922 21.156 4.848 1 96.56 234 ASP B C 1
ATOM 5370 O O . ASP B 1 234 ? 1.952 21.281 4.098 1 96.56 234 ASP B O 1
ATOM 5374 N N . GLU B 1 235 ? 4.117 20.875 4.414 1 94.38 235 GLU B N 1
ATOM 5375 C CA . GLU B 1 235 ? 4.285 20.5 3.014 1 94.38 235 GLU B CA 1
ATOM 5376 C C . GLU B 1 235 ? 5.273 19.344 2.871 1 94.38 235 GLU B C 1
ATOM 5378 O O . GLU B 1 235 ? 6.105 19.125 3.75 1 94.38 235 GLU B O 1
ATOM 5383 N N . THR B 1 236 ? 5.078 18.5 1.892 1 93.94 236 THR B N 1
ATOM 5384 C CA . THR B 1 236 ? 5.977 17.406 1.519 1 93.94 236 THR B CA 1
ATOM 5385 C C . THR B 1 236 ? 6.184 17.375 0.007 1 93.94 236 THR B C 1
ATOM 5387 O O . THR B 1 236 ? 5.434 18 -0.742 1 93.94 236 THR B O 1
ATOM 5390 N N . THR B 1 237 ? 7.195 16.766 -0.418 1 92.94 237 THR B N 1
ATOM 5391 C CA . THR B 1 237 ? 7.488 16.703 -1.846 1 92.94 237 THR B CA 1
ATOM 5392 C C . THR B 1 237 ? 6.699 15.57 -2.506 1 92.94 237 THR B C 1
ATOM 5394 O O . THR B 1 237 ? 6.266 14.633 -1.834 1 92.94 237 THR B O 1
ATOM 5397 N N . THR B 1 238 ? 6.422 15.742 -3.744 1 92.56 238 THR B N 1
ATOM 5398 C CA . THR B 1 238 ? 5.844 14.703 -4.594 1 92.56 238 THR B CA 1
ATOM 5399 C C . THR B 1 238 ? 6.375 14.82 -6.02 1 92.56 238 THR B C 1
ATOM 5401 O O . THR B 1 238 ? 7.043 15.797 -6.363 1 92.56 238 THR B O 1
ATOM 5404 N N . ARG B 1 239 ? 6.199 13.758 -6.754 1 91.56 239 ARG B N 1
ATOM 5405 C CA . ARG B 1 239 ? 6.656 13.734 -8.141 1 91.56 239 ARG B CA 1
ATOM 5406 C C . ARG B 1 239 ? 5.477 13.68 -9.102 1 91.56 239 ARG B C 1
ATOM 5408 O O . ARG B 1 239 ? 4.609 12.812 -8.984 1 91.56 239 ARG B O 1
ATOM 5415 N N . VAL B 1 240 ? 5.461 14.656 -10.016 1 92.25 240 VAL B N 1
ATOM 5416 C CA . VAL B 1 240 ? 4.445 14.688 -11.062 1 92.25 240 VAL B CA 1
ATOM 5417 C C . VAL B 1 240 ? 5.121 14.672 -12.438 1 92.25 240 VAL B C 1
ATOM 5419 O O . VAL B 1 240 ? 5.832 15.617 -12.789 1 92.25 240 VAL B O 1
ATOM 5422 N N . SER B 1 241 ? 4.887 13.664 -13.156 1 88.81 241 SER B N 1
ATOM 5423 C CA . SER B 1 241 ? 5.508 13.5 -14.461 1 88.81 241 SER B CA 1
ATOM 5424 C C . SER B 1 241 ? 7.02 13.68 -14.383 1 88.81 241 SER B C 1
ATOM 5426 O O . SER B 1 241 ? 7.605 14.422 -15.18 1 88.81 241 SER B O 1
ATOM 5428 N N . GLY B 1 242 ? 7.539 13.211 -13.375 1 82.81 242 GLY B N 1
ATOM 5429 C CA . GLY B 1 242 ? 8.984 13.211 -13.227 1 82.81 242 GLY B CA 1
ATOM 5430 C C . GLY B 1 242 ? 9.523 14.492 -12.625 1 82.81 242 GLY B C 1
ATOM 5431 O O . GLY B 1 242 ? 10.727 14.602 -12.352 1 82.81 242 GLY B O 1
ATOM 5432 N N . VAL B 1 243 ? 8.672 15.43 -12.438 1 87.5 243 VAL B N 1
ATOM 5433 C CA . VAL B 1 243 ? 9.086 16.719 -11.891 1 87.5 243 VAL B CA 1
ATOM 5434 C C . VAL B 1 243 ? 8.68 16.812 -10.422 1 87.5 243 VAL B C 1
ATOM 5436 O O . VAL B 1 243 ? 7.582 16.406 -10.055 1 87.5 243 VAL B O 1
ATOM 5439 N N . THR B 1 244 ? 9.594 17.328 -9.672 1 91.31 244 THR B N 1
ATOM 5440 C CA . THR B 1 244 ? 9.312 17.469 -8.25 1 91.31 244 THR B CA 1
ATOM 5441 C C . THR B 1 244 ? 8.328 18.609 -8.008 1 91.31 244 THR B C 1
ATOM 5443 O O . THR B 1 244 ? 8.508 19.719 -8.523 1 91.31 244 THR B O 1
ATOM 5446 N N . GLN B 1 245 ? 7.344 18.344 -7.336 1 94.94 245 GLN B N 1
ATOM 5447 C CA . GLN B 1 245 ? 6.367 19.312 -6.855 1 94.94 245 GLN B CA 1
ATOM 5448 C C . GLN B 1 245 ? 6.152 19.172 -5.352 1 94.94 245 GLN B C 1
ATOM 5450 O O . GLN B 1 245 ? 6.859 18.422 -4.684 1 94.94 245 GLN B O 1
ATOM 5455 N N . TRP B 1 246 ? 5.238 20.125 -4.828 1 95.62 246 TRP B N 1
ATOM 5456 C CA . TRP B 1 246 ? 5.031 20.141 -3.383 1 95.62 246 TRP B CA 1
ATOM 5457 C C . TRP B 1 246 ? 3.557 19.969 -3.041 1 95.62 246 TRP B C 1
ATOM 5459 O O . TRP B 1 246 ? 2.699 20.656 -3.598 1 95.62 246 TRP B O 1
ATOM 5469 N N . GLN B 1 247 ? 3.32 18.969 -2.203 1 96.81 247 GLN B N 1
ATOM 5470 C CA . GLN B 1 247 ? 1.973 18.812 -1.665 1 96.81 247 GLN B CA 1
ATOM 5471 C C . GLN B 1 247 ? 1.815 19.562 -0.343 1 96.81 247 GLN B C 1
ATOM 5473 O O . GLN B 1 247 ? 2.486 19.234 0.641 1 96.81 247 GLN B O 1
ATOM 5478 N N . TRP B 1 248 ? 0.959 20.531 -0.354 1 97.62 248 TRP B N 1
ATOM 5479 C CA . TRP B 1 248 ? 0.655 21.328 0.832 1 97.62 248 TRP B CA 1
ATOM 5480 C C . TRP B 1 248 ? -0.585 20.797 1.541 1 97.62 248 TRP B C 1
ATOM 5482 O O . TRP B 1 248 ? -1.537 20.344 0.893 1 97.62 248 TRP B O 1
ATOM 5492 N N . SER B 1 249 ? -0.573 20.797 2.795 1 98.12 249 SER B N 1
ATOM 5493 C CA . SER B 1 249 ? -1.75 20.484 3.605 1 98.12 249 SER B CA 1
ATOM 5494 C C . SER B 1 249 ? -2.123 21.672 4.496 1 98.12 249 SER B C 1
ATOM 5496 O O . SER B 1 249 ? -1.252 22.297 5.113 1 98.12 249 SER B O 1
ATOM 5498 N N . PHE B 1 250 ? -3.289 22.109 4.473 1 98.62 250 PHE B N 1
ATOM 5499 C CA . PHE B 1 250 ? -3.873 23.141 5.328 1 98.62 250 PHE B CA 1
ATOM 5500 C C . PHE B 1 250 ? -4.984 22.547 6.191 1 98.62 250 PHE B C 1
ATOM 5502 O O . PHE B 1 250 ? -5.949 21.984 5.668 1 98.62 250 PHE B O 1
ATOM 5509 N N . SER B 1 251 ? -4.836 22.641 7.457 1 98 251 SER B N 1
ATOM 5510 C CA . SER B 1 251 ? -5.809 22.031 8.359 1 98 251 SER B CA 1
ATOM 5511 C C . SER B 1 251 ? -6.379 23.047 9.328 1 98 251 SER B C 1
ATOM 5513 O O . SER B 1 251 ? -5.648 23.906 9.844 1 98 251 SER B O 1
ATOM 5515 N N . SER B 1 252 ? -7.582 23.062 9.508 1 97.56 252 SER B N 1
ATOM 5516 C CA . SER B 1 252 ? -8.305 23.797 10.531 1 97.56 252 SER B CA 1
ATOM 5517 C C . SER B 1 252 ? -9.25 22.891 11.312 1 97.56 252 SER B C 1
ATOM 5519 O O . SER B 1 252 ? -9.227 21.672 11.148 1 97.56 252 SER B O 1
ATOM 5521 N N . GLU B 1 253 ? -9.992 23.484 12.172 1 94.94 253 GLU B N 1
ATOM 5522 C CA . GLU B 1 253 ? -10.93 22.719 12.992 1 94.94 253 GLU B CA 1
ATOM 5523 C C . GLU B 1 253 ? -12.055 22.125 12.141 1 94.94 253 GLU B C 1
ATOM 5525 O O . GLU B 1 253 ? -12.594 21.062 12.461 1 94.94 253 GLU B O 1
ATOM 5530 N N . LYS B 1 254 ? -12.289 22.766 10.953 1 95.38 254 LYS B N 1
ATOM 5531 C CA . LYS B 1 254 ? -13.5 22.391 10.227 1 95.38 254 LYS B CA 1
ATOM 5532 C C . LYS B 1 254 ? -13.164 21.938 8.805 1 95.38 254 LYS B C 1
ATOM 5534 O O . LYS B 1 254 ? -14.023 21.422 8.094 1 95.38 254 LYS B O 1
ATOM 5539 N N . ALA B 1 255 ? -11.914 22.141 8.438 1 97.12 255 ALA B N 1
ATOM 5540 C CA . ALA B 1 255 ? -11.594 21.844 7.039 1 97.12 255 ALA B CA 1
ATOM 5541 C C . ALA B 1 255 ? -10.141 21.422 6.887 1 97.12 255 ALA B C 1
ATOM 5543 O O . ALA B 1 255 ? -9.266 21.922 7.602 1 97.12 255 ALA B O 1
ATOM 5544 N N . VAL B 1 256 ? -9.938 20.531 5.996 1 98.31 256 VAL B N 1
ATOM 5545 C CA . VAL B 1 256 ? -8.609 20.109 5.586 1 98.31 256 VAL B CA 1
ATOM 5546 C C . VAL B 1 256 ? -8.469 20.234 4.07 1 98.31 256 VAL B C 1
ATOM 5548 O O . VAL B 1 256 ? -9.289 19.719 3.314 1 98.31 256 VAL B O 1
ATOM 5551 N N . LEU B 1 257 ? -7.449 20.938 3.648 1 98.56 257 LEU B N 1
ATOM 5552 C CA . LEU B 1 257 ? -7.223 21.141 2.221 1 98.56 257 LEU B CA 1
ATOM 5553 C C . LEU B 1 257 ? -5.82 20.703 1.825 1 98.56 257 LEU B C 1
ATOM 5555 O O . LEU B 1 257 ? -4.84 21.062 2.482 1 98.56 257 LEU B O 1
ATOM 5559 N N . HIS B 1 258 ? -5.785 19.875 0.886 1 98.44 258 HIS B N 1
ATOM 5560 C CA . HIS B 1 258 ? -4.523 19.516 0.257 1 98.44 258 HIS B CA 1
ATOM 5561 C C . HIS B 1 258 ? -4.391 20.141 -1.124 1 98.44 258 HIS B C 1
ATOM 5563 O O . HIS B 1 258 ? -5.367 20.219 -1.875 1 98.44 258 HIS B O 1
ATOM 5569 N N . LYS B 1 259 ? -3.23 20.625 -1.409 1 97.5 259 LYS B N 1
ATOM 5570 C CA . LYS B 1 259 ? -2.941 21.219 -2.709 1 97.5 259 LYS B CA 1
ATOM 5571 C C . LYS B 1 259 ? -1.533 20.859 -3.178 1 97.5 259 LYS B C 1
ATOM 5573 O O . LYS B 1 259 ? -0.576 20.953 -2.406 1 97.5 259 LYS B O 1
ATOM 5578 N N . ILE B 1 260 ? -1.486 20.375 -4.363 1 96.81 260 ILE B N 1
ATOM 5579 C CA . ILE B 1 260 ? -0.182 20.109 -4.957 1 96.81 260 ILE B CA 1
ATOM 5580 C C . ILE B 1 260 ? 0.206 21.25 -5.891 1 96.81 260 ILE B C 1
ATOM 5582 O O . ILE B 1 260 ? -0.552 21.609 -6.797 1 96.81 260 ILE B O 1
ATOM 5586 N N . ALA B 1 261 ? 1.35 21.859 -5.605 1 96 261 ALA B N 1
ATOM 5587 C CA . ALA B 1 261 ? 1.825 23.016 -6.363 1 96 261 ALA B CA 1
ATOM 5588 C C . ALA B 1 261 ? 3.27 22.828 -6.816 1 96 261 ALA B C 1
ATOM 5590 O O . ALA B 1 261 ? 4.023 22.078 -6.195 1 96 261 ALA B O 1
ATOM 5591 N N . PRO B 1 262 ? 3.617 23.422 -7.895 1 92.44 262 PRO B N 1
ATOM 5592 C CA . PRO B 1 262 ? 4.977 23.281 -8.422 1 92.44 262 PRO B CA 1
ATOM 5593 C C . PRO B 1 262 ? 6.023 23.984 -7.559 1 92.44 262 PRO B C 1
ATOM 5595 O O . PRO B 1 262 ? 7.215 23.688 -7.668 1 92.44 262 PRO B O 1
ATOM 5598 N N . SER B 1 263 ? 5.535 24.906 -6.727 1 90.25 263 SER B N 1
ATOM 5599 C CA . SER B 1 263 ? 6.48 25.703 -5.953 1 90.25 263 SER B CA 1
ATOM 5600 C C . SER B 1 263 ? 6.254 25.531 -4.453 1 90.25 263 SER B C 1
ATOM 5602 O O . SER B 1 263 ? 5.148 25.203 -4.02 1 90.25 263 SER B O 1
ATOM 5604 N N . ARG B 1 264 ? 7.387 25.703 -3.787 1 91.56 264 ARG B N 1
ATOM 5605 C CA . ARG B 1 264 ? 7.336 25.703 -2.33 1 91.56 264 ARG B CA 1
ATOM 5606 C C . ARG B 1 264 ? 7.309 27.125 -1.78 1 91.56 264 ARG B C 1
ATOM 5608 O O . ARG B 1 264 ? 7.57 27.344 -0.595 1 91.56 264 ARG B O 1
ATOM 5615 N N . ALA B 1 265 ? 6.992 28.047 -2.607 1 92.06 265 ALA B N 1
ATOM 5616 C CA . ALA B 1 265 ? 7.078 29.469 -2.262 1 92.06 265 ALA B CA 1
ATOM 5617 C C . ALA B 1 265 ? 5.871 29.906 -1.438 1 92.06 265 ALA B C 1
ATOM 5619 O O . ALA B 1 265 ? 4.828 29.25 -1.451 1 92.06 265 ALA B O 1
ATOM 5620 N N . LYS B 1 266 ? 6.027 31.031 -0.735 1 94.06 266 LYS B N 1
ATOM 5621 C CA . LYS B 1 266 ? 4.992 31.609 0.112 1 94.06 266 LYS B CA 1
ATOM 5622 C C . LYS B 1 266 ? 3.76 31.984 -0.707 1 94.06 266 LYS B C 1
ATOM 5624 O O . LYS B 1 266 ? 2.664 32.125 -0.16 1 94.06 266 LYS B O 1
ATOM 5629 N N . SER B 1 267 ? 3.961 32.094 -1.972 1 94.44 267 SER B N 1
ATOM 5630 C CA . SER B 1 267 ? 2.854 32.469 -2.844 1 94.44 267 SER B CA 1
ATOM 5631 C C . SER B 1 267 ? 1.762 31.406 -2.842 1 94.44 267 SER B C 1
ATOM 5633 O O . SER B 1 267 ? 0.583 31.719 -3.023 1 94.44 267 SER B O 1
ATOM 5635 N N . VAL B 1 268 ? 2.115 30.172 -2.568 1 95.88 268 VAL B N 1
ATOM 5636 C CA . VAL B 1 268 ? 1.161 29.062 -2.613 1 95.88 268 VAL B CA 1
ATOM 5637 C C . VAL B 1 268 ? 0.146 29.203 -1.482 1 95.88 268 VAL B C 1
ATOM 5639 O O . VAL B 1 268 ? -1.06 29.297 -1.729 1 95.88 268 VAL B O 1
ATOM 5642 N N . PRO B 1 269 ? 0.617 29.281 -0.207 1 97.19 269 PRO B N 1
ATOM 5643 C CA . PRO B 1 269 ? -0.372 29.484 0.853 1 97.19 269 PRO B CA 1
ATOM 5644 C C . PRO B 1 269 ? -1.104 30.828 0.722 1 97.19 269 PRO B C 1
ATOM 5646 O O . PRO B 1 269 ? -2.279 30.922 1.084 1 97.19 269 PRO B O 1
ATOM 5649 N N . GLN B 1 270 ? -0.464 31.859 0.223 1 96.69 270 GLN B N 1
ATOM 5650 C CA . GLN B 1 270 ? -1.121 33.156 0.022 1 96.69 270 GLN B CA 1
ATOM 5651 C C . GLN B 1 270 ? -2.264 33.031 -0.983 1 96.69 270 GLN B C 1
ATOM 5653 O O . GLN B 1 270 ? -3.342 33.594 -0.772 1 96.69 270 GLN B O 1
ATOM 5658 N N . ASP B 1 271 ? -2.01 32.344 -2.02 1 96 271 ASP B N 1
ATOM 5659 C CA . ASP B 1 271 ? -3.033 32.125 -3.041 1 96 271 ASP B CA 1
ATOM 5660 C C . ASP B 1 271 ? -4.195 31.297 -2.49 1 96 271 ASP B C 1
ATOM 5662 O O . ASP B 1 271 ? -5.359 31.594 -2.775 1 96 271 ASP B O 1
ATOM 5666 N N . VAL B 1 272 ? -3.885 30.281 -1.724 1 96.81 272 VAL B N 1
ATOM 5667 C CA . VAL B 1 272 ? -4.902 29.406 -1.155 1 96.81 272 VAL B CA 1
ATOM 5668 C C . VAL B 1 272 ? -5.793 30.203 -0.203 1 96.81 272 VAL B C 1
ATOM 5670 O O . VAL B 1 272 ? -7.02 30.047 -0.221 1 96.81 272 VAL B O 1
ATOM 5673 N N . MET B 1 273 ? -5.184 31.047 0.616 1 97.25 273 MET B N 1
ATOM 5674 C CA . MET B 1 273 ? -5.93 31.812 1.616 1 97.25 273 MET B CA 1
ATOM 5675 C C . MET B 1 273 ? -6.633 33 0.979 1 97.25 273 MET B C 1
ATOM 5677 O O . MET B 1 273 ? -7.559 33.562 1.563 1 97.25 273 MET B O 1
ATOM 5681 N N . ALA B 1 274 ? -6.199 33.438 -0.189 1 96.12 274 ALA B N 1
ATOM 5682 C CA . ALA B 1 274 ? -6.836 34.469 -1.002 1 96.12 274 ALA B CA 1
ATOM 5683 C C . ALA B 1 274 ? -7.246 35.656 -0.147 1 96.12 274 ALA B C 1
ATOM 5685 O O . ALA B 1 274 ? -8.398 36.094 -0.186 1 96.12 274 ALA B O 1
ATOM 5686 N N . GLY B 1 275 ? -6.367 36.188 0.665 1 94.06 275 GLY B N 1
ATOM 5687 C CA . GLY B 1 275 ? -6.613 37.406 1.429 1 94.06 275 GLY B CA 1
ATOM 5688 C C . GLY B 1 275 ? -7.059 37.125 2.854 1 94.06 275 GLY B C 1
ATOM 5689 O O . GLY B 1 275 ? -6.984 38 3.711 1 94.06 275 GLY B O 1
ATOM 5690 N N . HIS B 1 276 ? -7.555 35.875 3.096 1 96.75 276 HIS B N 1
ATOM 5691 C CA . HIS B 1 276 ? -7.895 35.531 4.473 1 96.75 276 HIS B CA 1
ATOM 5692 C C . HIS B 1 276 ? -6.652 35.5 5.355 1 96.75 276 HIS B C 1
ATOM 5694 O O . HIS B 1 276 ? -5.652 34.875 5.008 1 96.75 276 HIS B O 1
ATOM 5700 N N . TYR B 1 277 ? -6.727 36.188 6.441 1 97.5 277 TYR B N 1
ATOM 5701 C CA . TYR B 1 277 ? -5.617 36.312 7.383 1 97.5 277 TYR B CA 1
ATOM 5702 C C . TYR B 1 277 ? -6.023 35.812 8.766 1 97.5 277 TYR B C 1
ATOM 5704 O O . TYR B 1 277 ? -6.52 36.562 9.586 1 97.5 277 TYR B O 1
ATOM 5712 N N . PRO B 1 278 ? -5.758 34.531 9.086 1 97.88 278 PRO B N 1
ATOM 5713 C CA . PRO B 1 278 ? -6.184 33.938 10.359 1 97.88 278 PRO B CA 1
ATOM 5714 C C . PRO B 1 278 ? -5.484 34.562 11.562 1 97.88 278 PRO B C 1
ATOM 5716 O O . PRO B 1 278 ? -4.582 35.406 11.391 1 97.88 278 PRO B O 1
ATOM 5719 N N . ASP B 1 279 ? -5.93 34.156 12.734 1 97.44 279 ASP B N 1
ATOM 5720 C CA . ASP B 1 279 ? -5.328 34.656 13.961 1 97.44 279 ASP B CA 1
ATOM 5721 C C . ASP B 1 279 ? -3.98 34 14.242 1 97.44 279 ASP B C 1
ATOM 5723 O O . ASP B 1 279 ? -3.041 34.656 14.688 1 97.44 279 ASP B O 1
ATOM 5727 N N . VAL B 1 280 ? -4.016 32.719 13.945 1 98.12 280 VAL B N 1
ATOM 5728 C CA . VAL B 1 280 ? -2.795 31.984 14.266 1 98.12 280 VAL B CA 1
ATOM 5729 C C . VAL B 1 280 ? -2.457 31.016 13.133 1 98.12 280 VAL B C 1
ATOM 5731 O O . VAL B 1 280 ? -3.346 30.375 12.57 1 98.12 280 VAL B O 1
ATOM 5734 N N . TRP B 1 281 ? -1.206 30.969 12.75 1 98.12 281 TRP B N 1
ATOM 5735 C CA . TRP B 1 281 ? -0.638 30 11.812 1 98.12 281 TRP B CA 1
ATOM 5736 C C . TRP B 1 281 ? 0.301 29.031 12.523 1 98.12 281 TRP B C 1
ATOM 5738 O O . TRP B 1 281 ? 1.193 29.453 13.266 1 98.12 281 TRP B O 1
ATOM 5748 N N . VAL B 1 282 ? 0.036 27.766 12.398 1 98.12 282 VAL B N 1
ATOM 5749 C CA . VAL B 1 282 ? 0.863 26.75 13.047 1 98.12 282 VAL B CA 1
ATOM 5750 C C . VAL B 1 282 ? 1.686 26 12 1 98.12 282 VAL B C 1
ATOM 5752 O O . VAL B 1 282 ? 1.129 25.375 11.102 1 98.12 282 VAL B O 1
ATOM 5755 N N . SER B 1 283 ? 2.922 26.016 12.031 1 97.44 283 SER B N 1
ATOM 5756 C CA . SER B 1 283 ? 3.799 25.344 11.07 1 97.44 283 SER B CA 1
ATOM 5757 C C . SER B 1 283 ? 5.227 25.25 11.602 1 97.44 283 SER B C 1
ATOM 5759 O O . SER B 1 283 ? 5.492 25.609 12.75 1 97.44 283 SER B O 1
ATOM 5761 N N . ASP B 1 284 ? 6.055 24.703 10.781 1 93.31 284 ASP B N 1
ATOM 5762 C CA . ASP B 1 284 ? 7.473 24.75 11.109 1 93.31 284 ASP B CA 1
ATOM 5763 C C . ASP B 1 284 ? 8.062 26.125 10.82 1 93.31 284 ASP B C 1
ATOM 5765 O O . ASP B 1 284 ? 7.316 27.094 10.641 1 93.31 284 ASP B O 1
ATOM 5769 N N . ARG B 1 285 ? 9.359 26.266 10.844 1 90.31 285 ARG B N 1
ATOM 5770 C CA . ARG B 1 285 ? 10.016 27.562 10.719 1 90.31 285 ARG B CA 1
ATOM 5771 C C . ARG B 1 285 ? 10.383 27.859 9.266 1 90.31 285 ARG B C 1
ATOM 5773 O O . ARG B 1 285 ? 11.211 28.734 8.992 1 90.31 285 ARG B O 1
ATOM 5780 N N . TYR B 1 286 ? 9.773 27.109 8.406 1 90.62 286 TYR B N 1
ATOM 5781 C CA . TYR B 1 286 ? 10.078 27.281 6.988 1 90.62 286 TYR B CA 1
ATOM 5782 C C . TYR B 1 286 ? 9.688 28.688 6.523 1 90.62 286 TYR B C 1
ATOM 5784 O O . TYR B 1 286 ? 8.617 29.188 6.887 1 90.62 286 TYR B O 1
ATOM 5792 N N . GLY B 1 287 ? 10.516 29.359 5.777 1 89.12 287 GLY B N 1
ATOM 5793 C CA . GLY B 1 287 ? 10.312 30.719 5.32 1 89.12 287 GLY B CA 1
ATOM 5794 C C . GLY B 1 287 ? 9.016 30.906 4.555 1 89.12 287 GLY B C 1
ATOM 5795 O O . GLY B 1 287 ? 8.375 31.953 4.656 1 89.12 287 GLY B O 1
ATOM 5796 N N . GLY B 1 288 ? 8.625 29.891 3.807 1 91.19 288 GLY B N 1
ATOM 5797 C CA . GLY B 1 288 ? 7.402 29.953 3.02 1 91.19 288 GLY B CA 1
ATOM 5798 C C . GLY B 1 288 ? 6.145 29.938 3.865 1 91.19 288 GLY B C 1
ATOM 5799 O O . GLY B 1 288 ? 5.059 30.266 3.377 1 91.19 288 GLY B O 1
ATOM 5800 N N . GLN B 1 289 ? 6.293 29.703 5.148 1 93.12 289 GLN B N 1
ATOM 5801 C CA . GLN B 1 289 ? 5.172 29.594 6.074 1 93.12 289 GLN B CA 1
ATOM 5802 C C . GLN B 1 289 ? 5.094 30.828 6.98 1 93.12 289 GLN B C 1
ATOM 5804 O O . GLN B 1 289 ? 4.316 30.844 7.938 1 93.12 289 GLN B O 1
ATOM 5809 N N . GLN B 1 290 ? 5.891 31.844 6.715 1 92.19 290 GLN B N 1
ATOM 5810 C CA . GLN B 1 290 ? 5.973 33 7.609 1 92.19 290 GLN B CA 1
ATOM 5811 C C . GLN B 1 290 ? 5.016 34.094 7.18 1 92.19 290 GLN B C 1
ATOM 5813 O O . GLN B 1 290 ? 4.68 34.219 5.996 1 92.19 290 GLN B O 1
ATOM 5818 N N . GLU B 1 291 ? 4.566 34.844 8.211 1 93.69 291 GLU B N 1
ATOM 5819 C CA . GLU B 1 291 ? 3.773 36.062 8.008 1 93.69 291 GLU B CA 1
ATOM 5820 C C . GLU B 1 291 ? 2.469 35.75 7.277 1 93.69 291 GLU B C 1
ATOM 5822 O O . GLU B 1 291 ? 2.092 36.469 6.336 1 93.69 291 GLU B O 1
ATOM 5827 N N . LEU B 1 292 ? 1.879 34.688 7.676 1 96.06 292 LEU B N 1
ATOM 5828 C CA . LEU B 1 292 ? 0.635 34.25 7.039 1 96.06 292 LEU B CA 1
ATOM 5829 C C . LEU B 1 292 ? -0.549 34.438 7.98 1 96.06 292 LEU B C 1
ATOM 5831 O O . LEU B 1 292 ? -1.697 34.219 7.594 1 96.06 292 LEU B O 1
ATOM 5835 N N . ALA B 1 293 ? -0.272 34.906 9.188 1 97.44 293 ALA B N 1
ATOM 5836 C CA . ALA B 1 293 ? -1.293 35.188 10.203 1 97.44 293 ALA B CA 1
ATOM 5837 C C . ALA B 1 293 ? -0.82 36.25 11.195 1 97.44 293 ALA B C 1
ATOM 5839 O O . ALA B 1 293 ? 0.308 36.719 11.102 1 97.44 293 ALA B O 1
ATOM 5840 N N . LYS B 1 294 ? -1.724 36.594 12.094 1 96.38 294 LYS B N 1
ATOM 5841 C CA . LYS B 1 294 ? -1.358 37.562 13.117 1 96.38 294 LYS B CA 1
ATOM 5842 C C . LYS B 1 294 ? -0.261 37.031 14.023 1 96.38 294 LYS B C 1
ATOM 5844 O O . LYS B 1 294 ? 0.728 37.719 14.289 1 96.38 294 LYS B O 1
ATOM 5849 N N . ASP B 1 295 ? -0.493 35.812 14.453 1 96.75 295 ASP B N 1
ATOM 5850 C CA . ASP B 1 295 ? 0.496 35.125 15.266 1 96.75 295 ASP B CA 1
ATOM 5851 C C . ASP B 1 295 ? 0.931 33.812 14.609 1 96.75 295 ASP B C 1
ATOM 5853 O O . ASP B 1 295 ? 0.202 33.25 13.789 1 96.75 295 ASP B O 1
ATOM 5857 N N . HIS B 1 296 ? 2.127 33.406 14.891 1 97.06 296 HIS B N 1
ATOM 5858 C CA . HIS B 1 296 ? 2.695 32.188 14.383 1 97.06 296 HIS B CA 1
ATOM 5859 C C . HIS B 1 296 ? 3.16 31.281 15.523 1 97.06 296 HIS B C 1
ATOM 5861 O O . HIS B 1 296 ? 3.977 31.688 16.344 1 97.06 296 HIS B O 1
ATOM 5867 N N . GLN B 1 297 ? 2.57 30.109 15.594 1 97.25 297 GLN B N 1
ATOM 5868 C CA . GLN B 1 297 ? 3.051 29.094 16.531 1 97.25 297 GLN B CA 1
ATOM 5869 C C . GLN B 1 297 ? 3.996 28.125 15.836 1 97.25 297 GLN B C 1
ATOM 5871 O O . GLN B 1 297 ? 3.562 27.297 15.023 1 97.25 297 GLN B O 1
ATOM 5876 N N . VAL B 1 298 ? 5.164 28.219 16.234 1 95.94 298 VAL B N 1
ATOM 5877 C CA . VAL B 1 298 ? 6.16 27.312 15.656 1 95.94 298 VAL B CA 1
ATOM 5878 C C . VAL B 1 298 ? 6.023 25.922 16.281 1 95.94 298 VAL B C 1
ATOM 5880 O O . VAL B 1 298 ? 5.797 25.797 17.484 1 95.94 298 VAL B O 1
ATOM 5883 N N . CYS B 1 299 ? 6.109 24.938 15.422 1 96.06 299 CYS B N 1
ATOM 5884 C CA . CYS B 1 299 ? 6.043 23.562 15.898 1 96.06 299 CYS B CA 1
ATOM 5885 C C . CYS B 1 299 ? 7.219 23.25 16.812 1 96.06 299 CYS B C 1
ATOM 5887 O O . CYS B 1 299 ? 8.344 23.078 16.359 1 96.06 299 CYS B O 1
ATOM 5889 N N . LEU B 1 300 ? 6.957 22.984 18.078 1 95.31 300 LEU B N 1
ATOM 5890 C CA . LEU B 1 300 ? 8.016 22.797 19.062 1 95.31 300 LEU B CA 1
ATOM 5891 C C . LEU B 1 300 ? 8.688 21.438 18.875 1 95.31 300 LEU B C 1
ATOM 5893 O O . LEU B 1 300 ? 9.82 21.234 19.312 1 95.31 300 LEU B O 1
ATOM 5897 N N . ALA B 1 301 ? 8.008 20.547 18.234 1 93.12 301 ALA B N 1
ATOM 5898 C CA . ALA B 1 301 ? 8.625 19.266 17.938 1 93.12 301 ALA B CA 1
ATOM 5899 C C . ALA B 1 301 ? 9.828 19.438 17.016 1 93.12 301 ALA B C 1
ATOM 5901 O O . ALA B 1 301 ? 10.836 18.734 17.156 1 93.12 301 ALA B O 1
ATOM 5902 N N . HIS B 1 302 ? 9.695 20.328 16.094 1 90.94 302 HIS B N 1
ATOM 5903 C CA . HIS B 1 302 ? 10.797 20.594 15.18 1 90.94 302 HIS B CA 1
ATOM 5904 C C . HIS B 1 302 ? 11.953 21.281 15.906 1 90.94 302 HIS B C 1
ATOM 5906 O O . HIS B 1 302 ? 13.125 21 15.617 1 90.94 302 HIS B O 1
ATOM 5912 N N . VAL B 1 303 ? 11.641 22.109 16.781 1 91.38 303 VAL B N 1
ATOM 5913 C CA . VAL B 1 303 ? 12.664 22.781 17.578 1 91.38 303 VAL B CA 1
ATOM 5914 C C . VAL B 1 303 ? 13.414 21.75 18.438 1 91.38 303 VAL B C 1
ATOM 5916 O O . VAL B 1 303 ? 14.641 21.812 18.547 1 91.38 303 VAL B O 1
ATOM 5919 N N . LEU B 1 304 ? 12.695 20.844 18.984 1 92.31 304 LEU B N 1
ATOM 5920 C CA . LEU B 1 304 ? 13.297 19.797 19.797 1 92.31 304 LEU B CA 1
ATOM 5921 C C . LEU B 1 304 ? 14.289 18.984 18.969 1 92.31 304 LEU B C 1
ATOM 5923 O O . LEU B 1 304 ? 15.312 18.531 19.484 1 92.31 304 LEU B O 1
ATOM 5927 N N . ARG B 1 305 ? 13.93 18.797 17.75 1 87.25 305 ARG B N 1
ATOM 5928 C CA . ARG B 1 305 ? 14.844 18.062 16.875 1 87.25 305 ARG B CA 1
ATOM 5929 C C . ARG B 1 305 ? 16.141 18.844 16.656 1 87.25 305 ARG B C 1
ATOM 5931 O O . ARG B 1 305 ? 17.219 18.266 16.641 1 87.25 305 ARG B O 1
ATOM 5938 N N . ASP B 1 306 ? 16.047 20.094 16.5 1 86.31 306 ASP B N 1
ATOM 5939 C CA . ASP B 1 306 ? 17.219 20.953 16.359 1 86.31 306 ASP B CA 1
ATOM 5940 C C . ASP B 1 306 ? 18.078 20.938 17.625 1 86.31 306 ASP B C 1
ATOM 5942 O O . ASP B 1 306 ? 19.312 20.938 17.547 1 86.31 306 ASP B O 1
ATOM 5946 N N . ILE B 1 307 ? 17.375 20.906 18.688 1 91 307 ILE B N 1
ATOM 5947 C CA . ILE B 1 307 ? 18.062 20.859 19.969 1 91 307 ILE B CA 1
ATOM 5948 C C . ILE B 1 307 ? 18.828 19.547 20.109 1 91 307 ILE B C 1
ATOM 5950 O O . ILE B 1 307 ? 19.984 19.531 20.531 1 91 307 ILE B O 1
ATOM 5954 N N . GLN B 1 308 ? 18.156 18.531 19.719 1 88.25 308 GLN B N 1
ATOM 5955 C CA . GLN B 1 308 ? 18.812 17.219 19.781 1 88.25 308 GLN B CA 1
ATOM 5956 C C . GLN B 1 308 ? 20.062 17.188 18.906 1 88.25 308 GLN B C 1
ATOM 5958 O O . GLN B 1 308 ? 21.062 16.562 19.266 1 88.25 308 GLN B O 1
ATOM 5963 N N . TYR B 1 309 ? 19.938 17.828 17.812 1 85.62 309 TYR B N 1
ATOM 5964 C CA . TYR B 1 309 ? 21.109 17.922 16.938 1 85.62 309 TYR B CA 1
ATOM 5965 C C . TYR B 1 309 ? 22.266 18.625 17.641 1 85.62 309 TYR B C 1
ATOM 5967 O O . TYR B 1 309 ? 23.422 18.203 17.531 1 85.62 309 TYR B O 1
ATOM 5975 N N . ALA B 1 310 ? 21.984 19.641 18.312 1 86.31 310 ALA B N 1
ATOM 5976 C CA . ALA B 1 310 ? 23.016 20.391 19.047 1 86.31 310 ALA B CA 1
ATOM 5977 C C . ALA B 1 310 ? 23.609 19.531 20.156 1 86.31 310 ALA B C 1
ATOM 5979 O O . ALA B 1 310 ? 24.812 19.578 20.391 1 86.31 310 ALA B O 1
ATOM 5980 N N . ILE B 1 311 ? 22.828 18.781 20.781 1 87.12 311 ILE B N 1
ATOM 5981 C CA . ILE B 1 311 ? 23.281 17.875 21.828 1 87.12 311 ILE B CA 1
ATOM 5982 C C . ILE B 1 311 ? 24.219 16.828 21.234 1 87.12 311 ILE B C 1
ATOM 5984 O O . ILE B 1 311 ? 25.297 16.562 21.766 1 87.12 311 ILE B O 1
ATOM 5988 N N . ASP B 1 312 ? 23.75 16.312 20.109 1 82.38 312 ASP B N 1
ATOM 5989 C CA . ASP B 1 312 ? 24.516 15.258 19.453 1 82.38 312 ASP B CA 1
ATOM 5990 C C . ASP B 1 312 ? 25.844 15.805 18.922 1 82.38 312 ASP B C 1
ATOM 5992 O O . ASP B 1 312 ? 26.797 15.055 18.75 1 82.38 312 ASP B O 1
ATOM 5996 N N . SER B 1 313 ? 25.828 17.078 18.672 1 81.62 313 SER B N 1
ATOM 5997 C CA . SER B 1 313 ? 27.047 17.719 18.172 1 81.62 313 SER B CA 1
ATOM 5998 C C . SER B 1 313 ? 28.031 18 19.312 1 81.62 313 SER B C 1
ATOM 6000 O O . SER B 1 313 ? 29.219 18.25 19.062 1 81.62 313 SER B O 1
ATOM 6002 N N . GLY B 1 314 ? 27.562 18.016 20.609 1 80.44 314 GLY B N 1
ATOM 6003 C CA . GLY B 1 314 ? 28.5 18.125 21.719 1 80.44 314 GLY B CA 1
ATOM 6004 C C . GLY B 1 314 ? 28.125 19.203 22.719 1 80.44 314 GLY B C 1
ATOM 6005 O O . GLY B 1 314 ? 28.844 19.422 23.703 1 80.44 314 GLY B O 1
ATOM 6006 N N . ASP B 1 315 ? 27.062 19.953 22.438 1 84.75 315 ASP B N 1
ATOM 6007 C CA . ASP B 1 315 ? 26.656 20.953 23.406 1 84.75 315 ASP B CA 1
ATOM 6008 C C . ASP B 1 315 ? 26.047 20.297 24.641 1 84.75 315 ASP B C 1
ATOM 6010 O O . ASP B 1 315 ? 24.953 19.719 24.578 1 84.75 315 ASP B O 1
ATOM 6014 N N . SER B 1 316 ? 26.688 20.469 25.719 1 84.31 316 SER B N 1
ATOM 6015 C CA . SER B 1 316 ? 26.266 19.766 26.922 1 84.31 316 SER B CA 1
ATOM 6016 C C . SER B 1 316 ? 25.719 20.734 27.969 1 84.31 316 SER B C 1
ATOM 6018 O O . SER B 1 316 ? 25.234 20.312 29.016 1 84.31 316 SER B O 1
ATOM 6020 N N . VAL B 1 317 ? 25.719 21.969 27.688 1 84.25 317 VAL B N 1
ATOM 6021 C CA . VAL B 1 317 ? 25.344 22.938 28.719 1 84.25 317 VAL B CA 1
ATOM 6022 C C . VAL B 1 317 ? 24 23.578 28.344 1 84.25 317 VAL B C 1
ATOM 6024 O O . VAL B 1 317 ? 22.984 23.312 28.984 1 84.25 317 VAL B O 1
ATOM 6027 N N . PHE B 1 318 ? 23.969 24.25 27.234 1 89.44 318 PHE B N 1
ATOM 6028 C CA . PHE B 1 318 ? 22.812 25.031 26.828 1 89.44 318 PHE B CA 1
ATOM 6029 C C . PHE B 1 318 ? 21.719 24.125 26.281 1 89.44 318 PHE B C 1
ATOM 6031 O O . PHE B 1 318 ? 20.578 24.188 26.734 1 89.44 318 PHE B O 1
ATOM 6038 N N . ALA B 1 319 ? 22.031 23.141 25.453 1 91.25 319 ALA B N 1
ATOM 6039 C CA . ALA B 1 319 ? 21.078 22.391 24.656 1 91.25 319 ALA B CA 1
ATOM 6040 C C . ALA B 1 319 ? 20.25 21.438 25.531 1 91.25 319 ALA B C 1
ATOM 6042 O O . ALA B 1 319 ? 19.016 21.391 25.406 1 91.25 319 ALA B O 1
ATOM 6043 N N . PRO B 1 320 ? 20.875 20.766 26.438 1 92 320 PRO B N 1
ATOM 6044 C CA . PRO B 1 320 ? 20.062 19.859 27.266 1 92 320 PRO B CA 1
ATOM 6045 C C . PRO B 1 320 ? 19.062 20.594 28.156 1 92 320 PRO B C 1
ATOM 6047 O O . PRO B 1 320 ? 17.953 20.109 28.359 1 92 320 PRO B O 1
ATOM 6050 N N . LYS B 1 321 ? 19.453 21.688 28.609 1 92.38 321 LYS B N 1
ATOM 6051 C CA . LYS B 1 321 ? 18.578 22.469 29.5 1 92.38 321 LYS B CA 1
ATOM 6052 C C . LYS B 1 321 ? 17.375 23.016 28.734 1 92.38 321 LYS B C 1
ATOM 6054 O O . LYS B 1 321 ? 16.25 23 29.25 1 92.38 321 LYS B O 1
ATOM 6059 N N . ILE B 1 322 ? 17.688 23.5 27.578 1 94.06 322 ILE B N 1
ATOM 6060 C CA . ILE B 1 322 ? 16.594 24.031 26.766 1 94.06 322 ILE B CA 1
ATOM 6061 C C . ILE B 1 322 ? 15.656 22.891 26.359 1 94.06 322 ILE B C 1
ATOM 6063 O O . ILE B 1 322 ? 14.445 23.078 26.266 1 94.06 322 ILE B O 1
ATOM 6067 N N . ARG B 1 323 ? 16.203 21.719 26.062 1 94.81 323 ARG B N 1
ATOM 6068 C CA . ARG B 1 323 ? 15.398 20.547 25.75 1 94.81 323 ARG B CA 1
ATOM 6069 C C . ARG B 1 323 ? 14.406 20.25 26.875 1 94.81 323 ARG B C 1
ATOM 6071 O O . ARG B 1 323 ? 13.211 20.078 26.609 1 94.81 323 ARG B O 1
ATOM 6078 N N . ASP B 1 324 ? 14.906 20.25 28.016 1 95.44 324 ASP B N 1
ATOM 6079 C CA . ASP B 1 324 ? 14.07 19.922 29.172 1 95.44 324 ASP B CA 1
ATOM 6080 C C . ASP B 1 324 ? 12.984 20.984 29.375 1 95.44 324 ASP B C 1
ATOM 6082 O O . ASP B 1 324 ? 11.844 20.641 29.703 1 95.44 324 ASP B O 1
ATOM 6086 N N . HIS B 1 325 ? 13.344 22.188 29.172 1 96.19 325 HIS B N 1
ATOM 6087 C CA . HIS B 1 325 ? 12.383 23.266 29.312 1 96.19 325 HIS B CA 1
ATOM 6088 C C . HIS B 1 325 ? 11.273 23.156 28.281 1 96.19 325 HIS B C 1
ATOM 6090 O O . HIS B 1 325 ? 10.086 23.281 28.625 1 96.19 325 HIS B O 1
ATOM 6096 N N . LEU B 1 326 ? 11.633 22.953 27.062 1 95.69 326 LEU B N 1
ATOM 6097 C CA . LEU B 1 326 ? 10.641 22.859 26 1 95.69 326 LEU B CA 1
ATOM 6098 C C . LEU B 1 326 ? 9.758 21.625 26.203 1 95.69 326 LEU B C 1
ATOM 6100 O O . LEU B 1 326 ? 8.562 21.656 25.875 1 95.69 326 LEU B O 1
ATOM 6104 N N . ARG B 1 327 ? 10.32 20.547 26.672 1 96.31 327 ARG B N 1
ATOM 6105 C CA . ARG B 1 327 ? 9.523 19.359 26.969 1 96.31 327 ARG B CA 1
ATOM 6106 C C . ARG B 1 327 ? 8.469 19.656 28.016 1 96.31 327 ARG B C 1
ATOM 6108 O O . ARG B 1 327 ? 7.336 19.203 27.922 1 96.31 327 ARG B O 1
ATOM 6115 N N . TRP B 1 328 ? 8.938 20.391 28.969 1 96 328 TRP B N 1
ATOM 6116 C CA . TRP B 1 328 ? 7.988 20.812 30 1 96 328 TRP B CA 1
ATOM 6117 C C . TRP B 1 328 ? 6.883 21.672 29.391 1 96 328 TRP B C 1
ATOM 6119 O O . TRP B 1 328 ? 5.703 21.484 29.703 1 96 328 TRP B O 1
ATOM 6129 N N . CYS B 1 329 ? 7.246 22.594 28.578 1 96.25 329 CYS B N 1
ATOM 6130 C CA . CYS B 1 329 ? 6.27 23.469 27.938 1 96.25 329 CYS B CA 1
ATOM 6131 C C . CYS B 1 329 ? 5.27 22.656 27.125 1 96.25 329 CYS B C 1
ATOM 6133 O O . CYS B 1 329 ? 4.07 22.938 27.141 1 96.25 329 CYS B O 1
ATOM 6135 N N . ILE B 1 330 ? 5.746 21.688 26.406 1 95.94 330 ILE B N 1
ATOM 6136 C CA . ILE B 1 330 ? 4.887 20.844 25.594 1 95.94 330 ILE B CA 1
ATOM 6137 C C . ILE B 1 330 ? 3.918 20.062 26.484 1 95.94 330 ILE B C 1
ATOM 6139 O O . ILE B 1 330 ? 2.746 19.906 26.125 1 95.94 330 ILE B O 1
ATOM 6143 N N . ARG B 1 331 ? 4.375 19.641 27.578 1 95.25 331 ARG B N 1
ATOM 6144 C CA . ARG B 1 331 ? 3.51 18.953 28.531 1 95.25 331 ARG B CA 1
ATOM 6145 C C . ARG B 1 331 ? 2.395 19.859 29.016 1 95.25 331 ARG B C 1
ATOM 6147 O O . ARG B 1 331 ? 1.248 19.438 29.172 1 95.25 331 ARG B O 1
ATOM 6154 N N . VAL B 1 332 ? 2.795 21.062 29.297 1 94.12 332 VAL B N 1
ATOM 6155 C CA . VAL B 1 332 ? 1.796 22.062 29.688 1 94.12 332 VAL B CA 1
ATOM 6156 C C . VAL B 1 332 ? 0.782 22.234 28.547 1 94.12 332 VAL B C 1
ATOM 6158 O O . VAL B 1 332 ? -0.423 22.312 28.797 1 94.12 332 VAL B O 1
ATOM 6161 N N . GLY B 1 333 ? 1.263 22.328 27.391 1 93.25 333 GLY B N 1
ATOM 6162 C CA . GLY B 1 333 ? 0.405 22.453 26.219 1 93.25 333 GLY B CA 1
ATOM 6163 C C . GLY B 1 333 ? -0.583 21.312 26.078 1 93.25 333 GLY B C 1
ATOM 6164 O O . GLY B 1 333 ? -1.727 21.516 25.672 1 93.25 333 GLY B O 1
ATOM 6165 N N . LYS B 1 334 ? -0.161 20.125 26.391 1 92.5 334 LYS B N 1
ATOM 6166 C CA . LYS B 1 334 ? -1.03 18.953 26.312 1 92.5 334 LYS B CA 1
ATOM 6167 C C . LYS B 1 334 ? -2.145 19.016 27.344 1 92.5 334 LYS B C 1
ATOM 6169 O O . LYS B 1 334 ? -3.248 18.516 27.109 1 92.5 334 LYS B O 1
ATOM 6174 N N . ARG B 1 335 ? -1.938 19.734 28.406 1 92.12 335 ARG B N 1
ATOM 6175 C CA . ARG B 1 335 ? -2.896 19.812 29.516 1 92.12 335 ARG B CA 1
ATOM 6176 C C . ARG B 1 335 ? -3.713 21.094 29.438 1 92.12 335 ARG B C 1
ATOM 6178 O O . ARG B 1 335 ? -4.586 21.344 30.266 1 92.12 335 ARG B O 1
ATOM 6185 N N . ARG B 1 336 ? -3.5 21.844 28.484 1 89.06 336 ARG B N 1
ATOM 6186 C CA . ARG B 1 336 ? -4.031 23.203 28.391 1 89.06 336 ARG B CA 1
ATOM 6187 C C . ARG B 1 336 ? -5.555 23.203 28.438 1 89.06 336 ARG B C 1
ATOM 6189 O O . ARG B 1 336 ? -6.164 24.078 29.047 1 89.06 336 ARG B O 1
ATOM 6196 N N . PRO B 1 337 ? -6.207 22.156 27.812 1 87.12 337 PRO B N 1
ATOM 6197 C CA . PRO B 1 337 ? -7.672 22.172 27.875 1 87.12 337 PRO B CA 1
ATOM 6198 C C . PRO B 1 337 ? -8.211 22.016 29.297 1 87.12 337 PRO B C 1
ATOM 6200 O O . PRO B 1 337 ? -9.305 22.484 29.594 1 87.12 337 PRO B O 1
ATOM 6203 N N . ASP B 1 338 ? -7.43 21.5 30.172 1 91.31 338 ASP B N 1
ATOM 6204 C CA . ASP B 1 338 ? -7.879 21.172 31.516 1 91.31 338 ASP B CA 1
ATOM 6205 C C . ASP B 1 338 ? -7.414 22.219 32.531 1 91.31 338 ASP B C 1
ATOM 6207 O O . ASP B 1 338 ? -7.828 22.188 33.688 1 91.31 338 ASP B O 1
ATOM 6211 N N . LEU B 1 339 ? -6.672 23.156 32.094 1 92 339 LEU B N 1
ATOM 6212 C CA . LEU B 1 339 ? -6.086 24.125 33.031 1 92 339 LEU B CA 1
ATOM 6213 C C . LEU B 1 339 ? -6.938 25.391 33.094 1 92 339 LEU B C 1
ATOM 6215 O O . LEU B 1 339 ? -7.551 25.781 32.094 1 92 339 LEU B O 1
ATOM 6219 N N . LYS B 1 340 ? -6.906 25.953 34.281 1 93.5 340 LYS B N 1
ATOM 6220 C CA . LYS B 1 340 ? -7.559 27.25 34.438 1 93.5 340 LYS B CA 1
ATOM 6221 C C . LYS B 1 340 ? -6.781 28.359 33.719 1 93.5 340 LYS B C 1
ATOM 6223 O O . LYS B 1 340 ? -5.574 28.234 33.5 1 93.5 340 LYS B O 1
ATOM 6228 N N . ASP B 1 341 ? -7.461 29.422 33.344 1 91.06 341 ASP B N 1
ATOM 6229 C CA . ASP B 1 341 ? -6.848 30.531 32.594 1 91.06 341 ASP B CA 1
ATOM 6230 C C . ASP B 1 341 ? -5.707 31.156 33.406 1 91.06 341 ASP B C 1
ATOM 6232 O O . ASP B 1 341 ? -4.656 31.484 32.844 1 91.06 341 ASP B O 1
ATOM 6236 N N . ASN B 1 342 ? -5.938 31.266 34.656 1 93.06 342 ASN B N 1
ATOM 6237 C CA . ASN B 1 342 ? -4.918 31.875 35.5 1 93.06 342 ASN B CA 1
ATOM 6238 C C . ASN B 1 342 ? -3.668 31 35.594 1 93.06 342 ASN B C 1
ATOM 6240 O O . ASN B 1 342 ? -2.549 31.516 35.594 1 93.06 342 ASN B O 1
ATOM 6244 N N . THR B 1 343 ? -3.895 29.75 35.656 1 94.06 343 THR B N 1
ATOM 6245 C CA . THR B 1 343 ? -2.779 28.812 35.719 1 94.06 343 THR B CA 1
ATOM 6246 C C . THR B 1 343 ? -1.986 28.828 34.438 1 94.06 343 THR B C 1
ATOM 6248 O O . THR B 1 343 ? -0.754 28.812 34.438 1 94.06 343 THR B O 1
ATOM 6251 N N . LEU B 1 344 ? -2.734 28.922 33.375 1 93.94 344 LEU B N 1
ATOM 6252 C CA . LEU B 1 344 ? -2.084 28.938 32.062 1 93.94 344 LEU B CA 1
ATOM 6253 C C . LEU B 1 344 ? -1.267 30.219 31.891 1 93.94 344 LEU B C 1
ATOM 6255 O O . LEU B 1 344 ? -0.168 30.172 31.328 1 93.94 344 LEU B O 1
ATOM 6259 N N . ARG B 1 345 ? -1.749 31.266 32.375 1 93 345 ARG B N 1
ATOM 6260 C CA . ARG B 1 345 ? -1.028 32.531 32.312 1 93 345 ARG B CA 1
ATOM 6261 C C . ARG B 1 345 ? 0.235 32.469 33.156 1 93 345 ARG B C 1
ATOM 6263 O O . ARG B 1 345 ? 1.271 33.031 32.781 1 93 345 ARG B O 1
ATOM 6270 N N . ALA B 1 346 ? 0.091 31.875 34.281 1 94.81 346 ALA B N 1
ATOM 6271 C CA . ALA B 1 346 ? 1.25 31.719 35.156 1 94.81 346 ALA B CA 1
ATOM 6272 C C . ALA B 1 346 ? 2.324 30.859 34.5 1 94.81 346 ALA B C 1
ATOM 6274 O O . ALA B 1 346 ? 3.516 31.156 34.594 1 94.81 346 ALA B O 1
ATOM 6275 N N . TYR B 1 347 ? 1.804 29.812 33.938 1 95.19 347 TYR B N 1
ATOM 6276 C CA . TYR B 1 347 ? 2.74 28.938 33.25 1 95.19 347 TYR B CA 1
ATOM 6277 C C . TYR B 1 347 ? 3.414 29.641 32.094 1 95.19 347 TYR B C 1
ATOM 6279 O O . TYR B 1 347 ? 4.598 29.438 31.812 1 95.19 347 TYR B O 1
ATOM 6287 N N . ALA B 1 348 ? 2.641 30.5 31.391 1 95.25 348 ALA B N 1
ATOM 6288 C CA . ALA B 1 348 ? 3.201 31.266 30.281 1 95.25 348 ALA B CA 1
ATOM 6289 C C . ALA B 1 348 ? 4.309 32.188 30.766 1 95.25 348 ALA B C 1
ATOM 6291 O O . ALA B 1 348 ? 5.359 32.281 30.125 1 95.25 348 ALA B O 1
ATOM 6292 N N . ALA B 1 349 ? 4.09 32.781 31.859 1 95.56 349 ALA B N 1
ATOM 6293 C CA . ALA B 1 349 ? 5.082 33.688 32.438 1 95.56 349 ALA B CA 1
ATOM 6294 C C . ALA B 1 349 ? 6.328 32.938 32.875 1 95.56 349 ALA B C 1
ATOM 6296 O O . ALA B 1 349 ? 7.453 33.375 32.656 1 95.56 349 ALA B O 1
ATOM 6297 N N . ARG B 1 350 ? 6.062 31.844 33.438 1 95.5 350 ARG B N 1
ATOM 6298 C CA . ARG B 1 350 ? 7.172 31.016 33.906 1 95.5 350 ARG B CA 1
ATOM 6299 C C . ARG B 1 350 ? 7.992 30.5 32.719 1 95.5 350 ARG B C 1
ATOM 6301 O O . ARG B 1 350 ? 9.219 30.438 32.781 1 95.5 350 ARG B O 1
ATOM 6308 N N . ALA B 1 351 ? 7.262 30.109 31.719 1 96.38 351 ALA B N 1
ATOM 6309 C CA . ALA B 1 351 ? 7.938 29.609 30.531 1 96.38 351 ALA B CA 1
ATOM 6310 C C . ALA B 1 351 ? 8.828 30.672 29.906 1 96.38 351 ALA B C 1
ATOM 6312 O O . ALA B 1 351 ? 9.969 30.406 29.531 1 96.38 351 ALA B O 1
ATOM 6313 N N . ASP B 1 352 ? 8.336 31.859 29.859 1 95.19 352 ASP B N 1
ATOM 6314 C CA . ASP B 1 352 ? 9.07 32.969 29.266 1 95.19 352 ASP B CA 1
ATOM 6315 C C . ASP B 1 352 ? 10.273 33.344 30.125 1 95.19 352 ASP B C 1
ATOM 6317 O O . ASP B 1 352 ? 11.359 33.625 29.609 1 95.19 352 ASP B O 1
ATOM 6321 N N . ASP B 1 353 ? 10.047 33.375 31.391 1 95.38 353 ASP B N 1
ATOM 6322 C CA . ASP B 1 353 ? 11.117 33.719 32.312 1 95.38 353 ASP B CA 1
ATOM 6323 C C . ASP B 1 353 ? 12.258 32.719 32.281 1 95.38 353 ASP B C 1
ATOM 6325 O O . ASP B 1 353 ? 13.43 33.094 32.219 1 95.38 353 ASP B O 1
ATOM 6329 N N . LYS B 1 354 ? 11.836 31.531 32.281 1 95.5 354 LYS B N 1
ATOM 6330 C CA . LYS B 1 354 ? 12.844 30.484 32.25 1 95.5 354 LYS B CA 1
ATOM 6331 C C . LYS B 1 354 ? 13.602 30.484 30.938 1 95.5 354 LYS B C 1
ATOM 6333 O O . LYS B 1 354 ? 14.805 30.219 30.906 1 95.5 354 LYS B O 1
ATOM 6338 N N . LEU B 1 355 ? 12.883 30.75 29.906 1 95.38 355 LEU B N 1
ATOM 6339 C CA . LEU B 1 355 ? 13.547 30.812 28.609 1 95.38 355 LEU B CA 1
ATOM 6340 C C . LEU B 1 355 ? 14.578 31.938 28.578 1 95.38 355 LEU B C 1
ATOM 6342 O O . LEU B 1 355 ? 15.672 31.781 28.047 1 95.38 355 LEU B O 1
ATOM 6346 N N . ASP B 1 356 ? 14.273 33.062 29.203 1 93.69 356 ASP B N 1
ATOM 6347 C CA . ASP B 1 356 ? 15.203 34.188 29.312 1 93.69 356 ASP B CA 1
ATOM 6348 C C . ASP B 1 356 ? 16.453 33.781 30.078 1 93.69 356 ASP B C 1
ATOM 6350 O O . ASP B 1 356 ? 17.578 34.125 29.688 1 93.69 356 ASP B O 1
ATOM 6354 N N . GLN B 1 357 ? 16.25 33.062 31.125 1 93.81 357 GLN B N 1
ATOM 6355 C CA . GLN B 1 357 ? 17.359 32.594 31.938 1 93.81 357 GLN B CA 1
ATOM 6356 C C . GLN B 1 357 ? 18.266 31.641 31.156 1 93.81 357 GLN B C 1
ATOM 6358 O O . GLN B 1 357 ? 19.484 31.734 31.234 1 93.81 357 GLN B O 1
ATOM 6363 N N . LEU B 1 358 ? 17.609 30.828 30.406 1 93.69 358 LEU B N 1
ATOM 6364 C CA . LEU B 1 358 ? 18.359 29.828 29.656 1 93.69 358 LEU B CA 1
ATOM 6365 C C . LEU B 1 358 ? 19.125 30.469 28.5 1 93.69 358 LEU B C 1
ATOM 6367 O O . LEU B 1 358 ? 20.219 30.016 28.156 1 93.69 358 LEU B O 1
ATOM 6371 N N . LEU B 1 359 ? 18.531 31.5 27.906 1 91.94 359 LEU B N 1
ATOM 6372 C CA . LEU B 1 359 ? 19.172 32.156 26.781 1 91.94 359 LEU B CA 1
ATOM 6373 C C . LEU B 1 359 ? 20.375 32.969 27.234 1 91.94 359 LEU B C 1
ATOM 6375 O O . LEU B 1 359 ? 21.219 33.344 26.422 1 91.94 359 LEU B O 1
ATOM 6379 N N . ALA B 1 360 ? 20.469 33.156 28.547 1 89.38 360 ALA B N 1
ATOM 6380 C CA . ALA B 1 360 ? 21.625 33.875 29.109 1 89.38 360 ALA B CA 1
ATOM 6381 C C . ALA B 1 360 ? 22.797 32.938 29.312 1 89.38 360 ALA B C 1
ATOM 6383 O O . ALA B 1 360 ? 23.938 33.375 29.453 1 89.38 360 ALA B O 1
ATOM 6384 N N . LEU B 1 361 ? 22.562 31.672 29.219 1 89.19 361 LEU B N 1
ATOM 6385 C CA . LEU B 1 361 ? 23.625 30.688 29.406 1 89.19 361 LEU B CA 1
ATOM 6386 C C . LEU B 1 361 ? 24.516 30.609 28.172 1 89.19 361 LEU B C 1
ATOM 6388 O O . LEU B 1 361 ? 24.031 30.719 27.047 1 89.19 361 LEU B O 1
ATOM 6392 N N . PRO B 1 362 ? 25.797 30.453 28.438 1 85.06 362 PRO B N 1
ATOM 6393 C CA . PRO B 1 362 ? 26.688 30.297 27.297 1 85.06 362 PRO B CA 1
ATOM 6394 C C . PRO B 1 362 ? 26.547 28.953 26.609 1 85.06 362 PRO B C 1
ATOM 6396 O O . PRO B 1 362 ? 26.188 27.953 27.25 1 85.06 362 PRO B O 1
ATOM 6399 N N . ALA B 1 363 ? 26.75 28.969 25.25 1 84.5 363 ALA B N 1
ATOM 6400 C CA . ALA B 1 363 ? 26.766 27.734 24.484 1 84.5 363 ALA B CA 1
ATOM 6401 C C . ALA B 1 363 ? 28.156 27.125 24.438 1 84.5 363 ALA B C 1
ATOM 6403 O O . ALA B 1 363 ? 29.141 27.844 24.219 1 84.5 363 ALA B O 1
ATOM 6404 N N . ALA B 1 364 ? 28.297 25.891 24.734 1 78.5 364 ALA B N 1
ATOM 6405 C CA . ALA B 1 364 ? 29.594 25.203 24.797 1 78.5 364 ALA B CA 1
ATOM 6406 C C . ALA B 1 364 ? 30.062 24.797 23.406 1 78.5 364 ALA B C 1
ATOM 6408 O O . ALA B 1 364 ? 31.234 24.422 23.234 1 78.5 364 ALA B O 1
ATOM 6409 N N . HIS B 1 365 ? 29.188 24.844 22.547 1 86.25 365 HIS B N 1
ATOM 6410 C CA . HIS B 1 365 ? 29.469 24.375 21.203 1 86.25 365 HIS B CA 1
ATOM 6411 C C . HIS B 1 365 ? 28.875 25.312 20.156 1 86.25 365 HIS B C 1
ATOM 6413 O O . HIS B 1 365 ? 27.828 25.938 20.391 1 86.25 365 HIS B O 1
ATOM 6419 N N . PRO B 1 366 ? 29.547 25.438 19.016 1 83.56 366 PRO B N 1
ATOM 6420 C CA . PRO B 1 366 ? 29 26.297 17.969 1 83.56 366 PRO B CA 1
ATOM 6421 C C . PRO B 1 366 ? 27.578 25.922 17.578 1 83.56 366 PRO B C 1
ATOM 6423 O O . PRO B 1 366 ? 26.766 26.812 17.266 1 83.56 366 PRO B O 1
ATOM 6426 N N . ALA B 1 367 ? 27.281 24.672 17.625 1 85.19 367 ALA B N 1
ATOM 6427 C CA . ALA B 1 367 ? 25.922 24.234 17.328 1 85.19 367 ALA B CA 1
ATOM 6428 C C . ALA B 1 367 ? 24.938 24.797 18.344 1 85.19 367 ALA B C 1
ATOM 6430 O O . ALA B 1 367 ? 23.812 25.156 17.984 1 85.19 367 ALA B O 1
ATOM 6431 N N . GLY B 1 368 ? 25.422 24.875 19.484 1 86.94 368 GLY B N 1
ATOM 6432 C CA . GLY B 1 368 ? 24.594 25.469 20.516 1 86.94 368 GLY B CA 1
ATOM 6433 C C . GLY B 1 368 ? 24.406 26.969 20.359 1 86.94 368 GLY B C 1
ATOM 6434 O O . GLY B 1 368 ? 23.328 27.5 20.594 1 86.94 368 GLY B O 1
ATOM 6435 N N . ALA B 1 369 ? 25.438 27.578 19.953 1 88.69 369 ALA B N 1
ATOM 6436 C CA . ALA B 1 369 ? 25.375 29.031 19.719 1 88.69 369 ALA B CA 1
ATOM 6437 C C . ALA B 1 369 ? 24.406 29.359 18.594 1 88.69 369 ALA B C 1
ATOM 6439 O O . ALA B 1 369 ? 23.656 30.328 18.672 1 88.69 369 ALA B O 1
ATOM 6440 N N . TYR B 1 370 ? 24.547 28.547 17.609 1 88.44 370 TYR B N 1
ATOM 6441 C CA . TYR B 1 370 ? 23.625 28.734 16.5 1 88.44 370 TYR B CA 1
ATOM 6442 C C . TYR B 1 370 ? 22.188 28.531 16.953 1 88.44 370 TYR B C 1
ATOM 6444 O O . TYR B 1 370 ? 21.297 29.312 16.594 1 88.44 370 TYR B O 1
ATOM 6452 N N . LEU B 1 371 ? 22 27.484 17.688 1 89.69 371 LEU B N 1
ATOM 6453 C CA . LEU B 1 371 ? 20.672 27.203 18.234 1 89.69 371 LEU B CA 1
ATOM 6454 C C . LEU B 1 371 ? 20.172 28.375 19.078 1 89.69 371 LEU B C 1
ATOM 6456 O O . LEU B 1 371 ? 19 28.766 18.969 1 89.69 371 LEU B O 1
ATOM 6460 N N . LYS B 1 372 ? 21.016 28.891 19.812 1 90.44 372 LYS B N 1
ATOM 6461 C CA . LYS B 1 372 ? 20.672 30.031 20.656 1 90.44 372 LYS B CA 1
ATOM 6462 C C . LYS B 1 372 ? 20.219 31.219 19.828 1 90.44 372 LYS B C 1
ATOM 6464 O O . LYS B 1 372 ? 19.234 31.875 20.141 1 90.44 372 LYS B O 1
ATOM 6469 N N . LYS B 1 373 ? 20.906 31.484 18.828 1 90.12 373 LYS B N 1
ATOM 6470 C CA . LYS B 1 373 ? 20.562 32.594 17.938 1 90.12 373 LYS B CA 1
ATOM 6471 C C . LYS B 1 373 ? 19.188 32.344 17.312 1 90.12 373 LYS B C 1
ATOM 6473 O O . LYS B 1 373 ? 18.375 33.281 17.203 1 90.12 373 LYS B O 1
ATOM 6478 N N . GLN B 1 374 ? 18.938 31.141 16.938 1 88.62 374 GLN B N 1
ATOM 6479 C CA . GLN B 1 374 ? 17.656 30.812 16.312 1 88.62 374 GLN B CA 1
ATOM 6480 C C . GLN B 1 374 ? 16.516 30.969 17.312 1 88.62 374 GLN B C 1
ATOM 6482 O O . GLN B 1 374 ? 15.461 31.516 16.953 1 88.62 374 GLN B O 1
ATOM 6487 N N . ILE B 1 375 ? 16.766 30.469 18.453 1 91.44 375 ILE B N 1
ATOM 6488 C CA . ILE B 1 375 ? 15.727 30.516 19.469 1 91.44 375 ILE B CA 1
ATOM 6489 C C . ILE B 1 375 ? 15.406 31.969 19.812 1 91.44 375 ILE B C 1
ATOM 6491 O O . ILE B 1 375 ? 14.242 32.344 20 1 91.44 375 ILE B O 1
ATOM 6495 N N . LYS B 1 376 ? 16.406 32.812 19.859 1 90.44 376 LYS B N 1
ATOM 6496 C CA . LYS B 1 376 ? 16.203 34.25 20.141 1 90.44 376 LYS B CA 1
ATOM 6497 C C . LYS B 1 376 ? 15.352 34.906 19.047 1 90.44 376 LYS B C 1
ATOM 6499 O O . LYS B 1 376 ? 14.477 35.719 19.344 1 90.44 376 LYS B O 1
ATOM 6504 N N . GLY B 1 377 ? 15.578 34.5 17.875 1 90 377 GLY B N 1
ATOM 6505 C CA . GLY B 1 377 ? 14.852 35.062 16.75 1 90 377 GLY B CA 1
ATOM 6506 C C . GLY B 1 377 ? 13.398 34.625 16.703 1 90 377 GLY B C 1
ATOM 6507 O O . GLY B 1 377 ? 12.555 35.375 16.172 1 90 377 GLY B O 1
ATOM 6508 N N . TRP B 1 378 ? 13.086 33.5 17.297 1 91.44 378 TRP B N 1
ATOM 6509 C CA . TRP B 1 378 ? 11.75 32.938 17.172 1 91.44 378 TRP B CA 1
ATOM 6510 C C . TRP B 1 378 ? 11.055 32.875 18.516 1 91.44 378 TRP B C 1
ATOM 6512 O O . TRP B 1 378 ? 9.984 32.25 18.656 1 91.44 378 TRP B O 1
ATOM 6522 N N . ARG B 1 379 ? 11.555 33.406 19.516 1 89.44 379 ARG B N 1
ATOM 6523 C CA . ARG B 1 379 ? 11.102 33.25 20.891 1 89.44 379 ARG B CA 1
ATOM 6524 C C . ARG B 1 379 ? 9.648 33.688 21.047 1 89.44 379 ARG B C 1
ATOM 6526 O O . ARG B 1 379 ? 8.883 33.062 21.781 1 89.44 379 ARG B O 1
ATOM 6533 N N . THR B 1 380 ? 9.18 34.688 20.234 1 91.69 380 THR B N 1
ATOM 6534 C CA . THR B 1 380 ? 7.824 35.188 20.359 1 91.69 380 THR B CA 1
ATOM 6535 C C . THR B 1 380 ? 6.816 34.219 19.75 1 91.69 380 THR B C 1
ATOM 6537 O O . THR B 1 380 ? 5.609 34.375 19.938 1 91.69 380 THR B O 1
ATOM 6540 N N . LYS B 1 381 ? 7.312 33.219 19.094 1 95.31 381 LYS B N 1
ATOM 6541 C CA . LYS B 1 381 ? 6.453 32.281 18.391 1 95.31 381 LYS B CA 1
ATOM 6542 C C . LYS B 1 381 ? 6.418 30.938 19.109 1 95.31 381 LYS B C 1
ATOM 6544 O O . LYS B 1 381 ? 5.824 29.969 18.609 1 95.31 381 LYS B O 1
ATOM 6549 N N . PHE B 1 382 ? 6.988 30.797 20.297 1 95.06 382 PHE B N 1
ATOM 6550 C CA . PHE B 1 382 ? 7.141 29.516 20.969 1 95.06 382 PHE B CA 1
ATOM 6551 C C . PHE B 1 382 ? 5.918 29.203 21.828 1 95.06 382 PHE B C 1
ATOM 6553 O O . PHE B 1 382 ? 5.5 28.047 21.922 1 95.06 382 PHE B O 1
ATOM 6560 N N . PHE B 1 383 ? 5.324 30.25 22.438 1 95.94 383 PHE B N 1
ATOM 6561 C CA . PHE B 1 383 ? 4.383 29.938 23.516 1 95.94 383 PHE B CA 1
ATOM 6562 C C . PHE B 1 383 ? 3.023 30.562 23.234 1 95.94 383 PHE B C 1
ATOM 6564 O O . PHE B 1 383 ? 2.309 30.953 24.156 1 95.94 383 PHE B O 1
ATOM 6571 N N . VAL B 1 384 ? 2.684 30.703 21.969 1 95.75 384 VAL B N 1
ATOM 6572 C CA . VAL B 1 384 ? 1.382 31.234 21.578 1 95.75 384 VAL B CA 1
ATOM 6573 C C . VAL B 1 384 ? 0.271 30.344 22.141 1 95.75 384 VAL B C 1
ATOM 6575 O O . VAL B 1 384 ? -0.787 30.844 22.531 1 95.75 384 VAL B O 1
ATOM 6578 N N . PHE B 1 385 ? 0.479 29.047 22.281 1 95.94 385 PHE B N 1
ATOM 6579 C CA . PHE B 1 385 ? -0.506 28.078 22.734 1 95.94 385 PHE B CA 1
ATOM 6580 C C . PHE B 1 385 ? -0.83 28.281 24.203 1 95.94 385 PHE B C 1
ATOM 6582 O O . PHE B 1 385 ? -1.833 27.766 24.703 1 95.94 385 PHE B O 1
ATOM 6589 N N . MET B 1 386 ? -0.01 29 24.906 1 94.31 386 MET B N 1
ATOM 6590 C CA . MET B 1 386 ? -0.254 29.234 26.328 1 94.31 386 MET B CA 1
ATOM 6591 C C . MET B 1 386 ? -1.17 30.438 26.531 1 94.31 386 MET B C 1
ATOM 6593 O O . MET B 1 386 ? -1.742 30.609 27.609 1 94.31 386 MET B O 1
ATOM 6597 N N . THR B 1 387 ? -1.266 31.297 25.531 1 91.38 387 THR B N 1
ATOM 6598 C CA . THR B 1 387 ? -2.152 32.469 25.594 1 91.38 387 THR B CA 1
ATOM 6599 C C . THR B 1 387 ? -3.453 32.188 24.844 1 91.38 387 THR B C 1
ATOM 6601 O O . THR B 1 387 ? -4.492 32.75 25.156 1 91.38 387 THR B O 1
ATOM 6604 N N . ASN B 1 388 ? -3.395 31.406 23.875 1 93.19 388 ASN B N 1
ATOM 6605 C CA . ASN B 1 388 ? -4.547 30.922 23.109 1 93.19 388 ASN B CA 1
ATOM 6606 C C . ASN B 1 388 ? -4.711 29.422 23.25 1 93.19 388 ASN B C 1
ATOM 6608 O O . ASN B 1 388 ? -4.004 28.641 22.609 1 93.19 388 ASN B O 1
ATOM 6612 N N . ARG B 1 389 ? -5.719 29.016 24 1 91.38 389 ARG B N 1
ATOM 6613 C CA . ARG B 1 389 ? -5.895 27.625 24.406 1 91.38 389 ARG B CA 1
ATOM 6614 C C . ARG B 1 389 ? -6.242 26.75 23.203 1 91.38 389 ARG B C 1
ATOM 6616 O O . ARG B 1 389 ? -6.102 25.516 23.25 1 91.38 389 ARG B O 1
ATOM 6623 N N . ASN B 1 390 ? -6.648 27.344 22.141 1 93.19 390 ASN B N 1
ATOM 6624 C CA . ASN B 1 390 ? -7.078 26.562 20.984 1 93.19 390 ASN B CA 1
ATOM 6625 C C . ASN B 1 390 ? -5.898 26.203 20.078 1 93.19 390 ASN B C 1
ATOM 6627 O O . ASN B 1 390 ? -6.047 25.422 19.141 1 93.19 390 ASN B O 1
ATOM 6631 N N . VAL B 1 391 ? -4.742 26.734 20.375 1 95.62 391 VAL B N 1
ATOM 6632 C CA . VAL B 1 391 ? -3.559 26.531 19.547 1 95.62 391 VAL B CA 1
ATOM 6633 C C . VAL B 1 391 ? -2.717 25.391 20.125 1 95.62 391 VAL B C 1
ATOM 6635 O O . VAL B 1 391 ? -2.416 25.375 21.312 1 95.62 391 VAL B O 1
ATOM 6638 N N . PRO B 1 392 ? -2.322 24.406 19.312 1 95.56 392 PRO B N 1
ATOM 6639 C CA . PRO B 1 392 ? -1.447 23.328 19.781 1 95.56 392 PRO B CA 1
ATOM 6640 C C . PRO B 1 392 ? 0.023 23.734 19.812 1 95.56 392 PRO B C 1
ATOM 6642 O O . PRO B 1 392 ? 0.443 24.609 19.062 1 95.56 392 PRO B O 1
ATOM 6645 N N . PRO B 1 393 ? 0.766 23.062 20.672 1 95.94 393 PRO B N 1
ATOM 6646 C CA . PRO B 1 393 ? 2.193 23.375 20.766 1 95.94 393 PRO B CA 1
ATOM 6647 C C . PRO B 1 393 ? 3 22.812 19.594 1 95.94 393 PRO B C 1
ATOM 6649 O O . PRO B 1 393 ? 4.129 23.25 19.359 1 95.94 393 PRO B O 1
ATOM 6652 N N . THR B 1 394 ? 2.357 21.766 18.984 1 95.94 394 THR B N 1
ATOM 6653 C CA . THR B 1 394 ? 3.051 21.125 17.875 1 95.94 394 THR B CA 1
ATOM 6654 C C . THR B 1 394 ? 2.154 21.047 16.641 1 95.94 394 THR B C 1
ATOM 6656 O O . THR B 1 394 ? 0.962 21.359 16.719 1 95.94 394 THR B O 1
ATOM 6659 N N . ASN B 1 395 ? 2.801 20.766 15.492 1 96.31 395 ASN B N 1
ATOM 6660 C CA . ASN B 1 395 ? 2.094 20.672 14.219 1 96.31 395 ASN B CA 1
ATOM 6661 C C . ASN B 1 395 ? 1.815 19.219 13.836 1 96.31 395 ASN B C 1
ATOM 6663 O O . ASN B 1 395 ? 1.999 18.844 12.68 1 96.31 395 ASN B O 1
ATOM 6667 N N . ASN B 1 396 ? 1.444 18.422 14.797 1 91.75 396 ASN B N 1
ATOM 6668 C CA . ASN B 1 396 ? 1.218 16.984 14.609 1 91.75 396 ASN B CA 1
ATOM 6669 C C . ASN B 1 396 ? 0.054 16.734 13.656 1 91.75 396 ASN B C 1
ATOM 6671 O O . ASN B 1 396 ? 0.061 15.742 12.914 1 91.75 396 ASN B O 1
ATOM 6675 N N . ILE B 1 397 ? -0.91 17.594 13.656 1 93.94 397 ILE B N 1
ATOM 6676 C CA . ILE B 1 397 ? -2.092 17.406 12.82 1 93.94 397 ILE B CA 1
ATOM 6677 C C . ILE B 1 397 ? -1.692 17.422 11.344 1 93.94 397 ILE B C 1
ATOM 6679 O O . ILE B 1 397 ? -2.131 16.562 10.57 1 93.94 397 ILE B O 1
ATOM 6683 N N . SER B 1 398 ? -0.897 18.391 10.992 1 95.56 398 SER B N 1
ATOM 6684 C CA . SER B 1 398 ? -0.459 18.469 9.609 1 95.56 398 SER B CA 1
ATOM 6685 C C . SER B 1 398 ? 0.401 17.266 9.227 1 95.56 398 SER B C 1
ATOM 6687 O O . SER B 1 398 ? 0.314 16.766 8.102 1 95.56 398 SER B O 1
ATOM 6689 N N . GLU B 1 399 ? 1.222 16.859 10.156 1 90.62 399 GLU B N 1
ATOM 6690 C CA . GLU B 1 399 ? 2.062 15.695 9.906 1 90.62 399 GLU B CA 1
ATOM 6691 C C . GLU B 1 399 ? 1.218 14.445 9.656 1 90.62 399 GLU B C 1
ATOM 6693 O O . GLU B 1 399 ? 1.513 13.664 8.75 1 90.62 399 GLU B O 1
ATOM 6698 N N . ARG B 1 400 ? 0.228 14.297 10.406 1 92.19 400 ARG B N 1
ATOM 6699 C CA . ARG B 1 400 ? -0.678 13.164 10.25 1 92.19 400 ARG B CA 1
ATOM 6700 C C . ARG B 1 400 ? -1.415 13.234 8.914 1 92.19 400 ARG B C 1
ATOM 6702 O O . ARG B 1 400 ? -1.698 12.203 8.305 1 92.19 400 ARG B O 1
ATOM 6709 N N . GLU B 1 401 ? -1.686 14.414 8.5 1 95.06 401 GLU B N 1
ATOM 6710 C CA . GLU B 1 401 ? -2.41 14.609 7.246 1 95.06 401 GLU B CA 1
ATOM 6711 C C . GLU B 1 401 ? -1.526 14.297 6.039 1 95.06 401 GLU B C 1
ATOM 6713 O O . GLU B 1 401 ? -2.012 13.82 5.012 1 95.06 401 GLU B O 1
ATOM 6718 N N . ILE B 1 402 ? -0.262 14.523 6.164 1 95.19 402 ILE B N 1
ATOM 6719 C CA . ILE B 1 402 ? 0.62 14.391 5.008 1 95.19 402 ILE B CA 1
ATOM 6720 C C . ILE B 1 402 ? 1.171 12.961 4.941 1 95.19 402 ILE B C 1
ATOM 6722 O O . ILE B 1 402 ? 1.524 12.477 3.865 1 95.19 402 ILE B O 1
ATOM 6726 N N . ARG B 1 403 ? 1.21 12.281 6.016 1 91.31 403 ARG B N 1
ATOM 6727 C CA . ARG B 1 403 ? 1.859 10.977 6.121 1 91.31 403 ARG B CA 1
ATOM 6728 C C . ARG B 1 403 ? 1.296 10 5.094 1 91.31 403 ARG B C 1
ATOM 6730 O O . ARG B 1 403 ? 2.051 9.312 4.398 1 91.31 403 ARG B O 1
ATOM 6737 N N . PRO B 1 404 ? -0.031 9.844 4.914 1 92.31 404 PRO B N 1
ATOM 6738 C CA . PRO B 1 404 ? -0.547 8.906 3.912 1 92.31 404 PRO B CA 1
ATOM 6739 C C . PRO B 1 404 ? -0.048 9.219 2.504 1 92.31 404 PRO B C 1
ATOM 6741 O O . PRO B 1 404 ? 0.201 8.297 1.717 1 92.31 404 PRO B O 1
ATOM 6744 N N . SER B 1 405 ? 0.09 10.492 2.229 1 94.12 405 SER B N 1
ATOM 6745 C CA . SER B 1 405 ? 0.56 10.875 0.901 1 94.12 405 SER B CA 1
ATOM 6746 C C . SER B 1 405 ? 2.027 10.508 0.708 1 94.12 405 SER B C 1
ATOM 6748 O O . SER B 1 405 ? 2.451 10.18 -0.402 1 94.12 405 SER B O 1
ATOM 6750 N N . VAL B 1 406 ? 2.814 10.609 1.792 1 90.94 406 VAL B N 1
ATOM 6751 C CA . VAL B 1 406 ? 4.215 10.195 1.734 1 90.94 406 VAL B CA 1
ATOM 6752 C C . VAL B 1 406 ? 4.297 8.695 1.448 1 90.94 406 VAL B C 1
ATOM 6754 O O . VAL B 1 406 ? 5.078 8.266 0.597 1 90.94 406 VAL B O 1
ATOM 6757 N N . VAL B 1 407 ? 3.471 7.934 2.09 1 86.88 407 VAL B N 1
ATOM 6758 C CA . VAL B 1 407 ? 3.434 6.492 1.877 1 86.88 407 VAL B CA 1
ATOM 6759 C C . VAL B 1 407 ? 2.963 6.191 0.456 1 86.88 407 VAL B C 1
ATOM 6761 O O . VAL B 1 407 ? 3.51 5.312 -0.214 1 86.88 407 VAL B O 1
ATOM 6764 N N . PHE B 1 408 ? 1.975 6.926 0.016 1 91.5 408 PHE B N 1
ATOM 6765 C CA . PHE B 1 408 ? 1.448 6.777 -1.336 1 91.5 408 PHE B CA 1
ATOM 6766 C C . PHE B 1 408 ? 2.557 6.945 -2.369 1 91.5 408 PHE B C 1
ATOM 6768 O O . PHE B 1 408 ? 2.66 6.156 -3.311 1 91.5 408 PHE B O 1
ATOM 6775 N N . ARG B 1 409 ? 3.344 7.922 -2.172 1 88.06 409 ARG B N 1
ATOM 6776 C CA . ARG B 1 409 ? 4.445 8.203 -3.086 1 88.06 409 ARG B CA 1
ATOM 6777 C C . ARG B 1 409 ? 5.473 7.078 -3.07 1 88.06 409 ARG B C 1
ATOM 6779 O O . ARG B 1 409 ? 6.047 6.738 -4.105 1 88.06 409 ARG B O 1
ATOM 6786 N N . LYS B 1 410 ? 5.715 6.473 -1.938 1 80.06 410 LYS B N 1
ATOM 6787 C CA . LYS B 1 410 ? 6.66 5.367 -1.823 1 80.06 410 LYS B CA 1
ATOM 6788 C C . LYS B 1 410 ? 6.191 4.152 -2.619 1 80.06 410 LYS B C 1
ATOM 6790 O O . LYS B 1 410 ? 7.008 3.412 -3.172 1 80.06 410 LYS B O 1
ATOM 6795 N N . VAL B 1 411 ? 4.91 4.043 -2.689 1 81.62 411 VAL B N 1
ATOM 6796 C CA . VAL B 1 411 ? 4.34 2.854 -3.309 1 81.62 411 VAL B CA 1
ATOM 6797 C C . VAL B 1 411 ? 4.152 3.088 -4.809 1 81.62 411 VAL B C 1
ATOM 6799 O O . VAL B 1 411 ? 4.418 2.197 -5.617 1 81.62 411 VAL B O 1
ATOM 6802 N N . THR B 1 412 ? 3.711 4.246 -5.195 1 83.38 412 THR B N 1
ATOM 6803 C CA . THR B 1 412 ? 3.295 4.496 -6.574 1 83.38 412 THR B CA 1
ATOM 6804 C C . THR B 1 412 ? 4.367 5.273 -7.328 1 83.38 412 THR B C 1
ATOM 6806 O O . THR B 1 412 ? 4.328 5.363 -8.555 1 83.38 412 THR B O 1
ATOM 6809 N N . ASN B 1 413 ? 5.34 5.789 -6.629 1 78.38 413 ASN B N 1
ATOM 6810 C CA . ASN B 1 413 ? 6.398 6.609 -7.207 1 78.38 413 ASN B CA 1
ATOM 6811 C C . ASN B 1 413 ? 5.855 7.93 -7.746 1 78.38 413 ASN B C 1
ATOM 6813 O O . ASN B 1 413 ? 6.391 8.477 -8.711 1 78.38 413 ASN B O 1
ATOM 6817 N N . GLY B 1 414 ? 4.734 8.383 -7.238 1 85.88 414 GLY B N 1
ATOM 6818 C CA . GLY B 1 414 ? 4.18 9.672 -7.621 1 85.88 414 GLY B CA 1
ATOM 6819 C C . GLY B 1 414 ? 3.133 9.57 -8.711 1 85.88 414 GLY B C 1
ATOM 6820 O O . GLY B 1 414 ? 2.414 8.57 -8.797 1 85.88 414 GLY B O 1
ATOM 6821 N N . PHE B 1 415 ? 2.998 10.727 -9.469 1 91.31 415 PHE B N 1
ATOM 6822 C CA . PHE B 1 415 ? 1.921 10.812 -10.453 1 91.31 415 PHE B CA 1
ATOM 6823 C C . PHE B 1 415 ? 2.482 10.953 -11.859 1 91.31 415 PHE B C 1
ATOM 6825 O O . PHE B 1 415 ? 3.49 11.633 -12.07 1 91.31 415 PHE B O 1
ATOM 6832 N N . ARG B 1 416 ? 1.819 10.32 -12.781 1 87.62 416 ARG B N 1
ATOM 6833 C CA . ARG B 1 416 ? 2.254 10.375 -14.172 1 87.62 416 ARG B CA 1
ATOM 6834 C C . ARG B 1 416 ? 1.615 11.547 -14.898 1 87.62 416 ARG B C 1
ATOM 6836 O O . ARG B 1 416 ? 1.941 11.82 -16.062 1 87.62 416 ARG B O 1
ATOM 6843 N N . SER B 1 417 ? 0.648 12.195 -14.273 1 90.56 417 SER B N 1
ATOM 6844 C CA . SER B 1 417 ? -0.056 13.336 -14.859 1 90.56 417 SER B CA 1
ATOM 6845 C C . SER B 1 417 ? -0.498 14.32 -13.781 1 90.56 417 SER B C 1
ATOM 6847 O O . SER B 1 417 ? -0.63 13.961 -12.609 1 90.56 417 SER B O 1
ATOM 6849 N N . GLN B 1 418 ? -0.733 15.586 -14.25 1 91.06 418 GLN B N 1
ATOM 6850 C CA . GLN B 1 418 ? -1.192 16.625 -13.328 1 91.06 418 GLN B CA 1
ATOM 6851 C C . GLN B 1 418 ? -2.596 16.312 -12.812 1 91.06 418 GLN B C 1
ATOM 6853 O O . GLN B 1 418 ? -2.898 16.547 -11.648 1 91.06 418 GLN B O 1
ATOM 6858 N N . TRP B 1 419 ? -3.414 15.836 -13.68 1 91.56 419 TRP B N 1
ATOM 6859 C CA . TRP B 1 419 ? -4.773 15.547 -13.234 1 91.56 419 TRP B CA 1
ATOM 6860 C C . TRP B 1 419 ? -4.773 14.484 -12.148 1 91.56 419 TRP B C 1
ATOM 6862 O O . TRP B 1 419 ? -5.594 14.523 -11.227 1 91.56 419 TRP B O 1
ATOM 6872 N N . GLY B 1 420 ? -3.908 13.531 -12.234 1 92.44 420 GLY B N 1
ATOM 6873 C CA . GLY B 1 420 ? -3.775 12.539 -11.18 1 92.44 420 GLY B CA 1
ATOM 6874 C C . GLY B 1 420 ? -3.408 13.141 -9.836 1 92.44 420 GLY B C 1
ATOM 6875 O O . GLY B 1 420 ? -3.938 12.734 -8.797 1 92.44 420 GLY B O 1
ATOM 6876 N N . ALA B 1 421 ? -2.498 14.07 -9.914 1 94.81 421 ALA B N 1
ATOM 6877 C CA . ALA B 1 421 ? -2.082 14.766 -8.703 1 94.81 421 ALA B CA 1
ATOM 6878 C C . ALA B 1 421 ? -3.242 15.555 -8.094 1 94.81 421 ALA B C 1
ATOM 6880 O O . ALA B 1 421 ? -3.447 15.531 -6.883 1 94.81 421 ALA B O 1
ATOM 6881 N N . ASP B 1 422 ? -3.967 16.188 -8.961 1 95.25 422 ASP B N 1
ATOM 6882 C CA . ASP B 1 422 ? -5.105 16.984 -8.523 1 95.25 422 ASP B CA 1
ATOM 6883 C C . ASP B 1 422 ? -6.176 16.094 -7.879 1 95.25 422 ASP B C 1
ATOM 6885 O O . ASP B 1 422 ? -6.777 16.484 -6.871 1 95.25 422 ASP B O 1
ATOM 6889 N N . ILE B 1 423 ? -6.414 14.992 -8.414 1 96.12 423 ILE B N 1
ATOM 6890 C CA . ILE B 1 423 ? -7.406 14.055 -7.891 1 96.12 423 ILE B CA 1
ATOM 6891 C C . ILE B 1 423 ? -6.969 13.57 -6.512 1 96.12 423 ILE B C 1
ATOM 6893 O O . ILE B 1 423 ? -7.789 13.477 -5.594 1 96.12 423 ILE B O 1
ATOM 6897 N N . HIS B 1 424 ? -5.707 13.281 -6.414 1 96.88 424 HIS B N 1
ATOM 6898 C CA . HIS B 1 424 ? -5.199 12.812 -5.125 1 96.88 424 HIS B CA 1
ATOM 6899 C C . HIS B 1 424 ? -5.352 13.883 -4.055 1 96.88 424 HIS B C 1
ATOM 6901 O O . HIS B 1 424 ? -5.812 13.602 -2.945 1 96.88 424 HIS B O 1
ATOM 6907 N N . ALA B 1 425 ? -4.965 15.094 -4.383 1 97.25 425 ALA B N 1
ATOM 6908 C CA . ALA B 1 425 ? -5.121 16.203 -3.443 1 97.25 425 ALA B CA 1
ATOM 6909 C C . ALA B 1 425 ? -6.586 16.406 -3.066 1 97.25 425 ALA B C 1
ATOM 6911 O O . ALA B 1 425 ? -6.906 16.641 -1.898 1 97.25 425 ALA B O 1
ATOM 6912 N N . GLY B 1 426 ? -7.406 16.344 -4.094 1 97.31 426 GLY B N 1
ATOM 6913 C CA . GLY B 1 426 ? -8.836 16.453 -3.836 1 97.31 426 GLY B CA 1
ATOM 6914 C C . GLY B 1 426 ? -9.359 15.344 -2.939 1 97.31 426 GLY B C 1
ATOM 6915 O O . GLY B 1 426 ? -10.125 15.602 -2.012 1 97.31 426 GLY B O 1
ATOM 6916 N N . TYR B 1 427 ? -8.953 14.141 -3.221 1 97.44 427 TYR B N 1
ATOM 6917 C CA . TYR B 1 427 ? -9.352 13 -2.412 1 97.44 427 TYR B CA 1
ATOM 6918 C C . TYR B 1 427 ? -8.969 13.203 -0.951 1 97.44 427 TYR B C 1
ATOM 6920 O O . TYR B 1 427 ? -9.781 12.992 -0.051 1 97.44 427 TYR B O 1
ATOM 6928 N N . ARG B 1 428 ? -7.766 13.617 -0.723 1 97.88 428 ARG B N 1
ATOM 6929 C CA . ARG B 1 428 ? -7.254 13.828 0.628 1 97.88 428 ARG B CA 1
ATOM 6930 C C . ARG B 1 428 ? -8 14.961 1.321 1 97.88 428 ARG B C 1
ATOM 6932 O O . ARG B 1 428 ? -8.25 14.906 2.527 1 97.88 428 ARG B O 1
ATOM 6939 N N . SER B 1 429 ? -8.305 15.969 0.573 1 98.19 429 SER B N 1
ATOM 6940 C CA . SER B 1 429 ? -9.047 17.094 1.124 1 98.19 429 SER B CA 1
ATOM 6941 C C . SER B 1 429 ? -10.438 16.672 1.589 1 98.19 429 SER B C 1
ATOM 6943 O O . SER B 1 429 ? -10.844 16.984 2.709 1 98.19 429 SER B O 1
ATOM 6945 N N . ILE B 1 430 ? -11.078 15.93 0.738 1 97.5 430 ILE B N 1
ATOM 6946 C CA . ILE B 1 430 ? -12.453 15.516 1.002 1 97.5 430 ILE B CA 1
ATOM 6947 C C . ILE B 1 430 ? -12.484 14.547 2.184 1 97.5 430 ILE B C 1
ATOM 6949 O O . ILE B 1 430 ? -13.266 14.727 3.119 1 97.5 430 ILE B O 1
ATOM 6953 N N . THR B 1 431 ? -11.641 13.57 2.162 1 96.88 431 THR B N 1
ATOM 6954 C CA . THR B 1 431 ? -11.641 12.57 3.219 1 96.88 431 THR B CA 1
ATOM 6955 C C . THR B 1 431 ? -11.086 13.148 4.516 1 96.88 431 THR B C 1
ATOM 6957 O O . THR B 1 431 ? -11.539 12.781 5.605 1 96.88 431 THR B O 1
ATOM 6960 N N . GLY B 1 432 ? -10.086 14.031 4.418 1 96.81 432 GLY B N 1
ATOM 6961 C CA . GLY B 1 432 ? -9.586 14.703 5.605 1 96.81 432 GLY B CA 1
ATOM 6962 C C . GLY B 1 432 ? -10.641 15.547 6.301 1 96.81 432 GLY B C 1
ATOM 6963 O O . GLY B 1 432 ? -10.75 15.523 7.527 1 96.81 432 GLY B O 1
ATOM 6964 N N . THR B 1 433 ? -11.359 16.281 5.535 1 97.38 433 THR B N 1
ATOM 6965 C CA . THR B 1 433 ? -12.43 17.109 6.086 1 97.38 433 THR B CA 1
ATOM 6966 C C . THR B 1 433 ? -13.531 16.25 6.691 1 97.38 433 THR B C 1
ATOM 6968 O O . THR B 1 433 ? -14.039 16.547 7.773 1 97.38 433 THR B O 1
ATOM 6971 N N . ALA B 1 434 ? -13.883 15.164 5.957 1 95.62 434 ALA B N 1
ATOM 6972 C CA . ALA B 1 434 ? -14.906 14.242 6.441 1 95.62 434 ALA B CA 1
ATOM 6973 C C . ALA B 1 434 ? -14.508 13.625 7.777 1 95.62 434 ALA B C 1
ATOM 6975 O O . ALA B 1 434 ? -15.352 13.414 8.648 1 95.62 434 ALA B O 1
ATOM 6976 N N . ARG B 1 435 ? -13.312 13.352 7.977 1 94.38 435 ARG B N 1
ATOM 6977 C CA . ARG B 1 435 ? -12.812 12.758 9.211 1 94.38 435 ARG B CA 1
ATOM 6978 C C . ARG B 1 435 ? -13.062 13.672 10.398 1 94.38 435 ARG B C 1
ATOM 6980 O O . ARG B 1 435 ? -13.312 13.203 11.516 1 94.38 435 ARG B O 1
ATOM 6987 N N . LEU B 1 436 ? -12.961 14.984 10.203 1 94.25 436 LEU B N 1
ATOM 6988 C CA . LEU B 1 436 ? -13.188 15.953 11.273 1 94.25 436 LEU B CA 1
ATOM 6989 C C . LEU B 1 436 ? -14.609 15.852 11.812 1 94.25 436 LEU B C 1
ATOM 6991 O O . LEU B 1 436 ? -14.852 16.141 12.984 1 94.25 436 LEU B O 1
ATOM 6995 N N . SER B 1 437 ? -15.5 15.367 10.977 1 92.12 437 SER B N 1
ATOM 6996 C CA . SER B 1 437 ? -16.891 15.219 11.391 1 92.12 437 SER B CA 1
ATOM 6997 C C . SER B 1 437 ? -17.203 13.766 11.758 1 92.12 437 SER B C 1
ATOM 6999 O O . SER B 1 437 ? -18.359 13.398 11.922 1 92.12 437 SER B O 1
ATOM 7001 N N . GLY B 1 438 ? -16.25 12.891 11.68 1 92.12 438 GLY B N 1
ATOM 7002 C CA . GLY B 1 438 ? -16.422 11.516 12.109 1 92.12 438 GLY B CA 1
ATOM 7003 C C . GLY B 1 438 ? -16.875 10.594 10.992 1 92.12 438 GLY B C 1
ATOM 7004 O O . GLY B 1 438 ? -17.297 9.461 11.242 1 92.12 438 GLY B O 1
ATOM 7005 N N . GLU B 1 439 ? -16.812 11.039 9.828 1 93.81 439 GLU B N 1
ATOM 7006 C CA . GLU B 1 439 ? -17.188 10.219 8.68 1 93.81 439 GLU B CA 1
ATOM 7007 C C . GLU B 1 439 ? -15.992 9.438 8.148 1 93.81 439 GLU B C 1
ATOM 7009 O O . GLU B 1 439 ? -14.875 9.961 8.086 1 93.81 439 GLU B O 1
ATOM 7014 N N . THR B 1 440 ? -16.25 8.219 7.68 1 94.31 440 THR B N 1
ATOM 7015 C CA . THR B 1 440 ? -15.188 7.402 7.125 1 94.31 440 THR B CA 1
ATOM 7016 C C . THR B 1 440 ? -14.836 7.855 5.711 1 94.31 440 THR B C 1
ATOM 7018 O O . THR B 1 440 ? -15.68 8.422 5.008 1 94.31 440 THR B O 1
ATOM 7021 N N . PRO B 1 441 ? -13.602 7.633 5.359 1 95.5 441 PRO B N 1
ATOM 7022 C CA . PRO B 1 441 ? -13.195 8 3.998 1 95.5 441 PRO B CA 1
ATOM 7023 C C . PRO B 1 441 ? -14.078 7.359 2.928 1 95.5 441 PRO B C 1
ATOM 7025 O O . PRO B 1 441 ? -14.469 8.023 1.964 1 95.5 441 PRO B O 1
ATOM 7028 N N . TYR B 1 442 ? -14.445 6.125 3.062 1 95.12 442 TYR B N 1
ATOM 7029 C CA . TYR B 1 442 ? -15.266 5.445 2.068 1 95.12 442 TYR B CA 1
ATOM 7030 C C . TYR B 1 442 ? -16.641 6.098 1.958 1 95.12 442 TYR B C 1
ATOM 7032 O O . TYR B 1 442 ? -17.141 6.324 0.853 1 95.12 442 TYR B O 1
ATOM 7040 N N . ALA B 1 443 ? -17.234 6.371 3.076 1 94.19 443 ALA B N 1
ATOM 7041 C CA . ALA B 1 443 ? -18.547 7.02 3.08 1 94.19 443 ALA B CA 1
ATOM 7042 C C . ALA B 1 443 ? -18.484 8.391 2.414 1 94.19 443 ALA B C 1
ATOM 7044 O O . ALA B 1 443 ? -19.391 8.766 1.666 1 94.19 443 ALA B O 1
ATOM 7045 N N . ALA B 1 444 ? -17.453 9.125 2.703 1 95.81 444 ALA B N 1
ATOM 7046 C CA . ALA B 1 444 ? -17.281 10.461 2.141 1 95.81 444 ALA B CA 1
ATOM 7047 C C . ALA B 1 444 ? -17.188 10.406 0.618 1 95.81 444 ALA B C 1
ATOM 7049 O O . ALA B 1 444 ? -17.828 11.195 -0.082 1 95.81 444 ALA B O 1
ATOM 7050 N N . ILE B 1 445 ? -16.406 9.445 0.13 1 95.62 445 ILE B N 1
ATOM 7051 C CA . ILE B 1 445 ? -16.203 9.344 -1.312 1 95.62 445 ILE B CA 1
ATOM 7052 C C . ILE B 1 445 ? -17.484 8.836 -1.977 1 95.62 445 ILE B C 1
ATOM 7054 O O . ILE B 1 445 ? -17.812 9.242 -3.094 1 95.62 445 ILE B O 1
ATOM 7058 N N . ARG B 1 446 ? -18.156 7.922 -1.319 1 93.69 446 ARG B N 1
ATOM 7059 C CA . ARG B 1 446 ? -19.438 7.457 -1.843 1 93.69 446 ARG B CA 1
ATOM 7060 C C . ARG B 1 446 ? -20.422 8.609 -1.989 1 93.69 446 ARG B C 1
ATOM 7062 O O . ARG B 1 446 ? -21.109 8.711 -2.998 1 93.69 446 ARG B O 1
ATOM 7069 N N . ARG B 1 447 ? -20.438 9.5 -1.042 1 94 447 ARG B N 1
ATOM 7070 C CA . ARG B 1 447 ? -21.312 10.68 -1.102 1 94 447 ARG B CA 1
ATOM 7071 C C . ARG B 1 447 ? -20.906 11.594 -2.256 1 94 447 ARG B C 1
ATOM 7073 O O . ARG B 1 447 ? -21.766 12.141 -2.943 1 94 447 ARG B O 1
ATOM 7080 N N . LEU B 1 448 ? -19.641 11.742 -2.4 1 94.56 448 LEU B N 1
ATOM 7081 C CA . LEU B 1 448 ? -19.156 12.555 -3.514 1 94.56 448 LEU B CA 1
ATOM 7082 C C . LEU B 1 448 ? -19.609 11.977 -4.848 1 94.56 448 LEU B C 1
ATOM 7084 O O . LEU B 1 448 ? -20.109 12.711 -5.711 1 94.56 448 LEU B O 1
ATOM 7088 N N . VAL B 1 449 ? -19.406 10.602 -5.012 1 92.88 449 VAL B N 1
ATOM 7089 C CA . VAL B 1 449 ? -19.75 9.922 -6.258 1 92.88 449 VAL B CA 1
ATOM 7090 C C . VAL B 1 449 ? -21.25 10.023 -6.516 1 92.88 449 VAL B C 1
ATOM 7092 O O . VAL B 1 449 ? -21.688 10.211 -7.656 1 92.88 449 VAL B O 1
ATOM 7095 N N . ASP B 1 450 ? -22.016 10.039 -5.422 1 90.19 450 ASP B N 1
ATOM 7096 C CA . ASP B 1 450 ? -23.469 10.109 -5.523 1 90.19 450 ASP B CA 1
ATOM 7097 C C . ASP B 1 450 ? -23.922 11.547 -5.766 1 90.19 450 ASP B 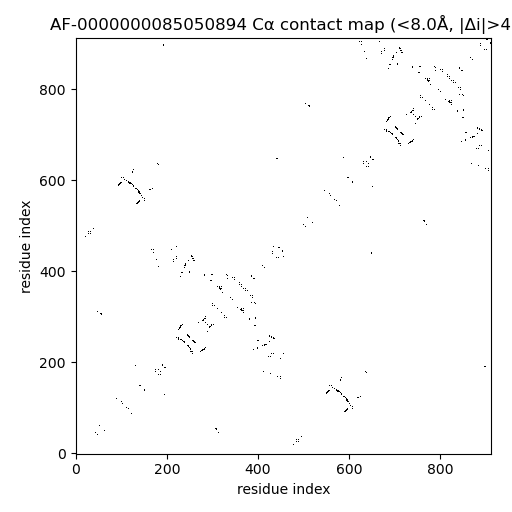C 1
ATOM 7099 O O . ASP B 1 450 ? -25.094 11.789 -6.086 1 90.19 450 ASP B O 1
ATOM 7103 N N . GLY B 1 451 ? -23.062 12.492 -5.605 1 85 451 GLY B N 1
ATOM 7104 C CA . GLY B 1 451 ? -23.406 13.891 -5.82 1 85 451 GLY B CA 1
ATOM 7105 C C . GLY B 1 451 ? -23.984 14.562 -4.59 1 85 451 GLY B C 1
ATOM 7106 O O . GLY B 1 451 ? -24.609 15.617 -4.688 1 85 451 GLY B O 1
ATOM 7107 N N . ASN B 1 452 ? -23.812 13.953 -3.463 1 80.56 452 ASN B N 1
ATOM 7108 C CA . ASN B 1 452 ? -24.391 14.461 -2.225 1 80.56 452 ASN B CA 1
ATOM 7109 C C . ASN B 1 452 ? -23.312 14.945 -1.258 1 80.56 452 ASN B C 1
ATOM 7111 O O . ASN B 1 452 ? -23.484 14.875 -0.04 1 80.56 452 ASN B O 1
ATOM 7115 N N . PHE B 1 453 ? -22.281 15.414 -1.846 1 81.81 453 PHE B N 1
ATOM 7116 C CA . PHE B 1 453 ? -21.234 15.883 -0.951 1 81.81 453 PHE B CA 1
ATOM 7117 C C . PHE B 1 453 ? -21.656 17.172 -0.245 1 81.81 453 PHE B C 1
ATOM 7119 O O . PHE B 1 453 ? -22.156 18.094 -0.88 1 81.81 453 PHE B O 1
ATOM 7126 N N . SER B 1 454 ? -21.75 17.141 1.103 1 78.31 454 SER B N 1
ATOM 7127 C CA . SER B 1 454 ? -22.047 18.312 1.902 1 78.31 454 SER B CA 1
ATOM 7128 C C . SER B 1 454 ? -21.094 18.438 3.094 1 78.31 454 SER B C 1
ATOM 7130 O O . SER B 1 454 ? -20.688 17.422 3.67 1 78.31 454 SER B O 1
ATOM 7132 N N . LEU B 1 455 ? -20.609 19.625 3.244 1 76.69 455 LEU B N 1
ATOM 7133 C CA . LEU B 1 455 ? -19.766 19.875 4.398 1 76.69 455 LEU B CA 1
ATOM 7134 C C . LEU B 1 455 ? -20.594 20.031 5.668 1 76.69 455 LEU B C 1
ATOM 7136 O O . LEU B 1 455 ? -21.703 20.594 5.633 1 76.69 455 LEU B O 1
ATOM 7140 N N . ALA B 1 456 ? -20.453 19.125 6.602 1 60.5 456 ALA B N 1
ATOM 7141 C CA . ALA B 1 456 ? -21.188 19.297 7.844 1 60.5 456 ALA B CA 1
ATOM 7142 C C . ALA B 1 456 ? -20.906 20.656 8.477 1 60.5 456 ALA B C 1
ATOM 7144 O O . ALA B 1 456 ? -19.828 21.219 8.281 1 60.5 456 ALA B O 1
#

Solvent-accessible surface area (backbone atoms only — not comparable to full-atom values): 49606 Å² total; per-residue (Å²): 130,86,72,75,77,89,67,88,70,52,74,68,50,48,51,50,48,42,50,50,45,50,51,49,41,50,51,48,49,53,50,37,51,50,43,46,47,48,33,41,54,52,34,42,70,60,61,37,67,76,72,26,33,68,36,30,93,44,55,65,85,66,38,57,84,74,66,72,75,68,84,78,69,75,65,74,68,73,67,77,76,62,76,79,76,72,83,73,73,70,91,74,55,75,40,78,47,78,39,72,33,54,50,31,88,84,82,62,46,78,40,64,86,52,81,63,45,81,72,44,78,50,52,38,33,29,51,65,90,54,57,62,44,34,34,32,38,32,27,17,18,38,72,45,94,87,68,46,76,37,62,22,76,68,50,87,91,58,48,80,79,68,38,65,30,60,52,46,53,32,48,53,51,40,41,31,72,76,54,47,37,47,57,69,54,45,29,47,46,35,32,72,65,32,68,38,87,49,50,56,68,54,52,50,48,51,55,59,69,42,46,65,59,40,52,54,53,45,51,54,38,47,56,52,45,53,67,39,52,46,41,32,38,40,71,46,77,42,34,42,61,78,37,74,27,26,38,34,37,40,36,41,88,78,21,28,45,39,44,71,36,78,55,79,49,42,61,51,61,49,60,72,34,64,80,48,66,26,52,31,30,31,22,64,86,51,75,45,66,56,88,60,29,78,36,51,30,36,19,47,63,60,50,49,19,52,34,40,30,17,36,69,70,61,12,73,57,36,27,53,53,50,46,53,50,51,51,51,51,47,52,50,47,72,43,40,86,78,49,54,69,68,57,35,47,48,49,43,50,48,51,52,51,50,49,54,57,52,69,68,46,69,51,74,24,71,54,24,44,51,49,50,54,51,47,65,76,43,53,86,20,62,58,46,31,49,78,37,72,86,43,64,46,50,46,59,67,37,52,62,65,45,45,62,56,54,53,32,31,73,68,57,68,40,29,83,36,68,67,56,44,50,50,49,22,36,50,51,15,52,29,48,26,32,43,70,75,71,40,52,52,56,59,44,43,38,28,43,69,71,67,60,65,71,82,128,131,86,71,77,76,88,68,86,69,52,76,68,49,47,52,51,49,42,53,50,46,51,51,50,42,49,51,48,47,52,49,38,52,49,43,46,49,50,34,42,54,54,34,40,71,60,62,40,67,76,71,28,33,68,36,31,93,45,56,63,84,69,39,57,84,74,69,72,75,70,84,78,69,78,67,72,70,71,68,74,76,63,77,78,76,72,84,71,74,71,91,74,56,76,40,78,46,78,38,71,33,55,50,31,85,83,80,62,44,78,40,64,84,53,81,62,44,82,70,40,76,51,51,38,34,29,51,65,90,54,56,62,44,34,33,33,38,31,26,16,19,37,71,45,93,85,69,46,78,35,64,22,74,68,50,86,93,57,50,80,81,68,37,64,31,60,50,45,53,31,47,54,51,41,42,32,71,76,52,47,36,46,56,70,56,43,29,47,47,35,32,72,63,32,70,36,86,50,51,54,68,54,54,51,48,53,55,59,68,41,46,65,59,40,52,53,52,47,50,54,39,47,57,53,45,54,67,39,51,48,40,29,39,42,74,46,79,42,34,43,59,81,37,74,26,26,38,36,36,39,36,41,88,77,19,27,44,38,46,71,36,76,55,78,50,42,62,53,61,48,59,71,35,65,82,48,65,24,52,30,30,30,21,63,86,51,74,44,65,54,89,60,29,78,36,50,31,37,20,47,63,61,52,48,19,53,34,40,30,18,37,71,72,60,10,74,56,37,29,54,54,51,46,52,50,52,52,50,51,45,52,49,47,71,42,38,88,79,49,54,70,68,56,34,47,50,48,40,49,49,52,52,51,49,48,54,57,51,69,68,48,68,49,75,24,73,55,24,43,50,48,49,54,51,46,66,75,43,52,87,21,60,57,46,31,46,78,36,74,87,44,64,46,49,46,59,66,34,50,62,66,46,45,64,58,55,53,34,33,72,68,58,68,41,28,82,36,70,68,55,45,51,49,50,22,36,50,50,16,52,30,47,27,32,43,69,75,70,40,52,52,60,61,44,43,39,29,42,69,72,68,60,67,70,84,129

Radius of gyration: 36.26 Å; Cα contacts (8 Å, |Δi|>4): 1431; chains: 2; bounding box: 127×85×74 Å